Protein AF-A0AA35L5T1-F1 (afdb_monomer_lite)

Sequence (951 aa):
MEEYLWMVIVGFIIAFILAFSVGANDVANSFGTAVGSGVVTLRQACILASIFETTGSVLLGAKVGETIRKGIIDVNLYNSTVELLMAGEVSAMVGSAVWQLIASFLKLPISGTHCIVGATIGFSLVAIGTKGVQWMELVKIVASWFISPLLSGMMSGVLFLLIRFFILNKEDPVPNGLRALPVFYAATITINVFSIMYTGAPVLGIVLPMWAIALISIGVSVIFAILVWIFVCPWMKRKIASRLKKEGALSKISDESLDKIQDEDTPVFKELPGAKANDESTIPLTASGTEEAGVSDNIANGSHPRVPYGRAFSMTQSMVKSPISNGTFNFDGHMKSDIHVYHTVHKDSGLYKDLLHKIHLDRGSDNRPTQENNYKLLRRNNSYTCYTAAICGMPVHSSFKAADTSTPEDSEKLVTDTVSYSKKRVRYDSYSSYCNAVAEAEIEADEGGVEMKLASELVDPSHPPEDPAEDERDERDSSQVHLLFHFLQILTACFGSFAHGGNDVSNAIGPLVALWLIYDKGGVLQEAPTPVWLLLYGGVGICVGLWVWGRRVIQTMGKDLTPITPSSGFTIELASAFTVVIASNIGLPVSTTHCKVGSVVAVGWIRSKKAVDWHLFRNIFVAWFVTVPVAGLFSAAVMALFMYAILPSATKLILRVHHLLVPSYSTKLTTEDGVERSIAEAWTQVENFQAKKDDLLIATYPKSGTTWVSEILDMIYNDADVEKCKRDAIFNRVPFMELIIPDIINGVEQLAEIPPPRLVKTHLPVQLVPESFWENGCKMIYVARNAKDVAVSYYHFYKMAKMHPEPGTWDEFLGKFVAGEVAFGSWYDHVKGWWDKKKTHPNILYLFYEDMKEDPKREVEKVIRFLGKEVSEEVVNKILHHTSFKEMQKNPTSNYTMMAGDQMDHSVSPFMRKGIAGDWKNQFTVAQNERFDEDYAEKMKGSTLLFRTEI

Secondary structure (DSSP, 8-state):
-GGGHHHHHHHHHHHHHHHHHHHHHTHHHHHHHHHHTTSS-HHHHHHHHHHHHHHHHHHHHHHHHHHHHHSSB-GGGGTT-HHHHHHHHHHHHHHHHHHHHHHHHTT----HHHHHHHHHHHHHHHHTGGGGB-HHHHHHHHHHHHHHHHHHHHHHHHHHHHHIIIIITSSSHHHHHHHHHHHHHHHHHHHHHHHHHHTSHHHHT----HHHHHHHHHHHHHHHHHHIIIIIHHHHHHHHHHHHHHHHHHHHHHHHHHHHHHTT------PPP-----------------------------------------------------------S-------------TTSHHHHHHHHHHHHTT------------PPPP----HHHHHHHHTT------------------------------PPPPP---TTTTHHHHTTSS---S---------PPPPTTS----HHHHGGGSS--HHHHHHHHHHHHHHHHHHHHHHHHHHTHHHHHHHHHHHHHHHHSSS---SPPPHHHHHHHHHHHHHHIIIIIHHHHHHHHHHS----HHHHHHHHHHHHHHHHHHHHTT----HHHHHHHHHHHHHHHH-TTS--HHHHHHHHHHHHHHHHHHHHHHHHHHHHIIIIIS-HHHHHHHHHHHHHS-TTTTS--SS--HHHHHHHTHHHHHT----TT-EEEE-STTSSHHHHHHHHHHHHTTT-HHHHTSS-HHHHS-BTT-EETTTEEHHHHHHHSPSSPEEEE---GGGS-HHHHHTT-EEEEEE--HHHHHHHHHHHHTTBTTS----SHHHHHHHHHHT-STT--HHHHHHHHHHHHTT-TTEEEEEHHHHHH-HHHHHHHHHHHHT----HHHHHHHHHHTSHHHHHH-TTTSSTTS-TTTB-TTT--SS----S-GGGGT--HHHHHHHHHHHHHHTTT------S--

Structure (mmCIF, N/CA/C/O backbone):
data_AF-A0AA35L5T1-F1
#
_entry.id   AF-A0AA35L5T1-F1
#
loop_
_atom_site.group_PDB
_atom_site.id
_atom_site.type_symbol
_atom_site.label_atom_id
_atom_site.label_alt_id
_atom_site.label_comp_id
_atom_site.label_asym_id
_atom_site.label_entity_id
_atom_site.label_seq_id
_atom_site.pdbx_PDB_ins_code
_atom_site.Cartn_x
_atom_site.Cartn_y
_atom_site.Cartn_z
_atom_site.occupancy
_atom_site.B_iso_or_equiv
_atom_site.auth_seq_id
_atom_site.auth_comp_id
_atom_site.auth_asym_id
_atom_site.auth_atom_id
_atom_site.pdbx_PDB_model_num
ATOM 1 N N . MET A 1 1 ? -10.672 -2.564 -17.007 1.00 65.06 1 MET A N 1
ATOM 2 C CA . MET A 1 1 ? -10.766 -3.070 -15.618 1.00 65.06 1 MET A CA 1
ATOM 3 C C . MET A 1 1 ? -11.489 -4.407 -15.484 1.00 65.06 1 MET A C 1
ATOM 5 O O . MET A 1 1 ? -11.169 -5.105 -14.535 1.00 65.06 1 MET A O 1
ATOM 9 N N . GLU A 1 2 ? -12.410 -4.807 -16.376 1.00 72.00 2 GLU A N 1
ATOM 10 C CA . GLU A 1 2 ? -13.183 -6.064 -16.223 1.00 72.00 2 GLU A CA 1
ATOM 11 C C . GLU A 1 2 ? -12.317 -7.322 -16.006 1.00 72.00 2 GLU A C 1
ATOM 13 O O . GLU A 1 2 ? -12.648 -8.157 -15.168 1.00 72.00 2 GLU A O 1
ATOM 18 N N . GLU A 1 3 ? -11.151 -7.412 -16.655 1.00 77.88 3 GLU A N 1
ATOM 19 C CA . GLU A 1 3 ? -10.157 -8.486 -16.461 1.00 77.88 3 GLU A CA 1
ATOM 20 C C . GLU A 1 3 ? -9.653 -8.628 -15.009 1.00 77.88 3 GLU A C 1
ATOM 22 O O . GLU A 1 3 ? -9.173 -9.692 -14.620 1.00 77.88 3 GLU A O 1
ATOM 27 N N . TYR A 1 4 ? -9.800 -7.585 -14.186 1.00 82.69 4 TYR A N 1
ATOM 28 C CA . TYR A 1 4 ? -9.424 -7.544 -12.769 1.00 82.69 4 TYR A CA 1
ATOM 29 C C . TYR A 1 4 ? -10.624 -7.667 -11.812 1.00 82.69 4 TYR A C 1
ATOM 31 O O . TYR A 1 4 ? -10.445 -7.622 -10.594 1.00 82.69 4 TYR A O 1
ATOM 39 N N . LEU A 1 5 ? -11.846 -7.892 -12.317 1.00 88.06 5 LEU A N 1
ATOM 40 C CA . LEU A 1 5 ? -13.050 -8.098 -11.494 1.00 88.06 5 LEU A CA 1
ATOM 41 C C . LEU A 1 5 ? -12.888 -9.265 -10.500 1.00 88.06 5 LEU A C 1
ATOM 43 O O . LEU A 1 5 ? -13.408 -9.213 -9.386 1.00 88.06 5 LEU A O 1
ATOM 47 N N . TRP A 1 6 ? -12.119 -10.299 -10.854 1.00 90.38 6 TRP A N 1
ATOM 48 C CA . TRP A 1 6 ? -11.827 -11.408 -9.941 1.00 90.38 6 TRP A CA 1
ATOM 49 C C . TRP A 1 6 ? -11.039 -10.961 -8.699 1.00 90.38 6 TRP A C 1
ATOM 51 O O . TRP A 1 6 ? -11.294 -11.489 -7.617 1.00 90.38 6 TRP A O 1
ATOM 61 N N . MET A 1 7 ? -10.147 -9.963 -8.807 1.00 91.19 7 MET A N 1
ATOM 62 C CA . MET A 1 7 ? -9.441 -9.402 -7.646 1.00 91.19 7 MET A CA 1
ATOM 63 C C . MET A 1 7 ? -10.425 -8.729 -6.695 1.00 91.19 7 MET A C 1
ATOM 65 O O . MET A 1 7 ? -10.306 -8.887 -5.486 1.00 91.19 7 MET A O 1
ATOM 69 N N . VAL A 1 8 ? -11.423 -8.024 -7.237 1.00 94.00 8 VAL A N 1
ATOM 70 C CA . VAL A 1 8 ? -12.484 -7.378 -6.454 1.00 94.00 8 VAL A CA 1
ATOM 71 C C . VAL A 1 8 ? -13.331 -8.430 -5.735 1.00 94.00 8 VAL A C 1
ATOM 73 O O . VAL A 1 8 ? -13.521 -8.328 -4.527 1.00 94.00 8 VAL A O 1
ATOM 76 N N . ILE A 1 9 ? -13.773 -9.482 -6.436 1.00 95.00 9 ILE A N 1
ATOM 77 C CA . ILE A 1 9 ? -14.552 -10.589 -5.849 1.00 95.00 9 ILE A CA 1
ATOM 78 C C . ILE A 1 9 ? -13.767 -11.289 -4.727 1.00 95.00 9 ILE A C 1
ATOM 80 O O . ILE A 1 9 ? -14.302 -11.495 -3.637 1.00 95.00 9 ILE A O 1
ATOM 84 N N . VAL A 1 10 ? -12.488 -11.611 -4.957 1.00 95.00 10 VAL A N 1
ATOM 85 C CA . VAL A 1 10 ? -11.599 -12.161 -3.919 1.00 95.00 10 VAL A CA 1
ATOM 86 C C . VAL A 1 10 ? -11.444 -11.166 -2.767 1.00 95.00 10 VAL A C 1
ATOM 88 O O . VAL A 1 10 ? -11.578 -11.554 -1.610 1.00 95.00 10 VAL A O 1
ATOM 91 N N . GLY A 1 11 ? -11.246 -9.882 -3.063 1.00 96.12 11 GLY A N 1
ATOM 92 C CA . GLY A 1 11 ? -11.156 -8.805 -2.083 1.00 96.12 11 GLY A CA 1
ATOM 93 C C . GLY A 1 11 ? -12.368 -8.734 -1.158 1.00 96.12 11 GLY A C 1
ATOM 94 O O . GLY A 1 11 ? -12.185 -8.689 0.053 1.00 96.12 11 GLY A O 1
ATOM 95 N N . PHE A 1 12 ? -13.595 -8.826 -1.682 1.00 97.25 12 PHE A N 1
ATOM 96 C CA . PHE A 1 12 ? -14.812 -8.904 -0.861 1.00 97.25 12 PHE A CA 1
ATOM 97 C C . PHE A 1 12 ? -14.802 -10.105 0.090 1.00 97.25 12 PHE A C 1
ATOM 99 O O . PHE A 1 12 ? -15.148 -9.956 1.266 1.00 97.25 12 PHE A O 1
ATOM 106 N N . ILE A 1 13 ? -14.397 -11.282 -0.393 1.00 97.44 13 ILE A N 1
ATOM 107 C CA . ILE A 1 13 ? -14.343 -12.513 0.409 1.00 97.44 13 ILE A CA 1
ATOM 108 C C . ILE A 1 13 ? -13.298 -12.378 1.527 1.00 97.44 13 ILE A C 1
ATOM 110 O O . ILE A 1 13 ? -13.606 -12.635 2.691 1.00 97.44 13 ILE A O 1
ATOM 114 N N . ILE A 1 14 ? -12.082 -11.922 1.208 1.00 97.44 14 ILE A N 1
ATOM 115 C CA . ILE A 1 14 ? -11.018 -11.738 2.204 1.00 97.44 14 ILE A CA 1
ATOM 116 C C . ILE A 1 14 ? -11.364 -10.608 3.186 1.00 97.44 14 ILE A C 1
ATOM 118 O O . ILE A 1 14 ? -11.155 -10.776 4.384 1.00 97.44 14 ILE A O 1
ATOM 122 N N . ALA A 1 15 ? -11.961 -9.502 2.734 1.00 97.00 15 ALA A N 1
ATOM 123 C CA . ALA A 1 15 ? -12.421 -8.420 3.606 1.00 97.00 15 ALA A CA 1
ATOM 124 C C . ALA A 1 15 ? -13.481 -8.890 4.614 1.00 97.00 15 ALA A C 1
ATOM 126 O O . ALA A 1 15 ? -13.468 -8.459 5.764 1.00 97.00 15 ALA A O 1
ATOM 127 N N . PHE A 1 16 ? -14.369 -9.811 4.220 1.00 97.12 16 PHE A N 1
ATOM 128 C CA . PHE A 1 16 ? -15.324 -10.421 5.148 1.00 97.12 16 PHE A CA 1
ATOM 129 C C . PHE A 1 16 ? -14.628 -11.319 6.176 1.00 97.12 16 PHE A C 1
ATOM 131 O O . PHE A 1 16 ? -14.955 -11.264 7.358 1.00 97.12 16 PHE A O 1
ATOM 138 N N . ILE A 1 17 ? -13.632 -12.104 5.751 1.00 96.62 17 ILE A N 1
ATOM 139 C CA . ILE A 1 17 ? -12.809 -12.942 6.641 1.00 96.62 17 ILE A CA 1
ATOM 140 C C . ILE A 1 17 ? -11.987 -12.076 7.618 1.00 96.62 17 ILE A C 1
ATOM 142 O O . ILE A 1 17 ? -11.833 -12.442 8.781 1.00 96.62 17 ILE A O 1
ATOM 146 N N . LEU A 1 18 ? -11.519 -10.906 7.177 1.00 96.06 18 LEU A N 1
ATOM 147 C CA . LE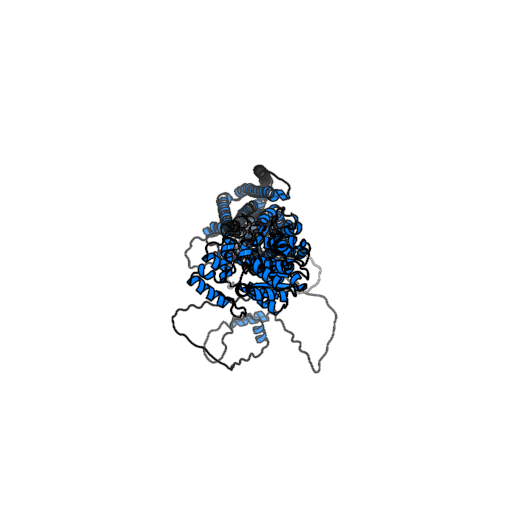U A 1 18 ? -10.805 -9.918 7.990 1.00 96.06 18 LEU A CA 1
ATOM 148 C C . LEU A 1 18 ? -11.733 -9.194 8.979 1.00 96.06 18 LEU A C 1
ATOM 150 O O . LEU A 1 18 ? -11.407 -9.054 10.154 1.00 96.06 18 LEU A O 1
ATOM 154 N N . ALA A 1 19 ? -12.929 -8.791 8.549 1.00 95.44 19 ALA A N 1
ATOM 155 C CA . ALA A 1 19 ? -13.951 -8.258 9.448 1.00 95.44 19 ALA A CA 1
ATOM 156 C C . ALA A 1 19 ? -14.370 -9.307 10.498 1.00 95.44 19 ALA A C 1
ATOM 158 O O . ALA A 1 19 ? -14.489 -9.000 11.683 1.00 95.44 19 ALA A O 1
ATOM 159 N N . PHE A 1 20 ? -14.505 -10.569 10.083 1.00 94.88 20 PHE A N 1
ATOM 160 C CA . PHE A 1 20 ? -14.734 -11.710 10.966 1.00 94.88 20 PHE A CA 1
ATOM 161 C C . PHE A 1 20 ? -13.577 -11.923 11.958 1.00 94.88 20 PHE A C 1
ATOM 163 O O . PHE A 1 20 ? -13.840 -12.198 13.128 1.00 94.88 20 PHE A O 1
ATOM 170 N N . SER A 1 21 ? -12.309 -11.766 11.556 1.00 92.81 21 SER A N 1
ATOM 171 C CA . SER A 1 21 ? -11.177 -11.906 12.484 1.00 92.81 21 SER A CA 1
ATOM 172 C C . SER A 1 21 ? -11.099 -10.762 13.500 1.00 92.81 21 SER A C 1
ATOM 174 O O . SER A 1 21 ? -10.881 -11.033 14.679 1.00 92.81 21 SER A O 1
ATOM 176 N N . VAL A 1 22 ? -11.394 -9.521 13.091 1.00 91.69 22 VAL A N 1
ATOM 177 C CA . VAL A 1 22 ? -11.556 -8.375 14.011 1.00 91.69 22 VAL A CA 1
ATOM 178 C C . VAL A 1 22 ? -12.674 -8.663 15.020 1.00 91.69 22 VAL A C 1
ATOM 180 O O . VAL A 1 22 ? -12.468 -8.559 16.228 1.00 91.69 22 VAL A O 1
ATOM 183 N N . GLY A 1 23 ? -13.841 -9.121 14.552 1.00 90.62 23 GLY A N 1
ATOM 184 C CA . GLY A 1 23 ? -14.967 -9.494 15.416 1.00 90.62 23 GLY A CA 1
ATOM 185 C C . GLY A 1 23 ? -14.691 -10.666 16.366 1.00 90.62 23 GLY A C 1
ATOM 186 O O . GLY A 1 23 ? -15.247 -10.725 17.465 1.00 90.62 23 GLY A O 1
ATOM 187 N N . ALA A 1 24 ? -13.824 -11.596 15.961 1.00 87.75 24 ALA A N 1
ATOM 188 C CA . ALA A 1 24 ? -13.391 -12.725 16.775 1.00 87.75 24 ALA A CA 1
ATOM 189 C C . ALA A 1 24 ? -12.366 -12.335 17.855 1.00 87.75 24 ALA A C 1
ATOM 191 O O . ALA A 1 24 ? -12.412 -12.896 18.950 1.00 87.75 24 ALA A O 1
ATOM 192 N N . ASN A 1 25 ? -11.458 -11.399 17.565 1.00 83.50 25 ASN A N 1
ATOM 193 C CA . ASN A 1 25 ? -10.376 -11.016 18.472 1.00 83.50 25 ASN A CA 1
ATOM 194 C C . ASN A 1 25 ? -10.765 -9.850 19.397 1.00 83.50 25 ASN A C 1
ATOM 196 O O . ASN A 1 25 ? -10.677 -9.962 20.621 1.00 83.50 25 ASN A O 1
ATOM 200 N N . ASP A 1 26 ? -11.225 -8.739 18.818 1.00 79.88 26 ASP A N 1
ATOM 201 C CA . ASP A 1 26 ? -11.153 -7.427 19.468 1.00 79.88 26 ASP A CA 1
ATOM 202 C C . ASP A 1 26 ? -12.445 -7.044 20.232 1.00 79.88 26 ASP A C 1
ATOM 204 O O . ASP A 1 26 ? -12.380 -6.283 21.196 1.00 79.88 26 ASP A O 1
ATOM 208 N N . VAL A 1 27 ? -13.608 -7.663 19.966 1.00 71.94 27 VAL A N 1
ATOM 209 C CA . VAL A 1 27 ? -14.870 -7.374 20.709 1.00 71.94 27 VAL A CA 1
ATOM 210 C C . VAL A 1 27 ? -14.787 -7.749 22.206 1.00 71.94 27 VAL A C 1
ATOM 212 O O . VAL A 1 27 ? -15.548 -7.248 23.044 1.00 71.94 27 VAL A O 1
ATOM 215 N N . ALA A 1 28 ? -13.806 -8.572 22.592 1.00 73.38 28 ALA A N 1
ATOM 216 C CA . ALA A 1 28 ? -13.463 -8.798 23.994 1.00 73.38 28 ALA A CA 1
ATOM 217 C C . ALA A 1 28 ? -13.005 -7.514 24.720 1.00 73.38 28 ALA A C 1
ATOM 219 O O . ALA A 1 28 ? -13.214 -7.398 25.929 1.00 73.38 28 ALA A O 1
ATOM 220 N N . ASN A 1 29 ? -12.479 -6.520 23.999 1.00 79.75 29 ASN A N 1
ATOM 221 C CA . ASN A 1 29 ? -12.167 -5.194 24.534 1.00 79.75 29 ASN A CA 1
ATOM 222 C C . ASN A 1 29 ? -13.436 -4.453 24.979 1.00 79.75 29 ASN A C 1
ATOM 224 O O . ASN A 1 29 ? -13.435 -3.800 26.022 1.00 79.75 29 ASN A O 1
ATOM 228 N N . SER A 1 30 ? -14.534 -4.578 24.232 1.00 82.06 30 SER A N 1
ATOM 229 C CA . SER A 1 30 ? -15.797 -3.886 24.510 1.00 82.06 30 SER A CA 1
ATOM 230 C C . SER A 1 30 ? -16.547 -4.513 25.691 1.00 82.06 30 SER A C 1
ATOM 232 O O . SER A 1 30 ? -16.860 -3.822 26.658 1.00 82.06 30 SER A O 1
ATOM 234 N N . PHE A 1 31 ? -16.783 -5.833 25.653 1.00 87.75 31 PHE A N 1
ATOM 235 C CA . PHE A 1 31 ? -17.652 -6.527 26.620 1.00 87.75 31 PHE A CA 1
ATOM 236 C C . PHE A 1 31 ? -16.942 -7.455 27.617 1.00 87.75 31 PHE A C 1
ATOM 238 O O . PHE A 1 31 ? -17.582 -7.895 28.572 1.00 87.75 31 PHE A O 1
ATOM 245 N N . GLY A 1 32 ? -15.645 -7.748 27.465 1.00 83.25 32 GLY A N 1
ATOM 246 C CA . GLY A 1 32 ? -14.920 -8.659 28.365 1.00 83.25 32 GLY A CA 1
ATOM 247 C C . GLY A 1 32 ? -14.971 -8.234 29.835 1.00 83.25 32 GLY A C 1
ATOM 248 O O . GLY A 1 32 ? -15.169 -9.069 30.711 1.00 83.25 32 GLY A O 1
ATOM 249 N N . THR A 1 33 ? -14.910 -6.929 30.105 1.00 84.81 33 THR A N 1
ATOM 250 C CA . THR A 1 33 ? -15.026 -6.361 31.458 1.00 84.81 33 THR A CA 1
ATOM 251 C C . THR A 1 33 ? -16.439 -6.440 32.040 1.00 84.81 33 THR A C 1
ATOM 253 O O . THR A 1 33 ? -16.572 -6.593 33.250 1.00 84.81 33 THR A O 1
ATOM 256 N N . ALA A 1 34 ? -17.485 -6.370 31.210 1.00 87.44 34 ALA A N 1
ATOM 257 C CA . ALA A 1 34 ? -18.887 -6.452 31.639 1.00 87.44 34 ALA A CA 1
ATOM 258 C C . ALA A 1 34 ? -19.392 -7.899 31.791 1.00 87.44 34 ALA A C 1
ATOM 260 O O . ALA A 1 34 ? -20.323 -8.161 32.552 1.00 87.44 34 ALA A O 1
ATOM 261 N N . VAL A 1 35 ? -18.761 -8.846 31.090 1.00 85.81 35 VAL A N 1
ATOM 262 C CA . VAL A 1 35 ? -18.946 -10.289 31.308 1.00 85.81 35 VAL A CA 1
ATOM 263 C C . VAL A 1 35 ? -18.120 -10.762 32.511 1.00 85.81 35 VAL A C 1
ATOM 265 O O . VAL A 1 35 ? -18.618 -11.547 33.313 1.00 85.81 35 VAL A O 1
ATOM 268 N N . GLY A 1 36 ? -16.893 -10.253 32.680 1.00 79.50 36 GLY A N 1
ATOM 269 C CA . GLY A 1 36 ? -16.017 -10.576 33.812 1.00 79.50 36 GLY A CA 1
ATOM 270 C C . GLY A 1 36 ? -16.551 -10.111 35.169 1.00 79.50 36 GLY A C 1
ATOM 271 O O . GLY A 1 36 ? -16.492 -10.862 36.137 1.00 79.50 36 GLY A O 1
ATOM 272 N N . SER A 1 37 ? -17.168 -8.926 35.228 1.00 80.94 37 SER A N 1
ATOM 273 C CA . SER A 1 37 ? -17.851 -8.420 36.430 1.00 80.94 37 SER A CA 1
ATOM 274 C C . SER A 1 37 ? -19.209 -9.087 36.714 1.00 80.94 37 SER A C 1
ATOM 276 O O . SER A 1 37 ? -19.894 -8.704 37.660 1.00 80.94 37 SER A O 1
ATOM 278 N N . GLY A 1 38 ? -19.649 -10.044 35.885 1.00 80.44 38 GLY A N 1
ATOM 279 C CA . GLY A 1 38 ? -20.948 -10.720 36.014 1.00 80.44 38 GLY A CA 1
ATOM 280 C C . GLY A 1 38 ? -22.174 -9.857 35.672 1.00 80.44 38 GLY A C 1
ATOM 281 O O . GLY A 1 38 ? -23.305 -10.318 35.819 1.00 80.44 38 GLY A O 1
ATOM 282 N N . VAL A 1 39 ? -21.974 -8.623 35.200 1.00 85.62 39 VAL A N 1
ATOM 283 C CA . VAL A 1 39 ? -23.038 -7.644 34.908 1.00 85.62 39 VAL A CA 1
ATOM 284 C C . VAL A 1 39 ? -23.833 -7.985 33.638 1.00 85.62 39 VAL A C 1
ATOM 286 O O . VAL A 1 39 ? -25.012 -7.635 33.530 1.00 85.62 39 VAL A O 1
ATOM 289 N N . VAL A 1 40 ? -23.215 -8.674 32.673 1.00 86.94 40 VAL A N 1
ATOM 290 C CA . VAL A 1 40 ? -23.830 -9.066 31.394 1.00 86.94 40 VAL A CA 1
ATOM 291 C C . VAL A 1 40 ? -23.520 -10.529 31.081 1.00 86.94 40 VAL A C 1
ATOM 293 O O . VAL A 1 40 ? -22.364 -10.943 31.083 1.00 86.94 40 VAL A O 1
ATOM 296 N N . THR A 1 41 ? -24.535 -11.329 30.739 1.00 88.94 41 THR A N 1
ATOM 297 C CA . THR A 1 41 ? -24.293 -12.700 30.250 1.00 88.94 41 THR A CA 1
ATOM 298 C C . THR A 1 41 ? -23.675 -12.685 28.851 1.00 88.94 41 THR A C 1
ATOM 300 O O . THR A 1 41 ? -23.975 -11.814 28.034 1.00 88.94 41 THR A O 1
ATOM 303 N N . LEU A 1 42 ? -22.876 -13.700 28.507 1.00 83.94 42 LEU A N 1
ATOM 304 C CA . LEU A 1 42 ? -22.209 -13.780 27.200 1.00 83.94 42 LEU A CA 1
ATOM 305 C C . LEU A 1 42 ? -23.179 -13.659 26.004 1.00 83.94 42 LEU A C 1
ATOM 307 O O . LEU A 1 42 ? -22.842 -13.048 24.990 1.00 83.94 42 LEU A O 1
ATOM 311 N N . ARG A 1 43 ? -24.405 -14.191 26.130 1.00 87.38 43 ARG A N 1
ATOM 312 C CA . ARG A 1 43 ? -25.457 -14.083 25.104 1.00 87.38 43 ARG A CA 1
ATOM 313 C C . ARG A 1 43 ? -25.977 -12.649 24.959 1.00 87.38 43 ARG A C 1
ATOM 315 O O . ARG A 1 43 ? -26.146 -12.189 23.834 1.00 87.38 43 ARG A O 1
ATOM 322 N N . GLN A 1 44 ? -26.199 -11.938 26.067 1.00 90.50 44 GLN A N 1
ATOM 323 C CA . GLN A 1 44 ? -26.592 -10.523 26.047 1.00 90.50 44 GLN A CA 1
ATOM 324 C C . GLN A 1 44 ? -25.474 -9.640 25.482 1.00 90.50 44 GLN A C 1
ATOM 326 O O . GLN A 1 44 ? -25.755 -8.776 24.657 1.00 90.50 44 GLN A O 1
ATOM 331 N N . ALA A 1 45 ? -24.217 -9.902 25.856 1.00 89.06 45 ALA A N 1
ATOM 332 C CA . ALA A 1 45 ? -23.051 -9.200 25.325 1.00 89.06 45 ALA A CA 1
ATOM 333 C C . ALA A 1 45 ? -22.957 -9.336 23.797 1.00 89.06 45 ALA A C 1
ATOM 335 O O . ALA A 1 45 ? -22.820 -8.333 23.105 1.00 89.06 45 ALA A O 1
ATOM 336 N N . CYS A 1 46 ? -23.132 -10.551 23.257 1.00 89.06 46 CYS A N 1
ATOM 337 C CA . CYS A 1 46 ? -23.143 -10.774 21.807 1.00 89.06 46 CYS A CA 1
ATOM 338 C C . CYS A 1 46 ? -24.256 -9.982 21.093 1.00 89.06 46 CYS A C 1
ATOM 340 O O . CYS A 1 46 ? -24.017 -9.407 20.033 1.00 89.06 46 CYS A O 1
ATOM 342 N N . ILE A 1 47 ? -25.465 -9.926 21.670 1.00 92.19 47 ILE A N 1
ATOM 343 C CA . ILE A 1 47 ? -26.607 -9.188 21.098 1.00 92.19 47 ILE A CA 1
ATOM 344 C C . ILE A 1 47 ? -26.352 -7.675 21.114 1.00 92.19 47 ILE A C 1
ATOM 346 O O . ILE A 1 47 ? -26.509 -7.025 20.083 1.00 92.19 47 ILE A O 1
ATOM 350 N N . LEU A 1 48 ? -25.944 -7.120 22.260 1.00 92.19 48 LEU A N 1
ATOM 351 C CA . LEU A 1 48 ? -25.686 -5.685 22.405 1.00 92.19 48 LEU A CA 1
ATOM 352 C C . LEU A 1 48 ? -24.539 -5.239 21.496 1.00 92.19 48 LEU A C 1
ATOM 354 O O . LEU A 1 48 ? -24.708 -4.286 20.739 1.00 92.19 48 LEU A O 1
ATOM 358 N N . ALA A 1 49 ? -23.422 -5.970 21.497 1.00 91.25 49 ALA A N 1
ATOM 359 C CA . ALA A 1 49 ? -22.312 -5.704 20.592 1.00 91.25 49 ALA A CA 1
ATOM 360 C C . ALA A 1 49 ? -22.764 -5.714 19.126 1.00 91.25 49 ALA A C 1
ATOM 362 O O . ALA A 1 49 ? -22.490 -4.765 18.409 1.00 91.25 49 ALA A O 1
ATOM 363 N N . SER A 1 50 ? -23.553 -6.699 18.685 1.00 92.56 50 SER A N 1
ATOM 364 C CA . SER A 1 50 ? -23.995 -6.753 17.277 1.00 92.56 50 SER A CA 1
ATOM 365 C C . SER A 1 50 ? -24.723 -5.483 16.812 1.00 92.56 50 SER A C 1
ATOM 367 O O . SER A 1 50 ? -24.594 -5.071 15.660 1.00 92.56 50 SER A O 1
ATOM 369 N N . ILE A 1 51 ? -25.471 -4.842 17.716 1.00 94.25 51 ILE A N 1
ATOM 370 C CA . ILE A 1 51 ? -26.152 -3.570 17.456 1.00 94.25 51 ILE A CA 1
ATOM 371 C C . ILE A 1 51 ? -25.138 -2.417 17.447 1.00 94.25 51 ILE A C 1
ATOM 373 O O . ILE A 1 51 ? -25.098 -1.640 16.490 1.00 94.25 51 ILE A O 1
ATOM 377 N N . PHE A 1 52 ? -24.316 -2.292 18.492 1.00 93.25 52 PHE A N 1
ATOM 378 C CA . PHE A 1 52 ? -23.439 -1.132 18.671 1.00 93.25 52 PHE A CA 1
ATOM 379 C C . PHE A 1 52 ? -22.195 -1.151 17.770 1.00 93.25 52 PHE A C 1
ATOM 381 O O . PHE A 1 52 ? -21.898 -0.109 17.190 1.00 93.25 52 PHE A O 1
ATOM 388 N N . GLU A 1 53 ? -21.562 -2.308 17.543 1.00 92.12 53 GLU A N 1
ATOM 389 C CA . GLU A 1 53 ? -20.496 -2.499 16.544 1.00 92.12 53 GLU A CA 1
ATOM 390 C C . GLU A 1 53 ? -20.963 -2.041 15.155 1.00 92.12 53 GLU A C 1
ATOM 392 O O . GLU A 1 53 ? -20.339 -1.182 14.535 1.00 92.12 53 GLU A O 1
ATOM 397 N N . THR A 1 54 ? -22.107 -2.556 14.682 1.00 92.44 54 THR A N 1
ATOM 398 C CA . THR A 1 54 ? -22.659 -2.221 13.356 1.00 92.44 54 THR A CA 1
ATOM 399 C C . THR A 1 54 ? -23.036 -0.741 13.255 1.00 92.44 54 THR A C 1
ATOM 401 O O . THR A 1 54 ? -22.772 -0.099 12.239 1.00 92.44 54 THR A O 1
ATOM 404 N N . THR A 1 55 ? -23.620 -0.169 14.312 1.00 91.94 55 THR A N 1
ATOM 405 C CA . THR A 1 55 ? -24.010 1.252 14.324 1.00 91.94 55 THR A CA 1
ATOM 406 C C . THR A 1 55 ? -22.780 2.169 14.335 1.00 91.94 55 THR A C 1
ATOM 408 O O . THR A 1 55 ? -22.750 3.158 13.605 1.00 91.94 55 THR A O 1
ATOM 411 N N . GLY A 1 56 ? -21.741 1.836 15.108 1.00 90.88 56 GLY A N 1
ATOM 412 C CA . GLY A 1 56 ? -20.474 2.574 15.133 1.00 90.88 56 GLY A CA 1
ATOM 413 C C . GLY A 1 56 ? -19.733 2.491 13.805 1.00 90.88 56 GLY A C 1
ATOM 414 O O . GLY A 1 56 ? -19.322 3.509 13.248 1.00 90.88 56 GLY A O 1
ATOM 415 N N . SER A 1 57 ? -19.662 1.282 13.251 1.00 90.94 57 SER A N 1
ATOM 416 C CA . SER A 1 57 ? -19.109 0.988 11.931 1.00 90.94 57 SER A CA 1
ATOM 417 C C . SER A 1 57 ? -19.720 1.865 10.833 1.00 90.94 57 SER A C 1
ATOM 419 O O . SER A 1 57 ? -18.983 2.503 10.082 1.00 90.94 57 SER A O 1
ATOM 421 N N . VAL A 1 58 ? -21.052 1.962 10.777 1.00 89.94 58 VAL A N 1
ATOM 422 C CA . VAL A 1 58 ? -21.768 2.757 9.766 1.00 89.94 58 VAL A CA 1
ATOM 423 C C . VAL A 1 58 ? -21.647 4.269 9.997 1.00 89.94 58 VAL A C 1
ATOM 425 O O . VAL A 1 58 ? -21.555 5.014 9.022 1.00 89.94 58 VAL A O 1
ATOM 428 N N . LEU A 1 59 ? -21.644 4.742 11.251 1.00 88.56 59 LEU A N 1
ATOM 429 C CA . LEU A 1 59 ? -21.694 6.182 11.556 1.00 88.56 59 LEU A CA 1
ATOM 430 C C . LEU A 1 59 ? -20.327 6.866 11.729 1.00 88.56 59 LEU A C 1
ATOM 432 O O . LEU A 1 59 ? -20.254 8.078 11.543 1.00 88.56 59 LEU A O 1
ATOM 436 N N . LEU A 1 60 ? -19.264 6.131 12.078 1.00 86.88 60 LEU A N 1
ATOM 437 C CA . LEU A 1 60 ? -17.915 6.682 12.312 1.00 86.88 60 LEU A CA 1
ATOM 438 C C . LEU A 1 60 ? -16.821 6.041 11.435 1.00 86.88 60 LEU A C 1
ATOM 440 O O . LEU A 1 60 ? -15.829 6.702 11.119 1.00 86.88 60 LEU A O 1
ATOM 444 N N . GLY A 1 61 ? -17.011 4.792 10.986 1.00 85.19 61 GLY A N 1
ATOM 445 C CA . GLY A 1 61 ? -15.987 3.996 10.287 1.00 85.19 61 GLY A CA 1
ATOM 446 C C . GLY A 1 61 ? -15.464 4.578 8.971 1.00 85.19 61 GLY A C 1
ATOM 447 O O . GLY A 1 61 ? -14.408 4.172 8.487 1.00 85.19 61 GLY A O 1
ATOM 448 N N . ALA A 1 62 ? -16.152 5.567 8.395 1.00 84.38 62 ALA A N 1
ATOM 449 C CA . ALA A 1 62 ? -15.697 6.246 7.188 1.00 84.38 62 ALA A CA 1
ATOM 450 C C . ALA A 1 62 ? -14.314 6.901 7.366 1.00 84.38 62 ALA A C 1
ATOM 452 O O . ALA A 1 62 ? -13.471 6.764 6.479 1.00 84.38 62 ALA A O 1
ATOM 453 N N . LYS A 1 63 ? -14.073 7.608 8.486 1.00 83.12 63 LYS A N 1
ATOM 454 C CA . LYS A 1 63 ? -12.939 8.545 8.596 1.00 83.12 63 LYS A CA 1
ATOM 455 C C . LYS A 1 63 ? -11.592 7.863 8.822 1.00 83.12 63 LYS A C 1
ATOM 457 O O . LYS A 1 63 ? -10.619 8.229 8.168 1.00 83.12 63 LYS A O 1
ATOM 462 N N . VAL A 1 64 ? -11.529 6.856 9.693 1.00 83.50 64 VAL A N 1
ATOM 463 C CA . VAL A 1 64 ? -10.298 6.072 9.918 1.00 83.50 64 VAL A CA 1
ATOM 464 C C . VAL A 1 64 ? -9.974 5.210 8.690 1.00 83.50 64 VAL A C 1
ATOM 466 O O . VAL A 1 64 ? -8.805 5.082 8.320 1.00 83.50 64 VAL A O 1
ATOM 469 N N . GLY A 1 65 ? -10.999 4.723 7.978 1.00 84.38 65 GLY A N 1
ATOM 470 C CA . GLY A 1 65 ? -10.844 4.063 6.679 1.00 84.38 65 GLY A CA 1
ATOM 471 C C . GLY A 1 65 ? -10.137 4.934 5.635 1.00 84.38 65 GLY A C 1
ATOM 472 O O . GLY A 1 65 ? -9.368 4.407 4.834 1.00 84.38 65 GLY A O 1
ATOM 473 N N . GLU A 1 66 ? -10.315 6.262 5.673 1.00 84.75 66 GLU A N 1
ATOM 474 C CA . GLU A 1 66 ? -9.595 7.177 4.777 1.00 84.75 66 GLU A CA 1
ATOM 475 C C . GLU A 1 66 ? -8.088 7.224 5.031 1.00 84.75 66 GLU A C 1
ATOM 477 O O . GLU A 1 66 ? -7.307 7.280 4.081 1.00 84.75 66 GLU A O 1
ATOM 482 N N . THR A 1 67 ? -7.677 7.188 6.297 1.00 84.25 67 THR A N 1
ATOM 483 C CA . THR A 1 67 ? -6.262 7.231 6.677 1.00 84.25 67 THR A CA 1
ATOM 484 C C . THR A 1 67 ? -5.565 5.912 6.371 1.00 84.25 67 THR A C 1
ATOM 486 O O . THR A 1 67 ? -4.434 5.926 5.899 1.00 84.25 67 THR A O 1
ATOM 489 N N . ILE A 1 68 ? -6.240 4.773 6.563 1.00 85.56 68 ILE A N 1
ATOM 490 C CA . ILE A 1 68 ? -5.683 3.457 6.211 1.00 85.56 68 ILE A CA 1
ATOM 491 C C . ILE A 1 68 ? -5.438 3.354 4.698 1.00 85.56 68 ILE A C 1
ATOM 493 O O . ILE A 1 68 ? -4.372 2.903 4.291 1.00 85.56 68 ILE A O 1
ATOM 497 N N . ARG A 1 69 ? -6.373 3.843 3.869 1.00 84.00 69 ARG A N 1
ATOM 498 C CA . ARG A 1 69 ? -6.297 3.729 2.400 1.00 84.00 69 ARG A CA 1
ATOM 499 C C . ARG A 1 69 ? -5.359 4.739 1.701 1.00 84.00 69 ARG A C 1
ATOM 501 O O . ARG A 1 69 ? -4.890 4.467 0.604 1.00 84.00 69 ARG A O 1
ATOM 508 N N . LYS A 1 70 ? -5.076 5.903 2.316 1.00 79.12 70 LYS A N 1
ATOM 509 C CA . LYS A 1 70 ? -4.238 6.986 1.727 1.00 79.12 70 LYS A CA 1
ATOM 510 C C . LYS A 1 70 ? -2.987 7.376 2.519 1.00 79.12 70 LYS A C 1
ATOM 512 O O . LYS A 1 70 ? -2.075 7.958 1.946 1.00 79.12 70 LYS A O 1
ATOM 517 N N . GLY A 1 71 ? -2.966 7.154 3.833 1.00 79.06 71 GLY A N 1
ATOM 518 C CA . GLY A 1 71 ? -1.955 7.720 4.737 1.00 79.06 71 GLY A CA 1
ATOM 519 C C . GLY A 1 71 ? -0.756 6.816 5.016 1.00 79.06 71 GLY A C 1
ATOM 520 O O . GLY A 1 71 ? 0.168 7.235 5.702 1.00 79.06 71 GLY A O 1
ATOM 521 N N . ILE A 1 72 ? -0.763 5.571 4.531 1.00 87.12 72 ILE A N 1
ATOM 522 C CA . ILE A 1 72 ? 0.326 4.606 4.768 1.00 87.12 72 ILE A CA 1
ATOM 523 C C . ILE A 1 72 ? 1.267 4.528 3.558 1.00 87.12 72 ILE A C 1
ATOM 525 O O . ILE A 1 72 ? 2.479 4.382 3.729 1.00 87.12 72 ILE A O 1
ATOM 529 N N . ILE A 1 73 ? 0.722 4.648 2.344 1.00 89.25 73 ILE A N 1
ATOM 530 C CA . ILE A 1 73 ? 1.442 4.464 1.078 1.00 89.25 73 ILE A CA 1
ATOM 531 C C . ILE A 1 73 ? 1.236 5.635 0.118 1.00 89.25 73 ILE A C 1
ATOM 533 O O . ILE A 1 73 ? 0.209 6.309 0.159 1.00 89.25 73 ILE A O 1
ATOM 537 N N . ASP A 1 74 ? 2.209 5.892 -0.753 1.00 84.25 74 ASP A N 1
ATOM 538 C CA . ASP A 1 74 ? 2.051 6.863 -1.838 1.00 84.25 74 ASP A CA 1
ATOM 539 C C . ASP A 1 74 ? 1.401 6.198 -3.059 1.00 84.25 74 ASP A C 1
ATOM 541 O O . ASP A 1 74 ? 2.056 5.532 -3.863 1.00 84.25 74 ASP A O 1
ATOM 545 N N . VAL A 1 75 ? 0.084 6.382 -3.190 1.00 84.19 75 VAL A N 1
ATOM 546 C CA . VAL A 1 75 ? -0.714 5.825 -4.294 1.00 84.19 75 VAL A CA 1
ATOM 547 C C . VAL A 1 75 ? -0.302 6.367 -5.668 1.00 84.19 75 VAL A C 1
ATOM 549 O O . VAL A 1 75 ? -0.515 5.687 -6.668 1.00 84.19 75 VAL A O 1
ATOM 552 N N . ASN A 1 76 ? 0.333 7.545 -5.742 1.00 78.88 76 ASN A N 1
ATOM 553 C CA . ASN A 1 76 ? 0.720 8.168 -7.014 1.00 78.88 76 ASN A CA 1
ATOM 554 C C . ASN A 1 76 ? 1.824 7.378 -7.736 1.00 78.88 76 ASN A C 1
ATOM 556 O O . ASN A 1 76 ? 1.892 7.389 -8.965 1.00 78.88 76 ASN A O 1
ATOM 560 N N . LEU A 1 77 ? 2.650 6.637 -6.988 1.00 73.69 77 LEU A N 1
ATOM 561 C CA . LEU A 1 77 ? 3.696 5.765 -7.536 1.00 73.69 77 LEU A CA 1
ATOM 562 C C . LEU A 1 77 ? 3.135 4.548 -8.296 1.00 73.69 77 LEU A C 1
ATOM 564 O O . LEU A 1 77 ? 3.886 3.867 -8.989 1.00 73.69 77 LEU A O 1
ATOM 568 N N . TYR A 1 78 ? 1.825 4.297 -8.198 1.00 76.44 78 TYR A N 1
ATOM 569 C CA . TYR A 1 78 ? 1.116 3.226 -8.901 1.00 76.44 78 TYR A CA 1
ATOM 570 C C . TYR A 1 78 ? 0.288 3.734 -10.100 1.00 76.44 78 TYR A C 1
ATOM 572 O O . TYR A 1 78 ? -0.471 2.959 -10.679 1.00 76.44 78 TYR A O 1
ATOM 580 N N . ASN A 1 79 ? 0.408 5.014 -10.494 1.00 69.12 79 ASN A N 1
ATOM 581 C CA . ASN A 1 79 ? -0.349 5.602 -11.616 1.00 69.12 79 ASN A CA 1
ATOM 582 C C . ASN A 1 79 ? -0.278 4.755 -12.904 1.00 69.12 79 ASN A C 1
ATOM 584 O O . ASN A 1 79 ? -1.288 4.589 -13.583 1.00 69.12 79 ASN A O 1
ATOM 588 N N . SER A 1 80 ? 0.895 4.191 -13.206 1.00 62.56 80 SER A N 1
ATOM 589 C CA . SER A 1 80 ? 1.147 3.365 -14.399 1.00 62.56 80 SER A CA 1
ATOM 590 C C . SER A 1 80 ? 0.988 1.853 -14.163 1.00 62.56 80 SER A C 1
ATOM 592 O O . SER A 1 80 ? 1.259 1.070 -15.068 1.00 62.56 80 SER A O 1
ATOM 594 N N . THR A 1 81 ? 0.603 1.428 -12.954 1.00 73.44 81 THR A N 1
ATOM 595 C CA . THR A 1 81 ? 0.523 0.019 -12.509 1.00 73.44 81 THR A CA 1
ATOM 596 C C . THR A 1 81 ? -0.670 -0.190 -11.566 1.00 73.44 81 THR A C 1
ATOM 598 O O . THR A 1 81 ? -0.562 -0.710 -10.451 1.00 73.44 81 THR A O 1
ATOM 601 N N . VAL A 1 82 ? -1.847 0.249 -12.013 1.00 82.94 82 VAL A N 1
ATOM 602 C CA . VAL A 1 82 ? -3.104 0.251 -11.244 1.00 82.94 82 VAL A CA 1
ATOM 603 C C . VAL A 1 82 ? -3.464 -1.150 -10.717 1.00 82.94 82 VAL A C 1
ATOM 605 O O . VAL A 1 82 ? -3.931 -1.300 -9.586 1.00 82.94 82 VAL A O 1
ATOM 608 N N . GLU A 1 83 ? -3.184 -2.195 -11.497 1.00 83.62 83 GLU A N 1
ATOM 609 C CA . GLU A 1 83 ? -3.386 -3.601 -11.143 1.00 83.62 83 GLU A CA 1
ATOM 610 C C . GLU A 1 83 ? -2.451 -4.093 -10.024 1.00 83.62 83 GLU A C 1
ATOM 612 O O . GLU A 1 83 ? -2.826 -4.967 -9.237 1.00 83.62 83 GLU A O 1
ATOM 617 N N . LEU A 1 84 ? -1.257 -3.502 -9.900 1.00 85.44 84 LEU A N 1
ATOM 618 C CA . LEU A 1 84 ? -0.310 -3.802 -8.824 1.00 85.44 84 LEU A CA 1
ATOM 619 C C . LEU A 1 84 ? -0.795 -3.214 -7.491 1.00 85.44 84 LEU A C 1
ATOM 621 O O . LEU A 1 84 ? -0.661 -3.865 -6.455 1.00 85.44 84 LEU A O 1
ATOM 625 N N . LEU A 1 85 ? -1.429 -2.035 -7.512 1.00 90.12 85 LEU A N 1
ATOM 626 C CA . LEU A 1 85 ? -2.079 -1.470 -6.325 1.00 90.12 85 LEU A CA 1
ATOM 627 C C . LEU A 1 85 ? -3.289 -2.313 -5.895 1.00 90.12 85 LEU A C 1
ATOM 629 O O . LEU A 1 85 ? -3.423 -2.618 -4.713 1.00 90.12 85 LEU A O 1
ATOM 633 N N . MET A 1 86 ? -4.118 -2.777 -6.841 1.00 92.19 86 MET A N 1
ATOM 634 C CA . MET A 1 86 ? -5.225 -3.703 -6.545 1.00 92.19 86 MET A CA 1
ATOM 635 C C . MET A 1 86 ? -4.733 -5.011 -5.901 1.00 92.19 86 MET A C 1
ATOM 637 O O . MET A 1 86 ? -5.279 -5.446 -4.884 1.00 92.19 86 MET A O 1
ATOM 641 N N . ALA A 1 87 ? -3.669 -5.616 -6.442 1.00 92.81 87 ALA A N 1
ATOM 642 C CA . ALA A 1 87 ? -3.014 -6.773 -5.830 1.00 92.81 87 ALA A CA 1
ATOM 643 C C . ALA A 1 87 ? -2.438 -6.451 -4.434 1.00 92.81 87 ALA A C 1
ATOM 645 O O . ALA A 1 87 ? -2.434 -7.315 -3.553 1.00 92.81 87 ALA A O 1
ATOM 646 N N . GLY A 1 88 ? -1.998 -5.210 -4.209 1.00 94.06 88 GLY A N 1
ATOM 647 C CA . GLY A 1 88 ? -1.565 -4.673 -2.918 1.00 94.06 88 GLY A CA 1
ATOM 648 C C . GLY A 1 88 ? -2.663 -4.688 -1.861 1.00 94.06 88 GLY A C 1
ATOM 649 O O . GLY A 1 88 ? -2.493 -5.324 -0.822 1.00 94.06 88 GLY A O 1
ATOM 650 N N . GLU A 1 89 ? -3.817 -4.087 -2.148 1.00 95.19 89 GLU A N 1
ATOM 651 C CA . GLU A 1 89 ? -4.953 -4.058 -1.215 1.00 95.19 89 GLU A CA 1
ATOM 652 C C . GLU A 1 89 ? -5.432 -5.477 -0.854 1.00 95.19 89 GLU A C 1
ATOM 654 O O . GLU A 1 89 ? -5.678 -5.785 0.315 1.00 95.19 89 GLU A O 1
ATOM 659 N N . VAL A 1 90 ? -5.483 -6.393 -1.833 1.00 96.31 90 VAL A N 1
ATOM 660 C CA . VAL A 1 90 ? -5.781 -7.816 -1.578 1.00 96.31 90 VAL A CA 1
ATOM 661 C C . VAL A 1 90 ? -4.702 -8.461 -0.695 1.00 96.31 90 VAL A C 1
ATOM 663 O O . VAL A 1 90 ? -5.038 -9.165 0.258 1.00 96.31 90 VAL A O 1
ATOM 666 N N . SER A 1 91 ? -3.418 -8.192 -0.949 1.00 96.75 91 SER A N 1
ATOM 667 C CA . SER A 1 91 ? -2.300 -8.708 -0.139 1.00 96.75 91 SER A CA 1
ATOM 668 C C . SER A 1 91 ? -2.355 -8.214 1.309 1.00 96.75 91 SER A C 1
ATOM 670 O O . SER A 1 91 ? -2.194 -9.016 2.233 1.00 96.75 91 SER A O 1
ATOM 672 N N . ALA A 1 92 ? -2.661 -6.928 1.519 1.00 96.94 92 ALA A N 1
ATOM 673 C CA . ALA A 1 92 ? -2.837 -6.339 2.843 1.00 96.94 92 ALA A CA 1
ATOM 674 C C . ALA A 1 92 ? -3.967 -7.022 3.622 1.00 96.94 92 ALA A C 1
ATOM 676 O O . ALA A 1 92 ? -3.783 -7.398 4.784 1.00 96.94 92 ALA A O 1
ATOM 677 N N . MET A 1 93 ? -5.116 -7.239 2.973 1.00 97.19 93 MET A N 1
ATOM 678 C CA . MET A 1 93 ? -6.244 -7.921 3.602 1.00 97.19 93 MET A CA 1
ATOM 679 C C . MET A 1 93 ? -5.914 -9.378 3.953 1.00 97.19 93 MET A C 1
ATOM 681 O O . MET A 1 93 ? -6.200 -9.804 5.072 1.00 97.19 93 MET A O 1
ATOM 685 N N . VAL A 1 94 ? -5.257 -10.132 3.058 1.00 97.38 94 VAL A N 1
ATOM 686 C CA . VAL A 1 94 ? -4.855 -11.525 3.339 1.00 97.38 94 VAL A CA 1
ATOM 687 C C . VAL A 1 94 ? -3.837 -11.584 4.481 1.00 97.38 94 VAL A C 1
ATOM 689 O O . VAL A 1 94 ? -4.030 -12.350 5.424 1.00 97.38 94 VAL A O 1
ATOM 692 N N . GLY A 1 95 ? -2.779 -10.768 4.437 1.00 97.00 95 GLY A N 1
ATOM 693 C CA . GLY A 1 95 ? -1.727 -10.769 5.458 1.00 97.00 95 GLY A CA 1
ATOM 694 C C . GLY A 1 95 ? -2.240 -10.393 6.850 1.00 97.00 95 GLY A C 1
ATOM 695 O O . GLY A 1 95 ? -1.867 -11.024 7.841 1.00 97.00 95 GLY A O 1
ATOM 696 N N . SER A 1 96 ? -3.157 -9.422 6.915 1.00 96.06 96 SER A N 1
ATOM 697 C CA . SER A 1 96 ? -3.836 -9.033 8.152 1.00 96.06 96 SER A CA 1
ATOM 698 C C . SER A 1 96 ? -4.761 -10.146 8.670 1.00 96.06 96 SER A C 1
ATOM 700 O O . SER A 1 96 ? -4.659 -10.534 9.835 1.00 96.06 96 SER A O 1
ATOM 702 N N . ALA A 1 97 ? -5.605 -10.725 7.807 1.00 96.00 97 ALA A N 1
ATOM 703 C CA . ALA A 1 97 ? -6.570 -11.758 8.192 1.00 96.00 97 ALA A CA 1
ATOM 704 C C . ALA A 1 97 ? -5.893 -13.048 8.677 1.00 96.00 97 ALA A C 1
ATOM 706 O O . ALA A 1 97 ? -6.264 -13.591 9.717 1.00 96.00 97 ALA A O 1
ATOM 707 N N . VAL A 1 98 ? -4.867 -13.525 7.960 1.00 95.62 98 VAL A N 1
ATOM 708 C CA . VAL A 1 98 ? -4.117 -14.737 8.326 1.00 95.62 98 VAL A CA 1
ATOM 709 C C . VAL A 1 98 ? -3.514 -14.597 9.724 1.00 95.62 98 VAL A C 1
ATOM 711 O O . VAL A 1 98 ? -3.692 -15.488 10.556 1.00 95.62 98 VAL A O 1
ATOM 714 N N . TRP A 1 99 ? -2.859 -13.471 10.025 1.00 94.81 99 TRP A N 1
ATOM 715 C CA . TRP A 1 99 ? -2.262 -13.271 11.345 1.00 94.81 99 TRP A CA 1
ATOM 716 C C . TRP A 1 99 ? -3.309 -13.100 12.458 1.00 94.81 99 TRP A C 1
ATOM 718 O O . TRP A 1 99 ? -3.163 -13.713 13.516 1.00 94.81 99 TRP A O 1
ATOM 728 N N . GLN A 1 100 ? -4.398 -12.360 12.223 1.00 91.19 100 GLN A N 1
ATOM 729 C CA . GLN A 1 100 ? -5.471 -12.205 13.215 1.00 91.19 100 GLN A CA 1
ATOM 730 C C . GLN A 1 100 ? -6.181 -13.524 13.548 1.00 91.19 100 GLN A C 1
ATOM 732 O O . GLN A 1 100 ? -6.470 -13.785 14.718 1.00 91.19 100 GLN A O 1
ATOM 737 N N . LEU A 1 101 ? -6.435 -14.384 12.556 1.00 91.38 101 LEU A N 1
ATOM 738 C CA . LEU A 1 101 ? -7.033 -15.705 12.780 1.00 91.38 101 LEU A CA 1
ATOM 739 C C . LEU A 1 101 ? -6.084 -16.634 13.554 1.00 91.38 101 LEU A C 1
ATOM 741 O O . LEU A 1 101 ? -6.526 -17.350 14.454 1.00 91.38 101 LEU A O 1
ATOM 745 N N . ILE A 1 102 ? -4.777 -16.586 13.264 1.00 90.25 102 ILE A N 1
ATOM 746 C CA . ILE A 1 102 ? -3.751 -17.323 14.020 1.00 90.25 102 ILE A CA 1
ATOM 747 C C . ILE A 1 102 ? -3.692 -16.829 15.474 1.00 90.25 102 ILE A C 1
ATOM 749 O O . ILE A 1 102 ? -3.719 -17.645 16.396 1.00 90.25 102 ILE A O 1
ATOM 753 N N . ALA A 1 103 ? -3.672 -15.515 15.708 1.00 86.00 103 ALA A N 1
ATOM 754 C CA . ALA A 1 103 ? -3.665 -14.948 17.056 1.00 86.00 103 ALA A CA 1
ATOM 755 C C . ALA A 1 103 ? -4.947 -15.280 17.840 1.00 86.00 103 ALA A C 1
ATOM 757 O O . ALA A 1 103 ? -4.858 -15.715 18.989 1.00 86.00 103 ALA A O 1
ATOM 758 N N . SER A 1 104 ? -6.118 -15.199 17.195 1.00 83.44 104 SER A N 1
ATOM 759 C CA . SER A 1 104 ? -7.414 -15.609 17.763 1.00 83.44 104 SER A CA 1
ATOM 760 C C . SER A 1 104 ? -7.421 -17.088 18.171 1.00 83.44 104 SER A C 1
ATOM 762 O O . SER A 1 104 ? -7.918 -17.447 19.241 1.00 83.44 104 SER A O 1
ATOM 764 N N . PHE A 1 105 ? -6.822 -17.963 17.354 1.00 83.62 105 PHE A N 1
ATOM 765 C CA . PHE A 1 105 ? -6.659 -19.386 17.665 1.00 83.62 105 PHE A CA 1
ATOM 766 C C . PHE A 1 105 ? -5.713 -19.629 18.846 1.00 83.62 105 PHE A C 1
ATOM 768 O O . PHE A 1 105 ? -6.009 -20.446 19.719 1.00 83.62 105 PHE A O 1
ATOM 775 N N . LEU A 1 106 ? -4.612 -18.879 18.913 1.00 81.25 106 LEU A N 1
ATOM 776 C CA . LEU A 1 106 ? -3.654 -18.910 20.020 1.00 81.25 106 LEU A CA 1
ATOM 777 C C . LEU A 1 106 ? -4.140 -18.159 21.279 1.00 81.25 106 LEU A C 1
ATOM 779 O O . LEU A 1 106 ? -3.444 -18.179 22.293 1.00 81.25 106 LEU A O 1
ATOM 783 N N . LYS A 1 107 ? -5.328 -17.535 21.236 1.00 77.25 107 LYS A N 1
ATOM 784 C CA . LYS A 1 107 ? -5.906 -16.672 22.286 1.00 77.25 107 LYS A CA 1
ATOM 785 C C . LYS A 1 107 ? -5.018 -15.479 22.675 1.00 77.25 107 LYS A C 1
ATOM 787 O O . LYS A 1 107 ? -4.986 -15.081 23.839 1.00 77.25 107 LYS A O 1
ATOM 792 N N . LEU A 1 108 ? -4.279 -14.922 21.719 1.00 74.62 108 LEU A N 1
ATOM 793 C CA . LEU A 1 108 ? -3.384 -13.787 21.938 1.00 74.62 108 LEU A CA 1
ATOM 794 C C . LEU A 1 108 ? -4.112 -12.472 21.604 1.00 74.62 108 LEU A C 1
ATOM 796 O O . LEU A 1 108 ? -4.393 -12.246 20.427 1.00 74.62 108 LEU A O 1
ATOM 800 N N . PRO A 1 109 ? -4.388 -11.583 22.580 1.00 73.38 109 PRO A N 1
ATOM 801 C CA . PRO A 1 109 ? -5.038 -10.301 22.318 1.00 73.38 109 PRO A CA 1
ATOM 802 C C . PRO A 1 109 ? -4.068 -9.337 21.619 1.00 73.38 109 PRO A C 1
ATOM 804 O O . PRO A 1 109 ? -3.307 -8.604 22.256 1.00 73.38 109 PRO A O 1
ATOM 807 N N . ILE A 1 110 ? -4.073 -9.376 20.286 1.00 84.81 110 ILE A N 1
ATOM 808 C CA . ILE A 1 110 ? -3.313 -8.460 19.428 1.00 84.81 110 ILE A CA 1
ATOM 809 C C . ILE A 1 110 ? -4.134 -7.204 19.063 1.00 84.81 110 ILE A C 1
ATOM 811 O O . ILE A 1 110 ? -5.075 -6.837 19.763 1.00 84.81 110 ILE A O 1
ATOM 815 N N . SER A 1 111 ? -3.739 -6.507 17.997 1.00 88.44 111 SER A N 1
ATOM 816 C CA . SER A 1 111 ? -4.405 -5.312 17.475 1.00 88.44 111 SER A CA 1
ATOM 817 C C . SER A 1 111 ? -4.673 -5.484 15.983 1.00 88.44 111 SER A C 1
ATOM 819 O O . SER A 1 111 ? -3.712 -5.574 15.211 1.00 88.44 111 SER A O 1
ATOM 821 N N . GLY A 1 112 ? -5.941 -5.484 15.554 1.00 89.06 112 GLY A N 1
ATOM 822 C CA . GLY A 1 112 ? -6.284 -5.487 14.126 1.00 89.06 112 GLY A CA 1
ATOM 823 C C . GLY A 1 112 ? -5.642 -4.325 13.353 1.00 89.06 112 GLY A C 1
ATOM 824 O O . GLY A 1 112 ? -5.166 -4.503 12.230 1.00 89.06 112 GLY A O 1
ATOM 825 N N . THR A 1 113 ? -5.508 -3.165 14.000 1.00 90.38 113 THR A N 1
ATOM 826 C CA . THR A 1 113 ? -4.875 -1.959 13.450 1.00 90.38 113 THR A CA 1
ATOM 827 C C . THR A 1 113 ? -3.380 -2.145 13.173 1.00 90.38 113 THR A C 1
ATOM 829 O O . THR A 1 113 ? -2.891 -1.764 12.110 1.00 90.38 113 THR A O 1
ATOM 832 N N . HIS A 1 114 ? -2.642 -2.796 14.082 1.00 91.88 114 HIS A N 1
ATOM 833 C CA . HIS A 1 114 ? -1.237 -3.153 13.834 1.00 91.88 114 HIS A CA 1
ATOM 834 C C . HIS A 1 114 ? -1.100 -4.162 12.687 1.00 91.88 114 HIS A C 1
ATOM 836 O O . HIS A 1 114 ? -0.139 -4.086 11.919 1.00 91.88 114 HIS A O 1
ATOM 842 N N . CYS A 1 115 ? -2.049 -5.099 12.566 1.00 93.75 115 CYS A N 1
ATOM 843 C CA . CYS A 1 115 ? -2.037 -6.105 11.507 1.00 93.75 115 CYS A CA 1
ATOM 844 C C . CYS A 1 115 ? -2.149 -5.451 10.131 1.00 93.75 115 CYS A C 1
ATOM 846 O O . CYS A 1 115 ? -1.318 -5.722 9.268 1.00 93.75 115 CYS A O 1
ATOM 848 N N . ILE A 1 116 ? -3.134 -4.567 9.928 1.00 94.44 116 ILE A N 1
ATOM 849 C CA . ILE A 1 116 ? -3.348 -3.967 8.608 1.00 94.44 116 ILE A CA 1
ATOM 850 C C . ILE A 1 116 ? -2.257 -2.959 8.236 1.00 94.44 116 ILE A C 1
ATOM 852 O O . ILE A 1 116 ? -1.800 -2.962 7.095 1.00 94.44 116 ILE A O 1
ATOM 856 N N . VAL A 1 117 ? -1.766 -2.155 9.187 1.00 93.38 117 VAL A N 1
ATOM 857 C CA . VAL A 1 117 ? -0.659 -1.218 8.927 1.00 93.38 117 VAL A CA 1
ATOM 858 C C . VAL A 1 117 ? 0.622 -1.987 8.587 1.00 93.38 117 VAL A C 1
ATOM 860 O O . VAL A 1 117 ? 1.274 -1.673 7.592 1.00 93.38 117 VAL A O 1
ATOM 863 N N . GLY A 1 118 ? 0.940 -3.053 9.333 1.00 94.75 118 GLY A N 1
ATOM 864 C CA . GLY A 1 118 ? 2.056 -3.948 9.017 1.00 94.75 118 GLY A CA 1
ATOM 865 C C . GLY A 1 118 ? 1.913 -4.624 7.652 1.00 94.75 118 GLY A C 1
ATOM 866 O O . GLY A 1 118 ? 2.853 -4.621 6.861 1.00 94.75 118 GLY A O 1
ATOM 867 N N . ALA A 1 119 ? 0.723 -5.140 7.336 1.00 97.00 119 ALA A N 1
ATOM 868 C CA . ALA A 1 119 ? 0.428 -5.778 6.056 1.00 97.00 119 ALA A CA 1
ATOM 869 C C . ALA A 1 119 ? 0.513 -4.799 4.865 1.00 97.00 119 ALA A C 1
ATOM 871 O O . ALA A 1 119 ? 1.034 -5.159 3.810 1.00 97.00 119 ALA A O 1
ATOM 872 N N . THR A 1 120 ? 0.077 -3.550 5.036 1.00 94.94 120 THR A N 1
ATOM 873 C CA . THR A 1 120 ? 0.151 -2.503 4.001 1.00 94.94 120 THR A CA 1
ATOM 874 C C . THR A 1 120 ? 1.602 -2.111 3.701 1.00 94.94 120 THR A C 1
ATOM 876 O O . THR A 1 120 ? 2.015 -2.070 2.542 1.00 94.94 120 THR A O 1
ATOM 879 N N . ILE A 1 121 ? 2.427 -1.941 4.743 1.00 94.50 121 ILE A N 1
ATOM 880 C CA . ILE A 1 121 ? 3.885 -1.782 4.598 1.00 94.50 121 ILE A CA 1
ATOM 881 C C . ILE A 1 121 ? 4.484 -3.004 3.879 1.00 94.50 121 ILE A C 1
ATOM 883 O O . ILE A 1 121 ? 5.290 -2.852 2.963 1.00 94.50 121 ILE A O 1
ATOM 887 N N . GLY A 1 122 ? 4.058 -4.212 4.263 1.00 95.25 122 GLY A N 1
ATOM 888 C CA . GLY A 1 122 ? 4.534 -5.483 3.718 1.00 95.25 122 GLY A CA 1
ATOM 889 C C . GLY A 1 122 ? 4.416 -5.601 2.199 1.00 95.25 122 GLY A C 1
ATOM 890 O O . GLY A 1 122 ? 5.413 -5.908 1.546 1.00 95.25 122 GLY A O 1
ATOM 891 N N . PHE A 1 123 ? 3.243 -5.319 1.615 1.00 94.62 123 PHE A N 1
ATOM 892 C CA . PHE A 1 123 ? 3.113 -5.363 0.152 1.00 94.62 123 PHE A CA 1
ATOM 893 C C . PHE A 1 123 ? 3.873 -4.219 -0.517 1.00 94.62 123 PHE A C 1
ATOM 895 O O . PHE A 1 123 ? 4.536 -4.437 -1.529 1.00 94.62 123 PHE A O 1
ATOM 902 N N . SER A 1 124 ? 3.819 -3.008 0.048 1.00 91.62 124 SER A N 1
ATOM 903 C CA . SER A 1 124 ? 4.415 -1.837 -0.596 1.00 91.62 124 SER A CA 1
ATOM 904 C C . SER A 1 124 ? 5.940 -1.935 -0.683 1.00 91.62 124 SER A C 1
ATOM 906 O O . SER A 1 124 ? 6.519 -1.482 -1.670 1.00 91.62 124 SER A O 1
ATOM 908 N N . LEU A 1 125 ? 6.586 -2.569 0.304 1.00 89.69 125 LEU A N 1
ATOM 909 C CA . LEU A 1 125 ? 8.020 -2.868 0.279 1.00 89.69 125 LEU A CA 1
ATOM 910 C C . LEU A 1 125 ? 8.411 -3.908 -0.786 1.00 89.69 125 LEU A C 1
ATOM 912 O O . LEU A 1 125 ? 9.570 -3.926 -1.189 1.00 89.69 125 LEU A O 1
ATOM 916 N N . VAL A 1 126 ? 7.481 -4.749 -1.252 1.00 88.88 126 VAL A N 1
ATOM 917 C CA . VAL A 1 126 ? 7.724 -5.710 -2.347 1.00 88.88 126 VAL A CA 1
ATOM 918 C C . VAL A 1 126 ? 7.404 -5.102 -3.715 1.00 88.88 126 VAL A C 1
ATOM 920 O O . VAL A 1 126 ? 8.141 -5.348 -4.663 1.00 88.88 126 VAL A O 1
ATOM 923 N N . ALA A 1 127 ? 6.341 -4.300 -3.816 1.00 83.00 127 ALA A N 1
ATOM 924 C CA . ALA A 1 127 ? 5.884 -3.713 -5.077 1.00 83.00 127 ALA A CA 1
ATOM 925 C C . ALA A 1 127 ? 6.732 -2.513 -5.544 1.00 83.00 127 ALA A C 1
ATOM 927 O O . ALA A 1 127 ? 7.105 -2.443 -6.710 1.00 83.00 127 ALA A O 1
ATOM 928 N N . ILE A 1 128 ? 7.030 -1.569 -4.639 1.00 78.69 128 ILE A N 1
ATOM 929 C CA . ILE A 1 128 ? 7.690 -0.278 -4.944 1.00 78.69 128 ILE A CA 1
ATOM 930 C C . ILE A 1 128 ? 8.945 -0.050 -4.069 1.00 78.69 128 ILE A C 1
ATOM 932 O O . ILE A 1 128 ? 9.720 0.888 -4.274 1.00 78.69 128 ILE A O 1
ATOM 936 N N . GLY A 1 129 ? 9.184 -0.912 -3.078 1.00 78.31 129 GLY A N 1
ATOM 937 C CA . GLY A 1 129 ? 10.280 -0.754 -2.125 1.00 78.31 129 GLY A CA 1
ATOM 938 C C . GLY A 1 129 ? 10.023 0.359 -1.107 1.00 78.31 129 GLY A C 1
ATOM 939 O O . GLY A 1 129 ? 8.888 0.765 -0.848 1.00 78.31 129 GLY A O 1
ATOM 940 N N . THR A 1 130 ? 11.094 0.879 -0.505 1.00 79.44 130 THR A N 1
ATOM 941 C CA . THR A 1 130 ? 11.015 1.847 0.605 1.00 79.44 130 THR A CA 1
ATOM 942 C C . THR A 1 130 ? 10.365 3.182 0.240 1.00 79.44 130 THR A C 1
ATOM 944 O O . THR A 1 130 ? 9.918 3.882 1.144 1.00 79.44 130 THR A O 1
ATOM 947 N N . LYS A 1 131 ? 10.267 3.541 -1.046 1.00 71.75 131 LYS A N 1
ATOM 948 C CA . LYS A 1 131 ? 9.589 4.771 -1.497 1.00 71.75 131 LYS A CA 1
ATOM 949 C C . LYS A 1 131 ? 8.068 4.679 -1.442 1.00 71.75 131 LYS A C 1
ATOM 951 O O . LYS A 1 131 ? 7.416 5.704 -1.308 1.00 71.75 131 LYS A O 1
ATOM 956 N N . GLY A 1 132 ? 7.509 3.470 -1.527 1.00 78.38 132 GLY A N 1
ATOM 957 C CA . GLY A 1 132 ? 6.060 3.277 -1.530 1.00 78.38 132 GLY A CA 1
ATOM 958 C C . GLY A 1 132 ? 5.385 3.616 -0.198 1.00 78.38 132 GLY A C 1
ATOM 959 O O . GLY A 1 132 ? 4.175 3.790 -0.176 1.00 78.38 132 GLY A O 1
ATOM 960 N N . VAL A 1 133 ? 6.148 3.742 0.895 1.00 88.31 133 VAL A N 1
ATOM 961 C CA . VAL A 1 133 ? 5.650 3.957 2.264 1.00 88.31 133 VAL A CA 1
ATOM 962 C C . VAL A 1 133 ? 5.845 5.414 2.698 1.00 88.31 133 VAL A C 1
ATOM 964 O O . VAL A 1 133 ? 6.955 5.945 2.654 1.00 88.31 133 VAL A O 1
ATOM 967 N N . GLN A 1 134 ? 4.786 6.053 3.203 1.00 86.69 134 GLN A N 1
ATOM 968 C CA . GLN A 1 134 ? 4.834 7.424 3.724 1.00 86.69 134 GLN A CA 1
ATOM 969 C C . GLN A 1 134 ? 5.407 7.457 5.152 1.00 86.69 134 GLN A C 1
ATOM 971 O O . GLN A 1 134 ? 4.680 7.579 6.138 1.00 86.69 134 GLN A O 1
ATOM 976 N N . TRP A 1 135 ? 6.734 7.356 5.282 1.00 87.75 135 TRP A N 1
ATOM 977 C CA . TRP A 1 135 ? 7.427 7.226 6.576 1.00 87.75 135 TRP A CA 1
ATOM 978 C C . TRP A 1 135 ? 7.053 8.281 7.631 1.00 87.75 135 TRP A C 1
ATOM 980 O O . TRP A 1 135 ? 6.973 7.946 8.810 1.00 87.75 135 TRP A O 1
ATOM 990 N N . MET A 1 136 ? 6.789 9.532 7.239 1.00 88.06 136 MET A N 1
ATOM 991 C CA . MET A 1 136 ? 6.402 10.590 8.187 1.00 88.06 136 MET A CA 1
ATOM 992 C C . MET A 1 136 ? 4.987 10.402 8.750 1.00 88.06 136 MET A C 1
ATOM 994 O O . MET A 1 136 ? 4.776 10.623 9.942 1.00 88.06 136 MET A O 1
ATOM 998 N N . GLU A 1 137 ? 4.030 9.946 7.941 1.00 85.88 137 GLU A N 1
ATOM 999 C CA . GLU A 1 137 ? 2.684 9.605 8.418 1.00 85.88 137 GLU A CA 1
ATOM 1000 C C . GLU A 1 137 ? 2.708 8.310 9.239 1.00 85.88 137 GLU A C 1
ATOM 1002 O O . GLU A 1 137 ? 2.116 8.247 10.318 1.00 85.88 137 GLU A O 1
ATOM 1007 N N . LEU A 1 138 ? 3.500 7.318 8.816 1.00 88.31 138 LEU A N 1
ATOM 1008 C CA . LEU A 1 138 ? 3.736 6.099 9.589 1.00 88.31 138 LEU A CA 1
ATOM 1009 C C . LEU A 1 138 ? 4.326 6.401 10.979 1.00 88.31 138 LEU A C 1
ATOM 1011 O O . LEU A 1 138 ? 3.896 5.801 11.960 1.00 88.31 138 LEU A O 1
ATOM 1015 N N . VAL A 1 139 ? 5.246 7.363 11.105 1.00 89.31 139 VAL A N 1
ATOM 1016 C CA . VAL A 1 139 ? 5.766 7.804 12.414 1.00 89.31 139 VAL A CA 1
ATOM 1017 C C . VAL A 1 139 ? 4.662 8.410 13.293 1.00 89.31 139 VAL A C 1
ATOM 1019 O O . VAL A 1 139 ? 4.636 8.123 14.490 1.00 89.31 139 VAL A O 1
ATOM 1022 N N . LYS A 1 140 ? 3.706 9.172 12.737 1.00 87.25 140 LYS A N 1
ATOM 1023 C CA . LYS A 1 140 ? 2.539 9.666 13.501 1.00 87.25 140 LYS A CA 1
ATOM 1024 C C . LYS A 1 140 ? 1.629 8.520 13.951 1.00 87.25 140 LYS A C 1
ATOM 1026 O O . LYS A 1 140 ? 1.194 8.509 15.103 1.00 87.25 140 LYS A O 1
ATOM 1031 N N . ILE A 1 141 ? 1.375 7.545 13.074 1.00 87.81 141 ILE A N 1
ATOM 1032 C CA . ILE A 1 141 ? 0.586 6.344 13.384 1.00 87.81 141 ILE A CA 1
ATOM 1033 C C . ILE A 1 141 ? 1.253 5.558 14.523 1.00 87.81 141 ILE A C 1
ATOM 1035 O O . ILE A 1 141 ? 0.620 5.326 15.553 1.00 87.81 141 ILE A O 1
ATOM 1039 N N . VAL A 1 142 ? 2.547 5.247 14.407 1.00 89.06 142 VAL A N 1
ATOM 1040 C CA . VAL A 1 142 ? 3.321 4.537 15.440 1.00 89.06 142 VAL A CA 1
ATOM 1041 C C . VAL A 1 142 ? 3.359 5.321 16.756 1.00 89.06 142 VAL A C 1
ATOM 1043 O O . VAL A 1 142 ? 3.166 4.732 17.818 1.00 89.06 142 VAL A O 1
ATOM 1046 N N . ALA A 1 143 ? 3.531 6.647 16.725 1.00 88.75 143 ALA A N 1
ATOM 1047 C CA . ALA A 1 143 ? 3.460 7.475 17.930 1.00 88.75 143 ALA A CA 1
ATOM 1048 C C . ALA A 1 143 ? 2.079 7.385 18.610 1.00 88.75 143 ALA A C 1
ATOM 1050 O O . ALA A 1 143 ? 1.998 7.264 19.836 1.00 88.75 143 ALA A O 1
ATOM 1051 N N . SER A 1 144 ? 0.990 7.362 17.830 1.00 87.88 144 SER A N 1
ATOM 1052 C CA . SER A 1 144 ? -0.371 7.206 18.361 1.00 87.88 144 SER A CA 1
ATOM 1053 C C . SER A 1 144 ? -0.560 5.888 19.126 1.00 87.88 144 SER A C 1
ATOM 1055 O O . SER A 1 144 ? -1.281 5.864 20.124 1.00 87.88 144 SER A O 1
ATOM 1057 N N . TRP A 1 145 ? 0.137 4.812 18.742 1.00 87.56 145 TRP A N 1
ATOM 1058 C CA . TRP A 1 145 ? 0.054 3.498 19.393 1.00 87.56 145 TRP A CA 1
ATOM 1059 C C . TRP A 1 145 ? 0.678 3.450 20.796 1.00 87.56 145 TRP A C 1
ATOM 1061 O O . TRP A 1 145 ? 0.302 2.587 21.590 1.00 87.56 145 TRP A O 1
ATOM 1071 N N . PHE A 1 146 ? 1.583 4.383 21.117 1.00 88.62 146 PHE A N 1
ATOM 1072 C CA . PHE A 1 146 ? 2.137 4.577 22.466 1.00 88.62 146 PHE A CA 1
ATOM 1073 C C . PHE A 1 146 ? 1.394 5.667 23.251 1.00 88.62 146 PHE A C 1
ATOM 1075 O O . PHE A 1 146 ? 1.179 5.526 24.455 1.00 88.62 146 PHE A O 1
ATOM 1082 N N . ILE A 1 147 ? 0.960 6.740 22.580 1.00 90.62 147 ILE A N 1
ATOM 1083 C CA . ILE A 1 147 ? 0.223 7.842 23.216 1.00 90.62 147 ILE A CA 1
ATOM 1084 C C . ILE A 1 147 ? -1.175 7.388 23.658 1.00 90.62 147 ILE A C 1
ATOM 1086 O O . ILE A 1 147 ? -1.601 7.727 24.758 1.00 90.62 147 ILE A O 1
ATOM 1090 N N . SER A 1 148 ? -1.884 6.594 22.850 1.00 91.38 148 SER A N 1
ATOM 1091 C CA . SER A 1 148 ? -3.255 6.152 23.147 1.00 91.38 148 SER A CA 1
ATOM 1092 C C . SER A 1 148 ? -3.405 5.276 24.410 1.00 91.38 148 SER A C 1
ATOM 1094 O O . SER A 1 148 ? -4.271 5.613 25.220 1.00 91.38 148 SER A O 1
ATOM 1096 N N . PRO A 1 149 ? -2.591 4.230 24.691 1.00 90.69 149 PRO A N 1
ATOM 1097 C CA . PRO A 1 149 ? -2.665 3.514 25.970 1.00 90.69 149 PRO A CA 1
ATOM 1098 C C . PRO A 1 149 ? -2.297 4.399 27.168 1.00 90.69 149 PRO A C 1
ATOM 1100 O O . PRO A 1 149 ? -2.933 4.288 28.215 1.00 90.69 149 PRO A O 1
ATOM 1103 N N . LEU A 1 150 ? -1.316 5.300 27.025 1.00 91.44 150 LEU A N 1
ATOM 1104 C CA . LEU A 1 150 ? -0.900 6.210 28.099 1.00 91.44 150 LEU A CA 1
ATOM 1105 C C . LEU A 1 150 ? -1.998 7.232 28.435 1.00 91.44 150 LEU A C 1
ATOM 1107 O O . LEU A 1 150 ? -2.334 7.418 29.604 1.00 91.44 150 LEU A O 1
ATOM 1111 N N . LEU A 1 151 ? -2.594 7.849 27.411 1.00 91.75 151 LEU A N 1
ATOM 1112 C CA . LEU A 1 151 ? -3.715 8.778 27.544 1.00 91.75 151 LEU A CA 1
ATOM 1113 C C . LEU A 1 151 ? -4.940 8.081 28.150 1.00 91.75 151 LEU A C 1
ATOM 1115 O O . LEU A 1 151 ? -5.519 8.597 29.102 1.00 91.75 151 LEU A O 1
ATOM 1119 N N . SER A 1 152 ? -5.283 6.883 27.668 1.00 93.81 152 SER A N 1
ATOM 1120 C CA . SER A 1 152 ? -6.409 6.094 28.182 1.00 93.81 152 SER A CA 1
ATOM 1121 C C . SER A 1 152 ? -6.194 5.653 29.635 1.00 93.81 152 SER A C 1
ATOM 1123 O O . SER A 1 152 ? -7.115 5.719 30.456 1.00 93.81 152 SER A O 1
ATOM 1125 N N . GLY A 1 153 ? -4.965 5.262 29.987 1.00 93.06 153 GLY A N 1
ATOM 1126 C CA . GLY A 1 153 ? -4.553 4.978 31.361 1.00 93.06 153 GLY A CA 1
ATOM 1127 C C . GLY A 1 153 ? -4.708 6.200 32.265 1.00 93.06 153 GLY A C 1
ATOM 1128 O O . GLY A 1 153 ? -5.409 6.130 33.273 1.00 93.06 153 GLY A O 1
ATOM 1129 N N . MET A 1 154 ? -4.162 7.350 31.860 1.00 93.94 154 MET A N 1
ATOM 1130 C CA . MET A 1 154 ? -4.289 8.612 32.596 1.00 93.94 154 MET A CA 1
ATOM 1131 C C . MET A 1 154 ? -5.756 9.044 32.766 1.00 93.94 154 MET A C 1
ATOM 1133 O O . MET A 1 154 ? -6.172 9.361 33.880 1.00 93.94 154 MET A O 1
ATOM 1137 N N . MET A 1 155 ? -6.561 9.007 31.697 1.00 92.50 155 MET A N 1
ATOM 1138 C CA . MET A 1 155 ? -7.988 9.350 31.739 1.00 92.50 155 MET A CA 1
ATOM 1139 C C . MET A 1 155 ? -8.767 8.428 32.680 1.00 92.50 155 MET A C 1
ATOM 1141 O O . MET A 1 155 ? -9.536 8.914 33.507 1.00 92.50 155 MET A O 1
ATOM 1145 N N . SER A 1 156 ? -8.541 7.112 32.606 1.00 93.62 156 SER A N 1
ATOM 1146 C CA . SER A 1 156 ? -9.196 6.147 33.497 1.00 93.62 156 SER A CA 1
ATOM 1147 C C . SER A 1 156 ? -8.755 6.292 34.954 1.00 93.62 156 SER A C 1
ATOM 1149 O O . SER A 1 156 ? -9.592 6.208 35.845 1.00 93.62 156 SER A O 1
ATOM 1151 N N . GLY A 1 157 ? -7.476 6.585 35.213 1.00 91.88 157 GLY A N 1
ATOM 1152 C CA . GLY A 1 157 ? -6.961 6.797 36.562 1.00 91.88 157 GLY A CA 1
ATOM 1153 C C . GLY A 1 157 ? -7.537 8.054 37.212 1.00 91.88 157 GLY A C 1
ATOM 1154 O O . GLY A 1 157 ? -8.017 7.997 38.342 1.00 91.88 157 GLY A O 1
ATOM 1155 N N . VAL A 1 158 ? -7.581 9.172 36.478 1.00 93.44 158 VAL A N 1
ATOM 1156 C CA . VAL A 1 158 ? -8.231 10.411 36.940 1.00 93.44 158 VAL A CA 1
ATOM 1157 C C . VAL A 1 158 ? -9.728 10.186 37.168 1.00 93.44 158 VAL A C 1
ATOM 1159 O O . VAL A 1 158 ? -10.244 10.554 38.221 1.00 93.44 158 VAL A O 1
ATOM 1162 N N . LEU A 1 159 ? -10.425 9.532 36.233 1.00 91.88 159 LEU A N 1
ATOM 1163 C CA . LEU A 1 159 ? -11.847 9.210 36.373 1.00 91.88 159 LEU A CA 1
ATOM 1164 C C . LEU A 1 159 ? -12.113 8.301 37.588 1.00 91.88 159 LEU A C 1
ATOM 1166 O O . LEU A 1 159 ? -13.052 8.560 38.340 1.00 91.88 159 LEU A O 1
ATOM 1170 N N . PHE A 1 160 ? -11.265 7.299 37.837 1.00 91.50 160 PHE A N 1
ATOM 1171 C CA . PHE A 1 160 ? -11.398 6.398 38.984 1.00 91.50 160 PHE A CA 1
ATOM 1172 C C . PHE A 1 160 ? -11.160 7.125 40.309 1.00 91.50 160 PHE A C 1
ATOM 1174 O O . PHE A 1 160 ? -11.929 6.943 41.247 1.00 91.50 160 PHE A O 1
ATOM 1181 N N . LEU A 1 161 ? -10.156 8.006 40.382 1.00 90.12 161 LEU A N 1
ATOM 1182 C CA . LEU A 1 161 ? -9.901 8.835 41.565 1.00 90.12 161 LEU A CA 1
ATOM 1183 C C . LEU A 1 161 ? -11.061 9.803 41.849 1.00 90.12 161 LEU A C 1
ATOM 1185 O O . LEU A 1 161 ? -11.458 9.955 43.004 1.00 90.12 161 LEU A O 1
ATOM 1189 N N . LEU A 1 162 ? -11.659 10.402 40.812 1.00 90.38 162 LEU A N 1
ATOM 1190 C CA . LEU A 1 162 ? -12.857 11.238 40.945 1.00 90.38 162 LEU A CA 1
ATOM 1191 C C . LEU A 1 162 ? -14.058 10.424 41.453 1.00 90.38 162 LEU A C 1
ATOM 1193 O O . LEU A 1 162 ? -14.730 10.846 42.392 1.00 90.38 162 LEU A O 1
ATOM 1197 N N . ILE A 1 163 ? -14.305 9.237 40.891 1.00 88.44 163 ILE A N 1
ATOM 1198 C CA . ILE A 1 163 ? -15.364 8.321 41.346 1.00 88.44 163 ILE A CA 1
ATOM 1199 C C . ILE A 1 163 ? -15.120 7.883 42.796 1.00 88.44 163 ILE A C 1
ATOM 1201 O O . ILE A 1 163 ? -16.045 7.916 43.612 1.00 88.44 163 ILE A O 1
ATOM 1205 N N . ARG A 1 164 ? -13.876 7.545 43.152 1.00 86.75 164 ARG A N 1
ATOM 1206 C CA . ARG A 1 164 ? -13.497 7.152 44.510 1.00 86.75 164 ARG A CA 1
ATOM 1207 C C . ARG A 1 164 ? -13.733 8.288 45.509 1.00 86.75 164 ARG A C 1
ATOM 1209 O O . ARG A 1 164 ? -14.360 8.065 46.537 1.00 86.75 164 ARG A O 1
ATOM 1216 N N . PHE A 1 165 ? -13.337 9.519 45.184 1.00 87.06 165 PHE A N 1
ATOM 1217 C CA . PHE A 1 165 ? -13.496 10.678 46.071 1.00 87.06 165 PHE A CA 1
ATOM 1218 C C . PHE A 1 165 ? -14.945 11.191 46.198 1.00 87.06 165 PHE A C 1
ATOM 1220 O O . PHE A 1 165 ? -15.385 11.544 47.297 1.00 87.06 165 PHE A O 1
ATOM 1227 N N . PHE A 1 166 ? -15.698 11.256 45.093 1.00 86.62 166 PHE A N 1
ATOM 1228 C CA . PHE A 1 166 ? -17.046 11.841 45.075 1.00 86.62 166 PHE A CA 1
ATOM 1229 C C . PHE A 1 166 ? -18.181 10.836 45.315 1.00 86.62 166 PHE A C 1
ATOM 1231 O O . PHE A 1 166 ? -19.256 11.257 45.746 1.00 86.62 166 PHE A O 1
ATOM 1238 N N . ILE A 1 167 ? -17.968 9.542 45.050 1.00 87.25 167 ILE A N 1
ATOM 1239 C CA . ILE A 1 167 ? -19.002 8.501 45.165 1.00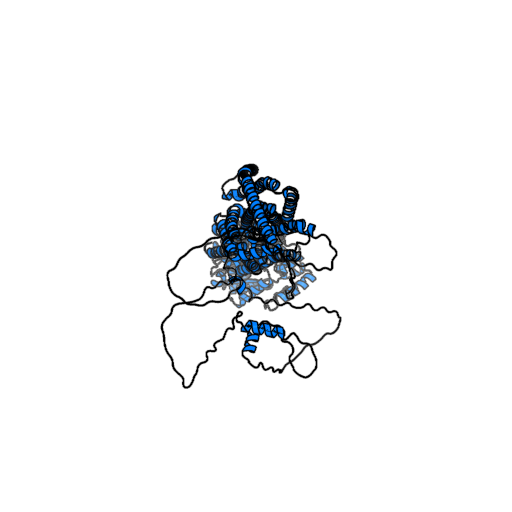 87.25 167 ILE A CA 1
ATOM 1240 C C . ILE A 1 167 ? -18.610 7.437 46.196 1.00 87.25 167 ILE A C 1
ATOM 1242 O O . ILE A 1 167 ? -19.358 7.253 47.148 1.00 87.25 167 ILE A O 1
ATOM 1246 N N . LEU A 1 168 ? -17.477 6.741 46.024 1.00 84.38 168 LEU A N 1
ATOM 1247 C CA . LEU A 1 168 ? -17.185 5.523 46.805 1.00 84.38 168 LEU A CA 1
ATOM 1248 C C . LEU A 1 168 ? -16.815 5.812 48.269 1.00 84.38 168 LEU A C 1
ATOM 1250 O O . LEU A 1 168 ? -17.358 5.180 49.168 1.00 84.38 168 LEU A O 1
ATOM 1254 N N . ASN A 1 169 ? -15.955 6.801 48.525 1.00 83.94 169 ASN A N 1
ATOM 1255 C CA . ASN A 1 169 ? -15.501 7.184 49.867 1.00 83.94 169 ASN A CA 1
ATOM 1256 C C . ASN A 1 169 ? -16.531 8.084 50.598 1.00 83.94 169 ASN A C 1
ATOM 1258 O O . ASN A 1 169 ? -16.164 9.084 51.223 1.00 83.94 169 ASN A O 1
ATOM 1262 N N . LYS A 1 170 ? -17.832 7.788 50.476 1.00 83.31 170 LYS A N 1
ATOM 1263 C CA . LYS A 1 170 ? -18.932 8.503 51.144 1.00 83.31 170 LYS A CA 1
ATOM 1264 C C . LYS A 1 170 ? -19.786 7.530 51.949 1.00 83.31 170 LYS A C 1
ATOM 1266 O O . LYS A 1 170 ? -20.091 6.446 51.471 1.00 83.31 170 LYS A O 1
ATOM 1271 N N . GLU A 1 171 ? -20.206 7.967 53.137 1.00 74.12 171 GLU A N 1
ATOM 1272 C CA . GLU A 1 171 ? -21.021 7.193 54.092 1.00 74.12 171 GLU A CA 1
ATOM 1273 C C . GLU A 1 171 ? -22.282 6.591 53.452 1.00 74.12 171 GLU A C 1
ATOM 1275 O O . GLU A 1 171 ? -22.609 5.434 53.699 1.00 74.12 171 GLU A O 1
ATOM 1280 N N . ASP A 1 172 ? -22.944 7.355 52.576 1.00 78.62 172 ASP A N 1
ATOM 1281 C CA . ASP A 1 172 ? -23.926 6.834 51.625 1.00 78.62 172 ASP A CA 1
ATOM 1282 C C . ASP A 1 172 ? -23.479 7.161 50.180 1.00 78.62 172 ASP A C 1
ATOM 1284 O O . ASP A 1 172 ? -23.533 8.326 49.748 1.00 78.62 172 ASP A O 1
ATOM 1288 N N . PRO A 1 173 ? -23.023 6.159 49.403 1.00 79.62 173 PRO A N 1
ATOM 1289 C CA . PRO A 1 173 ? -22.609 6.355 48.019 1.00 79.62 173 PRO A CA 1
ATOM 1290 C C . PRO A 1 173 ? -23.804 6.500 47.061 1.00 79.62 173 PRO A C 1
ATOM 1292 O O . PRO A 1 173 ? -23.650 7.059 45.972 1.00 79.62 173 PRO A O 1
ATOM 1295 N N . VAL A 1 174 ? -25.010 6.038 47.426 1.00 80.19 174 VAL A N 1
ATOM 1296 C CA . VAL A 1 174 ? -26.137 5.914 46.484 1.00 80.19 174 VAL A CA 1
ATOM 1297 C C . VAL A 1 174 ? -26.705 7.274 46.048 1.00 80.19 174 VAL A C 1
ATOM 1299 O O . VAL A 1 174 ? -26.825 7.482 44.840 1.00 80.19 174 VAL A O 1
ATOM 1302 N N . PRO A 1 175 ? -27.014 8.252 46.927 1.00 84.31 175 PRO A N 1
ATOM 1303 C CA . PRO A 1 175 ? -27.473 9.579 46.519 1.00 84.31 175 PRO A CA 1
ATOM 1304 C C . PRO A 1 175 ? -26.450 10.329 45.667 1.00 84.31 175 PRO A C 1
ATOM 1306 O O . PRO A 1 175 ? -26.837 11.067 44.764 1.00 84.31 175 PRO A O 1
ATOM 1309 N N . ASN A 1 176 ? -25.157 10.143 45.938 1.00 85.38 176 ASN A N 1
ATOM 1310 C CA . ASN A 1 176 ? -24.081 10.814 45.210 1.00 85.38 176 ASN A CA 1
ATOM 1311 C C . ASN A 1 176 ? -23.881 10.184 43.824 1.00 85.38 176 ASN A C 1
ATOM 1313 O O . ASN A 1 176 ? -23.840 10.900 42.826 1.00 85.38 176 ASN A O 1
ATOM 1317 N N . GLY A 1 177 ? -23.919 8.854 43.733 1.00 83.94 177 GLY A N 1
ATOM 1318 C CA . GLY A 1 177 ? -23.973 8.131 42.464 1.00 83.94 177 GLY A CA 1
ATOM 1319 C C . GLY A 1 177 ? -25.202 8.477 41.617 1.00 83.94 177 GLY A C 1
ATOM 1320 O O . GLY A 1 177 ? -25.070 8.801 40.439 1.00 83.94 177 GLY A O 1
ATOM 1321 N N . LEU A 1 178 ? -26.396 8.514 42.222 1.00 86.12 178 LEU A N 1
ATOM 1322 C CA . LEU A 1 178 ? -27.640 8.931 41.555 1.00 86.12 178 LEU A CA 1
ATOM 1323 C C . LEU A 1 178 ? -27.605 10.394 41.070 1.00 86.12 178 LEU A C 1
ATOM 1325 O O . LEU A 1 178 ? -28.296 10.726 40.108 1.00 86.12 178 LEU A O 1
ATOM 1329 N N . ARG A 1 179 ? -26.807 11.263 41.708 1.00 87.56 179 ARG A N 1
ATOM 1330 C CA . ARG A 1 179 ? -26.549 12.641 41.250 1.00 87.56 179 ARG A CA 1
ATOM 1331 C C . ARG A 1 179 ? -25.516 12.716 40.124 1.00 87.56 179 ARG A C 1
ATOM 1333 O O . ARG A 1 179 ? -25.609 13.618 39.301 1.00 87.56 179 ARG A O 1
ATOM 1340 N N . ALA A 1 180 ? -24.566 11.784 40.071 1.00 87.50 180 ALA A N 1
ATOM 1341 C CA . ALA A 1 180 ? -23.565 11.697 39.008 1.00 87.50 180 ALA A CA 1
ATOM 1342 C C . ALA A 1 180 ? -24.103 11.041 37.719 1.00 87.50 180 ALA A C 1
ATOM 1344 O O . ALA A 1 180 ? -23.641 11.377 36.629 1.00 87.50 180 ALA A O 1
ATOM 1345 N N . LEU A 1 181 ? -25.114 10.162 37.818 1.00 86.38 181 LEU A N 1
ATOM 1346 C CA . LEU A 1 181 ? -25.749 9.476 36.678 1.00 86.38 181 LEU A CA 1
ATOM 1347 C C . LEU A 1 181 ? -26.040 10.387 35.464 1.00 86.38 181 LEU A C 1
ATOM 1349 O O . LEU A 1 181 ? -25.569 10.052 34.376 1.00 86.38 181 LEU A O 1
ATOM 1353 N N . PRO A 1 182 ? -26.746 11.534 35.587 1.00 90.19 182 PRO A N 1
ATOM 1354 C CA . PRO A 1 182 ? -27.030 12.384 34.432 1.00 90.19 182 PRO A CA 1
ATOM 1355 C C . PRO A 1 182 ? -25.772 12.963 33.794 1.00 90.19 182 PRO A C 1
ATOM 1357 O O . PRO A 1 182 ? -25.768 13.177 32.591 1.00 90.19 182 PRO A O 1
ATOM 1360 N N . VAL A 1 183 ? -24.708 13.201 34.569 1.00 89.88 183 VAL A N 1
ATOM 1361 C CA . VAL A 1 183 ? -23.446 13.766 34.070 1.00 89.88 183 VAL A CA 1
ATOM 1362 C C . VAL A 1 183 ? -22.690 12.731 33.236 1.00 89.88 183 VAL A C 1
ATOM 1364 O O . VAL A 1 183 ? -22.219 13.055 32.149 1.00 89.88 183 VAL A O 1
ATOM 1367 N N . PHE A 1 184 ? -22.637 11.470 33.680 1.00 88.12 184 PHE A N 1
ATOM 1368 C CA . PHE A 1 184 ? -22.034 10.385 32.896 1.00 88.12 184 PHE A CA 1
ATOM 1369 C C . PHE A 1 184 ? -22.818 10.096 31.608 1.00 88.12 184 PHE A C 1
ATOM 1371 O O . PHE A 1 184 ? -22.217 9.957 30.539 1.00 88.12 184 PHE A O 1
ATOM 1378 N N . TYR A 1 185 ? -24.155 10.081 31.676 1.00 88.06 185 TYR A N 1
ATOM 1379 C CA . TYR A 1 185 ? -25.001 9.985 30.482 1.00 88.06 185 TYR A CA 1
ATOM 1380 C C . TYR A 1 185 ? -24.801 11.199 29.558 1.00 88.06 185 TYR A C 1
ATOM 1382 O O . TYR A 1 185 ? -24.605 11.015 28.361 1.00 88.06 185 TYR A O 1
ATOM 1390 N N . ALA A 1 186 ? -24.769 12.425 30.090 1.00 90.44 186 ALA A N 1
ATOM 1391 C CA . ALA A 1 186 ? -24.558 13.636 29.300 1.00 90.44 186 ALA A CA 1
ATOM 1392 C C . ALA A 1 186 ? -23.195 13.646 28.599 1.00 90.44 186 ALA A C 1
ATOM 1394 O O . ALA A 1 186 ? -23.139 13.928 27.406 1.00 90.44 186 ALA A O 1
ATOM 1395 N N . ALA A 1 187 ? -22.103 13.295 29.284 1.00 88.19 187 ALA A N 1
ATOM 1396 C CA . ALA A 1 187 ? -20.773 13.212 28.676 1.00 88.19 187 ALA A CA 1
ATOM 1397 C C . ALA A 1 187 ? -20.742 12.188 27.527 1.00 88.19 187 ALA A C 1
ATOM 1399 O O . ALA A 1 187 ? -20.281 12.494 26.427 1.00 88.19 187 ALA A O 1
ATOM 1400 N N . THR A 1 188 ? -21.323 11.006 27.763 1.00 87.88 188 THR A N 1
ATOM 1401 C CA . THR A 1 188 ? -21.433 9.929 26.768 1.00 87.88 188 THR A CA 1
ATOM 1402 C C . THR A 1 188 ? -22.256 10.372 25.553 1.00 87.88 188 THR A C 1
ATOM 1404 O O . THR A 1 188 ? -21.806 10.225 24.420 1.00 87.88 188 THR A O 1
ATOM 1407 N N . ILE A 1 189 ? -23.433 10.973 25.757 1.00 90.00 189 ILE A N 1
ATOM 1408 C CA . ILE A 1 189 ? -24.284 11.475 24.665 1.00 90.00 189 ILE A CA 1
ATOM 1409 C C . ILE A 1 189 ? -23.621 12.646 23.925 1.00 90.00 189 ILE A C 1
ATOM 1411 O O . ILE A 1 189 ? -23.626 12.643 22.698 1.00 90.00 189 ILE A O 1
ATOM 1415 N N . THR A 1 190 ? -22.997 13.600 24.629 1.00 91.19 190 THR A N 1
ATOM 1416 C CA . THR A 1 190 ? -22.317 14.755 24.006 1.00 91.19 190 THR A CA 1
ATOM 1417 C C . THR A 1 190 ? -21.261 14.286 23.016 1.00 91.19 190 THR A C 1
ATOM 1419 O O . THR A 1 190 ? -21.257 14.733 21.874 1.00 91.19 190 THR A O 1
ATOM 1422 N N . ILE A 1 191 ? -20.381 13.368 23.428 1.00 88.69 191 ILE A N 1
ATOM 1423 C CA . ILE A 1 191 ? -19.271 12.926 22.582 1.00 88.69 191 ILE A CA 1
ATOM 1424 C C . ILE A 1 191 ? -19.768 12.036 21.438 1.00 88.69 191 ILE A C 1
ATOM 1426 O O . ILE A 1 191 ? -19.300 12.208 20.316 1.00 88.69 191 ILE A O 1
ATOM 1430 N N . ASN A 1 192 ? -20.761 11.166 21.650 1.00 88.50 192 ASN A N 1
ATOM 1431 C CA . ASN A 1 192 ? -21.342 10.388 20.549 1.00 88.50 192 ASN A CA 1
ATOM 1432 C C . ASN A 1 192 ? -22.032 11.278 19.504 1.00 88.50 192 ASN A C 1
ATOM 1434 O O . ASN A 1 192 ? -21.725 11.165 18.320 1.00 88.50 192 ASN A O 1
ATOM 1438 N N . VAL A 1 193 ? -22.905 12.200 19.928 1.00 89.00 193 VAL A N 1
ATOM 1439 C CA . VAL A 1 193 ? -23.601 13.123 19.014 1.00 89.00 193 VAL A CA 1
ATOM 1440 C C . VAL A 1 193 ? -22.599 14.021 18.287 1.00 89.00 193 VAL A C 1
ATOM 1442 O O . VAL A 1 193 ? -22.685 14.137 17.067 1.00 89.00 193 VAL A O 1
ATOM 1445 N N . PHE A 1 194 ? -21.600 14.564 18.992 1.00 89.31 194 PHE A N 1
ATOM 1446 C CA . PHE A 1 194 ? -20.542 15.368 18.376 1.00 89.31 194 PHE A CA 1
ATOM 1447 C C . PHE A 1 194 ? -19.795 14.579 17.301 1.00 89.31 194 PHE A C 1
ATOM 1449 O O . PHE A 1 194 ? -19.599 15.085 16.203 1.00 89.31 194 PHE A O 1
ATOM 1456 N N . SER A 1 195 ? -19.428 13.327 17.586 1.00 87.31 195 SER A N 1
ATOM 1457 C CA . SER A 1 195 ? -18.686 12.473 16.649 1.00 87.31 195 SER A CA 1
ATOM 1458 C C . SER A 1 195 ? -19.508 12.165 15.399 1.00 87.31 195 SER A C 1
ATOM 1460 O O . SER A 1 195 ? -19.065 12.437 14.287 1.00 87.31 195 SER A O 1
ATOM 1462 N N . ILE A 1 196 ? -20.746 11.693 15.576 1.00 86.31 196 ILE A N 1
ATOM 1463 C CA . ILE A 1 196 ? -21.665 11.372 14.471 1.00 86.31 196 ILE A CA 1
ATOM 1464 C C . ILE A 1 196 ? -21.939 12.618 13.611 1.00 86.31 196 ILE A C 1
ATOM 1466 O O . ILE A 1 196 ? -22.011 12.523 12.390 1.00 86.31 196 ILE A O 1
ATOM 1470 N N . MET A 1 197 ? -22.046 13.800 14.221 1.00 84.19 197 MET A N 1
ATOM 1471 C CA . MET A 1 197 ? -22.248 15.058 13.495 1.00 84.19 197 MET A CA 1
ATOM 1472 C C . MET A 1 197 ? -20.966 15.663 12.901 1.00 84.19 197 MET A C 1
ATOM 1474 O O . MET A 1 197 ? -21.073 16.506 12.017 1.00 84.19 197 MET A O 1
ATOM 1478 N N . TYR A 1 198 ? -19.775 15.276 13.366 1.00 81.38 198 TYR A N 1
ATOM 1479 C CA . TYR A 1 198 ? -18.494 15.816 12.898 1.00 81.38 198 TYR A CA 1
ATOM 1480 C C . TYR A 1 198 ? -17.834 14.930 11.832 1.00 81.38 198 TYR A C 1
ATOM 1482 O O . TYR A 1 198 ? -17.461 15.429 10.773 1.00 81.38 198 TYR A O 1
ATOM 1490 N N . THR A 1 199 ? -17.733 13.617 12.067 1.00 71.25 199 THR A N 1
ATOM 1491 C CA . THR A 1 199 ? -17.170 12.651 11.104 1.00 71.25 199 THR A CA 1
ATOM 1492 C C . THR A 1 199 ? -18.224 11.864 10.330 1.00 71.25 199 THR A C 1
ATOM 1494 O O . THR A 1 199 ? -17.979 11.530 9.172 1.00 71.25 199 THR A O 1
ATOM 1497 N N . GLY A 1 200 ? -19.411 11.635 10.900 1.00 64.25 200 GLY A N 1
ATOM 1498 C CA . GLY A 1 200 ? -20.557 11.038 10.195 1.00 64.25 200 GLY A CA 1
ATOM 1499 C C . GLY A 1 200 ? -21.348 12.024 9.317 1.00 64.25 200 GLY A C 1
ATOM 1500 O O . GLY A 1 200 ? -22.192 11.604 8.525 1.00 64.25 200 GLY A O 1
ATOM 1501 N N . ALA A 1 201 ? -21.051 13.327 9.386 1.00 52.09 201 ALA A N 1
ATOM 1502 C CA . ALA A 1 201 ? -21.668 14.383 8.571 1.00 52.09 201 ALA A CA 1
ATOM 1503 C C . ALA A 1 201 ? -21.798 14.058 7.061 1.00 52.09 201 ALA A C 1
ATOM 1505 O O . ALA A 1 201 ? -22.888 14.263 6.518 1.00 52.09 201 ALA A O 1
ATOM 1506 N N . PRO A 1 202 ? -20.775 13.502 6.371 1.00 53.84 202 PRO A N 1
ATOM 1507 C CA . PRO A 1 202 ? -20.877 13.135 4.955 1.00 53.84 202 PRO A CA 1
ATOM 1508 C C . PRO A 1 202 ? -21.868 11.995 4.677 1.00 53.84 202 PRO A C 1
ATOM 1510 O O . PRO A 1 202 ? -22.479 11.973 3.614 1.00 53.84 202 PRO A O 1
ATOM 1513 N N . VAL A 1 203 ? -22.061 11.075 5.631 1.00 54.97 203 VAL A N 1
ATOM 1514 C CA . VAL A 1 203 ? -23.049 9.979 5.547 1.00 54.97 203 VAL A CA 1
ATOM 1515 C C . VAL A 1 203 ? -24.476 10.511 5.724 1.00 54.97 203 VAL A C 1
ATOM 1517 O O . VAL A 1 203 ? -25.419 9.962 5.160 1.00 54.97 203 VAL A O 1
ATOM 1520 N N . LEU A 1 204 ? -24.634 11.605 6.474 1.00 59.28 204 LEU A N 1
ATOM 1521 C CA . LEU A 1 204 ? -25.916 12.265 6.738 1.00 59.28 204 LEU A CA 1
ATOM 1522 C C . LEU A 1 204 ? -26.244 13.406 5.754 1.00 59.28 204 LEU A C 1
ATOM 1524 O O . LEU A 1 204 ? -27.356 13.926 5.783 1.00 59.28 204 LEU A O 1
ATOM 1528 N N . GLY A 1 205 ? -25.296 13.819 4.905 1.00 62.09 205 GLY A N 1
ATOM 1529 C CA . GLY A 1 205 ? -25.449 14.951 3.980 1.00 62.09 205 GLY A CA 1
ATOM 1530 C C . GLY A 1 205 ? -25.493 16.331 4.656 1.00 62.09 205 GLY A C 1
ATOM 1531 O O . GLY A 1 205 ? -25.926 17.302 4.037 1.00 62.09 205 GLY A O 1
ATOM 1532 N N . ILE A 1 206 ? -25.071 16.437 5.921 1.00 67.12 206 ILE A N 1
ATOM 1533 C CA . ILE A 1 206 ? -25.198 17.651 6.742 1.00 67.12 206 ILE A CA 1
ATOM 1534 C C . ILE A 1 206 ? -23.828 18.315 6.900 1.00 67.12 206 ILE A C 1
ATOM 1536 O O . ILE A 1 206 ? -22.941 17.764 7.544 1.00 67.12 206 ILE A O 1
ATOM 1540 N N . VAL A 1 207 ? -23.671 19.533 6.376 1.00 69.88 207 VAL A N 1
ATOM 1541 C CA . VAL A 1 207 ? -22.466 20.356 6.576 1.00 69.88 207 VAL A CA 1
ATOM 1542 C C . VAL A 1 207 ? -22.779 21.472 7.572 1.00 69.88 207 VAL A C 1
ATOM 1544 O O . VAL A 1 207 ? -23.512 22.409 7.260 1.00 69.88 207 VAL A O 1
ATOM 1547 N N . LEU A 1 208 ? -22.221 21.375 8.782 1.00 81.25 208 LEU A N 1
ATOM 1548 C CA . LEU A 1 208 ? -22.364 22.367 9.853 1.00 81.25 208 LEU A CA 1
ATOM 1549 C C . LEU A 1 208 ? -20.986 22.764 10.410 1.00 81.25 208 LEU A C 1
ATOM 1551 O O . LEU A 1 208 ? -20.090 21.923 10.480 1.00 81.25 208 LEU A O 1
ATOM 1555 N N . PRO A 1 209 ? -20.791 24.021 10.848 1.00 86.44 209 PRO A N 1
ATOM 1556 C CA . PRO A 1 209 ? -19.542 24.433 11.480 1.00 86.44 209 PRO A CA 1
ATOM 1557 C C . PRO A 1 209 ? -19.397 23.803 12.876 1.00 86.44 209 PRO A C 1
ATOM 1559 O O . PRO A 1 209 ? -20.383 23.630 13.595 1.00 86.44 209 PRO A O 1
ATOM 1562 N N . MET A 1 210 ? -18.157 23.523 13.302 1.00 85.06 210 MET A N 1
ATOM 1563 C CA . MET A 1 210 ? -17.876 22.800 14.558 1.00 85.06 210 MET A CA 1
ATOM 1564 C C . MET A 1 210 ? -18.539 23.410 15.804 1.00 85.06 210 MET A C 1
ATOM 1566 O O . MET A 1 210 ? -18.965 22.674 16.689 1.00 85.06 210 MET A O 1
ATOM 1570 N N . TRP A 1 211 ? -18.668 24.740 15.876 1.00 89.62 211 TRP A N 1
ATOM 1571 C CA . TRP A 1 211 ? -19.330 25.409 17.002 1.00 89.62 211 TRP A CA 1
ATOM 1572 C C . TRP A 1 211 ? -20.835 25.099 17.065 1.00 89.62 211 TRP A C 1
ATOM 1574 O O . TRP A 1 211 ? -21.377 24.932 18.155 1.00 89.62 211 TRP A O 1
ATOM 1584 N N . ALA A 1 212 ? -21.507 24.957 15.917 1.00 89.56 212 ALA A N 1
ATOM 1585 C CA . ALA A 1 212 ? -22.919 24.584 15.860 1.00 89.56 212 ALA A CA 1
ATOM 1586 C C . ALA A 1 212 ? -23.102 23.106 16.232 1.00 89.56 212 ALA A C 1
ATOM 1588 O O . ALA A 1 212 ? -23.997 22.777 17.007 1.00 89.56 212 ALA A O 1
ATOM 1589 N N . ILE A 1 213 ? -22.203 22.233 15.760 1.00 89.50 213 ILE A N 1
ATOM 1590 C CA . ILE A 1 213 ? -22.168 20.815 16.149 1.00 89.50 213 ILE A CA 1
ATOM 1591 C C . ILE A 1 213 ? -21.982 20.677 17.668 1.00 89.50 213 ILE A C 1
ATOM 1593 O O . ILE A 1 213 ? -22.725 19.934 18.310 1.00 89.50 213 ILE A O 1
ATOM 1597 N N . ALA A 1 214 ? -21.056 21.433 18.268 1.00 90.19 214 ALA A N 1
ATOM 1598 C CA . ALA A 1 214 ? -20.843 21.447 19.714 1.00 90.19 214 ALA A CA 1
ATOM 1599 C C . ALA A 1 214 ? -22.092 21.912 20.486 1.00 90.19 214 ALA A C 1
ATOM 1601 O O . ALA A 1 214 ? -22.516 21.232 21.421 1.00 90.19 214 ALA A O 1
ATOM 1602 N N . LEU A 1 215 ? -22.726 23.018 20.072 1.00 92.88 215 LEU A N 1
ATOM 1603 C CA . LEU A 1 215 ? -23.955 23.516 20.705 1.00 92.88 215 LEU A CA 1
ATOM 1604 C C . LEU A 1 215 ? -25.119 22.521 20.602 1.00 92.88 215 LEU A C 1
ATOM 1606 O O . LEU A 1 215 ? -25.819 22.312 21.591 1.00 92.88 215 LEU A O 1
ATOM 1610 N N . ILE A 1 216 ? -25.312 21.874 19.449 1.00 91.69 216 ILE A N 1
ATOM 1611 C CA . ILE A 1 216 ? -26.357 20.855 19.264 1.00 91.69 216 ILE A CA 1
ATOM 1612 C C . ILE A 1 216 ? -26.067 19.628 20.139 1.00 91.69 216 ILE A C 1
ATOM 1614 O O . ILE A 1 216 ? -26.962 19.144 20.830 1.00 91.69 216 ILE A O 1
ATOM 1618 N N . SER A 1 217 ? -24.813 19.174 20.189 1.00 93.00 217 SER A N 1
ATOM 1619 C CA . SER A 1 217 ? -24.392 18.027 21.008 1.00 93.00 217 SER A CA 1
ATOM 1620 C C . SER A 1 217 ? -24.612 18.265 22.505 1.00 93.00 217 SER A C 1
ATOM 1622 O O . SER A 1 217 ? -25.095 17.376 23.205 1.00 93.00 217 SER A O 1
ATOM 1624 N N . ILE A 1 218 ? -24.314 19.478 22.985 1.00 93.69 218 ILE A N 1
ATOM 1625 C CA . ILE A 1 218 ? -24.565 19.907 24.369 1.00 93.69 218 ILE A CA 1
ATOM 1626 C C . ILE A 1 218 ? -26.071 20.076 24.626 1.00 93.69 218 ILE A C 1
ATOM 1628 O O . ILE A 1 218 ? -26.569 19.655 25.666 1.00 93.69 218 ILE A O 1
ATOM 1632 N N . GLY A 1 219 ? -26.830 20.640 23.682 1.00 94.38 219 GLY A N 1
ATOM 1633 C CA . GLY A 1 219 ? -28.284 20.782 23.803 1.00 94.38 219 GLY A CA 1
ATOM 1634 C C . GLY A 1 219 ? -28.992 19.431 23.941 1.00 94.38 219 GLY A C 1
ATOM 1635 O O . GLY A 1 219 ? -29.784 19.232 24.862 1.00 94.38 219 GLY A O 1
ATOM 1636 N N . VAL A 1 220 ? -28.649 18.469 23.078 1.00 93.94 220 VAL A N 1
ATOM 1637 C CA . VAL A 1 220 ? -29.166 17.093 23.144 1.00 93.94 220 VAL A CA 1
ATOM 1638 C C . VAL A 1 220 ? -28.744 16.413 24.449 1.00 93.94 220 VAL A C 1
ATOM 1640 O O . VAL A 1 220 ? -29.580 15.792 25.106 1.00 93.94 220 VAL A O 1
ATOM 1643 N N . SER A 1 221 ? -27.487 16.549 24.879 1.00 94.19 221 SER A N 1
ATOM 1644 C CA . SER A 1 221 ? -27.023 15.891 26.104 1.00 94.19 221 SER A CA 1
ATOM 1645 C C . SER A 1 221 ? -27.621 16.479 27.385 1.00 94.19 221 SER A C 1
ATOM 1647 O O . SER A 1 221 ? -27.913 15.717 28.306 1.00 94.19 221 SER A O 1
ATOM 1649 N N . VAL A 1 222 ? -27.902 17.786 27.435 1.00 94.25 222 VAL A N 1
ATOM 1650 C CA . VAL A 1 222 ? -28.649 18.429 28.532 1.00 94.25 222 VAL A CA 1
ATOM 1651 C C . VAL A 1 222 ? -30.099 17.936 28.580 1.00 94.25 222 VAL A C 1
ATOM 1653 O O . VAL A 1 222 ? -30.595 17.622 29.663 1.00 94.25 222 VAL A O 1
ATOM 1656 N N . ILE A 1 223 ? -30.768 17.779 27.431 1.00 94.00 223 ILE A N 1
ATOM 1657 C CA . ILE A 1 223 ? -32.111 17.176 27.369 1.00 94.00 223 ILE A CA 1
ATOM 1658 C C . ILE A 1 223 ? -32.074 15.735 27.906 1.00 94.00 223 ILE A C 1
ATOM 1660 O O . ILE A 1 223 ? -32.877 15.378 28.770 1.00 94.00 223 ILE A O 1
ATOM 1664 N N . PHE A 1 224 ? -31.105 14.921 27.476 1.00 91.81 224 PHE A N 1
ATOM 1665 C CA . PHE A 1 224 ? -30.925 13.563 27.999 1.00 91.81 224 PHE A CA 1
ATOM 1666 C C . PHE A 1 224 ? -30.588 13.540 29.499 1.00 91.81 224 PHE A C 1
ATOM 1668 O O . PHE A 1 224 ? -31.112 12.688 30.215 1.00 91.81 224 PHE A O 1
ATOM 1675 N N . ALA A 1 225 ? -29.796 14.486 30.012 1.00 92.94 225 ALA A N 1
ATOM 1676 C CA . ALA A 1 225 ? -29.514 14.612 31.443 1.00 92.94 225 ALA A CA 1
ATOM 1677 C C . ALA A 1 225 ? -30.791 14.876 32.258 1.00 92.94 225 ALA A C 1
ATOM 1679 O O . ALA A 1 225 ? -31.016 14.240 33.289 1.00 92.94 225 ALA A O 1
ATOM 1680 N N . ILE A 1 226 ? -31.658 15.769 31.773 1.00 93.69 226 ILE A N 1
ATOM 1681 C CA . ILE A 1 226 ? -32.951 16.077 32.398 1.00 93.69 226 ILE A CA 1
ATOM 1682 C C . ILE A 1 226 ? -33.863 14.838 32.387 1.00 93.69 226 ILE A C 1
ATOM 1684 O O . ILE A 1 226 ? -34.455 14.507 33.415 1.00 93.69 226 ILE A O 1
ATOM 1688 N N . LEU A 1 227 ? -33.926 14.095 31.276 1.00 92.56 227 LEU A N 1
ATOM 1689 C CA . LEU A 1 227 ? -34.687 12.841 31.192 1.00 92.56 227 LEU A CA 1
ATOM 1690 C C . LEU A 1 227 ? -34.145 11.761 32.148 1.00 92.56 227 LEU A C 1
ATOM 1692 O O . LEU A 1 227 ? -34.924 11.101 32.839 1.00 92.56 227 LEU A O 1
ATOM 1696 N N . VAL A 1 228 ? -32.821 11.607 32.250 1.00 91.44 228 VAL A N 1
ATOM 1697 C CA . VAL A 1 228 ? -32.175 10.685 33.202 1.00 91.44 228 VAL A CA 1
ATOM 1698 C C . VAL A 1 228 ? -32.491 11.084 34.646 1.00 91.44 228 VAL A C 1
ATOM 1700 O O . VAL A 1 228 ? -32.882 10.229 35.439 1.00 91.44 228 VAL A O 1
ATOM 1703 N N . TRP A 1 229 ? -32.420 12.373 34.985 1.00 92.06 229 TRP A N 1
ATOM 1704 C CA . TRP A 1 229 ? -32.750 12.878 36.322 1.00 92.06 229 TRP A CA 1
ATOM 1705 C C . TRP A 1 229 ? -34.230 12.693 36.697 1.00 92.06 229 TRP A C 1
ATOM 1707 O O . TRP A 1 229 ? -34.526 12.346 37.839 1.00 92.06 229 TRP A O 1
ATOM 1717 N N . ILE A 1 230 ? -35.160 12.894 35.756 1.00 93.44 230 ILE A N 1
ATOM 1718 C CA . ILE A 1 230 ? -36.610 12.800 36.006 1.00 93.44 230 ILE A CA 1
ATOM 1719 C C . ILE A 1 230 ? -37.099 11.345 36.040 1.00 93.44 230 ILE A C 1
ATOM 1721 O O . ILE A 1 230 ? -37.904 10.994 36.902 1.00 93.44 230 ILE A O 1
ATOM 1725 N N . PHE A 1 231 ? -36.630 10.488 35.129 1.00 91.75 231 PHE A N 1
ATOM 1726 C CA . PHE A 1 231 ? -37.158 9.127 34.972 1.00 91.75 231 PHE A CA 1
ATOM 1727 C C . PHE A 1 231 ? -36.221 8.050 35.528 1.00 91.75 231 PHE A C 1
ATOM 1729 O O . PHE A 1 231 ? -36.648 7.202 36.317 1.00 91.75 231 PHE A O 1
ATOM 1736 N N . VAL A 1 232 ? -34.938 8.080 35.154 1.00 87.75 232 VAL A N 1
ATOM 1737 C CA . VAL A 1 232 ? -33.988 6.998 35.465 1.00 87.75 232 VAL A CA 1
ATOM 1738 C C . VAL A 1 232 ? -33.541 7.049 36.925 1.00 87.75 232 VAL A C 1
ATOM 1740 O O . VAL A 1 232 ? -33.610 6.027 37.604 1.00 87.75 232 VAL A O 1
ATOM 1743 N N . CYS A 1 233 ? -33.152 8.211 37.457 1.00 88.44 233 CYS A N 1
ATOM 1744 C CA . CYS A 1 233 ? -32.672 8.318 38.838 1.00 88.44 233 CYS A CA 1
ATOM 1745 C C . CYS A 1 233 ? -33.742 7.917 39.884 1.00 88.44 233 CYS A C 1
ATOM 1747 O O . CYS A 1 233 ? -33.412 7.144 40.790 1.00 88.44 233 CYS A O 1
ATOM 1749 N N . PRO A 1 234 ? -35.029 8.318 39.776 1.00 88.38 234 PRO A N 1
ATOM 1750 C CA . PRO A 1 234 ? -36.074 7.850 40.690 1.00 88.38 234 PRO A CA 1
ATOM 1751 C C . PRO A 1 234 ? -36.410 6.364 40.519 1.00 88.38 234 PRO A C 1
ATOM 1753 O O . PRO A 1 234 ? -36.672 5.685 41.515 1.00 88.38 234 PRO A O 1
ATOM 1756 N N . TRP A 1 235 ? -36.368 5.832 39.291 1.00 88.06 235 TRP A N 1
ATOM 1757 C CA . TRP A 1 235 ? -36.543 4.397 39.038 1.00 88.06 235 TRP A CA 1
ATOM 1758 C C . TRP A 1 235 ? -35.401 3.573 39.645 1.00 88.06 235 TRP A C 1
ATOM 1760 O O . TRP A 1 235 ? -35.666 2.620 40.378 1.00 88.06 235 TRP A O 1
ATOM 1770 N N . MET A 1 236 ? -34.142 3.980 39.441 1.00 84.62 236 MET A N 1
ATOM 1771 C CA . MET A 1 236 ? -32.976 3.338 40.054 1.00 84.62 236 MET A CA 1
ATOM 1772 C C . MET A 1 236 ? -33.042 3.416 41.580 1.00 84.62 236 MET A C 1
ATOM 1774 O O . MET A 1 236 ? -32.870 2.390 42.231 1.00 84.62 236 MET A O 1
ATOM 1778 N N . LYS A 1 237 ? -33.396 4.570 42.166 1.00 85.94 237 LYS A N 1
ATOM 1779 C CA . LYS A 1 237 ? -33.565 4.701 43.625 1.00 85.94 237 LYS A CA 1
ATOM 1780 C C . LYS A 1 237 ? -34.605 3.719 44.180 1.00 85.94 237 LYS A C 1
ATOM 1782 O O . LYS A 1 237 ? -34.336 3.045 45.172 1.00 85.94 237 LYS A O 1
ATOM 1787 N N . ARG A 1 238 ? -35.770 3.594 43.527 1.00 85.06 238 ARG A N 1
ATOM 1788 C CA . ARG A 1 238 ? -36.815 2.615 43.896 1.00 85.06 238 ARG A CA 1
ATOM 1789 C C . ARG A 1 238 ? -36.318 1.171 43.754 1.00 85.06 238 ARG A C 1
ATOM 1791 O O . ARG A 1 238 ? -36.553 0.358 44.643 1.00 85.06 238 ARG A O 1
ATOM 1798 N N . LYS A 1 239 ? -35.613 0.856 42.664 1.00 83.00 239 LYS A N 1
ATOM 1799 C CA . LYS A 1 239 ? -35.107 -0.491 42.354 1.00 83.00 239 LYS A CA 1
ATOM 1800 C C . LYS A 1 239 ? -34.001 -0.943 43.313 1.00 83.00 239 LYS A C 1
ATOM 1802 O O . LYS A 1 239 ? -34.044 -2.081 43.772 1.00 83.00 239 LYS A O 1
ATOM 1807 N N . ILE A 1 240 ? -33.068 -0.051 43.655 1.00 82.19 240 ILE A N 1
ATOM 1808 C CA . ILE A 1 240 ? -32.004 -0.294 44.641 1.00 82.19 240 ILE A CA 1
ATOM 1809 C C . ILE A 1 240 ? -32.626 -0.529 46.023 1.00 82.19 240 ILE A C 1
ATOM 1811 O O . ILE A 1 240 ? -32.410 -1.584 46.611 1.00 82.19 240 ILE A O 1
ATOM 1815 N N . ALA A 1 241 ? -33.497 0.373 46.494 1.00 81.19 241 ALA A N 1
ATOM 1816 C CA . ALA A 1 241 ? -34.186 0.206 47.777 1.00 81.19 241 ALA A CA 1
ATOM 1817 C C . ALA A 1 241 ? -35.016 -1.094 47.849 1.00 81.19 241 ALA A C 1
ATOM 1819 O O . ALA A 1 241 ? -35.029 -1.769 48.877 1.00 81.19 241 ALA A O 1
ATOM 1820 N N . SER A 1 242 ? -35.671 -1.486 46.749 1.00 81.62 242 SER A N 1
ATOM 1821 C CA . SER A 1 242 ? -36.430 -2.741 46.676 1.00 81.62 242 SER A CA 1
ATOM 1822 C C . SER A 1 242 ? -35.552 -3.996 46.697 1.00 81.62 242 SER A C 1
ATOM 1824 O O . SER A 1 242 ? -36.022 -5.027 47.176 1.00 81.62 242 SER A O 1
ATOM 1826 N N . ARG A 1 243 ? -34.318 -3.943 46.176 1.00 77.38 243 ARG A N 1
ATOM 1827 C CA . ARG A 1 243 ? -33.369 -5.066 46.251 1.00 77.38 243 ARG A CA 1
ATOM 1828 C C . ARG A 1 243 ? -32.754 -5.190 47.636 1.00 77.38 243 ARG A C 1
ATOM 1830 O O . ARG A 1 243 ? -32.869 -6.255 48.227 1.00 77.38 243 ARG A O 1
ATOM 1837 N N . LEU A 1 244 ? -32.270 -4.088 48.208 1.00 74.06 244 LEU A N 1
ATOM 1838 C CA . LEU A 1 244 ? -31.716 -4.068 49.567 1.00 74.06 244 LEU A CA 1
ATOM 1839 C C . LEU A 1 244 ? -32.745 -4.519 50.617 1.00 74.06 244 LEU A C 1
ATOM 1841 O O . LEU A 1 244 ? -32.403 -5.258 51.535 1.00 74.06 244 LEU A O 1
ATOM 1845 N N . LYS A 1 245 ? -34.030 -4.166 50.448 1.00 77.00 245 LYS A N 1
ATOM 1846 C CA . LYS A 1 245 ? -35.114 -4.682 51.302 1.00 77.00 245 LYS A CA 1
ATOM 1847 C C . LYS A 1 245 ? -35.363 -6.191 51.132 1.00 77.00 245 LYS A C 1
ATOM 1849 O O . LYS A 1 245 ? -35.818 -6.819 52.081 1.00 77.00 245 LYS A O 1
ATOM 1854 N N . LYS A 1 246 ? -35.096 -6.776 49.956 1.00 74.31 246 LYS A N 1
ATOM 1855 C CA . LYS A 1 246 ? -35.197 -8.231 49.739 1.00 74.31 246 LYS A CA 1
ATOM 1856 C C . LYS A 1 246 ? -33.965 -8.958 50.288 1.00 74.31 246 LYS A C 1
ATOM 1858 O O . LYS A 1 246 ? -34.122 -9.953 50.980 1.00 74.31 246 LYS A O 1
ATOM 1863 N N . GLU A 1 247 ? -32.768 -8.439 50.034 1.00 67.12 247 GLU A N 1
ATOM 1864 C CA . GLU A 1 247 ? -31.495 -8.975 50.538 1.00 67.12 247 GLU A CA 1
ATOM 1865 C C . GLU A 1 247 ? -31.470 -8.974 52.077 1.00 67.12 247 GLU A C 1
ATOM 1867 O O . GLU A 1 247 ? -31.304 -10.029 52.679 1.00 67.12 247 GLU A O 1
ATOM 1872 N N . GLY A 1 248 ? -31.795 -7.846 52.720 1.00 65.69 248 GLY A N 1
ATOM 1873 C CA . GLY A 1 248 ? -31.933 -7.739 54.182 1.00 65.69 248 GLY A CA 1
ATOM 1874 C C . GLY A 1 248 ? -33.187 -8.397 54.784 1.00 65.69 248 GLY A C 1
ATOM 1875 O O . GLY A 1 248 ? -33.433 -8.259 55.983 1.00 65.69 248 GLY A O 1
ATOM 1876 N N . ALA A 1 249 ? -34.002 -9.074 53.968 1.00 66.12 249 ALA A N 1
ATOM 1877 C CA . ALA A 1 249 ? -35.045 -9.993 54.427 1.00 66.12 249 ALA A CA 1
ATOM 1878 C C . ALA A 1 249 ? -34.585 -11.454 54.297 1.00 66.12 249 ALA A C 1
ATOM 1880 O O . ALA A 1 249 ? -34.804 -12.230 55.221 1.00 66.12 249 ALA A O 1
ATOM 1881 N N . LEU A 1 250 ? -33.897 -11.813 53.203 1.00 60.00 250 LEU A N 1
ATOM 1882 C CA . LEU A 1 250 ? -33.254 -13.123 53.067 1.00 60.00 250 LEU A CA 1
ATOM 1883 C C . LEU A 1 250 ? -32.162 -13.342 54.118 1.00 60.00 250 LEU A C 1
ATOM 1885 O O . LEU A 1 250 ? -32.115 -14.430 54.676 1.00 60.00 250 LEU A O 1
ATOM 1889 N N . SER A 1 251 ? -31.342 -12.331 54.437 1.00 61.00 251 SER A N 1
ATOM 1890 C CA . SER A 1 251 ? -30.330 -12.473 55.493 1.00 61.00 251 SER A CA 1
ATOM 1891 C C . SER A 1 251 ? -30.986 -12.821 56.829 1.00 61.00 251 SER A C 1
ATOM 1893 O O . SER A 1 251 ? -30.628 -13.816 57.431 1.00 61.00 251 SER A O 1
ATOM 1895 N N . LYS A 1 252 ? -32.056 -12.113 57.217 1.00 63.16 252 LYS A N 1
ATOM 1896 C CA . LYS A 1 252 ? -32.791 -12.402 58.457 1.00 63.16 252 LYS A CA 1
ATOM 1897 C C . LYS A 1 252 ? -33.418 -13.793 58.486 1.00 63.16 252 LYS A C 1
ATOM 1899 O O . LYS A 1 252 ? -33.424 -14.411 59.538 1.00 63.16 252 LYS A O 1
ATOM 1904 N N . ILE A 1 253 ? -33.922 -14.285 57.353 1.00 66.44 253 ILE A N 1
ATOM 1905 C CA . ILE A 1 253 ? -34.440 -15.657 57.242 1.00 66.44 253 ILE A CA 1
ATOM 1906 C C . ILE A 1 253 ? -33.297 -16.681 57.352 1.00 66.44 253 ILE A C 1
ATOM 1908 O O . ILE A 1 253 ? -33.483 -17.727 57.967 1.00 66.44 253 ILE A O 1
ATOM 1912 N N . SER A 1 254 ? -32.117 -16.375 56.800 1.00 52.53 254 SER A N 1
ATOM 1913 C CA . SER A 1 254 ? -30.901 -17.180 56.967 1.00 52.53 254 SER A CA 1
ATOM 1914 C C . SER A 1 254 ? -30.461 -17.211 58.433 1.00 52.53 254 SER A C 1
ATOM 1916 O O . SER A 1 254 ? -30.281 -18.294 58.981 1.00 52.53 254 SER A O 1
ATOM 1918 N N . ASP A 1 255 ? -30.366 -16.054 59.086 1.00 59.34 255 ASP A N 1
ATOM 1919 C CA . ASP A 1 255 ? -29.974 -15.911 60.492 1.00 59.34 255 ASP A CA 1
ATOM 1920 C C . ASP A 1 255 ? -30.971 -16.655 61.411 1.00 59.34 255 ASP A C 1
ATOM 1922 O O . ASP A 1 255 ? -30.576 -17.553 62.151 1.00 59.34 255 ASP A O 1
ATOM 1926 N N . GLU A 1 256 ? -32.286 -16.436 61.242 1.00 59.78 256 GLU A N 1
ATOM 1927 C CA . GLU A 1 256 ? -33.353 -17.184 61.939 1.00 59.78 256 GLU A CA 1
ATOM 1928 C C . GLU A 1 256 ? -33.368 -18.697 61.648 1.00 59.78 256 GLU A C 1
ATOM 1930 O O . GLU A 1 256 ? -34.081 -19.439 62.336 1.00 59.78 256 GLU A O 1
ATOM 1935 N N . SER A 1 257 ? -32.681 -19.161 60.600 1.00 55.50 257 SER A N 1
ATOM 1936 C CA . SER A 1 257 ? -32.524 -20.587 60.287 1.00 55.50 257 SER A CA 1
ATOM 1937 C C . SER A 1 257 ? -31.231 -21.173 60.854 1.00 55.50 257 SER A C 1
ATOM 1939 O O . SER A 1 257 ? -31.216 -22.346 61.209 1.00 55.50 257 SER A O 1
ATOM 1941 N N . LEU A 1 258 ? -30.183 -20.357 61.009 1.00 50.22 258 LEU A N 1
ATOM 1942 C CA . LEU A 1 258 ? -28.916 -20.736 61.634 1.00 50.22 258 LEU A CA 1
ATOM 1943 C C . LEU A 1 258 ? -29.045 -20.807 63.159 1.00 50.22 258 LEU A C 1
ATOM 1945 O O . LEU A 1 258 ? -28.606 -21.797 63.740 1.00 50.22 258 LEU A O 1
ATOM 1949 N N . ASP A 1 259 ? -29.725 -19.845 63.790 1.00 50.41 259 ASP A N 1
ATOM 1950 C CA . ASP A 1 259 ? -30.024 -19.880 65.231 1.00 50.41 259 ASP A CA 1
ATOM 1951 C C . ASP A 1 259 ? -30.787 -21.170 65.598 1.00 50.41 259 ASP A C 1
ATOM 1953 O O . ASP A 1 259 ? -30.413 -21.894 66.519 1.00 50.41 259 ASP A O 1
ATOM 1957 N N . LYS A 1 260 ? -31.787 -21.544 64.785 1.00 50.31 260 LYS A N 1
ATOM 1958 C CA . LYS A 1 260 ? -32.571 -22.785 64.952 1.00 50.31 260 LYS A CA 1
ATOM 1959 C C . LYS A 1 260 ? -31.777 -24.077 64.733 1.00 50.31 260 LYS A C 1
ATOM 1961 O O . LYS A 1 260 ? -32.267 -25.136 65.110 1.00 50.31 260 LYS A O 1
ATOM 1966 N N . ILE A 1 261 ? -30.597 -24.010 64.118 1.00 49.94 261 ILE A N 1
ATOM 1967 C CA . ILE A 1 261 ? -29.684 -25.153 63.973 1.00 49.94 261 ILE A CA 1
ATOM 1968 C C . ILE A 1 261 ? -28.706 -25.212 65.157 1.00 49.94 261 ILE A C 1
ATOM 1970 O O . ILE A 1 261 ? -28.321 -26.303 65.567 1.00 49.94 261 ILE A O 1
ATOM 1974 N N . GLN A 1 262 ? -28.337 -24.072 65.754 1.00 39.00 262 GLN A N 1
ATOM 1975 C CA . GLN A 1 262 ? -27.471 -24.045 66.940 1.00 39.00 262 GLN A CA 1
ATOM 1976 C C . GLN A 1 262 ? -28.188 -24.499 68.225 1.00 39.00 262 GLN A C 1
ATOM 1978 O O . GLN A 1 262 ? -27.544 -25.095 69.086 1.00 39.00 262 GLN A O 1
ATOM 1983 N N . ASP A 1 263 ? -29.506 -24.297 68.335 1.00 41.62 263 ASP A N 1
ATOM 1984 C CA . ASP A 1 263 ? -30.293 -24.724 69.507 1.00 41.62 263 ASP A CA 1
ATOM 1985 C C . ASP A 1 263 ? -30.515 -26.256 69.621 1.00 41.62 263 ASP A C 1
ATOM 1987 O O . ASP A 1 263 ? -30.813 -26.734 70.718 1.00 41.62 263 ASP A O 1
ATOM 1991 N N . GLU A 1 264 ? -30.372 -27.057 68.549 1.00 40.84 264 GLU A N 1
ATOM 1992 C CA . GLU A 1 264 ? -30.550 -28.529 68.630 1.00 40.84 264 GLU A CA 1
ATOM 1993 C C . GLU A 1 264 ? -29.269 -29.307 69.012 1.00 40.84 264 GLU A C 1
ATOM 1995 O O . GLU A 1 264 ? -29.376 -30.387 69.598 1.00 40.84 264 GLU A O 1
ATOM 2000 N N . ASP A 1 265 ? -28.065 -28.784 68.744 1.00 37.38 265 ASP A N 1
ATOM 2001 C CA . ASP A 1 265 ? -26.793 -29.523 68.888 1.00 37.38 265 ASP A CA 1
ATOM 2002 C C . ASP A 1 265 ? -25.999 -29.159 70.168 1.00 37.38 265 ASP A C 1
ATOM 2004 O O . ASP A 1 265 ? -24.867 -28.670 70.131 1.00 37.38 265 ASP A O 1
ATOM 2008 N N . THR A 1 266 ? -26.560 -29.473 71.346 1.00 28.27 266 THR A N 1
ATOM 2009 C CA . THR A 1 266 ? -25.786 -29.547 72.608 1.00 28.27 266 THR A CA 1
ATOM 2010 C C . THR A 1 266 ? -25.842 -30.946 73.249 1.00 28.27 266 THR A C 1
ATOM 2012 O O . THR A 1 266 ? -26.911 -31.411 73.653 1.00 28.27 266 THR A O 1
ATOM 2015 N N . PRO A 1 267 ? -24.702 -31.659 73.394 1.00 33.50 267 PRO A N 1
ATOM 2016 C CA . PRO A 1 267 ? -24.686 -33.047 73.858 1.00 33.50 267 PRO A CA 1
ATOM 2017 C C . PRO A 1 267 ? -24.809 -33.151 75.387 1.00 33.50 267 PRO A C 1
ATOM 2019 O O . PRO A 1 267 ? -23.825 -33.333 76.108 1.00 33.50 267 PRO A O 1
ATOM 2022 N N . VAL A 1 268 ? -26.039 -33.076 75.899 1.00 29.41 268 VAL A N 1
ATOM 2023 C CA . VAL A 1 268 ? -26.331 -33.349 77.314 1.00 29.41 268 VAL A CA 1
ATOM 2024 C C . VAL A 1 268 ? -26.136 -34.841 77.607 1.00 29.41 268 VAL A C 1
ATOM 2026 O O . VAL A 1 268 ? -26.952 -35.682 77.224 1.00 29.41 268 VAL A O 1
ATOM 2029 N N . PHE A 1 269 ? -25.057 -35.169 78.324 1.00 30.77 269 PHE A N 1
ATOM 2030 C CA . PHE A 1 269 ? -24.822 -36.502 78.887 1.00 30.77 269 PHE A CA 1
ATOM 2031 C C . PHE A 1 269 ? -26.040 -36.975 79.694 1.00 30.77 269 PHE A C 1
ATOM 2033 O O . PHE A 1 269 ? -26.530 -36.259 80.569 1.00 30.77 269 PHE A O 1
ATOM 2040 N N . LYS A 1 270 ? -26.495 -38.208 79.448 1.00 30.33 270 LYS A N 1
ATOM 2041 C CA . LYS A 1 270 ? -27.547 -38.843 80.247 1.00 30.33 270 LYS A CA 1
ATOM 2042 C C . LYS A 1 270 ? -27.189 -40.291 80.557 1.00 30.33 270 LYS A C 1
ATOM 2044 O O . LYS A 1 270 ? -27.067 -41.118 79.658 1.00 30.33 270 LYS A O 1
ATOM 2049 N N . GLU A 1 271 ? -26.988 -40.564 81.840 1.00 28.92 271 GLU A N 1
ATOM 2050 C CA . GLU A 1 271 ? -26.571 -41.870 82.347 1.00 28.92 271 GLU A CA 1
ATOM 2051 C C . GLU A 1 271 ? -27.691 -42.922 82.266 1.00 28.92 271 GLU A C 1
ATOM 2053 O O . GLU A 1 271 ? -28.880 -42.608 82.165 1.00 28.92 271 GLU A O 1
ATOM 2058 N N . LEU A 1 272 ? -27.295 -44.195 82.325 1.00 28.22 272 LEU A N 1
ATOM 2059 C CA . LEU A 1 272 ? -28.195 -45.349 82.317 1.00 28.22 272 LEU A CA 1
ATOM 2060 C C . LEU A 1 272 ? -28.908 -45.497 83.681 1.00 28.22 272 LEU A C 1
ATOM 2062 O O . LEU A 1 272 ? -28.229 -45.662 84.695 1.00 28.22 272 LEU A O 1
ATOM 2066 N N . PRO A 1 273 ? -30.254 -45.504 83.746 1.00 29.23 273 PRO A N 1
ATOM 2067 C CA . PRO A 1 273 ? -30.980 -45.696 85.002 1.00 29.23 273 PRO A CA 1
ATOM 2068 C C . PRO A 1 273 ? -30.994 -47.178 85.418 1.00 29.23 273 PRO A C 1
ATOM 2070 O O . PRO A 1 273 ? -31.388 -48.036 84.627 1.00 29.23 273 PRO A O 1
ATOM 2073 N N . GLY A 1 274 ? -30.597 -47.495 86.660 1.00 26.48 274 GLY A N 1
ATOM 2074 C CA . GLY A 1 274 ? -30.373 -48.900 87.042 1.00 26.48 274 GLY A CA 1
ATOM 2075 C C . GLY A 1 274 ? -30.250 -49.275 88.527 1.00 26.48 274 GLY A C 1
ATOM 2076 O O . GLY A 1 274 ? -29.691 -50.333 88.805 1.00 26.48 274 GLY A O 1
ATOM 2077 N N . ALA A 1 275 ? -30.757 -48.492 89.490 1.00 25.02 275 ALA A N 1
ATOM 2078 C CA . ALA A 1 275 ? -30.818 -48.917 90.901 1.00 25.02 275 ALA A CA 1
ATOM 2079 C C . ALA A 1 275 ? -32.027 -48.336 91.664 1.00 25.02 275 ALA A C 1
ATOM 2081 O O . ALA A 1 275 ? -32.517 -47.256 91.349 1.00 25.02 275 ALA A O 1
ATOM 2082 N N . LYS A 1 276 ? -32.518 -49.091 92.657 1.00 27.08 276 LYS A N 1
ATOM 2083 C CA . LYS A 1 276 ? -33.750 -48.844 93.435 1.00 27.08 276 LYS A CA 1
ATOM 2084 C C . LYS A 1 276 ? -33.552 -47.820 94.563 1.00 27.08 276 LYS A C 1
ATOM 2086 O O . LYS A 1 276 ? -32.558 -47.945 95.273 1.00 27.08 276 LYS A O 1
ATOM 2091 N N . ALA A 1 277 ? -34.576 -47.007 94.850 1.00 25.00 277 ALA A N 1
ATOM 2092 C CA . ALA A 1 277 ? -35.063 -46.750 96.217 1.00 25.00 277 ALA A CA 1
ATOM 2093 C C . ALA A 1 277 ? -36.454 -46.065 96.249 1.00 25.00 277 ALA A C 1
ATOM 2095 O O . ALA A 1 277 ? -36.776 -45.251 95.388 1.00 25.00 277 ALA A O 1
ATOM 2096 N N . ASN A 1 278 ? -37.220 -46.432 97.279 1.00 24.34 278 ASN A N 1
ATOM 2097 C CA . ASN A 1 278 ? -38.351 -45.769 97.956 1.00 24.34 278 ASN A CA 1
ATOM 2098 C C . ASN A 1 278 ? -38.112 -44.267 98.267 1.00 24.34 278 ASN A C 1
ATOM 2100 O O . ASN A 1 278 ? -36.948 -43.877 98.334 1.00 24.34 278 ASN A O 1
ATOM 2104 N N . ASP A 1 279 ? -39.058 -43.376 98.620 1.00 24.91 279 ASP A N 1
ATOM 2105 C CA . ASP A 1 279 ? -40.542 -43.187 98.549 1.00 24.91 279 ASP A CA 1
ATOM 2106 C C . ASP A 1 279 ? -40.758 -41.641 98.818 1.00 24.91 279 ASP A C 1
ATOM 2108 O O . ASP A 1 279 ? -39.767 -40.912 98.783 1.00 24.91 279 ASP A O 1
ATOM 2112 N N . GLU A 1 280 ? -41.894 -40.964 99.086 1.00 25.64 280 GLU A N 1
ATOM 2113 C CA . GLU A 1 280 ? -43.325 -41.260 99.331 1.00 25.64 280 GLU A CA 1
ATOM 2114 C C . GLU A 1 280 ? -44.180 -39.977 99.091 1.00 25.64 280 GLU A C 1
ATOM 2116 O O . GLU A 1 280 ? -43.648 -38.867 99.155 1.00 25.64 280 GLU A O 1
ATOM 2121 N N . SER A 1 281 ? -45.511 -40.112 98.963 1.00 26.19 281 SER A N 1
ATOM 2122 C CA . SER A 1 281 ? -46.543 -39.044 99.026 1.00 26.19 281 SER A CA 1
ATOM 2123 C C . SER A 1 281 ? -46.550 -37.974 97.896 1.00 26.19 281 SER A C 1
ATOM 2125 O O . SER A 1 281 ? -45.570 -37.804 97.182 1.00 26.19 281 SER A O 1
ATOM 2127 N N . THR A 1 282 ? -47.620 -37.202 97.632 1.00 27.22 282 THR A N 1
ATOM 2128 C CA . THR A 1 282 ? -48.986 -37.124 98.212 1.00 27.22 282 THR A CA 1
ATOM 2129 C C . THR A 1 282 ? -50.028 -36.763 97.117 1.00 27.22 282 THR A C 1
ATOM 2131 O O . THR A 1 282 ? -49.670 -36.164 96.106 1.00 27.22 282 THR A O 1
ATOM 2134 N N . ILE A 1 283 ? -51.326 -37.046 97.332 1.00 26.73 283 ILE A N 1
ATOM 2135 C CA . ILE A 1 283 ? -52.477 -36.567 96.513 1.00 26.73 283 ILE A CA 1
ATOM 2136 C C . ILE A 1 283 ? -53.488 -35.842 97.436 1.00 26.73 283 ILE A C 1
ATOM 2138 O O . ILE A 1 283 ? -53.510 -36.152 98.630 1.00 26.73 283 ILE A O 1
ATOM 2142 N N . PRO A 1 284 ? -54.310 -34.887 96.946 1.00 36.03 284 PRO A N 1
ATOM 2143 C CA . PRO A 1 284 ? -55.744 -35.165 96.666 1.00 36.03 284 PRO A CA 1
ATOM 2144 C C . PRO A 1 284 ? -56.233 -34.556 95.316 1.00 36.03 284 PRO A C 1
ATOM 2146 O O . PRO A 1 284 ? -55.672 -33.567 94.860 1.00 36.03 284 PRO A O 1
ATOM 2149 N N . LEU A 1 285 ? -57.149 -35.149 94.521 1.00 29.22 285 LEU A N 1
ATOM 2150 C CA . LEU A 1 285 ? -58.576 -35.517 94.743 1.00 29.22 285 LEU A CA 1
ATOM 2151 C C . LEU A 1 285 ? -59.484 -34.269 94.902 1.00 29.22 285 LEU A C 1
ATOM 2153 O O . LEU A 1 285 ? -59.142 -33.373 95.661 1.00 29.22 285 LEU A O 1
ATOM 2157 N N . THR A 1 286 ? -60.632 -34.092 94.223 1.00 28.19 286 THR A N 1
ATOM 2158 C CA . THR A 1 286 ? -61.765 -34.992 93.840 1.00 28.19 286 THR A CA 1
ATOM 2159 C C . THR A 1 286 ? -62.468 -34.473 92.536 1.00 28.19 286 THR A C 1
ATOM 2161 O O . THR A 1 286 ? -61.988 -33.487 91.989 1.00 28.19 286 THR A O 1
ATOM 2164 N N . ALA A 1 287 ? -63.546 -35.018 91.924 1.00 25.59 287 ALA A N 1
ATOM 2165 C CA . ALA A 1 287 ? -64.564 -36.026 92.296 1.00 25.59 287 ALA A CA 1
ATOM 2166 C C . ALA A 1 287 ? -65.227 -36.749 91.073 1.00 25.59 287 ALA A C 1
ATOM 2168 O O . ALA A 1 287 ? -65.119 -36.272 89.950 1.00 25.59 287 ALA A O 1
ATOM 2169 N N . SER A 1 288 ? -65.931 -37.866 91.351 1.00 25.92 288 SER A N 1
ATOM 2170 C CA . SER A 1 288 ? -67.067 -38.559 90.655 1.00 25.92 288 SER A CA 1
ATOM 2171 C C . SER A 1 288 ? -67.563 -38.127 89.250 1.00 25.92 288 SER A C 1
ATOM 2173 O O . SER A 1 288 ? -67.740 -36.940 89.003 1.00 25.92 288 SER A O 1
ATOM 2175 N N . GLY A 1 289 ? -68.007 -39.011 88.337 1.00 23.75 289 GLY A N 1
ATOM 2176 C CA . GLY A 1 289 ? -68.110 -40.489 88.344 1.00 23.75 289 GLY A CA 1
ATOM 2177 C C . GLY A 1 289 ? -69.517 -41.077 88.604 1.00 23.75 289 GLY A C 1
ATOM 2178 O O . GLY A 1 289 ? -69.987 -41.035 89.740 1.00 23.75 289 GLY A O 1
ATOM 2179 N N . THR A 1 290 ? -70.163 -41.672 87.585 1.00 25.78 290 THR A N 1
ATOM 2180 C CA . THR A 1 290 ? -71.283 -42.653 87.686 1.00 25.78 290 THR A CA 1
ATOM 2181 C C . THR A 1 290 ? -71.483 -43.388 86.342 1.00 25.78 290 THR A C 1
ATOM 2183 O O . THR A 1 290 ? -71.080 -42.865 85.304 1.00 25.78 290 THR A O 1
ATOM 2186 N N . GLU A 1 291 ? -72.091 -44.580 86.349 1.00 25.89 291 GLU A N 1
ATOM 2187 C CA . GLU A 1 291 ? -72.275 -45.490 85.195 1.00 25.89 291 GLU A CA 1
ATOM 2188 C C . GLU A 1 291 ? -73.757 -45.900 85.038 1.00 25.89 291 GLU A C 1
ATOM 2190 O O . GLU A 1 291 ? -74.489 -45.804 86.019 1.00 25.89 291 GLU A O 1
ATOM 2195 N N . GLU A 1 292 ? -74.183 -46.410 83.865 1.00 27.30 292 GLU A N 1
ATOM 2196 C CA . GLU A 1 292 ? -74.893 -47.710 83.754 1.00 27.30 292 GLU A CA 1
ATOM 2197 C C . GLU A 1 292 ? -75.158 -48.195 82.299 1.00 27.30 292 GLU A C 1
ATOM 2199 O O . GLU A 1 292 ? -75.000 -47.466 81.322 1.00 27.30 292 GLU A O 1
ATOM 2204 N N . ALA A 1 293 ? -75.497 -49.487 82.205 1.00 27.62 293 ALA A N 1
ATOM 2205 C CA . ALA A 1 293 ? -75.581 -50.421 81.068 1.00 27.62 293 ALA A CA 1
ATOM 2206 C C . ALA A 1 293 ? -76.626 -50.130 79.944 1.00 27.62 293 ALA A C 1
ATOM 2208 O O . ALA A 1 293 ? -77.524 -49.316 80.117 1.00 27.62 293 ALA A O 1
ATOM 2209 N N . GLY A 1 294 ? -76.630 -50.829 78.788 1.00 27.14 294 GLY A N 1
ATOM 2210 C CA . GLY A 1 294 ? -75.644 -51.790 78.248 1.00 27.14 294 GLY A CA 1
ATOM 2211 C C . GLY A 1 294 ? -76.124 -52.696 77.079 1.00 27.14 294 GLY A C 1
ATOM 2212 O O . GLY A 1 294 ? -77.308 -52.768 76.779 1.00 27.14 294 GLY A O 1
ATOM 2213 N N . VAL A 1 295 ? -75.150 -53.414 76.487 1.00 30.33 295 VAL A N 1
ATOM 2214 C CA . VAL A 1 295 ? -75.189 -54.767 75.853 1.00 30.33 295 VAL A CA 1
ATOM 2215 C C . VAL A 1 295 ? -76.105 -55.081 74.640 1.00 30.33 295 VAL A C 1
ATOM 2217 O O . VAL A 1 295 ? -77.304 -55.288 74.796 1.00 30.33 295 VAL A O 1
ATOM 2220 N N . SER A 1 296 ? -75.474 -55.375 73.484 1.00 26.44 296 SER A N 1
ATOM 2221 C CA . SER A 1 296 ? -75.622 -56.671 72.766 1.00 26.44 296 SER A CA 1
ATOM 2222 C C . SER A 1 296 ? -74.509 -56.920 71.716 1.00 26.44 296 SER A C 1
ATOM 2224 O O . SER A 1 296 ? -74.413 -56.168 70.750 1.00 26.44 296 SER A O 1
ATOM 2226 N N . ASP A 1 297 ? -73.692 -57.960 71.937 1.00 29.38 297 ASP A N 1
ATOM 2227 C CA . ASP A 1 297 ? -73.212 -59.036 71.028 1.00 29.38 297 ASP A CA 1
ATOM 2228 C C . ASP A 1 297 ? -73.096 -58.784 69.495 1.00 29.38 297 ASP A C 1
ATOM 2230 O O . ASP A 1 297 ? -74.014 -58.249 68.885 1.00 29.38 297 ASP A O 1
ATOM 2234 N N . ASN A 1 298 ? -72.099 -59.267 68.724 1.00 30.91 298 ASN A N 1
ATOM 2235 C CA . ASN A 1 298 ? -70.894 -60.126 68.908 1.00 30.91 298 ASN A CA 1
ATOM 2236 C C . ASN A 1 298 ? -70.064 -60.088 67.574 1.00 30.91 298 ASN A C 1
ATOM 2238 O O . ASN A 1 298 ? -70.558 -59.516 66.606 1.00 30.91 298 ASN A O 1
ATOM 2242 N N . ILE A 1 299 ? -68.856 -60.645 67.333 1.00 29.08 299 ILE A N 1
ATOM 2243 C CA . ILE A 1 299 ? -67.830 -61.462 68.042 1.00 29.08 299 ILE A CA 1
ATOM 2244 C C . ILE A 1 299 ? -66.451 -61.124 67.369 1.00 29.08 299 ILE A C 1
ATOM 2246 O O . ILE A 1 299 ? -66.429 -60.818 66.180 1.00 29.08 299 ILE A O 1
ATOM 2250 N N . ALA A 1 300 ? -65.335 -60.906 68.086 1.00 31.09 300 ALA A N 1
ATOM 2251 C CA . ALA A 1 300 ? -64.180 -61.818 68.322 1.00 31.09 300 ALA A CA 1
ATOM 2252 C C . ALA A 1 300 ? -63.571 -62.574 67.100 1.00 31.09 300 ALA A C 1
ATOM 2254 O O . ALA A 1 300 ? -64.300 -63.079 66.258 1.00 31.09 300 ALA A O 1
ATOM 2255 N N . ASN A 1 301 ? -62.247 -62.772 66.939 1.00 27.97 301 ASN A N 1
ATOM 2256 C CA . ASN A 1 301 ? -61.023 -62.448 67.718 1.00 27.97 301 ASN A CA 1
ATOM 2257 C C . ASN A 1 301 ? -59.870 -62.114 66.728 1.00 27.97 301 ASN A C 1
ATOM 2259 O O . ASN A 1 301 ? -59.859 -62.663 65.634 1.00 27.97 301 ASN A O 1
ATOM 2263 N N . GLY A 1 302 ? -58.935 -61.187 66.994 1.00 26.58 302 GLY A N 1
ATOM 2264 C CA . GLY A 1 302 ? -57.674 -61.408 67.745 1.00 26.58 302 GLY A CA 1
ATOM 2265 C C . GLY A 1 302 ? -56.464 -61.546 66.780 1.00 26.58 302 GLY A C 1
ATOM 2266 O O . GLY A 1 302 ? -56.640 -62.056 65.684 1.00 26.58 302 GLY A O 1
ATOM 2267 N N . SER A 1 303 ? -55.224 -61.111 67.054 1.00 24.39 303 SER A N 1
ATOM 2268 C CA . SER A 1 303 ? -54.626 -60.500 68.256 1.00 24.39 303 SER A CA 1
ATOM 2269 C C . SER A 1 303 ? -53.386 -59.629 67.935 1.00 24.39 303 SER A C 1
ATOM 2271 O O . SER A 1 303 ? -52.577 -59.978 67.080 1.00 24.39 303 SER A O 1
ATOM 2273 N N . HIS A 1 304 ? -53.192 -58.550 68.699 1.00 23.58 304 HIS A N 1
ATOM 2274 C CA . HIS A 1 304 ? -51.953 -57.746 68.835 1.00 23.58 304 HIS A CA 1
ATOM 2275 C C . HIS A 1 304 ? -50.809 -58.553 69.532 1.00 23.58 304 HIS A C 1
ATOM 2277 O O . HIS A 1 304 ? -51.153 -59.592 70.101 1.00 23.58 304 HIS A O 1
ATOM 2283 N N . PRO A 1 305 ? -49.498 -58.142 69.574 1.00 34.62 305 PRO A N 1
ATOM 2284 C CA . PRO A 1 305 ? -49.080 -56.795 70.029 1.00 34.62 305 PRO A CA 1
ATOM 2285 C C . PRO A 1 305 ? -47.697 -56.188 69.631 1.00 34.62 305 PRO A C 1
ATOM 2287 O O . PRO A 1 305 ? -46.822 -56.833 69.066 1.00 34.62 305 PRO A O 1
ATOM 2290 N N . ARG A 1 306 ? -47.501 -54.955 70.146 1.00 25.12 306 ARG A N 1
ATOM 2291 C CA . ARG A 1 306 ? -46.264 -54.168 70.402 1.00 25.12 306 ARG A CA 1
ATOM 2292 C C . ARG A 1 306 ? -45.836 -53.083 69.392 1.00 25.12 306 ARG A C 1
ATOM 2294 O O . ARG A 1 306 ? -45.956 -53.201 68.183 1.00 25.12 306 ARG A O 1
ATOM 2301 N N . VAL A 1 307 ? -45.348 -52.007 70.010 1.00 27.69 307 VAL A N 1
ATOM 2302 C CA . VAL A 1 307 ? -44.947 -50.652 69.575 1.00 27.69 307 VAL A CA 1
ATOM 2303 C C . VAL A 1 307 ? -43.612 -50.418 70.324 1.00 27.69 307 VAL A C 1
ATOM 2305 O O . VAL A 1 307 ? -43.554 -50.871 71.476 1.00 27.69 307 VAL A O 1
ATOM 2308 N N . PRO A 1 308 ? -42.527 -49.837 69.744 1.00 35.00 308 PRO A N 1
ATOM 2309 C CA . PRO A 1 308 ? -42.440 -48.371 69.593 1.00 35.00 308 PRO A CA 1
ATOM 2310 C C . PRO A 1 308 ? -41.554 -47.770 68.465 1.00 35.00 308 PRO A C 1
ATOM 2312 O O . PRO A 1 308 ? -40.728 -48.449 67.875 1.00 35.00 308 PRO A O 1
ATOM 2315 N N . TYR A 1 309 ? -41.733 -46.451 68.259 1.00 23.61 309 TYR A N 1
ATOM 2316 C CA . TYR A 1 309 ? -40.812 -45.417 67.721 1.00 23.61 309 TYR A CA 1
ATOM 2317 C C . TYR A 1 309 ? -39.833 -45.737 66.561 1.00 23.61 309 TYR A C 1
ATOM 2319 O O . TYR A 1 309 ? -38.917 -46.539 66.697 1.00 23.61 309 TYR A O 1
ATOM 2327 N N . GLY A 1 310 ? -39.882 -44.934 65.485 1.00 23.19 310 GLY A N 1
ATOM 2328 C CA . GLY A 1 310 ? -38.813 -44.866 64.471 1.00 23.19 310 GLY A CA 1
ATOM 2329 C C . GLY A 1 310 ? -39.053 -43.815 63.375 1.00 23.19 310 GLY A C 1
ATOM 2330 O O . GLY A 1 310 ? -40.189 -43.605 62.962 1.00 23.19 310 GLY A O 1
ATOM 2331 N N . ARG A 1 311 ? -37.987 -43.132 62.924 1.00 23.75 311 ARG A N 1
ATOM 2332 C CA . ARG A 1 311 ? -38.023 -42.095 61.869 1.00 23.75 311 ARG A CA 1
ATOM 2333 C C . ARG A 1 311 ? -38.349 -42.662 60.473 1.00 23.75 311 ARG A C 1
ATOM 2335 O O . ARG A 1 311 ? -38.057 -43.812 60.175 1.00 23.75 311 ARG A O 1
ATOM 2342 N N . ALA A 1 312 ? -38.887 -41.766 59.644 1.00 25.25 312 ALA A N 1
ATOM 2343 C CA . ALA A 1 312 ? -38.939 -41.725 58.178 1.00 25.25 312 ALA A CA 1
ATOM 2344 C C . ALA A 1 312 ? -38.224 -42.814 57.348 1.00 25.25 312 ALA A C 1
ATOM 2346 O O . ALA A 1 312 ? -37.031 -43.044 57.512 1.00 25.25 312 ALA A O 1
ATOM 2347 N N . PHE A 1 313 ? -38.896 -43.257 56.277 1.00 24.20 313 PHE A N 1
ATOM 2348 C CA . PHE A 1 313 ? -38.315 -43.212 54.927 1.00 24.20 313 PHE A CA 1
ATOM 2349 C C . PHE A 1 313 ? -39.409 -43.077 53.856 1.00 24.20 313 PHE A C 1
ATOM 2351 O O . PHE A 1 313 ? -40.527 -43.556 54.037 1.00 24.20 313 PHE A O 1
ATOM 2358 N N . SER A 1 314 ? -39.090 -42.424 52.735 1.00 25.31 314 SER A N 1
ATOM 2359 C CA . SER A 1 314 ? -39.974 -42.390 51.563 1.00 25.31 314 SER A CA 1
ATOM 2360 C C . SER A 1 314 ? -39.920 -43.732 50.831 1.00 25.31 314 SER A C 1
ATOM 2362 O O . SER A 1 314 ? -38.842 -44.167 50.425 1.00 25.31 314 SER A O 1
ATOM 2364 N N . MET A 1 315 ? -41.075 -44.371 50.638 1.00 23.34 315 MET A N 1
ATOM 2365 C CA . MET A 1 315 ? -41.226 -45.520 49.746 1.00 23.34 315 MET A CA 1
ATOM 2366 C C . MET A 1 315 ? -42.096 -45.138 48.551 1.00 23.34 315 MET A C 1
ATOM 2368 O O . MET A 1 315 ? -43.289 -44.887 48.698 1.00 23.34 315 MET A O 1
ATOM 2372 N N . THR A 1 316 ? -41.521 -45.198 47.352 1.00 26.95 316 THR A N 1
ATOM 2373 C CA . THR A 1 316 ? -42.281 -45.442 46.120 1.00 26.95 316 THR A CA 1
ATOM 2374 C C . THR A 1 316 ? -41.786 -46.758 45.533 1.00 26.95 316 THR A C 1
ATOM 2376 O O . THR A 1 316 ? -40.612 -46.905 45.201 1.00 26.95 316 THR A O 1
ATOM 2379 N N . GLN A 1 317 ? -42.665 -47.762 45.513 1.00 22.98 317 GLN A N 1
ATOM 2380 C CA . GLN A 1 317 ? -42.338 -49.112 45.054 1.00 22.98 317 GLN A CA 1
ATOM 2381 C C . GLN A 1 317 ? -42.803 -49.332 43.604 1.00 22.98 317 GLN A C 1
ATOM 2383 O O . GLN A 1 317 ? -43.549 -48.542 43.034 1.00 22.98 317 GLN A O 1
ATOM 2388 N N . SER A 1 318 ? -42.282 -50.392 43.000 1.00 23.06 318 SER A N 1
ATOM 2389 C CA . SER A 1 318 ? -42.266 -50.701 41.570 1.00 23.06 318 SER A CA 1
ATOM 2390 C C . SER A 1 318 ? -43.559 -51.303 40.984 1.00 23.06 318 SER A C 1
ATOM 2392 O O . SER A 1 318 ? -44.468 -51.701 41.706 1.00 23.06 318 SER A O 1
ATOM 2394 N N . MET A 1 319 ? -43.524 -51.511 39.654 1.00 24.39 319 MET A N 1
ATOM 2395 C CA . MET A 1 319 ? -44.430 -52.342 38.827 1.00 24.39 319 MET A CA 1
ATOM 2396 C C . MET A 1 319 ? -45.802 -51.709 38.471 1.00 24.39 319 MET A C 1
ATOM 2398 O O . MET A 1 319 ? -46.198 -50.711 39.054 1.00 24.39 319 MET A O 1
ATOM 2402 N N . VAL A 1 320 ? -46.564 -52.175 37.462 1.00 23.34 320 VAL A N 1
ATOM 2403 C CA . VAL A 1 320 ? -46.520 -53.434 36.675 1.00 23.34 320 VAL A CA 1
ATOM 2404 C C . VAL A 1 320 ? -46.954 -53.194 35.208 1.00 23.34 320 VAL A C 1
ATOM 2406 O O . VAL A 1 320 ? -47.961 -52.517 35.013 1.00 23.34 320 VAL A O 1
ATOM 2409 N N . LYS A 1 321 ? -46.304 -53.832 34.207 1.00 24.00 321 LYS A N 1
ATOM 2410 C CA . LYS A 1 321 ? -46.929 -54.729 33.181 1.00 24.00 321 LYS A CA 1
ATOM 2411 C C . LYS A 1 321 ? -46.016 -55.116 31.996 1.00 24.00 321 LYS A C 1
ATOM 2413 O O . LYS A 1 321 ? -45.435 -54.269 31.332 1.00 24.00 321 LYS A O 1
ATOM 2418 N N . SER A 1 322 ? -45.968 -56.425 31.735 1.00 25.34 322 SER A N 1
ATOM 2419 C CA . SER A 1 322 ? -45.537 -57.113 30.496 1.00 25.34 322 SER A CA 1
ATOM 2420 C C . SER A 1 322 ? -46.817 -57.604 29.742 1.00 25.34 322 SER A C 1
ATOM 2422 O O . SER A 1 322 ? -47.855 -57.005 30.053 1.00 25.34 322 SER A O 1
ATOM 2424 N N . PRO A 1 323 ? -46.886 -58.605 28.809 1.00 39.97 323 PRO A N 1
ATOM 2425 C CA . PRO A 1 323 ? -45.994 -59.735 28.420 1.00 39.97 323 PRO A CA 1
ATOM 2426 C C . PRO A 1 323 ? -45.576 -59.687 26.911 1.00 39.97 323 PRO A C 1
ATOM 2428 O O . PRO A 1 323 ? -45.825 -58.673 26.272 1.00 39.97 323 PRO A O 1
ATOM 2431 N N . ILE A 1 324 ? -44.852 -60.621 26.258 1.00 24.89 324 ILE A N 1
ATOM 2432 C CA . ILE A 1 324 ? -45.081 -62.058 25.902 1.00 24.89 324 ILE A CA 1
ATOM 2433 C C . ILE A 1 324 ? -43.784 -62.579 25.197 1.00 24.89 324 ILE A C 1
ATOM 2435 O O . ILE A 1 324 ? -43.103 -61.765 24.584 1.00 24.89 324 ILE A O 1
ATOM 2439 N N . SER A 1 325 ? -43.428 -63.874 25.065 1.00 24.84 325 SER A N 1
ATOM 2440 C CA . SER A 1 325 ? -43.190 -64.969 26.040 1.00 24.84 325 SER A CA 1
ATOM 2441 C C . SER A 1 325 ? -42.581 -66.214 25.334 1.00 24.84 325 SER A C 1
ATOM 2443 O O . SER A 1 325 ? -43.088 -66.585 24.279 1.00 24.84 325 SER A O 1
ATOM 2445 N N . ASN A 1 326 ? -41.648 -66.932 25.986 1.00 25.70 326 ASN A N 1
ATOM 2446 C CA . ASN A 1 326 ? -41.156 -68.308 25.682 1.00 25.70 326 ASN A CA 1
ATOM 2447 C C . ASN A 1 326 ? -40.271 -68.493 24.414 1.00 25.70 326 ASN A C 1
ATOM 2449 O O . ASN A 1 326 ? -40.414 -67.759 23.446 1.00 25.70 326 ASN A O 1
ATOM 2453 N N . GLY A 1 327 ? -39.331 -69.456 24.342 1.00 24.66 327 GLY A N 1
ATOM 2454 C CA . GLY A 1 327 ? -38.950 -70.526 25.292 1.00 24.66 327 GLY A CA 1
ATOM 2455 C C . GLY A 1 327 ? -37.562 -71.156 24.996 1.00 24.66 327 GLY A C 1
ATOM 2456 O O . GLY A 1 327 ? -36.818 -70.646 24.165 1.00 24.66 327 GLY A O 1
ATOM 2457 N N . THR A 1 328 ? -37.194 -72.240 25.696 1.00 22.00 328 THR A N 1
ATOM 2458 C CA . THR A 1 328 ? -35.822 -72.812 25.792 1.00 22.00 328 THR A CA 1
ATOM 2459 C C . THR A 1 328 ? -35.660 -74.222 25.185 1.00 22.00 328 THR A C 1
ATOM 2461 O O . THR A 1 328 ? -36.615 -74.990 25.234 1.00 22.00 328 THR A O 1
ATOM 2464 N N . PHE A 1 329 ? -34.452 -74.604 24.705 1.00 23.50 329 PHE A N 1
ATOM 2465 C CA . PHE A 1 329 ? -33.564 -75.631 25.330 1.00 23.50 329 PHE A CA 1
ATOM 2466 C C . PHE A 1 329 ? -32.267 -76.000 24.538 1.00 23.50 329 PHE A C 1
ATOM 2468 O O . PHE A 1 329 ? -32.247 -76.004 23.316 1.00 23.50 329 PHE A O 1
ATOM 2475 N N . ASN A 1 330 ? -31.209 -76.314 25.307 1.00 21.50 330 ASN A N 1
ATOM 2476 C CA . ASN A 1 330 ? -29.902 -76.984 25.077 1.00 21.50 330 ASN A CA 1
ATOM 2477 C C . ASN A 1 330 ? -29.271 -77.254 23.682 1.00 21.50 330 ASN A C 1
ATOM 2479 O O . ASN A 1 330 ? -29.754 -78.066 22.903 1.00 21.50 330 ASN A O 1
ATOM 2483 N N . PHE A 1 331 ? -28.038 -76.737 23.530 1.00 27.31 331 PHE A N 1
ATOM 2484 C CA . PHE A 1 331 ? -26.755 -77.489 23.495 1.00 27.31 331 PHE A CA 1
ATOM 2485 C C . PHE A 1 331 ? -26.658 -78.808 22.688 1.00 27.31 331 PHE A C 1
ATOM 2487 O O . PHE A 1 331 ? -27.145 -79.836 23.152 1.00 27.31 331 PHE A O 1
ATOM 2494 N N . ASP A 1 332 ? -25.861 -78.814 21.606 1.00 20.45 332 ASP A N 1
ATOM 2495 C CA . ASP A 1 332 ? -24.524 -79.455 21.601 1.00 20.45 332 ASP A CA 1
ATOM 2496 C C . ASP A 1 332 ? -23.654 -79.000 20.394 1.00 20.45 332 ASP A C 1
ATOM 2498 O O . ASP A 1 332 ? -24.188 -78.557 19.380 1.00 20.45 332 ASP A O 1
ATOM 2502 N N . GLY A 1 333 ? -22.324 -79.152 20.483 1.00 23.45 333 GLY A N 1
ATOM 2503 C CA . GLY A 1 333 ? -21.390 -79.145 19.337 1.00 23.45 333 GLY A CA 1
ATOM 2504 C C . GLY A 1 333 ? -20.916 -77.798 18.734 1.00 23.45 333 GLY A C 1
ATOM 2505 O O . GLY A 1 333 ? -21.690 -76.985 18.247 1.00 23.45 333 GLY A O 1
ATOM 2506 N N . HIS A 1 334 ? -19.587 -77.629 18.640 1.00 23.56 334 HIS A N 1
ATOM 2507 C CA . HIS A 1 334 ? -18.872 -76.679 17.757 1.00 23.56 334 HIS A CA 1
ATOM 2508 C C . HIS A 1 334 ? -19.301 -75.189 17.755 1.00 23.56 334 HIS A C 1
ATOM 2510 O O . HIS A 1 334 ? -19.608 -74.616 16.706 1.00 23.56 334 HIS A O 1
ATOM 2516 N N . MET A 1 335 ? -19.158 -74.493 18.889 1.00 23.45 335 MET A N 1
ATOM 2517 C CA . MET A 1 335 ? -19.113 -73.022 18.874 1.00 23.45 335 MET A CA 1
ATOM 2518 C C . MET A 1 335 ? -17.892 -72.502 18.099 1.00 23.45 335 MET A C 1
ATOM 2520 O O . MET A 1 335 ? -16.744 -72.795 18.432 1.00 23.45 335 MET A O 1
ATOM 2524 N N . LYS A 1 336 ? -18.153 -71.667 17.089 1.00 28.55 336 LYS A N 1
ATOM 2525 C CA . LYS A 1 336 ? -17.152 -70.859 16.381 1.00 28.55 336 LYS A CA 1
ATOM 2526 C C . LYS A 1 336 ? -17.531 -69.375 16.486 1.00 28.55 336 LYS A C 1
ATOM 2528 O O . LYS A 1 336 ? -17.818 -68.727 15.483 1.00 28.55 336 LYS A O 1
ATOM 2533 N N . SER A 1 337 ? -17.589 -68.862 17.717 1.00 31.08 337 SER A N 1
ATOM 2534 C CA . SER A 1 337 ? -18.023 -67.492 18.024 1.00 31.08 337 SER A CA 1
ATOM 2535 C C . SER A 1 337 ? -17.578 -67.037 19.418 1.00 31.08 337 SER A C 1
ATOM 2537 O O . SER A 1 337 ? -17.986 -67.659 20.388 1.00 31.08 337 SER A O 1
ATOM 2539 N N . ASP A 1 338 ? -16.835 -65.927 19.484 1.00 23.44 338 ASP A N 1
ATOM 2540 C CA . ASP A 1 338 ? -16.622 -65.054 20.658 1.00 23.44 338 ASP A CA 1
ATOM 2541 C C . ASP A 1 338 ? -16.100 -63.704 20.112 1.00 23.44 338 ASP A C 1
ATOM 2543 O O . ASP A 1 338 ? -14.905 -63.514 19.900 1.00 23.44 338 ASP A O 1
ATOM 2547 N N . ILE A 1 339 ? -16.928 -62.733 19.716 1.00 24.69 339 ILE A N 1
ATOM 2548 C CA . ILE A 1 339 ? -17.858 -61.993 20.589 1.00 24.69 339 ILE A CA 1
ATOM 2549 C C . ILE A 1 339 ? -17.260 -61.781 21.988 1.00 24.69 339 ILE A C 1
ATOM 2551 O O . ILE A 1 339 ? -17.770 -62.258 22.995 1.00 24.69 339 ILE A O 1
ATOM 2555 N N . HIS A 1 340 ? -16.165 -61.024 22.047 1.00 23.94 340 HIS A N 1
ATOM 2556 C CA . HIS A 1 340 ? -15.663 -60.488 23.309 1.00 23.94 340 HIS A CA 1
ATOM 2557 C C . HIS A 1 340 ? -16.623 -59.409 23.831 1.00 23.94 340 HIS A C 1
ATOM 2559 O O . HIS A 1 340 ? -16.539 -58.237 23.459 1.00 23.94 340 HIS A O 1
ATOM 2565 N N . VAL A 1 341 ? -17.557 -59.816 24.695 1.00 23.66 341 VAL A N 1
ATOM 2566 C CA . VAL A 1 341 ? -18.424 -58.899 25.443 1.00 23.66 341 VAL A CA 1
ATOM 2567 C C . VAL A 1 341 ? -17.581 -58.177 26.494 1.00 23.66 341 VAL A C 1
ATOM 2569 O O . VAL A 1 341 ? -17.266 -58.724 27.550 1.00 23.66 341 VAL A O 1
ATOM 2572 N N . TYR A 1 342 ? -17.215 -56.926 26.219 1.00 25.67 342 TYR A N 1
ATOM 2573 C CA . TYR A 1 342 ? -16.557 -56.072 27.204 1.00 25.67 342 TYR A CA 1
ATOM 2574 C C . TYR A 1 342 ? -17.549 -55.661 28.298 1.00 25.67 342 TYR A C 1
ATOM 2576 O O . TYR A 1 342 ? -18.328 -54.725 28.126 1.00 25.67 342 TYR A O 1
ATOM 2584 N N . HIS A 1 343 ? -17.495 -56.333 29.450 1.00 29.42 343 HIS A N 1
ATOM 2585 C CA . HIS A 1 343 ? -18.188 -55.883 30.656 1.00 29.42 343 HIS A CA 1
ATOM 2586 C C . HIS A 1 343 ? -17.585 -54.563 31.162 1.00 29.42 343 HIS A C 1
ATOM 2588 O O . HIS A 1 343 ? -16.564 -54.541 31.851 1.00 29.42 343 HIS A O 1
ATOM 2594 N N . THR A 1 344 ? -18.246 -53.448 30.857 1.00 34.91 344 THR A N 1
ATOM 2595 C CA . THR A 1 344 ? -17.961 -52.144 31.460 1.00 34.91 344 THR A CA 1
ATOM 2596 C C . THR A 1 344 ? -18.415 -52.130 32.920 1.00 34.91 344 THR A C 1
ATOM 2598 O O . THR A 1 344 ? -19.582 -51.908 33.239 1.00 34.91 344 THR A O 1
ATOM 2601 N N . VAL A 1 345 ? -17.472 -52.357 33.838 1.00 33.56 345 VAL A N 1
ATOM 2602 C CA . VAL A 1 345 ? -17.703 -52.182 35.280 1.00 33.56 345 VAL A CA 1
ATOM 2603 C C . VAL A 1 345 ? -17.999 -50.705 35.550 1.00 33.56 345 VAL A C 1
ATOM 2605 O O . VAL A 1 345 ? -17.100 -49.865 35.519 1.00 33.56 345 VAL A O 1
ATOM 2608 N N . HIS A 1 346 ? -19.271 -50.377 35.788 1.00 37.16 346 HIS A N 1
ATOM 2609 C CA . HIS A 1 346 ? -19.695 -49.006 36.073 1.00 37.16 346 HIS A CA 1
ATOM 2610 C C . HIS A 1 346 ? -19.000 -48.454 37.324 1.00 37.16 346 HIS A C 1
ATOM 2612 O O . HIS A 1 346 ? -18.837 -49.156 38.326 1.00 37.16 346 HIS A O 1
ATOM 2618 N N . LYS A 1 347 ? -18.658 -47.163 37.281 1.00 41.91 347 LYS A N 1
ATOM 2619 C CA . LYS A 1 347 ? -17.988 -46.412 38.360 1.00 41.91 347 LYS A CA 1
ATOM 2620 C C . LYS A 1 347 ? -18.765 -46.443 39.687 1.00 41.91 347 LYS A C 1
ATOM 2622 O O . LYS A 1 347 ? -18.178 -46.360 40.762 1.00 41.91 347 LYS A O 1
ATOM 2627 N N . ASP A 1 348 ? -20.081 -46.618 39.601 1.00 36.75 348 ASP A N 1
ATOM 2628 C CA . ASP A 1 348 ? -21.009 -46.660 40.734 1.00 36.75 348 ASP A CA 1
ATOM 2629 C C . ASP A 1 348 ? -21.283 -48.072 41.259 1.00 36.75 348 ASP A C 1
ATOM 2631 O O . ASP A 1 348 ? -21.920 -48.221 42.304 1.00 36.75 348 ASP A O 1
ATOM 2635 N N . SER A 1 349 ? -20.781 -49.105 40.570 1.00 43.31 349 SER A N 1
ATOM 2636 C CA . SER A 1 349 ? -20.908 -50.493 41.013 1.00 43.31 349 SER A CA 1
ATOM 2637 C C . SER A 1 349 ? -20.237 -50.702 42.373 1.00 43.31 349 SER A C 1
ATOM 2639 O O . SER A 1 349 ? -19.153 -50.177 42.644 1.00 43.31 349 SER A O 1
ATOM 2641 N N . GLY A 1 350 ? -20.865 -51.519 43.227 1.00 41.12 350 GLY A N 1
ATOM 2642 C CA . GLY A 1 350 ? -20.306 -51.868 44.536 1.00 41.12 350 GLY A CA 1
ATOM 2643 C C . GLY A 1 350 ? -18.887 -52.431 44.425 1.00 41.12 350 GLY A C 1
ATOM 2644 O O . GLY A 1 350 ? -18.025 -52.048 45.203 1.00 41.12 350 GLY A O 1
ATOM 2645 N N . LEU A 1 351 ? -18.615 -53.225 43.382 1.00 42.34 351 LEU A N 1
ATOM 2646 C CA . LEU A 1 351 ? -17.312 -53.838 43.106 1.00 42.34 351 LEU A CA 1
ATOM 2647 C C . LEU A 1 351 ? -16.167 -52.814 42.959 1.00 42.34 351 LEU A C 1
ATOM 2649 O O . LEU A 1 351 ? -15.063 -53.054 43.444 1.00 42.34 351 LEU A O 1
ATOM 2653 N N . TYR A 1 352 ? -16.422 -51.663 42.324 1.00 42.53 352 TYR A N 1
ATOM 2654 C CA . TYR A 1 352 ? -15.424 -50.597 42.170 1.00 42.53 352 TYR A CA 1
ATOM 2655 C C . TYR A 1 352 ? -15.107 -49.915 43.512 1.00 42.53 352 TYR A C 1
ATOM 2657 O O . TYR A 1 352 ? -13.946 -49.633 43.817 1.00 42.53 352 TYR A O 1
ATOM 2665 N N . LYS A 1 353 ? -16.134 -49.707 44.346 1.00 45.84 353 LYS A N 1
ATOM 2666 C CA . LYS A 1 353 ? -15.993 -49.140 45.697 1.00 45.84 353 LYS A CA 1
ATOM 2667 C C . LYS A 1 353 ? -15.306 -50.127 46.651 1.00 45.84 353 LYS A C 1
ATOM 2669 O O . LYS A 1 353 ? -14.420 -49.717 47.394 1.00 45.84 353 LYS A O 1
ATOM 2674 N N . ASP A 1 354 ? -15.614 -51.419 46.551 1.00 41.81 354 ASP A N 1
ATOM 2675 C CA . ASP A 1 354 ? -14.978 -52.498 47.320 1.00 41.81 354 ASP A CA 1
ATOM 2676 C C . ASP A 1 354 ? -13.480 -52.645 47.001 1.00 41.81 354 ASP A C 1
ATOM 2678 O O . ASP A 1 354 ? -12.669 -52.831 47.911 1.00 41.81 354 ASP A O 1
ATOM 2682 N N . LEU A 1 355 ? -13.079 -52.505 45.727 1.00 46.47 355 LEU A N 1
ATOM 2683 C CA . LEU A 1 355 ? -11.660 -52.468 45.349 1.00 46.47 355 LEU A CA 1
ATOM 2684 C C . LEU A 1 355 ? -10.944 -51.252 45.955 1.00 46.47 355 LEU A C 1
ATOM 2686 O O . LEU A 1 355 ? -9.881 -51.404 46.553 1.00 46.47 355 LEU A O 1
ATOM 2690 N N . LEU A 1 356 ? -11.531 -50.056 45.835 1.00 47.56 356 LEU A N 1
ATOM 2691 C CA . LEU A 1 356 ? -10.979 -48.824 46.417 1.00 47.56 356 LEU A CA 1
ATOM 2692 C C . LEU A 1 356 ? -10.867 -48.885 47.947 1.00 47.56 356 LEU A C 1
ATOM 2694 O O . LEU A 1 356 ? -9.924 -48.325 48.510 1.00 47.56 356 LEU A O 1
ATOM 2698 N N . HIS A 1 357 ? -11.797 -49.581 48.603 1.00 43.50 357 HIS A N 1
ATOM 2699 C CA . HIS A 1 357 ? -11.793 -49.811 50.043 1.00 43.50 357 HIS A CA 1
ATOM 2700 C C . HIS A 1 357 ? -10.703 -50.814 50.454 1.00 43.50 357 HIS A C 1
ATOM 2702 O O . HIS A 1 357 ? -9.899 -50.509 51.332 1.00 43.50 357 HIS A O 1
ATOM 2708 N N . LYS A 1 358 ? -10.574 -51.958 49.762 1.00 41.22 358 LYS A N 1
ATOM 2709 C CA . LYS A 1 358 ? -9.487 -52.929 50.007 1.00 41.22 358 LYS A CA 1
ATOM 2710 C C . LYS A 1 358 ? -8.095 -52.321 49.801 1.00 41.22 358 LYS A C 1
ATOM 2712 O O . LYS A 1 358 ? -7.217 -52.547 50.623 1.00 41.22 358 LYS A O 1
ATOM 2717 N N . ILE A 1 359 ? -7.917 -51.487 48.773 1.00 47.09 359 ILE A N 1
ATOM 2718 C CA . ILE A 1 359 ? -6.655 -50.772 48.508 1.00 47.09 359 ILE A CA 1
ATOM 2719 C C . ILE A 1 359 ? -6.343 -49.711 49.588 1.00 47.09 359 ILE A C 1
ATOM 2721 O O . ILE A 1 359 ? -5.177 -49.388 49.803 1.00 47.09 359 ILE A O 1
ATOM 2725 N N . HIS A 1 360 ? -7.346 -49.188 50.304 1.00 42.94 360 HIS A N 1
ATOM 2726 C CA . HIS A 1 360 ? -7.119 -48.332 51.478 1.00 42.94 360 HIS A CA 1
ATOM 2727 C C . HIS A 1 360 ? -6.806 -49.122 52.755 1.00 42.94 360 HIS A C 1
ATOM 2729 O O . HIS A 1 360 ? -5.998 -48.660 53.559 1.00 42.94 360 HIS A O 1
ATOM 2735 N N . LEU A 1 361 ? -7.417 -50.296 52.944 1.00 37.72 361 LEU A N 1
ATOM 2736 C CA . LEU A 1 361 ? -7.210 -51.140 54.128 1.00 37.72 361 LEU A CA 1
ATOM 2737 C C . LEU A 1 361 ? -5.806 -51.765 54.186 1.00 37.72 361 LEU A C 1
ATOM 2739 O O . LEU A 1 361 ? -5.257 -51.912 55.274 1.00 37.72 361 LEU A O 1
ATOM 2743 N N . ASP A 1 362 ? -5.188 -52.049 53.036 1.00 38.44 362 ASP A N 1
ATOM 2744 C CA . ASP A 1 362 ? -3.831 -52.624 52.923 1.00 38.44 362 ASP A CA 1
ATOM 2745 C C . ASP A 1 362 ? -2.696 -51.664 53.365 1.00 38.44 362 ASP A C 1
ATOM 2747 O O . ASP A 1 362 ? -1.509 -51.944 53.229 1.00 38.44 362 ASP A O 1
ATOM 2751 N N . ARG A 1 363 ? -3.049 -50.490 53.907 1.00 38.81 363 ARG A N 1
ATOM 2752 C CA . ARG A 1 363 ? -2.128 -49.417 54.314 1.00 38.81 363 ARG A CA 1
ATOM 2753 C C . ARG A 1 363 ? -1.927 -49.333 55.838 1.00 38.81 363 ARG A C 1
ATOM 2755 O O . ARG A 1 363 ? -1.548 -48.279 56.343 1.00 38.81 363 ARG A O 1
ATOM 2762 N N . GLY A 1 364 ? -2.234 -50.411 56.569 1.00 34.91 364 GLY A N 1
ATOM 2763 C CA . GLY A 1 364 ? -2.540 -50.369 58.007 1.00 34.91 364 GLY A CA 1
ATOM 2764 C C . GLY A 1 364 ? -1.836 -51.372 58.932 1.00 34.91 364 GLY A C 1
ATOM 2765 O O . GLY A 1 364 ? -2.377 -51.642 60.001 1.00 34.91 364 GLY A O 1
ATOM 2766 N N . SER A 1 365 ? -0.665 -51.927 58.589 1.00 28.11 365 SER A N 1
ATOM 2767 C CA . SER A 1 365 ? 0.108 -52.754 59.539 1.00 28.11 365 SER A CA 1
ATOM 2768 C C . SER A 1 365 ? 1.621 -52.755 59.281 1.00 28.11 365 SER A C 1
ATOM 2770 O O . SER A 1 365 ? 2.093 -53.401 58.347 1.00 28.11 365 SER A O 1
ATOM 2772 N N . ASP A 1 366 ? 2.388 -52.092 60.149 1.00 37.53 366 ASP A N 1
ATOM 2773 C CA . ASP A 1 366 ? 3.857 -52.133 60.152 1.00 37.53 366 ASP A CA 1
ATOM 2774 C C . ASP A 1 366 ? 4.376 -53.252 61.075 1.00 37.53 366 ASP A C 1
ATOM 2776 O O . ASP A 1 366 ? 4.180 -53.196 62.290 1.00 37.53 366 ASP A O 1
ATOM 2780 N N . ASN A 1 367 ? 5.077 -54.249 60.521 1.00 27.61 367 ASN A N 1
ATOM 2781 C CA . ASN A 1 367 ? 6.095 -55.033 61.235 1.00 27.61 367 ASN A CA 1
ATOM 2782 C C . ASN A 1 367 ? 7.008 -55.818 60.266 1.00 27.61 367 ASN A C 1
ATOM 2784 O O . ASN A 1 367 ? 6.641 -56.111 59.132 1.00 27.61 367 ASN A O 1
ATOM 2788 N N . ARG A 1 368 ? 8.238 -56.110 60.708 1.00 28.45 368 ARG A N 1
ATOM 2789 C CA . ARG A 1 368 ? 9.356 -56.680 59.909 1.00 28.45 368 ARG A CA 1
ATOM 2790 C C . ARG A 1 368 ? 9.418 -58.231 60.035 1.00 28.45 368 ARG A C 1
ATOM 2792 O O . ARG A 1 368 ? 8.692 -58.740 60.887 1.00 28.45 368 ARG A O 1
ATOM 2799 N N . PRO A 1 369 ? 10.325 -58.991 59.355 1.00 36.91 369 PRO A N 1
ATOM 2800 C CA . PRO A 1 369 ? 11.360 -58.606 58.375 1.00 36.91 369 PRO A CA 1
ATOM 2801 C C . PRO A 1 369 ? 11.478 -59.489 57.092 1.00 36.91 369 PRO A C 1
ATOM 2803 O O . PRO A 1 369 ? 10.910 -60.566 56.985 1.00 36.91 369 PRO A O 1
ATOM 2806 N N . THR A 1 370 ? 12.296 -59.013 56.142 1.00 33.69 370 THR A N 1
ATOM 2807 C CA . THR A 1 370 ? 13.052 -59.728 55.073 1.00 33.69 370 THR A CA 1
ATOM 2808 C C . THR A 1 370 ? 12.749 -61.208 54.735 1.00 33.69 370 THR A C 1
ATOM 2810 O O . THR A 1 370 ? 13.190 -62.091 55.465 1.00 33.69 370 THR A O 1
ATOM 2813 N N . GLN A 1 371 ? 12.267 -61.478 53.509 1.00 27.62 371 GLN A N 1
ATOM 2814 C CA . GLN A 1 371 ? 13.074 -62.048 52.399 1.00 27.62 371 GLN A CA 1
ATOM 2815 C C . GLN A 1 371 ? 12.343 -61.874 51.038 1.00 27.62 371 GLN A C 1
ATOM 2817 O O . GLN A 1 371 ? 11.131 -61.704 51.002 1.00 27.62 371 GLN A O 1
ATOM 2822 N N . GLU A 1 372 ? 13.110 -61.832 49.940 1.00 31.62 372 GLU A N 1
ATOM 2823 C CA . GLU A 1 372 ? 12.739 -61.930 48.507 1.00 31.62 372 GLU A CA 1
ATOM 2824 C C . GLU A 1 372 ? 11.276 -61.701 48.051 1.00 31.62 372 GLU A C 1
ATOM 2826 O O . GLU A 1 372 ? 10.443 -62.604 48.101 1.00 31.62 372 GLU A O 1
ATOM 2831 N N . ASN A 1 373 ? 11.029 -60.566 47.373 1.00 27.34 373 ASN A N 1
ATOM 2832 C CA . ASN A 1 373 ? 10.387 -60.574 46.046 1.00 27.34 373 ASN A CA 1
ATOM 2833 C C . ASN A 1 373 ? 10.561 -59.250 45.268 1.00 27.34 373 ASN A C 1
ATOM 2835 O O . ASN A 1 373 ? 10.738 -58.182 45.852 1.00 27.34 373 ASN A O 1
ATOM 2839 N N . ASN A 1 374 ? 10.508 -59.314 43.932 1.00 30.19 374 ASN A N 1
ATOM 2840 C CA . ASN A 1 374 ? 10.766 -58.172 43.041 1.00 30.19 374 ASN A CA 1
ATOM 2841 C C . ASN A 1 374 ? 9.479 -57.438 42.618 1.00 30.19 374 ASN A C 1
ATOM 2843 O O . ASN A 1 374 ? 8.947 -57.692 41.540 1.00 30.19 374 ASN A O 1
ATOM 2847 N N . TYR A 1 375 ? 9.040 -56.447 43.402 1.00 27.45 375 TYR A N 1
ATOM 2848 C CA . TYR A 1 375 ? 8.054 -55.451 42.954 1.00 27.45 375 TYR A CA 1
ATOM 2849 C C . TYR A 1 375 ? 8.492 -54.021 43.303 1.00 27.45 375 TYR A C 1
ATOM 2851 O O . TYR A 1 375 ? 8.344 -53.554 44.429 1.00 27.45 375 TYR A O 1
ATOM 2859 N N . LYS A 1 376 ? 9.014 -53.290 42.308 1.00 29.48 376 LYS A N 1
ATOM 2860 C CA . LYS A 1 376 ? 9.181 -51.827 42.388 1.00 29.48 376 LYS A CA 1
ATOM 2861 C C . LYS A 1 376 ? 7.870 -51.141 42.003 1.00 29.48 376 LYS A C 1
ATOM 2863 O O . LYS A 1 376 ? 7.265 -51.507 40.999 1.00 29.48 376 LYS A O 1
ATOM 2868 N N . LEU A 1 377 ? 7.470 -50.130 42.781 1.00 28.06 377 LEU A N 1
ATOM 2869 C CA . LEU A 1 377 ? 6.227 -49.371 42.591 1.00 28.06 377 LEU A CA 1
ATOM 2870 C C . LEU A 1 377 ? 6.014 -48.934 41.131 1.00 28.06 377 LEU A C 1
ATOM 2872 O O . LEU A 1 377 ? 6.871 -48.279 40.529 1.00 28.06 377 LEU A O 1
ATOM 2876 N N . LEU A 1 378 ? 4.820 -49.217 40.607 1.00 31.19 378 LEU A N 1
ATOM 2877 C CA . LEU A 1 378 ? 4.355 -48.704 39.321 1.00 31.19 378 LEU A CA 1
ATOM 2878 C C . LEU A 1 378 ? 4.260 -47.173 39.365 1.00 31.19 378 LEU A C 1
ATOM 2880 O O . LEU A 1 378 ? 3.485 -46.580 40.116 1.00 31.19 378 LEU A O 1
ATOM 2884 N N . ARG A 1 379 ? 5.068 -46.518 38.530 1.00 29.25 379 ARG A N 1
ATOM 2885 C CA . ARG A 1 379 ? 5.112 -45.059 38.413 1.00 29.25 379 ARG A CA 1
ATOM 2886 C C . ARG A 1 379 ? 3.854 -44.559 37.695 1.00 29.25 379 ARG A C 1
ATOM 2888 O O . ARG A 1 379 ? 3.658 -44.863 36.523 1.00 29.25 379 ARG A O 1
ATOM 2895 N N . ARG A 1 380 ? 3.039 -43.771 38.406 1.00 34.16 380 ARG A N 1
ATOM 2896 C CA . ARG A 1 380 ? 1.774 -43.143 37.965 1.00 34.16 380 ARG A CA 1
ATOM 2897 C C . ARG A 1 380 ? 1.821 -42.618 36.518 1.00 34.16 380 ARG A C 1
ATOM 2899 O O . ARG A 1 380 ? 2.299 -41.513 36.283 1.00 34.16 380 ARG A O 1
ATOM 2906 N N . ASN A 1 381 ? 1.240 -43.385 35.595 1.00 30.34 381 ASN A N 1
ATOM 2907 C CA . ASN A 1 381 ? 0.902 -42.989 34.226 1.00 30.34 381 ASN A CA 1
ATOM 2908 C C . ASN A 1 381 ? -0.570 -43.350 33.973 1.00 30.34 381 ASN A C 1
ATOM 2910 O O . ASN A 1 381 ? -0.924 -44.528 33.933 1.00 30.34 381 ASN A O 1
ATOM 2914 N N . ASN A 1 382 ? -1.431 -42.344 33.800 1.00 37.78 382 ASN A N 1
ATOM 2915 C CA . ASN A 1 382 ? -2.857 -42.561 33.558 1.00 37.78 382 ASN A CA 1
ATOM 2916 C C . ASN A 1 382 ? -3.103 -42.956 32.094 1.00 37.78 382 ASN A C 1
ATOM 2918 O O . ASN A 1 382 ? -3.316 -42.096 31.245 1.00 37.78 382 ASN A O 1
ATOM 2922 N N . SER A 1 383 ? -3.130 -44.258 31.810 1.00 36.06 383 SER A N 1
ATOM 2923 C CA . SER A 1 383 ? -3.778 -44.793 30.610 1.00 36.06 383 SER A CA 1
ATOM 2924 C C . SER A 1 383 ? -4.728 -45.917 31.015 1.00 36.06 383 SER A C 1
ATOM 2926 O O . SER A 1 383 ? -4.358 -46.789 31.804 1.00 36.06 383 SER A O 1
ATOM 2928 N N . TYR A 1 384 ? -5.957 -45.898 30.489 1.00 36.62 384 TYR A N 1
ATOM 2929 C CA . TYR A 1 384 ? -6.930 -46.972 30.725 1.00 36.62 384 TYR A CA 1
ATOM 2930 C C . TYR A 1 384 ? -6.379 -48.327 30.260 1.00 36.62 384 TYR A C 1
ATOM 2932 O O . TYR A 1 384 ? -6.592 -49.333 30.926 1.00 36.62 384 TYR A O 1
ATOM 2940 N N . THR A 1 385 ? -5.569 -48.330 29.197 1.00 36.88 385 THR A N 1
ATOM 2941 C CA . THR A 1 385 ? -4.882 -49.498 28.635 1.00 36.88 385 THR A CA 1
ATOM 2942 C C . THR A 1 385 ? -4.097 -50.306 29.673 1.00 36.88 385 THR A C 1
ATOM 2944 O O . THR A 1 385 ? -4.165 -51.531 29.648 1.00 36.88 385 THR A O 1
ATOM 2947 N N . CYS A 1 386 ? -3.402 -49.658 30.620 1.00 38.69 386 CYS A N 1
ATOM 2948 C CA . CYS A 1 386 ? -2.680 -50.367 31.685 1.00 38.69 386 CYS A CA 1
ATOM 2949 C C . CYS A 1 386 ? -3.622 -51.087 32.662 1.00 38.69 386 CYS A C 1
ATOM 2951 O O . CYS A 1 386 ? -3.335 -52.209 33.072 1.00 38.69 386 CYS A O 1
ATOM 2953 N N . TYR A 1 387 ? -4.752 -50.467 33.018 1.00 39.53 387 TYR A N 1
ATOM 2954 C CA . TYR A 1 387 ? -5.750 -51.094 33.887 1.00 39.53 387 TYR A CA 1
ATOM 2955 C C . TYR A 1 387 ? -6.475 -52.235 33.165 1.00 39.53 387 TYR A C 1
ATOM 2957 O O . TYR A 1 387 ? -6.629 -53.310 33.737 1.00 39.53 387 TYR A O 1
ATOM 2965 N N . THR A 1 388 ? -6.835 -52.058 31.889 1.00 38.78 388 THR A N 1
ATOM 2966 C CA . THR A 1 388 ? -7.430 -53.126 31.072 1.00 38.78 388 THR A CA 1
ATOM 2967 C C . THR A 1 388 ? -6.473 -54.308 30.903 1.00 38.78 388 THR A C 1
ATOM 2969 O O . THR A 1 388 ? -6.892 -55.446 31.070 1.00 38.78 388 THR A O 1
ATOM 2972 N N . ALA A 1 389 ? -5.180 -54.073 30.650 1.00 40.16 389 ALA A N 1
ATOM 2973 C CA . ALA A 1 389 ? -4.189 -55.148 30.539 1.00 40.16 389 ALA A CA 1
ATOM 2974 C C . ALA A 1 389 ? -4.038 -55.958 31.843 1.00 40.16 389 ALA A C 1
ATOM 2976 O O . ALA A 1 389 ? -3.934 -57.183 31.787 1.00 40.16 389 ALA A O 1
ATOM 2977 N N . ALA A 1 390 ? -4.089 -55.290 33.003 1.00 41.72 390 ALA A N 1
ATOM 2978 C CA . ALA A 1 390 ? -4.075 -55.946 34.310 1.00 41.72 390 ALA A CA 1
ATOM 2979 C C . ALA A 1 390 ? -5.363 -56.747 34.587 1.00 41.72 390 ALA A C 1
ATOM 2981 O O . ALA A 1 390 ? -5.291 -57.855 35.111 1.00 41.72 390 ALA A O 1
ATOM 2982 N N . ILE A 1 391 ? -6.531 -56.224 34.195 1.00 40.28 391 ILE A N 1
ATOM 2983 C CA . ILE A 1 391 ? -7.832 -56.906 34.332 1.00 40.28 391 ILE A CA 1
ATOM 2984 C C . ILE A 1 391 ? -7.931 -58.126 33.398 1.00 40.28 391 ILE A C 1
ATOM 2986 O O . ILE A 1 391 ? -8.494 -59.147 33.780 1.00 40.28 391 ILE A O 1
ATOM 2990 N N . CYS A 1 392 ? -7.355 -58.052 32.195 1.00 36.56 392 CYS A N 1
ATOM 2991 C CA . CYS A 1 392 ? -7.366 -59.137 31.207 1.00 36.56 392 CYS A CA 1
ATOM 2992 C C . CYS A 1 392 ? -6.252 -60.188 31.397 1.00 36.56 392 CYS A C 1
ATOM 2994 O O . CYS A 1 392 ? -6.126 -61.079 30.561 1.00 36.56 392 CYS A O 1
ATOM 2996 N N . GLY A 1 393 ? -5.431 -60.099 32.453 1.00 33.91 393 GLY A N 1
ATOM 2997 C CA . GLY A 1 393 ? -4.472 -61.148 32.833 1.00 33.91 393 GLY A CA 1
ATOM 2998 C C . GLY A 1 393 ? -3.353 -61.450 31.822 1.00 33.91 393 GLY A C 1
ATOM 2999 O O . GLY A 1 393 ? -2.767 -62.530 31.871 1.00 33.91 393 GLY A O 1
ATOM 3000 N N . MET A 1 394 ? -3.050 -60.536 30.892 1.00 31.86 394 MET A N 1
ATOM 3001 C CA . MET A 1 394 ? -2.071 -60.790 29.826 1.00 31.86 394 MET A CA 1
ATOM 3002 C C . MET A 1 394 ? -0.615 -60.660 30.324 1.00 31.86 394 MET A C 1
ATOM 3004 O O . MET A 1 394 ? -0.262 -59.631 30.905 1.00 31.86 394 MET A O 1
ATOM 3008 N N . PRO A 1 395 ? 0.269 -61.647 30.065 1.00 30.12 395 PRO A N 1
ATOM 3009 C CA . PRO A 1 395 ? 1.658 -61.606 30.520 1.00 30.12 395 PRO A CA 1
ATOM 3010 C C . PRO A 1 395 ? 2.512 -60.654 29.668 1.00 30.12 395 PRO A C 1
ATOM 3012 O O . PRO A 1 395 ? 2.841 -60.938 28.516 1.00 30.12 395 PRO A O 1
ATOM 3015 N N . VAL A 1 396 ? 2.926 -59.526 30.251 1.00 33.91 396 VAL A N 1
ATOM 3016 C CA . VAL A 1 396 ? 3.818 -58.555 29.595 1.00 33.91 396 VAL A CA 1
ATOM 3017 C C . VAL A 1 396 ? 5.277 -58.996 29.750 1.00 33.91 396 VAL A C 1
ATOM 3019 O O . VAL A 1 396 ? 5.950 -58.652 30.721 1.00 33.91 396 VAL A O 1
ATOM 3022 N N . HIS A 1 397 ? 5.772 -59.771 28.786 1.00 27.61 397 HIS A N 1
ATOM 3023 C CA . HIS A 1 397 ? 7.170 -60.201 28.755 1.00 27.61 397 HIS A CA 1
ATOM 3024 C C . HIS A 1 397 ? 8.110 -59.051 28.361 1.00 27.61 397 HIS A C 1
ATOM 3026 O O . HIS A 1 397 ? 7.878 -58.355 27.373 1.00 27.61 397 HIS A O 1
ATOM 3032 N N . SER A 1 398 ? 9.212 -58.889 29.093 1.00 31.06 398 SER A N 1
ATOM 3033 C CA . SER A 1 398 ? 10.301 -57.975 28.745 1.00 31.06 398 SER A CA 1
ATOM 3034 C C . SER A 1 398 ? 11.492 -58.740 28.159 1.00 31.06 398 SER A C 1
ATOM 3036 O O . SER A 1 398 ? 11.886 -59.790 28.664 1.00 31.06 398 SER A O 1
ATOM 3038 N N . SER A 1 399 ? 12.078 -58.213 27.081 1.00 24.41 399 SER A N 1
ATOM 3039 C CA . SER A 1 399 ? 13.392 -58.630 26.581 1.00 24.41 399 SER A CA 1
ATOM 3040 C C . SER A 1 399 ? 14.031 -57.508 25.761 1.00 24.41 399 SER A C 1
ATOM 3042 O O . SER A 1 399 ? 13.337 -56.690 25.160 1.00 24.41 399 SER A O 1
ATOM 3044 N N . PHE A 1 400 ? 15.359 -57.458 25.770 1.00 27.70 400 PHE A N 1
ATOM 3045 C CA . PHE A 1 400 ? 16.196 -56.390 25.223 1.00 27.70 400 PHE A CA 1
ATOM 3046 C C . PHE A 1 400 ? 17.340 -57.040 24.439 1.00 27.70 400 PHE A C 1
ATOM 3048 O O . PHE A 1 400 ? 17.959 -57.965 24.969 1.00 27.70 400 PHE A O 1
ATOM 3055 N N . LYS A 1 401 ? 17.689 -56.534 23.247 1.00 24.69 401 LYS A N 1
ATOM 3056 C CA . LYS A 1 401 ? 19.070 -56.575 22.720 1.00 24.69 401 LYS A CA 1
ATOM 3057 C C . LYS A 1 401 ? 19.262 -55.675 21.496 1.00 24.69 401 LYS A C 1
ATOM 3059 O O . LYS A 1 401 ? 18.292 -55.188 20.928 1.00 24.69 401 LYS A O 1
ATOM 3064 N N . ALA A 1 402 ? 20.527 -55.427 21.159 1.00 29.81 402 ALA A N 1
ATOM 3065 C CA . ALA A 1 402 ? 20.985 -54.463 20.159 1.00 29.81 402 ALA A CA 1
ATOM 3066 C C . ALA A 1 402 ? 22.120 -55.047 19.294 1.00 29.81 402 ALA A C 1
ATOM 3068 O O . ALA A 1 402 ? 22.787 -55.980 19.744 1.00 29.81 402 ALA A O 1
ATOM 3069 N N . ALA A 1 403 ? 22.297 -54.484 18.092 1.00 25.81 403 ALA A N 1
ATOM 3070 C CA . ALA A 1 403 ? 23.416 -54.605 17.137 1.00 25.81 403 ALA A CA 1
ATOM 3071 C C . ALA A 1 403 ? 23.006 -53.880 15.823 1.00 25.81 403 ALA A C 1
ATOM 3073 O O . ALA A 1 403 ? 21.812 -53.856 15.531 1.00 25.81 403 ALA A O 1
ATOM 3074 N N . ASP A 1 404 ? 23.871 -53.346 14.950 1.00 25.77 404 ASP A N 1
ATOM 3075 C CA . ASP A 1 404 ? 25.190 -52.692 15.107 1.00 25.77 404 ASP A CA 1
ATOM 3076 C C . ASP A 1 404 ? 25.564 -51.975 13.768 1.00 25.77 404 ASP A C 1
ATOM 3078 O O . ASP A 1 404 ? 24.773 -52.044 12.827 1.00 25.77 404 ASP A O 1
ATOM 3082 N N . THR A 1 405 ? 26.765 -51.375 13.640 1.00 25.11 405 THR A N 1
ATOM 3083 C CA . THR A 1 405 ? 27.408 -50.807 12.403 1.00 25.11 405 THR A CA 1
ATOM 3084 C C . THR A 1 405 ? 26.809 -49.512 11.785 1.00 25.11 405 THR A C 1
ATOM 3086 O O . THR A 1 405 ? 25.598 -49.330 11.792 1.00 25.11 405 THR A O 1
ATOM 3089 N N . SER A 1 406 ? 27.569 -48.552 11.210 1.00 24.78 406 SER A N 1
ATOM 3090 C CA . SER A 1 406 ? 29.041 -48.329 11.135 1.00 24.78 406 SER A CA 1
ATOM 3091 C C . SER A 1 406 ? 29.440 -46.875 10.732 1.00 24.78 406 SER A C 1
ATOM 3093 O O . SER A 1 406 ? 29.060 -46.436 9.653 1.00 24.78 406 SER A O 1
ATOM 3095 N N . THR A 1 407 ? 30.217 -46.184 11.593 1.00 25.73 407 THR A N 1
ATOM 3096 C CA . THR A 1 407 ? 31.509 -45.434 11.379 1.00 25.73 407 THR A CA 1
ATOM 3097 C C . THR A 1 407 ? 31.905 -44.759 10.035 1.00 25.73 407 THR A C 1
ATOM 3099 O O . THR A 1 407 ? 31.584 -45.330 8.995 1.00 25.73 407 THR A O 1
ATOM 3102 N N . PRO A 1 408 ? 32.846 -43.764 10.014 1.00 38.66 408 PRO A N 1
ATOM 3103 C CA . PRO A 1 408 ? 33.331 -42.832 11.072 1.00 38.66 408 PRO A CA 1
ATOM 3104 C C . PRO A 1 408 ? 33.671 -41.376 10.588 1.00 38.66 408 PRO A C 1
ATOM 3106 O O . PRO A 1 408 ? 33.375 -41.011 9.456 1.00 38.66 408 PRO A O 1
ATOM 3109 N N . GLU A 1 409 ? 34.369 -40.615 11.458 1.00 26.05 409 GLU A N 1
ATOM 3110 C CA . GLU A 1 409 ? 35.172 -39.381 11.224 1.00 26.05 409 GLU A CA 1
ATOM 3111 C C . GLU A 1 409 ? 34.399 -38.062 10.935 1.00 26.05 409 GLU A C 1
ATOM 3113 O O . GLU A 1 409 ? 33.336 -38.057 10.324 1.00 26.05 409 GLU A O 1
ATOM 3118 N N . ASP A 1 410 ? 34.809 -36.891 11.451 1.00 26.67 410 ASP A N 1
ATOM 3119 C CA . ASP A 1 410 ? 36.152 -36.475 11.907 1.00 26.67 410 ASP A CA 1
ATOM 3120 C C . ASP A 1 410 ? 36.212 -35.816 13.318 1.00 26.67 410 ASP A C 1
ATOM 3122 O O . ASP A 1 410 ? 35.188 -35.496 13.930 1.00 26.67 410 ASP A O 1
ATOM 3126 N N . SER A 1 411 ? 37.433 -35.611 13.831 1.00 26.80 411 SER A N 1
ATOM 3127 C CA . SER A 1 411 ? 37.772 -35.019 15.153 1.00 26.80 411 SER A CA 1
ATOM 3128 C C . SER A 1 411 ? 38.235 -33.541 14.997 1.00 26.80 411 SER A C 1
ATOM 3130 O O . SER A 1 411 ? 38.271 -33.037 13.883 1.00 26.80 411 SER A O 1
ATOM 3132 N N . GLU A 1 412 ? 38.622 -32.710 15.979 1.00 26.98 412 GLU A N 1
ATOM 3133 C CA . GLU A 1 412 ? 38.719 -32.748 17.450 1.00 26.98 412 GLU A CA 1
ATOM 3134 C C . GLU A 1 412 ? 38.839 -31.285 17.970 1.00 26.98 412 GLU A C 1
ATOM 3136 O O . GLU A 1 412 ? 39.482 -30.473 17.297 1.00 26.98 412 GLU A O 1
ATOM 3141 N N . LYS A 1 413 ? 38.336 -30.936 19.175 1.00 27.59 413 LYS A N 1
ATOM 3142 C CA . LYS A 1 413 ? 39.033 -29.980 20.081 1.00 27.59 413 LYS A CA 1
ATOM 3143 C C . LYS A 1 413 ? 38.474 -29.892 21.511 1.00 27.59 413 LYS A C 1
ATOM 3145 O O . LYS A 1 413 ? 37.317 -29.553 21.742 1.00 27.59 413 LYS A O 1
ATOM 3150 N N . LEU A 1 414 ? 39.373 -30.138 22.459 1.00 24.95 414 LEU A N 1
ATOM 3151 C CA . LEU A 1 414 ? 39.289 -29.912 23.910 1.00 24.95 414 LEU A CA 1
ATOM 3152 C C . LEU A 1 414 ? 39.685 -28.428 24.235 1.00 24.95 414 LEU A C 1
ATOM 3154 O O . LEU A 1 414 ? 40.188 -27.750 23.341 1.00 24.95 414 LEU A O 1
ATOM 3158 N N . VAL A 1 415 ? 39.534 -27.822 25.433 1.00 26.23 415 VAL A N 1
ATOM 3159 C CA . VAL A 1 415 ? 39.108 -28.279 26.780 1.00 26.23 415 VAL A CA 1
ATOM 3160 C C . VAL A 1 415 ? 38.620 -27.093 27.659 1.00 26.23 415 VAL A C 1
ATOM 3162 O O . VAL A 1 415 ? 39.115 -25.984 27.479 1.00 26.23 415 VAL A O 1
ATOM 3165 N N . THR A 1 416 ? 37.758 -27.353 28.663 1.00 22.69 416 THR A N 1
ATOM 3166 C CA . THR A 1 416 ? 37.369 -26.476 29.821 1.00 22.69 416 THR A CA 1
ATOM 3167 C C . THR A 1 416 ? 36.724 -25.093 29.533 1.00 22.69 416 THR A C 1
ATOM 3169 O O . THR A 1 416 ? 36.905 -24.519 28.471 1.00 22.69 416 THR A O 1
ATOM 3172 N N . ASP A 1 417 ? 35.913 -24.496 30.421 1.00 25.42 417 ASP A N 1
ATOM 3173 C CA . ASP A 1 417 ? 35.696 -24.792 31.851 1.00 25.42 417 ASP A CA 1
ATOM 3174 C C . ASP A 1 417 ? 34.216 -24.712 32.321 1.00 25.42 417 ASP A C 1
ATOM 3176 O O . ASP A 1 417 ? 33.280 -24.511 31.549 1.00 25.42 417 ASP A O 1
ATOM 3180 N N . THR A 1 418 ? 34.023 -24.950 33.616 1.00 23.03 418 THR A N 1
ATOM 3181 C CA . THR A 1 418 ? 32.823 -25.437 34.303 1.00 23.03 418 THR A CA 1
ATOM 3182 C C . THR A 1 418 ? 31.858 -24.330 34.757 1.00 23.03 418 THR A C 1
ATOM 3184 O O . THR A 1 418 ? 32.298 -23.332 35.310 1.00 23.03 418 THR A O 1
ATOM 3187 N N . VAL A 1 419 ? 30.538 -24.559 34.642 1.00 24.36 419 VAL A N 1
ATOM 3188 C CA . VAL A 1 419 ? 29.495 -24.366 35.692 1.00 24.36 419 VAL A CA 1
ATOM 3189 C C . VAL A 1 419 ? 28.147 -24.891 35.160 1.00 24.36 419 VAL A C 1
ATOM 3191 O O . VAL A 1 419 ? 27.820 -24.735 33.987 1.00 24.36 419 VAL A O 1
ATOM 3194 N N . SER A 1 420 ? 27.345 -25.530 36.018 1.00 21.56 420 SER A N 1
ATOM 3195 C CA . SER A 1 420 ? 26.080 -26.181 35.644 1.00 21.56 420 SER A CA 1
ATOM 3196 C C . SER A 1 420 ? 24.834 -25.482 36.195 1.00 21.56 420 SER A C 1
ATOM 3198 O O . SER A 1 420 ? 24.809 -25.150 37.375 1.00 21.56 420 SER A O 1
ATOM 3200 N N . TYR A 1 421 ? 23.743 -25.445 35.419 1.00 25.34 421 TYR A N 1
ATOM 3201 C CA . TYR A 1 421 ? 22.376 -25.545 35.958 1.00 25.34 421 TYR A CA 1
ATOM 3202 C C . TYR A 1 421 ? 21.418 -26.149 34.921 1.00 25.34 421 TYR A C 1
ATOM 3204 O O . TYR A 1 421 ? 21.309 -25.665 33.797 1.00 25.34 421 TYR A O 1
ATOM 3212 N N . SER A 1 422 ? 20.705 -27.219 35.287 1.00 22.30 422 SER A N 1
ATOM 3213 C CA . SER A 1 422 ? 19.779 -27.896 34.366 1.00 22.30 422 SER A CA 1
ATOM 3214 C C . SER A 1 422 ? 18.403 -27.220 34.348 1.00 22.30 422 SER A C 1
ATOM 3216 O O . SER A 1 422 ? 17.737 -27.125 35.379 1.00 22.30 422 SER A O 1
ATOM 3218 N N . LYS A 1 423 ? 17.934 -26.778 33.170 1.00 24.48 423 LYS A N 1
ATOM 3219 C CA . LYS A 1 423 ? 16.557 -26.285 32.995 1.00 24.48 423 LYS A CA 1
ATOM 3220 C C . LYS A 1 423 ? 15.710 -27.320 32.253 1.00 24.48 423 LYS A C 1
ATOM 3222 O O . LYS A 1 423 ? 15.966 -27.674 31.106 1.00 24.48 423 LYS A O 1
ATOM 3227 N N . LYS A 1 424 ? 14.715 -27.846 32.965 1.00 24.20 424 LYS A N 1
ATOM 3228 C CA . LYS A 1 424 ? 13.861 -28.972 32.563 1.00 24.20 424 LYS A CA 1
ATOM 3229 C C . LYS A 1 424 ? 12.959 -28.576 31.384 1.00 24.20 424 LYS A C 1
ATOM 3231 O O . LYS A 1 424 ? 12.239 -27.586 31.485 1.00 24.20 424 LYS A O 1
ATOM 3236 N N . ARG A 1 425 ? 12.940 -29.359 30.296 1.00 21.41 425 ARG A N 1
ATOM 3237 C CA . ARG A 1 425 ? 11.903 -29.221 29.252 1.00 21.41 425 ARG A CA 1
ATOM 3238 C C . ARG A 1 425 ? 10.535 -29.563 29.852 1.00 21.41 425 ARG A C 1
ATOM 3240 O O . ARG A 1 425 ? 10.381 -30.632 30.439 1.00 21.41 425 ARG A O 1
ATOM 3247 N N . VAL A 1 426 ? 9.550 -28.694 29.643 1.00 23.55 426 VAL A N 1
ATOM 3248 C CA . VAL A 1 426 ? 8.125 -29.005 29.820 1.00 23.55 426 VAL A CA 1
ATOM 3249 C C . VAL A 1 426 ? 7.544 -29.245 28.428 1.00 23.55 426 VAL A C 1
ATOM 3251 O O . VAL A 1 426 ? 7.781 -28.450 27.520 1.00 23.55 426 VAL A O 1
ATOM 3254 N N . ARG A 1 427 ? 6.837 -30.363 28.243 1.00 23.00 427 ARG A N 1
ATOM 3255 C CA . ARG A 1 427 ? 6.138 -30.705 26.997 1.00 23.00 427 ARG A CA 1
ATOM 3256 C C . ARG A 1 427 ? 4.656 -30.362 27.164 1.00 23.00 427 ARG A C 1
ATOM 3258 O O . ARG A 1 427 ? 4.069 -30.686 28.191 1.00 23.00 427 ARG A O 1
ATOM 3265 N N . TYR A 1 428 ? 4.094 -29.694 26.161 1.00 28.67 428 TYR A N 1
ATOM 3266 C CA . TYR A 1 428 ? 2.652 -29.512 25.996 1.00 28.67 428 TYR A CA 1
ATOM 3267 C C . TYR A 1 428 ? 2.026 -30.844 25.570 1.00 28.67 428 TYR A C 1
ATOM 3269 O O . TYR A 1 428 ? 2.524 -31.446 24.624 1.00 28.67 428 TYR A O 1
ATOM 3277 N N . ASP A 1 429 ? 0.928 -31.247 26.204 1.00 24.41 429 ASP A N 1
ATOM 3278 C CA . ASP A 1 429 ? 0.035 -32.304 25.719 1.00 24.41 429 ASP A CA 1
ATOM 3279 C C . ASP A 1 429 ? -1.406 -31.935 26.107 1.00 24.41 429 ASP A C 1
ATOM 3281 O O . ASP A 1 429 ? -1.704 -31.686 27.278 1.00 24.41 429 ASP A O 1
ATOM 3285 N N . SER A 1 430 ? -2.305 -31.853 25.125 1.00 34.00 430 SER A N 1
ATOM 3286 C CA . SER A 1 430 ? -3.684 -31.388 25.307 1.00 34.00 430 SER A CA 1
ATOM 3287 C C . SER A 1 430 ? -4.657 -32.154 24.409 1.00 34.00 430 SER A C 1
ATOM 3289 O O . SER A 1 430 ? -4.468 -32.188 23.201 1.00 34.00 430 SER A O 1
ATOM 3291 N N . TYR A 1 431 ? -5.720 -32.730 24.996 1.00 30.31 431 TYR A N 1
ATOM 3292 C CA . TYR A 1 431 ? -7.026 -32.913 24.326 1.00 30.31 431 TYR A CA 1
ATOM 3293 C C . TYR A 1 431 ? -8.139 -33.391 25.282 1.00 30.31 431 TYR A C 1
ATOM 3295 O O . TYR A 1 431 ? -9.221 -32.810 25.339 1.00 30.31 431 TYR A O 1
ATOM 3303 N N . SER A 1 432 ? -7.876 -34.439 26.074 1.00 26.50 432 SER A N 1
ATOM 3304 C CA . SER A 1 432 ? -8.940 -35.307 26.623 1.00 26.50 432 SER A CA 1
ATOM 3305 C C . SER A 1 432 ? -9.851 -34.716 27.717 1.00 26.50 432 SER A C 1
ATOM 3307 O O . SER A 1 432 ? -10.821 -35.371 28.087 1.00 26.50 432 SER A O 1
ATOM 3309 N N . SER A 1 433 ? -9.580 -33.520 28.252 1.00 30.80 433 SER A N 1
ATOM 3310 C CA . SER A 1 433 ? -10.407 -32.918 29.318 1.00 30.80 433 SER A CA 1
ATOM 3311 C C . SER A 1 433 ? -11.535 -32.012 28.808 1.00 30.80 433 SER A C 1
ATOM 3313 O O . SER A 1 433 ? -12.386 -31.610 29.598 1.00 30.80 433 SER A O 1
ATOM 3315 N N . TYR A 1 434 ? -11.548 -31.661 27.517 1.00 31.80 434 TYR A N 1
ATOM 3316 C CA . TYR A 1 434 ? -12.503 -30.685 26.975 1.00 31.80 434 TYR A CA 1
ATOM 3317 C C . TYR A 1 434 ? -13.904 -31.273 26.732 1.00 31.80 434 TYR A C 1
ATOM 3319 O O . TYR A 1 434 ? -14.884 -30.542 26.770 1.00 31.80 434 TYR A O 1
ATOM 3327 N N . CYS A 1 435 ? -14.020 -32.590 26.518 1.00 29.27 435 CYS A N 1
ATOM 3328 C CA . CYS A 1 435 ? -15.295 -33.215 26.138 1.00 29.27 435 CYS A CA 1
ATOM 3329 C C . CYS A 1 435 ? -16.257 -33.440 27.321 1.00 29.27 435 CYS A C 1
ATOM 3331 O O . CYS A 1 435 ? -17.464 -33.335 27.136 1.00 29.27 435 CYS A O 1
ATOM 3333 N N . ASN A 1 436 ? -15.757 -33.693 28.538 1.00 29.09 436 ASN A N 1
ATOM 3334 C CA . ASN A 1 436 ? -16.628 -33.897 29.706 1.00 29.09 436 ASN A CA 1
ATOM 3335 C C . ASN A 1 436 ? -17.169 -32.572 30.269 1.00 29.09 436 ASN A C 1
ATOM 3337 O O . ASN A 1 436 ? -18.341 -32.490 30.618 1.00 29.09 436 ASN A O 1
ATOM 3341 N N . ALA A 1 437 ? -16.355 -31.510 30.276 1.00 32.88 437 ALA A N 1
ATOM 3342 C CA . ALA A 1 437 ? -16.747 -30.190 30.787 1.00 32.88 437 ALA A CA 1
ATOM 3343 C C . ALA A 1 437 ? -17.785 -29.447 29.915 1.00 32.88 437 ALA A C 1
ATOM 3345 O O . ALA A 1 437 ? -18.210 -28.352 30.272 1.00 32.88 437 ALA A O 1
ATOM 3346 N N . VAL A 1 438 ? -18.162 -30.015 28.764 1.00 31.88 438 VAL A N 1
ATOM 3347 C CA . VAL A 1 438 ? -19.148 -29.455 27.823 1.00 31.88 438 VAL A CA 1
ATOM 3348 C C . VAL A 1 438 ? -20.473 -30.232 27.851 1.00 31.88 438 VAL A C 1
ATOM 3350 O O . VAL A 1 438 ? -21.489 -29.690 27.441 1.00 31.88 438 VAL A O 1
ATOM 3353 N N . ALA A 1 439 ? -20.502 -31.460 28.384 1.00 28.84 439 ALA A N 1
ATOM 3354 C CA . ALA A 1 439 ? -21.723 -32.269 28.478 1.00 28.84 439 ALA A CA 1
ATOM 3355 C C . ALA A 1 439 ? -22.519 -32.041 29.781 1.00 28.84 439 ALA A C 1
ATOM 3357 O O . ALA A 1 439 ? -23.739 -32.162 29.783 1.00 28.84 439 ALA A O 1
ATOM 3358 N N . GLU A 1 440 ? -21.846 -31.701 30.885 1.00 28.77 440 GLU A N 1
ATOM 3359 C CA . GLU A 1 440 ? -22.465 -31.544 32.218 1.00 28.77 440 GLU A CA 1
ATOM 3360 C C . GLU A 1 440 ? -22.906 -30.096 32.533 1.00 28.77 440 GLU A C 1
ATOM 3362 O O . GLU A 1 440 ? -23.365 -29.820 33.635 1.00 28.77 440 GLU A O 1
ATOM 3367 N N . ALA A 1 441 ? -22.774 -29.163 31.580 1.00 27.88 441 ALA A N 1
ATOM 3368 C CA . ALA A 1 441 ? -23.058 -27.732 31.768 1.00 27.88 441 ALA A CA 1
ATOM 3369 C C . ALA A 1 441 ? -24.275 -27.213 30.970 1.00 27.88 441 ALA A C 1
ATOM 3371 O O . ALA A 1 441 ? -24.482 -26.002 30.889 1.00 27.88 441 ALA A O 1
ATOM 3372 N N . GLU A 1 442 ? -25.053 -28.107 30.348 1.00 28.72 442 GLU A N 1
ATOM 3373 C CA . GLU A 1 442 ? -26.159 -27.754 29.435 1.00 28.72 442 GLU A CA 1
ATOM 3374 C C . GLU A 1 442 ? -27.516 -28.376 29.845 1.00 28.72 442 GLU A C 1
ATOM 3376 O O . GLU A 1 442 ? -28.456 -28.439 29.055 1.00 28.72 442 GLU A O 1
ATOM 3381 N N . ILE A 1 443 ? -27.631 -28.798 31.111 1.00 28.42 443 ILE A N 1
ATOM 3382 C CA . ILE A 1 443 ? -28.875 -29.201 31.788 1.00 28.42 443 ILE A CA 1
ATOM 3383 C C . ILE A 1 443 ? -28.942 -28.430 33.123 1.00 28.42 443 ILE A C 1
ATOM 3385 O O . ILE A 1 443 ? -27.907 -28.202 33.739 1.00 28.42 443 ILE A O 1
ATOM 3389 N N . GLU A 1 444 ? -30.146 -28.013 33.537 1.00 28.44 444 GLU A N 1
ATOM 3390 C CA . GLU A 1 444 ? -30.422 -27.142 34.703 1.00 28.44 444 GLU A CA 1
ATOM 3391 C C . GLU A 1 444 ? -29.846 -25.711 34.611 1.00 28.44 444 GLU A C 1
ATOM 3393 O O . GLU A 1 444 ? -28.919 -25.311 35.312 1.00 28.44 444 GLU A O 1
ATOM 3398 N N . ALA A 1 445 ? -30.485 -24.894 33.766 1.00 27.73 445 ALA A N 1
ATOM 3399 C CA . ALA A 1 445 ? -30.349 -23.435 33.768 1.00 27.73 445 ALA A CA 1
ATOM 3400 C C . ALA A 1 445 ? -31.701 -22.742 33.487 1.00 27.73 445 ALA A C 1
ATOM 3402 O O . ALA A 1 445 ? -31.822 -21.956 32.545 1.00 27.73 445 ALA A O 1
ATOM 3403 N N . ASP A 1 446 ? -32.713 -23.045 34.306 1.00 28.33 446 ASP A N 1
ATOM 3404 C CA . ASP A 1 446 ? -33.992 -22.320 34.346 1.00 28.33 446 ASP A CA 1
ATOM 3405 C C . ASP A 1 446 ? -34.243 -21.725 35.751 1.00 28.33 446 ASP A C 1
ATOM 3407 O O . ASP A 1 446 ? -33.649 -22.162 36.732 1.00 28.33 446 ASP A O 1
ATOM 3411 N N . GLU A 1 447 ? -35.074 -20.685 35.827 1.00 27.84 447 GLU A N 1
ATOM 3412 C CA . GLU A 1 447 ? -35.591 -20.022 37.045 1.00 27.84 447 GLU A CA 1
ATOM 3413 C C . GLU A 1 447 ? -34.626 -19.640 38.206 1.00 27.84 447 GLU A C 1
ATOM 3415 O O . GLU A 1 447 ? -34.956 -19.755 39.382 1.00 27.84 447 GLU A O 1
ATOM 3420 N N . GLY A 1 448 ? -33.535 -18.935 37.889 1.00 27.50 448 GLY A N 1
ATOM 3421 C CA . GLY A 1 448 ? -33.129 -17.740 38.656 1.00 27.50 448 GLY A CA 1
ATOM 3422 C C . GLY A 1 448 ? -32.385 -17.879 40.004 1.00 27.50 448 GLY A C 1
ATOM 3423 O O . GLY A 1 448 ? -32.251 -18.934 40.602 1.00 27.50 448 GLY A O 1
ATOM 3424 N N . GLY A 1 449 ? -31.900 -16.726 40.493 1.00 25.81 449 GLY A N 1
ATOM 3425 C CA . GLY A 1 449 ? -31.203 -16.586 41.782 1.00 25.81 449 GLY A CA 1
ATOM 3426 C C . GLY A 1 449 ? -29.697 -16.881 41.729 1.00 25.81 449 GLY A C 1
ATOM 3427 O O . GLY A 1 449 ? -29.281 -18.029 41.708 1.00 25.81 449 GLY A O 1
ATOM 3428 N N . VAL A 1 450 ? -28.861 -15.836 41.774 1.00 25.80 450 VAL A N 1
ATOM 3429 C CA . VAL A 1 450 ? -27.421 -15.998 42.051 1.00 25.80 450 VAL A CA 1
ATOM 3430 C C . VAL A 1 450 ? -27.211 -15.830 43.550 1.00 25.80 450 VAL A C 1
ATOM 3432 O O . VAL A 1 450 ? -27.356 -14.722 44.066 1.00 25.80 450 VAL A O 1
ATOM 3435 N N . GLU A 1 451 ? -26.877 -16.920 44.234 1.00 24.45 451 GLU A N 1
ATOM 3436 C CA . GLU A 1 451 ? -26.504 -16.926 45.649 1.00 24.45 451 GLU A CA 1
ATOM 3437 C C . GLU A 1 451 ? -24.984 -17.092 45.790 1.00 24.45 451 GLU A C 1
ATOM 3439 O O . GLU A 1 451 ? -24.362 -17.926 45.128 1.00 24.45 451 GLU A O 1
ATOM 3444 N N . MET A 1 452 ? -24.361 -16.253 46.618 1.00 25.62 452 MET A N 1
ATOM 3445 C CA . MET A 1 452 ? -22.905 -16.131 46.693 1.00 25.62 452 MET A CA 1
ATOM 3446 C C . MET A 1 452 ? -22.351 -16.984 47.838 1.00 25.62 452 MET A C 1
ATOM 3448 O O . MET A 1 452 ? -22.322 -16.544 48.985 1.00 25.62 452 MET A O 1
ATOM 3452 N N . LYS A 1 453 ? -21.894 -18.206 47.536 1.00 23.08 453 LYS A N 1
ATOM 3453 C CA . LYS A 1 453 ? -21.251 -19.063 48.544 1.00 23.08 453 LYS A CA 1
ATOM 3454 C C . LYS A 1 453 ? -19.924 -18.469 49.015 1.00 23.08 453 LYS A C 1
ATOM 3456 O O . LYS A 1 453 ? -18.998 -18.282 48.228 1.00 23.08 453 LYS A O 1
ATOM 3461 N N . LEU A 1 454 ? -19.844 -18.219 50.319 1.00 24.08 454 LEU A N 1
ATOM 3462 C CA . LEU A 1 454 ? -18.633 -17.802 51.012 1.00 24.08 454 LEU A CA 1
ATOM 3463 C C . LEU A 1 454 ? -17.678 -18.999 51.138 1.00 24.08 454 LEU A C 1
ATOM 3465 O O . LEU A 1 454 ? -18.035 -20.014 51.734 1.00 24.08 454 LEU A O 1
ATOM 3469 N N . ALA A 1 455 ? -16.469 -18.878 50.592 1.00 24.94 455 ALA A N 1
ATOM 3470 C CA . ALA A 1 455 ? -15.385 -19.827 50.818 1.00 24.94 455 ALA A CA 1
ATOM 3471 C C . ALA A 1 455 ? -14.395 -19.217 51.819 1.00 24.94 455 ALA A C 1
ATOM 3473 O O . ALA A 1 455 ? -13.680 -18.276 51.486 1.00 24.94 455 ALA A O 1
ATOM 3474 N N . SER A 1 456 ? -14.380 -19.731 53.048 1.00 23.86 456 SER A N 1
ATOM 3475 C CA . SER A 1 456 ? -13.376 -19.392 54.059 1.00 23.86 456 SER A CA 1
ATOM 3476 C C . SER A 1 456 ? -12.180 -20.336 53.931 1.00 23.86 456 SER A C 1
ATOM 3478 O O . SER A 1 456 ? -12.302 -21.522 54.251 1.00 23.86 456 SER A O 1
ATOM 3480 N N . GLU A 1 457 ? -11.033 -19.836 53.475 1.00 28.27 457 GLU A N 1
ATOM 3481 C CA . GLU A 1 457 ? -9.782 -20.597 53.541 1.00 28.27 457 GLU A CA 1
ATOM 3482 C C . GLU A 1 457 ? -9.226 -20.605 54.977 1.00 28.27 457 GLU A C 1
ATOM 3484 O O . GLU A 1 457 ? -9.433 -19.672 55.754 1.00 28.27 457 GLU A O 1
ATOM 3489 N N . LEU A 1 458 ? -8.555 -21.697 55.351 1.00 28.00 458 LEU A N 1
ATOM 3490 C CA . LEU A 1 458 ? -8.006 -21.895 56.694 1.00 28.00 458 LEU A CA 1
ATOM 3491 C C . LEU A 1 458 ? -6.599 -21.289 56.784 1.00 28.00 458 LEU A C 1
ATOM 3493 O O . LEU A 1 458 ? -5.717 -21.647 56.006 1.00 28.00 458 LEU A O 1
ATOM 3497 N N . VAL A 1 459 ? -6.396 -20.392 57.750 1.00 28.12 459 VAL A N 1
ATOM 3498 C CA . VAL A 1 459 ? -5.139 -19.651 57.947 1.00 28.12 459 VAL A CA 1
ATOM 3499 C C . VAL A 1 459 ? -4.117 -20.468 58.751 1.00 28.12 459 VAL A C 1
ATOM 3501 O O . VAL A 1 459 ? -4.465 -21.153 59.714 1.00 28.12 459 VAL A O 1
ATOM 3504 N N . ASP A 1 460 ? -2.843 -20.372 58.362 1.00 28.30 460 ASP A N 1
ATOM 3505 C CA . ASP A 1 460 ? -1.700 -20.972 59.063 1.00 28.30 460 ASP A CA 1
ATOM 3506 C C . ASP A 1 460 ? -1.421 -20.237 60.402 1.00 28.30 460 ASP A C 1
ATOM 3508 O O . ASP A 1 460 ? -1.268 -19.012 60.386 1.00 28.30 460 ASP A O 1
ATOM 3512 N N . PRO A 1 461 ? -1.321 -20.922 61.563 1.00 30.42 461 PRO A N 1
ATOM 3513 C CA . PRO A 1 461 ? -1.174 -20.265 62.872 1.00 30.42 461 PRO A CA 1
ATOM 3514 C C . PRO A 1 461 ? 0.164 -19.549 63.154 1.00 30.42 461 PRO A C 1
ATOM 3516 O O . PRO A 1 461 ? 0.395 -19.155 64.298 1.00 30.42 461 PRO A O 1
ATOM 3519 N N . SER A 1 462 ? 1.084 -19.448 62.189 1.00 29.91 462 SER A N 1
ATOM 3520 C CA . SER A 1 462 ? 2.497 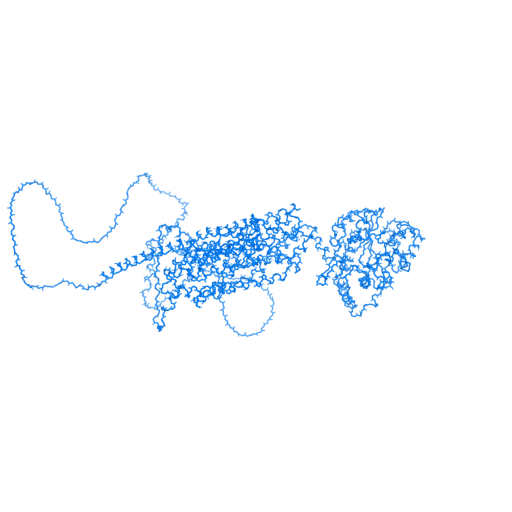-19.107 62.444 1.00 29.91 462 SER A CA 1
ATOM 3521 C C . SER A 1 462 ? 2.919 -17.641 62.230 1.00 29.91 462 SER A C 1
ATOM 3523 O O . SER A 1 462 ? 4.078 -17.316 62.494 1.00 29.91 462 SER A O 1
ATOM 3525 N N . HIS A 1 463 ? 2.016 -16.737 61.827 1.00 28.33 463 HIS A N 1
ATOM 3526 C CA . HIS A 1 463 ? 2.308 -15.299 61.674 1.00 28.33 463 HIS A CA 1
ATOM 3527 C C . HIS A 1 463 ? 1.575 -14.410 62.704 1.00 28.33 463 HIS A C 1
ATOM 3529 O O . HIS A 1 463 ? 0.434 -14.701 63.062 1.00 28.33 463 HIS A O 1
ATOM 3535 N N . PRO A 1 464 ? 2.194 -13.306 63.178 1.00 31.39 464 PRO A N 1
ATOM 3536 C CA . PRO A 1 464 ? 1.508 -12.311 64.000 1.00 31.39 464 PRO A CA 1
ATOM 3537 C C . PRO A 1 464 ? 0.485 -11.515 63.163 1.00 31.39 464 PRO A C 1
ATOM 3539 O O . PRO A 1 464 ? 0.705 -11.327 61.964 1.00 31.39 464 PRO A O 1
ATOM 3542 N N . PRO A 1 465 ? -0.607 -11.015 63.769 1.00 33.84 465 PRO A N 1
ATOM 3543 C CA . PRO A 1 465 ? -1.668 -10.331 63.036 1.00 33.84 465 PRO A CA 1
ATOM 3544 C C . PRO A 1 465 ? -1.273 -8.898 62.641 1.00 33.84 465 PRO A C 1
ATOM 3546 O O . PRO A 1 465 ? -1.392 -7.964 63.434 1.00 33.84 465 PRO A O 1
ATOM 3549 N N . GLU A 1 466 ? -0.866 -8.717 61.386 1.00 32.97 466 GLU A N 1
ATOM 3550 C CA . GLU A 1 466 ? -1.214 -7.501 60.640 1.00 32.97 466 GLU A CA 1
ATOM 3551 C C . GLU A 1 466 ? -2.716 -7.577 60.305 1.00 32.97 466 GLU A C 1
ATOM 3553 O O . GLU A 1 466 ? -3.199 -8.657 59.966 1.00 32.97 466 GLU A O 1
ATOM 3558 N N . ASP A 1 467 ? -3.470 -6.479 60.447 1.00 32.78 467 ASP A N 1
ATOM 3559 C CA . ASP A 1 467 ? -4.937 -6.490 60.299 1.00 32.78 467 ASP A CA 1
ATOM 3560 C C . ASP A 1 467 ? -5.355 -6.733 58.830 1.00 32.78 467 ASP A C 1
ATOM 3562 O O . ASP A 1 467 ? -5.189 -5.837 57.995 1.00 32.78 467 ASP A O 1
ATOM 3566 N N . PRO A 1 468 ? -5.929 -7.904 58.474 1.00 36.06 468 PRO A N 1
ATOM 3567 C CA . PRO A 1 468 ? -6.313 -8.191 57.091 1.00 36.06 468 PRO A CA 1
ATOM 3568 C C . PRO A 1 468 ? -7.551 -7.396 56.654 1.00 36.06 468 PRO A C 1
ATOM 3570 O O . PRO A 1 468 ? -7.838 -7.282 55.460 1.00 36.06 468 PRO A O 1
ATOM 3573 N N . ALA A 1 469 ? -8.314 -6.857 57.611 1.00 40.50 469 ALA A N 1
ATOM 3574 C CA . ALA A 1 469 ? -9.626 -6.291 57.359 1.00 40.50 469 ALA A CA 1
ATOM 3575 C C . ALA A 1 469 ? -9.583 -4.882 56.751 1.00 40.50 469 ALA A C 1
ATOM 3577 O O . ALA A 1 469 ? -10.643 -4.377 56.385 1.00 40.50 469 ALA A O 1
ATOM 3578 N N . GLU A 1 470 ? -8.429 -4.216 56.639 1.00 36.00 470 GLU A N 1
ATOM 3579 C CA . GLU A 1 470 ? -8.317 -2.979 55.845 1.00 36.00 470 GLU A CA 1
ATOM 3580 C C . GLU A 1 470 ? -8.064 -3.281 54.358 1.00 36.00 470 GLU A C 1
ATOM 3582 O O . GLU A 1 470 ? -8.848 -2.831 53.521 1.00 36.00 470 GLU A O 1
ATOM 3587 N N . ASP A 1 471 ? -7.068 -4.117 54.030 1.00 38.97 471 ASP A N 1
ATOM 3588 C CA . ASP A 1 471 ? -6.743 -4.508 52.643 1.00 38.97 471 ASP A CA 1
ATOM 3589 C C . ASP A 1 471 ? -7.945 -5.201 51.953 1.00 38.97 471 ASP A C 1
ATOM 3591 O O . ASP A 1 471 ? -8.296 -4.857 50.824 1.00 38.97 471 ASP A O 1
ATOM 3595 N N . GLU A 1 472 ? -8.658 -6.113 52.637 1.00 39.25 472 GLU A N 1
ATOM 3596 C CA . GLU A 1 472 ? -9.828 -6.801 52.055 1.00 39.25 472 GLU A CA 1
ATOM 3597 C C . GLU A 1 472 ? -11.032 -5.884 51.760 1.00 39.25 472 GLU A C 1
ATOM 3599 O O . GLU A 1 472 ? -11.865 -6.213 50.904 1.00 39.25 472 GLU A O 1
ATOM 3604 N N . ARG A 1 473 ? -11.164 -4.743 52.455 1.00 42.69 473 ARG A N 1
ATOM 3605 C CA . ARG A 1 473 ? -12.320 -3.840 52.294 1.00 42.69 473 ARG A CA 1
ATOM 3606 C C . ARG A 1 473 ? -12.253 -2.993 51.021 1.00 42.69 473 ARG A C 1
ATOM 3608 O O . ARG A 1 473 ? -13.303 -2.577 50.537 1.00 42.69 473 ARG A O 1
ATOM 3615 N N . ASP A 1 474 ? -11.068 -2.796 50.442 1.00 45.12 474 ASP A N 1
ATOM 3616 C CA . ASP A 1 474 ? -10.879 -2.059 49.180 1.00 45.12 474 ASP A CA 1
ATOM 3617 C C . ASP A 1 474 ? -11.117 -2.935 47.923 1.00 45.12 474 ASP A C 1
ATOM 3619 O O . ASP A 1 474 ? -11.271 -2.424 46.805 1.00 45.12 474 ASP A O 1
ATOM 3623 N N . GLU A 1 475 ? -11.194 -4.265 48.074 1.00 54.19 475 GLU A N 1
ATOM 3624 C CA . GLU A 1 475 ? -11.281 -5.194 46.938 1.00 54.19 475 GLU A CA 1
ATOM 3625 C C . GLU A 1 475 ? -12.711 -5.518 46.460 1.00 54.19 475 GLU A C 1
ATOM 3627 O O . GLU A 1 475 ? -12.877 -6.028 45.346 1.00 54.19 475 GLU A O 1
ATOM 3632 N N . ARG A 1 476 ? -13.776 -5.171 47.197 1.00 62.72 476 ARG A N 1
ATOM 3633 C CA . ARG A 1 476 ? -15.167 -5.505 46.815 1.00 62.72 476 ARG A CA 1
ATOM 3634 C C . ARG A 1 476 ? -16.109 -4.292 46.856 1.00 62.72 476 ARG A C 1
ATOM 3636 O O . ARG A 1 476 ? -16.309 -3.687 47.903 1.00 62.72 476 ARG A O 1
ATOM 3643 N N . ASP A 1 477 ? -16.740 -3.975 45.717 1.00 70.50 477 ASP A N 1
ATOM 3644 C CA . ASP A 1 477 ? -17.838 -2.995 45.645 1.00 70.50 477 ASP A CA 1
ATOM 3645 C C . ASP A 1 477 ? -18.965 -3.431 46.605 1.00 70.50 477 ASP A C 1
ATOM 3647 O O . ASP A 1 477 ? -19.460 -4.556 46.504 1.00 70.50 477 ASP A O 1
ATOM 3651 N N . SER A 1 478 ? -19.421 -2.550 47.504 1.00 74.88 478 SER A N 1
ATOM 3652 C CA . SER A 1 478 ? -20.578 -2.849 48.366 1.00 74.88 478 SER A CA 1
ATOM 3653 C C . SER A 1 478 ? -21.831 -3.118 47.521 1.00 74.88 478 SER A C 1
ATOM 3655 O O . SER A 1 478 ? -21.963 -2.566 46.428 1.00 74.88 478 SER A O 1
ATOM 3657 N N . SER A 1 479 ? -22.788 -3.925 47.999 1.00 73.50 479 SER A N 1
ATOM 3658 C CA . SER A 1 479 ? -23.957 -4.337 47.189 1.00 73.50 479 SER A CA 1
ATOM 3659 C C . SER A 1 479 ? -24.735 -3.154 46.586 1.00 73.50 479 SER A C 1
ATOM 3661 O O . SER A 1 479 ? -25.228 -3.228 45.458 1.00 73.50 479 SER A O 1
ATOM 3663 N N . GLN A 1 480 ? -24.768 -2.024 47.298 1.00 76.75 480 GLN A N 1
ATOM 3664 C CA . GLN A 1 480 ? -25.379 -0.776 46.844 1.00 76.75 480 GLN A CA 1
ATOM 3665 C C . GLN A 1 480 ? -24.604 -0.120 45.686 1.00 76.75 480 GLN A C 1
ATOM 3667 O O . GLN A 1 480 ? -25.207 0.301 44.696 1.00 76.75 480 GLN A O 1
ATOM 3672 N N . VAL A 1 481 ? -23.270 -0.060 45.793 1.00 79.94 481 VAL A N 1
ATOM 3673 C CA . VAL A 1 481 ? -22.355 0.439 44.750 1.00 79.94 481 VAL A CA 1
ATOM 3674 C C . VAL A 1 481 ? -22.395 -0.484 43.535 1.00 79.94 481 VAL A C 1
ATOM 3676 O O . VAL A 1 481 ? -22.589 -0.013 42.417 1.00 79.94 481 VAL A O 1
ATOM 3679 N N . HIS A 1 482 ? -22.306 -1.794 43.754 1.00 81.69 482 HIS A N 1
ATOM 3680 C CA . HIS A 1 482 ? -22.387 -2.814 42.717 1.00 81.69 482 HIS A CA 1
ATOM 3681 C C . HIS A 1 482 ? -23.676 -2.664 41.894 1.00 81.69 482 HIS A C 1
ATOM 3683 O O . HIS A 1 482 ? -23.627 -2.592 40.669 1.00 81.69 482 HIS A O 1
ATOM 3689 N N . LEU A 1 483 ? -24.840 -2.544 42.546 1.00 79.44 483 LEU A N 1
ATOM 3690 C CA . LEU A 1 483 ? -26.130 -2.402 41.861 1.00 79.44 483 LEU A CA 1
ATOM 3691 C C . LEU A 1 483 ? -26.312 -1.041 41.159 1.00 79.44 483 LEU A C 1
ATOM 3693 O O . LEU A 1 483 ? -27.050 -0.965 40.176 1.00 79.44 483 LEU A O 1
ATOM 3697 N N . LEU A 1 484 ? -25.642 0.020 41.619 1.00 83.81 484 LEU A N 1
ATOM 3698 C CA . LEU A 1 484 ? -25.567 1.307 40.918 1.00 83.81 484 LEU A CA 1
ATOM 3699 C C . LEU A 1 484 ? -24.711 1.188 39.644 1.00 83.81 484 LEU A C 1
ATOM 3701 O O . LEU A 1 484 ? -25.190 1.487 38.547 1.00 83.81 484 LEU A O 1
ATOM 3705 N N . PHE A 1 485 ? -23.458 0.743 39.783 1.00 86.25 485 PHE A N 1
ATOM 3706 C CA . PHE A 1 485 ? -22.503 0.685 38.675 1.00 86.25 485 PHE A CA 1
ATOM 3707 C C . PHE A 1 485 ? -22.822 -0.420 37.662 1.00 86.25 485 PHE A C 1
ATOM 3709 O O . PHE A 1 485 ? -22.517 -0.246 36.490 1.00 86.25 485 PHE A O 1
ATOM 3716 N N . HIS A 1 486 ? -23.551 -1.473 38.042 1.00 86.06 486 HIS A N 1
ATOM 3717 C CA . HIS A 1 486 ? -24.106 -2.475 37.122 1.00 86.06 486 HIS A CA 1
ATOM 3718 C C . HIS A 1 486 ? -24.893 -1.846 35.954 1.00 86.06 486 HIS A C 1
ATOM 3720 O O . HIS A 1 486 ? -24.775 -2.304 34.820 1.00 86.06 486 HIS A O 1
ATOM 3726 N N . PHE A 1 487 ? -25.708 -0.807 36.177 1.00 83.00 487 PHE A N 1
ATOM 3727 C CA . PHE A 1 487 ? -26.448 -0.169 35.071 1.00 83.00 487 PHE A CA 1
ATOM 3728 C C . PHE A 1 487 ? -25.576 0.785 34.249 1.00 83.00 487 PHE A C 1
ATOM 3730 O O . PHE A 1 487 ? -25.792 0.925 33.047 1.00 83.00 487 PHE A O 1
ATOM 3737 N N . LEU A 1 488 ? -24.579 1.411 34.879 1.00 86.00 488 LEU A N 1
ATOM 3738 C CA . LEU A 1 488 ? -23.600 2.253 34.193 1.00 86.00 488 LEU A CA 1
ATOM 3739 C C . LEU A 1 488 ? -22.653 1.430 33.309 1.00 86.00 488 LEU A C 1
ATOM 3741 O O . LEU A 1 488 ? -22.400 1.832 32.179 1.00 86.00 488 LEU A O 1
ATOM 3745 N N . GLN A 1 489 ? -22.197 0.264 33.772 1.00 90.00 489 GLN A N 1
ATOM 3746 C CA . GLN A 1 489 ? -21.286 -0.591 33.015 1.00 90.00 489 GLN A CA 1
ATOM 3747 C C . GLN A 1 489 ? -21.946 -1.154 31.743 1.00 90.00 489 GLN A C 1
ATOM 3749 O O . GLN A 1 489 ? -21.321 -1.222 30.692 1.00 90.00 489 GLN A O 1
ATOM 3754 N N . ILE A 1 490 ? -23.247 -1.475 31.777 1.00 90.06 490 ILE A N 1
ATOM 3755 C CA . ILE A 1 490 ? -23.978 -1.871 30.557 1.00 90.06 490 ILE A CA 1
ATOM 3756 C C . ILE A 1 490 ? -23.943 -0.745 29.512 1.00 90.06 490 ILE A C 1
ATOM 3758 O O . ILE A 1 490 ? -23.699 -1.013 28.336 1.00 90.06 490 ILE A O 1
ATOM 3762 N N . LEU A 1 491 ? -24.147 0.511 29.932 1.00 88.81 491 LEU A N 1
ATOM 3763 C CA . LEU A 1 491 ? -24.065 1.670 29.040 1.00 88.81 491 LEU A CA 1
ATOM 3764 C C . LEU A 1 491 ? -22.652 1.828 28.459 1.00 88.81 491 LEU A C 1
ATOM 3766 O O . LEU A 1 491 ? -22.510 2.076 27.263 1.00 88.81 491 LEU A O 1
ATOM 3770 N N . THR A 1 492 ? -21.609 1.677 29.279 1.00 91.25 492 THR A N 1
ATOM 3771 C CA . THR A 1 492 ? -20.225 1.897 28.840 1.00 91.25 492 THR A CA 1
ATOM 3772 C C . THR A 1 492 ? -19.661 0.770 27.994 1.00 91.25 492 THR A C 1
ATOM 3774 O O . THR A 1 492 ? -18.909 1.062 27.071 1.00 91.25 492 THR A O 1
ATOM 3777 N N . ALA A 1 493 ? -20.088 -0.477 28.191 1.00 91.25 493 ALA A N 1
ATOM 3778 C CA . ALA A 1 493 ? -19.776 -1.575 27.281 1.00 91.25 493 ALA A CA 1
ATOM 3779 C C . ALA A 1 493 ? -20.442 -1.373 25.905 1.00 91.25 493 ALA A C 1
ATOM 3781 O O . ALA A 1 493 ? -19.813 -1.587 24.869 1.00 91.25 493 ALA A O 1
ATOM 3782 N N . CYS A 1 494 ? -21.683 -0.865 25.878 1.00 92.50 494 CYS A N 1
ATOM 3783 C CA . CYS A 1 494 ? -22.360 -0.478 24.634 1.00 92.50 494 CYS A CA 1
ATOM 3784 C C . CYS A 1 494 ? -21.654 0.697 23.933 1.00 92.50 494 CYS A C 1
ATOM 3786 O O . CYS A 1 494 ? -21.446 0.656 22.723 1.00 92.50 494 CYS A O 1
ATOM 3788 N N . PHE A 1 495 ? -21.228 1.719 24.683 1.00 91.75 495 PHE A N 1
ATOM 3789 C CA . PHE A 1 495 ? -20.452 2.837 24.137 1.00 91.75 495 PHE A CA 1
ATOM 3790 C C . PHE A 1 495 ? -19.059 2.400 23.650 1.00 91.75 495 PHE A C 1
ATOM 3792 O O . PHE A 1 495 ? -18.644 2.800 22.567 1.00 91.75 495 PHE A O 1
ATOM 3799 N N . GLY A 1 496 ? -18.366 1.532 24.390 1.00 91.44 496 GLY A N 1
ATOM 3800 C CA . GLY A 1 496 ? -17.094 0.940 23.975 1.00 91.44 496 GLY A CA 1
ATOM 3801 C C . GLY A 1 496 ? -17.221 0.122 22.694 1.00 91.44 496 GLY A C 1
ATOM 3802 O O . GLY A 1 496 ? -16.366 0.229 21.826 1.00 91.44 496 GLY A O 1
ATOM 3803 N N . SER A 1 497 ? -18.326 -0.605 22.526 1.00 92.25 497 SER A N 1
ATOM 3804 C CA . SER A 1 497 ? -18.643 -1.340 21.298 1.00 92.25 497 SER A CA 1
ATOM 3805 C C . SER A 1 497 ? -18.963 -0.426 20.109 1.00 92.25 497 SER A C 1
ATOM 3807 O O . SER A 1 497 ? -18.514 -0.670 18.994 1.00 92.25 497 SER A O 1
ATOM 3809 N N . PHE A 1 498 ? -19.655 0.691 20.343 1.00 92.38 498 PHE A N 1
ATOM 3810 C CA . PHE A 1 498 ? -19.860 1.720 19.320 1.00 92.38 498 PHE A CA 1
ATOM 3811 C C . PHE A 1 498 ? -18.539 2.396 18.904 1.00 92.38 498 PHE A C 1
ATOM 3813 O O . PHE A 1 498 ? -18.281 2.588 17.715 1.00 92.38 498 PHE A O 1
ATOM 3820 N N . ALA A 1 499 ? -17.673 2.706 19.872 1.00 91.50 499 ALA A N 1
ATOM 3821 C CA . ALA A 1 499 ? -16.333 3.239 19.637 1.00 91.50 499 ALA A CA 1
ATOM 3822 C C . ALA A 1 499 ? -15.446 2.255 18.854 1.00 91.50 499 ALA A C 1
ATOM 3824 O O . ALA A 1 499 ? -14.786 2.642 17.892 1.00 91.50 499 ALA A O 1
ATOM 3825 N N . HIS A 1 500 ? -15.465 0.982 19.253 1.00 91.00 500 HIS A N 1
ATOM 3826 C CA . HIS A 1 500 ? -14.722 -0.107 18.632 1.00 91.00 500 HIS A CA 1
ATOM 3827 C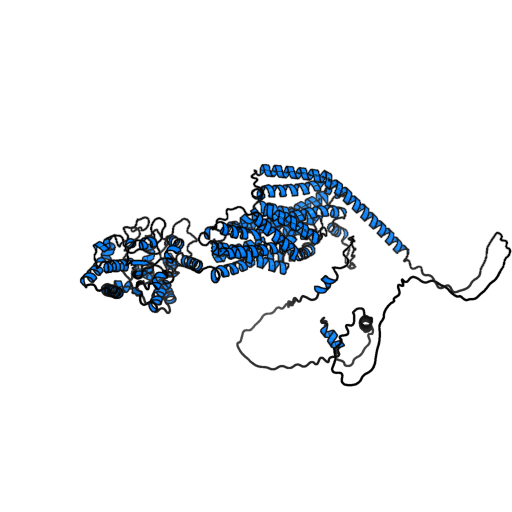 C . HIS A 1 500 ? -15.148 -0.315 17.176 1.00 91.00 500 HIS A C 1
ATOM 3829 O O . HIS A 1 500 ? -14.314 -0.182 16.284 1.00 91.00 500 HIS A O 1
ATOM 3835 N N . GLY A 1 501 ? -16.442 -0.514 16.907 1.00 90.62 501 GLY A N 1
ATOM 3836 C CA . GLY A 1 501 ? -16.950 -0.687 15.544 1.00 90.62 501 GLY A CA 1
ATOM 3837 C C . GLY A 1 501 ? -16.641 0.503 14.634 1.00 90.62 501 GLY A C 1
ATOM 3838 O O . GLY A 1 501 ? -16.314 0.314 13.464 1.00 90.62 501 GLY A O 1
ATOM 3839 N N . GLY A 1 502 ? -16.674 1.723 15.182 1.00 88.50 502 GLY A N 1
ATOM 3840 C CA . GLY A 1 502 ? -16.305 2.956 14.481 1.00 88.50 502 GLY A CA 1
ATOM 3841 C C . GLY A 1 502 ? -14.812 3.118 14.177 1.00 88.50 502 GLY A C 1
ATOM 3842 O O . GLY A 1 502 ? -14.463 3.821 13.233 1.00 88.50 502 GLY A O 1
ATOM 3843 N N . ASN A 1 503 ? -13.928 2.461 14.929 1.00 90.69 503 ASN A N 1
ATOM 3844 C CA . ASN A 1 503 ? -12.491 2.455 14.661 1.00 90.69 503 ASN A CA 1
ATOM 3845 C C . ASN A 1 503 ? -12.107 1.262 13.774 1.00 90.69 503 ASN A C 1
ATOM 3847 O O . ASN A 1 503 ? -11.564 1.438 12.682 1.00 90.69 503 ASN A O 1
ATOM 3851 N N . ASP A 1 504 ? -12.444 0.051 14.216 1.00 90.50 504 ASP A N 1
ATOM 3852 C CA . ASP A 1 504 ? -11.808 -1.186 13.768 1.00 90.50 504 ASP A CA 1
ATOM 3853 C C . ASP A 1 504 ? -12.451 -1.810 12.520 1.00 90.50 504 ASP A C 1
ATOM 3855 O O . ASP A 1 504 ? -11.791 -2.599 11.841 1.00 90.50 504 ASP A O 1
ATOM 3859 N N . VAL A 1 505 ? -13.660 -1.389 12.103 1.00 92.38 505 VAL A N 1
ATOM 3860 C CA . VAL A 1 505 ? -14.180 -1.744 10.761 1.00 92.38 505 VAL A CA 1
ATOM 3861 C C . VAL A 1 505 ? -13.240 -1.273 9.649 1.00 92.38 505 VAL A C 1
ATOM 3863 O O . VAL A 1 505 ? -13.072 -1.943 8.629 1.00 92.38 505 VAL A O 1
ATOM 3866 N N . SER A 1 506 ? -12.567 -0.145 9.874 1.00 90.44 506 SER A N 1
ATOM 3867 C CA . SER A 1 506 ? -11.603 0.460 8.956 1.00 90.44 506 SER A CA 1
ATOM 3868 C C . SER A 1 506 ? -10.450 -0.484 8.619 1.00 90.44 506 SER A C 1
ATOM 3870 O O . SER A 1 506 ? -9.948 -0.453 7.497 1.00 90.44 506 SER A O 1
ATOM 3872 N N . ASN A 1 507 ? -10.076 -1.362 9.558 1.00 92.44 507 ASN A N 1
ATOM 3873 C CA . ASN A 1 507 ? -8.992 -2.327 9.389 1.00 92.44 507 ASN A CA 1
ATOM 3874 C C . ASN A 1 507 ? -9.318 -3.408 8.344 1.00 92.44 507 ASN A C 1
ATOM 3876 O O . ASN A 1 507 ? -8.398 -3.990 7.774 1.00 92.44 507 ASN A O 1
ATOM 3880 N N . ALA A 1 508 ? -10.607 -3.661 8.088 1.00 91.62 508 ALA A N 1
ATOM 3881 C CA . ALA A 1 508 ? -11.086 -4.573 7.050 1.00 91.62 508 ALA A CA 1
ATOM 3882 C C . ALA A 1 508 ? -11.568 -3.838 5.789 1.00 91.62 508 ALA A C 1
ATOM 3884 O O . ALA A 1 508 ? -11.341 -4.297 4.672 1.00 91.62 508 ALA A O 1
ATOM 3885 N N . ILE A 1 509 ? -12.244 -2.699 5.965 1.00 92.94 509 ILE A N 1
ATOM 3886 C CA . ILE A 1 509 ? -12.984 -2.024 4.894 1.00 92.94 509 ILE A CA 1
ATOM 3887 C C . ILE A 1 509 ? -12.184 -0.911 4.207 1.00 92.94 509 ILE A C 1
ATOM 3889 O O . ILE A 1 509 ? -12.455 -0.632 3.046 1.00 92.94 509 ILE A O 1
ATOM 3893 N N . GLY A 1 510 ? -11.160 -0.325 4.838 1.00 92.25 510 GLY A N 1
ATOM 3894 C CA . GLY A 1 510 ? -10.270 0.650 4.183 1.00 92.25 510 GLY A CA 1
ATOM 3895 C C . GLY A 1 510 ? -9.655 0.121 2.872 1.00 92.25 510 GLY A C 1
ATOM 3896 O O . GLY A 1 510 ? -9.886 0.730 1.825 1.00 92.25 510 GLY A O 1
ATOM 3897 N N . PRO A 1 511 ? -8.973 -1.043 2.892 1.00 94.44 511 PRO A N 1
ATOM 3898 C CA . PRO A 1 511 ? -8.423 -1.679 1.690 1.00 94.44 511 PRO A CA 1
ATOM 3899 C C . PRO A 1 511 ? -9.493 -2.145 0.690 1.00 94.44 511 PRO A C 1
ATOM 3901 O O . PRO A 1 511 ? -9.311 -2.043 -0.521 1.00 94.44 511 PRO A O 1
ATOM 3904 N N . LEU A 1 512 ? -10.652 -2.618 1.168 1.00 95.31 512 LEU A N 1
ATOM 3905 C CA . LEU A 1 512 ? -11.764 -2.994 0.286 1.00 95.31 512 LEU A CA 1
ATOM 3906 C C . LEU A 1 512 ? -12.325 -1.777 -0.468 1.00 95.31 512 LEU A C 1
ATOM 3908 O O . LEU A 1 512 ? -12.654 -1.876 -1.646 1.00 95.31 512 LEU A O 1
ATOM 3912 N N . VAL A 1 513 ? -12.417 -0.624 0.198 1.00 92.81 513 VAL A N 1
ATOM 3913 C CA . VAL A 1 513 ? -12.857 0.649 -0.391 1.00 92.81 513 VAL A CA 1
ATOM 3914 C C . VAL A 1 513 ? -11.814 1.189 -1.367 1.00 92.81 513 VAL A C 1
ATOM 3916 O O . VAL A 1 513 ? -12.199 1.719 -2.407 1.00 92.81 513 VAL A O 1
ATOM 3919 N N . ALA A 1 514 ? -10.519 1.031 -1.081 1.00 92.56 514 ALA A N 1
ATOM 3920 C CA . ALA A 1 514 ? -9.455 1.308 -2.043 1.00 92.56 514 ALA A CA 1
ATOM 3921 C C . ALA A 1 514 ? -9.632 0.467 -3.315 1.00 92.56 514 ALA A C 1
ATOM 3923 O O . ALA A 1 514 ? -9.840 1.018 -4.394 1.00 92.56 514 ALA A O 1
ATOM 3924 N N . LEU A 1 515 ? -9.653 -0.860 -3.166 1.00 93.69 515 LEU A N 1
ATOM 3925 C CA . LEU A 1 515 ? -9.816 -1.831 -4.248 1.00 93.69 515 LEU A CA 1
ATOM 3926 C C . LEU A 1 515 ? -11.084 -1.584 -5.083 1.00 93.69 515 LEU A C 1
ATOM 3928 O O . LEU A 1 515 ? -11.028 -1.606 -6.313 1.00 93.69 515 LEU A O 1
ATOM 3932 N N . TRP A 1 516 ? -12.215 -1.310 -4.423 1.00 92.62 516 TRP A N 1
ATOM 3933 C CA . TRP A 1 516 ? -13.481 -0.981 -5.080 1.00 92.62 516 TRP A CA 1
ATOM 3934 C C . TRP A 1 516 ? -13.383 0.304 -5.905 1.00 92.62 516 TRP A C 1
ATOM 3936 O O . TRP A 1 516 ? -13.768 0.310 -7.069 1.00 92.62 516 TRP A O 1
ATOM 3946 N N . LEU A 1 517 ? -12.852 1.389 -5.332 1.00 89.38 517 LEU A N 1
ATOM 3947 C CA . LEU A 1 517 ? -12.776 2.681 -6.019 1.00 89.38 517 LEU A CA 1
ATOM 3948 C C . LEU A 1 517 ? -11.755 2.691 -7.159 1.00 89.38 517 LEU A C 1
ATOM 3950 O O . LEU A 1 517 ? -11.989 3.360 -8.162 1.00 89.38 517 LEU A O 1
ATOM 3954 N N . ILE A 1 518 ? -10.662 1.937 -7.030 1.00 90.06 518 ILE A N 1
ATOM 3955 C CA . ILE A 1 518 ? -9.687 1.743 -8.109 1.00 90.06 518 ILE A CA 1
ATOM 3956 C C . ILE A 1 518 ? -10.341 1.011 -9.292 1.00 90.06 518 ILE A C 1
ATOM 3958 O O . ILE A 1 518 ? -10.155 1.414 -10.440 1.00 90.06 518 ILE A O 1
ATOM 3962 N N . TYR A 1 519 ? -11.149 -0.021 -9.026 1.00 90.12 519 TYR A N 1
ATOM 3963 C CA . TYR A 1 519 ? -11.898 -0.740 -10.060 1.00 90.12 519 TYR A CA 1
ATOM 3964 C C . TYR A 1 519 ? -12.990 0.125 -10.716 1.00 90.12 519 TYR A C 1
ATOM 3966 O O . TYR A 1 519 ? -13.063 0.186 -11.941 1.00 90.12 519 TYR A O 1
ATOM 3974 N N . ASP A 1 520 ? -13.804 0.805 -9.902 1.00 87.06 520 ASP A N 1
ATOM 3975 C CA . ASP A 1 520 ? -14.953 1.631 -10.310 1.00 87.06 520 ASP A CA 1
ATOM 3976 C C . ASP A 1 520 ? -14.536 2.868 -11.125 1.00 87.06 520 ASP A C 1
ATOM 3978 O O . ASP A 1 520 ? -15.179 3.209 -12.116 1.00 87.06 520 ASP A O 1
ATOM 3982 N N . LYS A 1 521 ? -13.424 3.519 -10.749 1.00 84.00 521 LYS A N 1
ATOM 3983 C CA . LYS A 1 521 ? -12.921 4.729 -11.424 1.00 84.00 521 LYS A CA 1
ATOM 3984 C C . LYS A 1 521 ? -11.790 4.495 -12.425 1.00 84.00 521 LYS A C 1
ATOM 3986 O O . LYS A 1 521 ? -11.472 5.413 -13.176 1.00 84.00 521 LYS A O 1
ATOM 3991 N N . GLY A 1 522 ? -11.161 3.320 -12.426 1.00 74.00 522 GLY A N 1
ATOM 3992 C CA . GLY A 1 522 ? -10.036 3.002 -13.311 1.00 74.00 522 GLY A CA 1
ATOM 3993 C C . GLY A 1 522 ? -8.747 3.786 -13.032 1.00 74.00 522 GLY A C 1
ATOM 3994 O O . GLY A 1 522 ? -7.943 3.958 -13.942 1.00 74.00 522 GLY A O 1
ATOM 3995 N N . GLY A 1 523 ? -8.538 4.277 -11.805 1.00 75.81 523 GLY A N 1
ATOM 3996 C CA . GLY A 1 523 ? -7.358 5.071 -11.442 1.00 75.81 523 GLY A CA 1
ATOM 3997 C C . GLY A 1 523 ? -7.071 5.088 -9.938 1.00 75.81 523 GLY A C 1
ATOM 3998 O O . GLY A 1 523 ? -7.945 4.802 -9.121 1.00 75.81 523 GLY A O 1
ATOM 3999 N N . VAL A 1 524 ? -5.834 5.431 -9.563 1.00 75.88 524 VAL A N 1
ATOM 4000 C CA . VAL A 1 524 ? -5.324 5.295 -8.180 1.00 75.88 524 VAL A CA 1
ATOM 4001 C C . VAL A 1 524 ? -5.823 6.365 -7.198 1.00 75.88 524 VAL A C 1
ATOM 4003 O O . VAL A 1 524 ? -5.668 6.212 -5.987 1.00 75.88 524 VAL A O 1
ATOM 4006 N N . LEU A 1 525 ? -6.425 7.455 -7.685 1.00 74.94 525 LEU A N 1
ATOM 4007 C CA . LEU A 1 525 ? -6.892 8.565 -6.849 1.00 74.94 525 LEU A CA 1
ATOM 4008 C C . LEU A 1 525 ? -8.226 8.234 -6.161 1.00 74.94 525 LEU A C 1
ATOM 4010 O O . LEU A 1 525 ? -9.321 8.512 -6.654 1.00 74.94 525 LEU A O 1
ATOM 4014 N N . GLN A 1 526 ? -8.123 7.671 -4.956 1.00 74.69 526 GLN A N 1
ATOM 4015 C CA . GLN A 1 526 ? -9.237 7.227 -4.108 1.00 74.69 526 GLN A CA 1
ATOM 4016 C C . GLN A 1 526 ? -10.043 8.389 -3.471 1.00 74.69 526 GLN A C 1
ATOM 4018 O O . GLN A 1 526 ? -10.408 8.351 -2.294 1.00 74.69 526 GLN A O 1
ATOM 4023 N N . GLU A 1 527 ? -10.297 9.482 -4.191 1.00 73.38 527 GLU A N 1
ATOM 4024 C CA . GLU A 1 527 ? -10.909 10.703 -3.639 1.00 73.38 527 GLU A CA 1
ATOM 4025 C C . GLU A 1 527 ? -12.392 10.578 -3.274 1.00 73.38 527 GLU A C 1
ATOM 4027 O O . GLU A 1 527 ? -12.901 11.388 -2.505 1.00 73.38 527 GLU A O 1
ATOM 4032 N N . ALA A 1 528 ? -13.090 9.550 -3.763 1.00 75.62 528 ALA A N 1
ATOM 4033 C CA . ALA A 1 528 ? -14.499 9.355 -3.435 1.00 75.62 528 ALA A CA 1
ATOM 4034 C C . ALA A 1 528 ? -14.723 9.062 -1.932 1.00 75.62 528 ALA A C 1
ATOM 4036 O O . ALA A 1 528 ? -13.894 8.384 -1.303 1.00 75.62 528 ALA A O 1
ATOM 4037 N N . PRO A 1 529 ? -15.853 9.523 -1.358 1.00 79.88 529 PRO A N 1
ATOM 4038 C CA . PRO A 1 529 ? -16.251 9.174 0.001 1.00 79.88 529 PRO A CA 1
ATOM 4039 C C . PRO A 1 529 ? -16.532 7.672 0.118 1.00 79.88 529 PRO A C 1
ATOM 4041 O O . PRO A 1 529 ? -16.961 7.028 -0.838 1.00 79.88 529 PRO A O 1
ATOM 4044 N N . THR A 1 530 ? -16.305 7.119 1.308 1.00 83.75 530 THR A N 1
ATOM 4045 C CA . THR A 1 530 ? -16.528 5.699 1.608 1.00 83.75 530 THR A CA 1
ATOM 4046 C C . THR A 1 530 ? -18.010 5.312 1.450 1.00 83.75 530 THR A C 1
ATOM 4048 O O . THR A 1 530 ? -18.849 5.866 2.164 1.00 83.75 530 THR A O 1
ATOM 4051 N N . PRO A 1 531 ? -18.364 4.348 0.576 1.00 87.00 531 PRO A N 1
ATOM 4052 C CA . PRO A 1 531 ? -19.741 3.878 0.433 1.00 87.00 531 PRO A CA 1
ATOM 4053 C C . PRO A 1 531 ? -20.295 3.261 1.727 1.00 87.00 531 PRO A C 1
ATOM 4055 O O . PRO A 1 531 ? -19.731 2.315 2.275 1.00 87.00 531 PRO A O 1
ATOM 4058 N N . VAL A 1 532 ? -21.450 3.753 2.183 1.00 87.31 532 VAL A N 1
ATOM 4059 C CA . VAL A 1 532 ? -22.087 3.353 3.458 1.00 87.31 532 VAL A CA 1
ATOM 4060 C C . VAL A 1 532 ? -22.360 1.843 3.535 1.00 87.31 532 VAL A C 1
ATOM 4062 O O . VAL A 1 532 ? -22.235 1.230 4.595 1.00 87.31 532 VAL A O 1
ATOM 4065 N N . TRP A 1 533 ? -22.683 1.217 2.401 1.00 91.06 533 TRP A N 1
ATOM 4066 C CA . TRP A 1 533 ? -22.946 -0.221 2.327 1.00 91.06 533 TRP A CA 1
ATOM 4067 C C . TRP A 1 533 ? -21.690 -1.083 2.547 1.00 91.06 533 TRP A C 1
ATOM 4069 O O . TRP A 1 533 ? -21.814 -2.194 3.056 1.00 91.06 533 TRP A O 1
ATOM 4079 N N . LEU A 1 534 ? -20.489 -0.569 2.245 1.00 92.25 534 LEU A N 1
ATOM 4080 C CA . LEU A 1 534 ? -19.221 -1.250 2.540 1.00 92.25 534 LEU A CA 1
ATOM 4081 C C . LEU A 1 534 ? -18.896 -1.209 4.038 1.0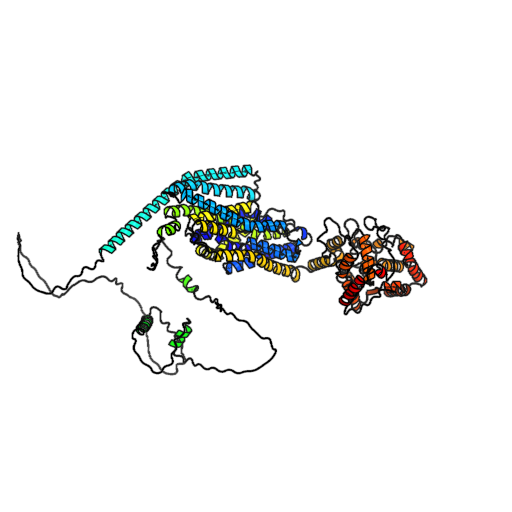0 92.25 534 LEU A C 1
ATOM 4083 O O . LEU A 1 534 ? -18.398 -2.191 4.584 1.00 92.25 534 LEU A O 1
ATOM 4087 N N . LEU A 1 535 ? -19.243 -0.116 4.727 1.00 92.00 535 LEU A N 1
ATOM 4088 C CA . LEU A 1 535 ? -19.160 -0.058 6.190 1.00 92.00 535 LEU A CA 1
ATOM 4089 C C . LEU A 1 535 ? -20.116 -1.079 6.818 1.00 92.00 535 LEU A C 1
ATOM 4091 O O . LEU A 1 535 ? -19.680 -1.908 7.612 1.00 92.00 535 LEU A O 1
ATOM 4095 N N . LEU A 1 536 ? -21.382 -1.102 6.382 1.00 93.19 536 LEU A N 1
ATOM 4096 C CA . LEU A 1 536 ? -22.370 -2.088 6.835 1.00 93.19 536 LEU A CA 1
ATOM 4097 C C . LEU A 1 536 ? -21.911 -3.538 6.587 1.00 93.19 536 LEU A C 1
ATOM 4099 O O . LEU A 1 536 ? -22.067 -4.382 7.467 1.00 93.19 536 LEU A O 1
ATOM 4103 N N . TYR A 1 537 ? -21.303 -3.824 5.431 1.00 95.25 537 TYR A N 1
ATOM 4104 C CA . TYR A 1 537 ? -20.711 -5.129 5.111 1.00 95.25 537 TYR A CA 1
ATOM 4105 C C . TYR A 1 537 ? -19.635 -5.543 6.131 1.00 95.25 537 TYR A C 1
ATOM 4107 O O . TYR A 1 537 ? -19.661 -6.665 6.642 1.00 95.25 537 TYR A O 1
ATOM 4115 N N . GLY A 1 538 ? -18.740 -4.620 6.499 1.00 94.44 538 GLY A N 1
ATOM 4116 C CA . GLY A 1 538 ? -17.745 -4.841 7.552 1.00 94.44 538 GLY A CA 1
ATOM 4117 C C . GLY A 1 538 ? -18.359 -5.030 8.941 1.00 94.44 538 GLY A C 1
ATOM 4118 O O . GLY A 1 538 ? -17.969 -5.951 9.656 1.00 94.44 538 GLY A O 1
ATOM 4119 N N . GLY A 1 539 ? -19.363 -4.226 9.307 1.00 93.50 539 GLY A N 1
ATOM 4120 C CA . GLY A 1 539 ? -20.109 -4.381 10.561 1.00 93.50 539 GLY A CA 1
ATOM 4121 C C . GLY A 1 539 ? -20.772 -5.759 10.687 1.00 93.50 539 GLY A C 1
ATOM 4122 O O . GLY A 1 539 ? -20.658 -6.411 11.726 1.00 93.50 539 GLY A O 1
ATOM 4123 N N . VAL A 1 540 ? -21.377 -6.263 9.606 1.00 95.00 540 VAL A N 1
ATOM 4124 C CA . VAL A 1 540 ? -21.932 -7.627 9.551 1.00 95.00 540 VAL A CA 1
ATOM 4125 C C . VAL A 1 540 ? -20.833 -8.687 9.696 1.00 95.00 540 VAL A C 1
ATOM 4127 O O . VAL A 1 540 ? -21.016 -9.636 10.458 1.00 95.00 540 VAL A O 1
ATOM 4130 N N . GLY A 1 541 ? -19.678 -8.524 9.040 1.00 95.31 541 GLY A N 1
ATOM 4131 C CA . GLY A 1 541 ? -18.531 -9.428 9.204 1.00 95.31 541 GLY A CA 1
ATOM 4132 C C . GLY A 1 541 ? -18.037 -9.509 10.655 1.00 95.31 541 GLY A C 1
ATOM 4133 O O . GLY A 1 541 ? -17.905 -10.608 11.199 1.00 95.31 541 GLY A O 1
ATOM 4134 N N . ILE A 1 542 ? -17.873 -8.355 11.316 1.00 93.44 542 ILE A N 1
ATOM 4135 C CA . ILE A 1 542 ? -17.529 -8.243 12.746 1.00 93.44 542 ILE A CA 1
ATOM 4136 C C . ILE A 1 542 ? -18.557 -8.982 13.615 1.00 93.44 542 ILE A C 1
ATOM 4138 O O . ILE A 1 542 ? -18.185 -9.771 14.488 1.00 93.44 542 ILE A O 1
ATOM 4142 N N . CYS A 1 543 ? -19.854 -8.812 13.341 1.00 92.69 543 CYS A N 1
ATOM 4143 C CA . CYS A 1 543 ? -20.906 -9.530 14.061 1.00 92.69 543 CYS A CA 1
ATOM 4144 C C . CYS A 1 543 ? -20.790 -11.054 13.899 1.00 92.69 543 CYS A C 1
ATOM 4146 O O . CYS A 1 543 ? -20.875 -11.784 14.888 1.00 92.69 543 CYS A O 1
ATOM 4148 N N . VAL A 1 544 ? -20.563 -11.567 12.687 1.00 94.00 544 VAL A N 1
ATOM 4149 C CA . VAL A 1 544 ? -20.429 -13.020 12.470 1.00 94.00 544 VAL A CA 1
ATOM 4150 C C . VAL A 1 544 ? -19.184 -13.574 13.182 1.00 94.00 544 VAL A C 1
ATOM 4152 O O . VAL A 1 544 ? -19.274 -14.622 13.826 1.00 94.00 544 VAL A O 1
ATOM 4155 N N . GLY A 1 545 ? -18.062 -12.845 13.170 1.00 91.62 545 GLY A N 1
ATOM 4156 C CA . GLY A 1 545 ? -16.845 -13.188 13.923 1.00 91.62 545 GLY A CA 1
ATOM 4157 C C . GLY A 1 545 ? -17.072 -13.325 15.428 1.00 91.62 545 GLY A C 1
ATOM 4158 O O . GLY A 1 545 ? -16.697 -14.328 16.049 1.00 91.62 545 GLY A O 1
ATOM 4159 N N . LEU A 1 546 ? -17.776 -12.352 16.005 1.00 89.50 546 LEU A N 1
ATOM 4160 C CA . LEU A 1 546 ? -18.187 -12.341 17.406 1.00 89.50 546 LEU A CA 1
ATOM 4161 C C . LEU A 1 546 ? -19.051 -13.559 17.774 1.00 89.50 546 LEU A C 1
ATOM 4163 O O . LEU A 1 546 ? -18.766 -14.251 18.758 1.00 89.50 546 LEU A O 1
ATOM 4167 N N . TRP A 1 547 ? -20.105 -13.828 16.996 1.00 89.81 547 TRP A N 1
ATOM 4168 C CA . TRP A 1 547 ? -21.059 -14.901 17.299 1.00 89.81 547 TRP A CA 1
ATOM 4169 C C . TRP A 1 547 ? -20.450 -16.299 17.170 1.00 89.81 547 TRP A C 1
ATOM 4171 O O . TRP A 1 547 ? -20.798 -17.174 17.966 1.00 89.81 547 TRP A O 1
ATOM 4181 N N . VAL A 1 548 ? -19.544 -16.502 16.208 1.00 90.06 548 VAL A N 1
ATOM 4182 C CA . VAL A 1 548 ? -18.902 -17.800 15.946 1.00 90.06 548 VAL A CA 1
ATOM 4183 C C . VAL A 1 548 ? -17.712 -18.052 16.876 1.00 90.06 548 VAL A C 1
ATOM 4185 O O . VAL A 1 548 ? -17.607 -19.141 17.441 1.00 90.06 548 VAL A O 1
ATOM 4188 N N . TRP A 1 549 ? -16.818 -17.072 17.061 1.00 86.81 549 TRP A N 1
ATOM 4189 C CA . TRP A 1 549 ? -15.535 -17.288 17.748 1.00 86.81 549 TRP A CA 1
ATOM 4190 C C . TRP A 1 549 ? -15.289 -16.324 18.916 1.00 86.81 549 TRP A C 1
ATOM 4192 O O . TRP A 1 549 ? -14.829 -16.778 19.969 1.00 86.81 549 TRP A O 1
ATOM 4202 N N . GLY A 1 550 ? -15.668 -15.045 18.800 1.00 81.69 550 GLY A N 1
ATOM 4203 C CA . GLY A 1 550 ? -15.407 -14.019 19.827 1.00 81.69 550 GLY A CA 1
ATOM 4204 C C . GLY A 1 550 ? -15.899 -14.389 21.230 1.00 81.69 550 GLY A C 1
ATOM 4205 O O . GLY A 1 550 ? -15.237 -14.092 22.225 1.00 81.69 550 GLY A O 1
ATOM 4206 N N . ARG A 1 551 ? -16.977 -15.181 21.318 1.00 76.00 551 ARG A N 1
ATOM 4207 C CA . ARG A 1 551 ? -17.441 -15.854 22.548 1.00 76.00 551 ARG A CA 1
ATOM 4208 C C . ARG A 1 551 ? -16.324 -16.478 23.400 1.00 76.00 551 ARG A C 1
ATOM 4210 O O . ARG A 1 551 ? -16.362 -16.356 24.622 1.00 76.00 551 ARG A O 1
ATOM 4217 N N . ARG A 1 552 ? -15.347 -17.148 22.777 1.00 72.69 552 ARG A N 1
ATOM 4218 C CA . ARG A 1 552 ? -14.234 -17.823 23.474 1.00 72.69 552 ARG A CA 1
ATOM 4219 C C . ARG A 1 552 ? -13.196 -16.829 23.999 1.00 72.69 552 ARG A C 1
ATOM 4221 O O . ARG A 1 552 ? -12.674 -17.031 25.091 1.00 72.69 552 ARG A O 1
ATOM 4228 N N . VAL A 1 553 ? -12.915 -15.763 23.248 1.00 72.56 553 VAL A N 1
ATOM 4229 C CA . VAL A 1 553 ? -11.936 -14.731 23.630 1.00 72.56 553 VAL A CA 1
ATOM 4230 C C . VAL A 1 553 ? -12.486 -13.874 24.774 1.00 72.56 553 VAL A C 1
ATOM 4232 O O . VAL A 1 553 ? -11.788 -13.662 25.762 1.00 72.56 553 VAL A O 1
ATOM 4235 N N . ILE A 1 554 ? -13.772 -13.499 24.715 1.00 75.00 554 ILE A N 1
ATOM 4236 C CA . ILE A 1 554 ? -14.490 -12.795 25.796 1.00 75.00 554 ILE A CA 1
ATOM 4237 C C . ILE A 1 554 ? -14.402 -13.568 27.125 1.00 75.00 554 ILE A C 1
ATOM 4239 O O . ILE A 1 554 ? -14.138 -12.967 28.164 1.00 75.00 554 ILE A O 1
ATOM 4243 N N . GLN A 1 555 ? -14.584 -14.895 27.105 1.00 69.31 555 GLN A N 1
ATOM 4244 C CA . GLN A 1 555 ? -14.520 -15.741 28.308 1.00 69.31 555 GLN A CA 1
ATOM 4245 C C . GLN A 1 555 ? -13.121 -15.836 28.939 1.00 69.31 555 GLN A C 1
ATOM 4247 O O . GLN A 1 555 ? -13.032 -15.992 30.154 1.00 69.31 555 GLN A O 1
ATOM 4252 N N . THR A 1 556 ? -12.055 -15.769 28.137 1.00 64.00 556 THR A N 1
ATOM 4253 C CA . THR A 1 556 ? -10.659 -15.761 28.611 1.00 64.00 556 THR A CA 1
ATOM 4254 C C . THR A 1 556 ? -10.294 -14.368 29.142 1.00 64.00 556 THR A C 1
ATOM 4256 O O . THR A 1 556 ? -9.956 -14.220 30.314 1.00 64.00 556 THR A O 1
ATOM 4259 N N . MET A 1 557 ? -10.493 -13.316 28.340 1.00 63.66 557 MET A N 1
ATOM 4260 C CA . MET A 1 557 ? -10.204 -11.925 28.728 1.00 63.66 557 MET A CA 1
ATOM 4261 C C . MET A 1 557 ? -10.966 -11.489 29.991 1.00 63.66 557 MET A C 1
ATOM 4263 O O . MET A 1 557 ? -10.397 -10.829 30.854 1.00 63.66 557 MET A O 1
ATOM 4267 N N . GLY A 1 558 ? -12.235 -11.884 30.134 1.00 61.16 558 GLY A N 1
ATOM 4268 C CA . GLY A 1 558 ? -13.059 -11.550 31.301 1.00 61.16 558 GLY A CA 1
ATOM 4269 C C . GLY A 1 558 ? -12.715 -12.303 32.593 1.00 61.16 558 GLY A C 1
ATOM 4270 O O . GLY A 1 558 ? -13.301 -11.991 33.624 1.00 61.16 558 GLY A O 1
ATOM 4271 N N . LYS A 1 559 ? -11.808 -13.289 32.562 1.00 60.91 559 LYS A N 1
ATOM 4272 C CA . LYS A 1 559 ? -11.398 -14.074 33.743 1.00 60.91 559 LYS A CA 1
ATOM 4273 C C . LYS A 1 559 ? -9.931 -13.888 34.117 1.00 60.91 559 LYS A C 1
ATOM 4275 O O . LYS A 1 559 ? -9.615 -13.854 35.301 1.00 60.91 559 LYS A O 1
ATOM 4280 N N . ASP A 1 560 ? -9.060 -13.736 33.123 1.00 56.47 560 ASP A N 1
ATOM 4281 C CA . ASP A 1 560 ? -7.613 -13.864 33.317 1.00 56.47 560 ASP A CA 1
ATOM 4282 C C . ASP A 1 560 ? -6.889 -12.509 33.508 1.00 56.47 560 ASP A C 1
ATOM 4284 O O . ASP A 1 560 ? -5.695 -12.491 33.798 1.00 56.47 560 ASP A O 1
ATOM 4288 N N . LEU A 1 561 ? -7.579 -11.365 33.345 1.00 52.91 561 LEU A N 1
ATOM 4289 C CA . LEU A 1 561 ? -6.956 -10.026 33.350 1.00 52.91 561 LEU A CA 1
ATOM 4290 C C . LEU A 1 561 ? -6.883 -9.321 34.717 1.00 52.91 561 LEU A C 1
ATOM 4292 O O . LEU A 1 561 ? -5.963 -8.531 34.917 1.00 52.91 561 LEU A O 1
ATOM 4296 N N . THR A 1 562 ? -7.873 -9.498 35.602 1.00 57.22 562 THR A N 1
ATOM 4297 C CA . THR A 1 562 ? -7.945 -9.002 37.005 1.00 57.22 562 THR A CA 1
ATOM 4298 C C . THR A 1 562 ? -9.350 -9.280 37.578 1.00 57.22 562 THR A C 1
ATOM 4300 O O . THR A 1 562 ? -10.306 -9.372 36.802 1.00 57.22 562 THR A O 1
ATOM 4303 N N . PRO A 1 563 ? -9.545 -9.339 38.913 1.00 62.56 563 PRO A N 1
ATOM 4304 C CA . PRO A 1 563 ? -10.875 -9.277 39.524 1.00 62.56 563 PRO A CA 1
ATOM 4305 C C . PRO A 1 563 ? -11.466 -7.857 39.405 1.00 62.56 563 PRO A C 1
ATOM 4307 O O . PRO A 1 563 ? -11.218 -6.976 40.237 1.00 62.56 563 PRO A O 1
ATOM 4310 N N . ILE A 1 564 ? -12.240 -7.637 38.337 1.00 71.38 564 ILE A N 1
ATOM 4311 C CA . ILE A 1 564 ? -12.846 -6.347 37.974 1.00 71.38 564 ILE A CA 1
ATOM 4312 C C . ILE A 1 564 ? -14.262 -6.235 38.552 1.00 71.38 564 ILE A C 1
ATOM 4314 O O . ILE A 1 564 ? -15.159 -6.999 38.199 1.00 71.38 564 ILE A O 1
ATOM 4318 N N . THR A 1 565 ? -14.478 -5.238 39.410 1.00 82.88 565 THR A N 1
ATOM 4319 C CA . THR A 1 565 ? -15.808 -4.871 39.919 1.00 82.88 565 THR A CA 1
ATOM 4320 C C . THR A 1 565 ? -16.529 -3.903 38.969 1.00 82.88 565 THR A C 1
ATOM 4322 O O . THR A 1 565 ? -15.870 -3.247 38.157 1.00 82.88 565 THR A O 1
ATOM 4325 N N . PRO A 1 566 ? -17.865 -3.741 39.055 1.00 84.56 566 PRO A N 1
ATOM 4326 C CA . PRO A 1 566 ? -18.591 -2.845 38.155 1.00 84.56 566 PRO A CA 1
ATOM 4327 C C . PRO A 1 566 ? -18.112 -1.386 38.183 1.00 84.56 566 PRO A C 1
ATOM 4329 O O . PRO A 1 566 ? -18.106 -0.740 37.136 1.00 84.56 566 PRO A O 1
ATOM 4332 N N . SER A 1 567 ? -17.667 -0.863 39.335 1.00 86.44 567 SER A N 1
ATOM 4333 C CA . SER A 1 567 ? -17.131 0.505 39.443 1.00 86.44 567 SER A CA 1
ATOM 4334 C C . SER A 1 567 ? -15.832 0.716 38.645 1.00 86.44 567 SER A C 1
ATOM 4336 O O . SER A 1 567 ? -15.677 1.720 37.938 1.00 86.44 567 SER A O 1
ATOM 4338 N N . SER A 1 568 ? -14.914 -0.252 38.695 1.00 87.56 568 SER A N 1
ATOM 4339 C CA . SER A 1 568 ? -13.662 -0.232 37.928 1.00 87.56 568 SER A CA 1
ATOM 4340 C C . SER A 1 568 ? -13.902 -0.554 36.450 1.00 87.56 568 SER A C 1
ATOM 4342 O O . SER A 1 568 ? -13.394 0.160 35.586 1.00 87.56 568 SER A O 1
ATOM 4344 N N . GLY A 1 569 ? -14.752 -1.539 36.144 1.00 88.25 569 GLY A N 1
ATOM 4345 C CA . GLY A 1 569 ? -15.150 -1.906 34.782 1.00 88.25 569 GLY A CA 1
ATOM 4346 C C . GLY A 1 569 ? -15.779 -0.746 34.004 1.00 88.25 569 GLY A C 1
ATOM 4347 O O . GLY A 1 569 ? -15.302 -0.415 32.918 1.00 88.25 569 GLY A O 1
ATOM 4348 N N . PHE A 1 570 ? -16.756 -0.055 34.605 1.00 90.94 570 PHE A N 1
ATOM 4349 C CA . PHE A 1 570 ? -17.344 1.188 34.082 1.00 90.94 570 PHE A CA 1
ATOM 4350 C C . PHE A 1 570 ? -16.277 2.235 33.732 1.00 90.94 570 PHE A C 1
ATOM 4352 O O . PHE A 1 570 ? -16.296 2.836 32.657 1.00 90.94 570 PHE A O 1
ATOM 4359 N N . THR A 1 571 ? -15.320 2.437 34.638 1.00 91.00 571 THR A N 1
ATOM 4360 C CA . THR A 1 571 ? -14.273 3.454 34.496 1.00 91.00 571 THR A CA 1
ATOM 4361 C C . THR A 1 571 ? -13.295 3.123 33.365 1.00 91.00 571 THR A C 1
ATOM 4363 O O . THR A 1 571 ? -12.927 3.997 32.577 1.00 91.00 571 THR A O 1
ATOM 4366 N N . ILE A 1 572 ? -12.905 1.850 33.262 1.00 90.56 572 ILE A N 1
ATOM 4367 C CA . ILE A 1 572 ? -12.029 1.318 32.214 1.00 90.56 572 ILE A CA 1
ATOM 4368 C C . ILE A 1 572 ? -12.705 1.435 30.842 1.00 90.56 572 ILE A C 1
ATOM 4370 O O . ILE A 1 572 ? -12.081 1.883 29.881 1.00 90.56 572 ILE A O 1
ATOM 4374 N N . GLU A 1 573 ? -13.980 1.058 30.739 1.00 90.69 573 GLU A N 1
ATOM 4375 C CA . GLU A 1 573 ? -14.771 1.154 29.508 1.00 90.69 573 GLU A CA 1
ATOM 4376 C C . GLU A 1 573 ? -14.971 2.604 29.058 1.00 90.69 573 GLU A C 1
ATOM 4378 O O . GLU A 1 573 ? -14.659 2.922 27.913 1.00 90.69 573 GLU A O 1
ATOM 4383 N N . LEU A 1 574 ? -15.421 3.500 29.943 1.00 91.81 574 LEU A N 1
ATOM 4384 C CA . LEU A 1 574 ? -15.727 4.887 29.579 1.00 91.81 574 LEU A CA 1
ATOM 4385 C C . LEU A 1 574 ? -14.491 5.650 29.076 1.00 91.81 574 LEU A C 1
ATOM 4387 O O . LEU A 1 574 ? -14.553 6.336 28.057 1.00 91.81 574 LEU A O 1
ATOM 4391 N N . ALA A 1 575 ? -13.357 5.511 29.767 1.00 92.88 575 ALA A N 1
ATOM 4392 C CA . ALA A 1 575 ? -12.118 6.199 29.406 1.00 92.88 575 ALA A CA 1
ATOM 4393 C C . ALA A 1 575 ? -11.478 5.659 28.115 1.00 92.88 575 ALA A C 1
ATOM 4395 O O . ALA A 1 575 ? -10.999 6.446 27.292 1.00 92.88 575 ALA A O 1
ATOM 4396 N N . SER A 1 576 ? -11.498 4.335 27.913 1.00 92.62 576 SER A N 1
ATOM 4397 C CA . SER A 1 576 ? -10.985 3.730 26.678 1.00 92.62 576 SER A CA 1
ATOM 4398 C C . SER A 1 576 ? -11.875 4.039 25.477 1.00 92.62 576 SER A C 1
ATOM 4400 O O . SER A 1 576 ? -11.353 4.462 24.447 1.00 92.62 576 SER A O 1
ATOM 4402 N N . ALA A 1 577 ? -13.201 3.979 25.630 1.00 92.50 577 ALA A N 1
ATOM 4403 C CA . ALA A 1 577 ? -14.146 4.400 24.598 1.00 92.50 577 ALA A CA 1
ATOM 4404 C C . ALA A 1 577 ? -13.964 5.879 24.206 1.00 92.50 577 ALA A C 1
ATOM 4406 O O . ALA A 1 577 ? -13.899 6.190 23.018 1.00 92.50 577 ALA A O 1
ATOM 4407 N N . PHE A 1 578 ? -13.795 6.794 25.173 1.00 91.75 578 PHE A N 1
ATOM 4408 C CA . PHE A 1 578 ? -13.504 8.201 24.864 1.00 91.75 578 PHE A CA 1
ATOM 4409 C C . PHE A 1 578 ? -12.167 8.389 24.136 1.00 91.75 578 PHE A C 1
ATOM 4411 O O . PHE A 1 578 ? -12.112 9.164 23.183 1.00 91.75 578 PHE A O 1
ATOM 4418 N N . THR A 1 579 ? -11.109 7.676 24.536 1.00 92.19 579 THR A N 1
ATOM 4419 C CA . THR A 1 579 ? -9.799 7.767 23.865 1.00 92.19 579 THR A CA 1
ATOM 4420 C C . THR A 1 579 ? -9.886 7.298 22.410 1.00 92.19 579 THR A C 1
ATOM 4422 O O . THR A 1 579 ? -9.374 7.974 21.517 1.00 92.19 579 THR A O 1
ATOM 4425 N N . VAL A 1 580 ? -10.582 6.182 22.165 1.00 92.06 580 VAL A N 1
ATOM 4426 C CA . VAL A 1 580 ? -10.817 5.635 20.820 1.00 92.06 580 VAL A CA 1
ATOM 4427 C C . VAL A 1 580 ? -11.631 6.613 19.972 1.00 92.06 580 VAL A C 1
ATOM 4429 O O . VAL A 1 580 ? -11.164 7.011 18.913 1.00 92.06 580 VAL A O 1
ATOM 4432 N N . VAL A 1 581 ? -12.786 7.092 20.448 1.00 90.31 581 VAL A N 1
ATOM 4433 C CA . VAL A 1 581 ? -13.647 8.009 19.672 1.00 90.31 581 VAL A CA 1
ATOM 4434 C C . VAL A 1 581 ? -12.950 9.331 19.337 1.00 90.31 581 VAL A C 1
ATOM 4436 O O . VAL A 1 581 ? -13.112 9.849 18.232 1.00 90.31 581 VAL A O 1
ATOM 4439 N N . ILE A 1 582 ? -12.145 9.884 20.250 1.00 89.19 582 ILE A N 1
ATOM 4440 C CA . ILE A 1 582 ? -11.347 11.086 19.964 1.00 89.19 582 ILE A CA 1
ATOM 4441 C C . ILE A 1 582 ? -10.334 10.805 18.846 1.00 89.19 582 ILE A C 1
ATOM 4443 O O . ILE A 1 582 ? -10.230 11.608 17.919 1.00 89.19 582 ILE A O 1
ATOM 4447 N N . ALA A 1 583 ? -9.642 9.661 18.886 1.00 88.69 583 ALA A N 1
ATOM 4448 C CA . ALA A 1 583 ? -8.704 9.256 17.842 1.00 88.69 583 ALA A CA 1
ATOM 4449 C C . ALA A 1 583 ? -9.390 9.002 16.486 1.00 88.69 583 ALA A C 1
ATOM 4451 O O . ALA A 1 583 ? -8.914 9.492 15.460 1.00 88.69 583 ALA A O 1
ATOM 4452 N N . SER A 1 584 ? -10.544 8.326 16.472 1.00 86.88 584 SER A N 1
ATOM 4453 C CA . SER A 1 584 ? -11.305 8.079 15.244 1.00 86.88 584 SER A CA 1
ATOM 4454 C C . SER A 1 584 ? -11.835 9.378 14.620 1.00 86.88 584 SER A C 1
ATOM 4456 O O . SER A 1 584 ? -11.814 9.523 13.398 1.00 86.88 584 SER A O 1
ATOM 4458 N N . ASN A 1 585 ? -12.217 10.371 15.436 1.00 85.31 585 ASN A N 1
ATOM 4459 C CA . ASN A 1 585 ? -12.646 11.691 14.953 1.00 85.31 585 ASN A CA 1
ATOM 4460 C C . ASN A 1 585 ? -11.538 12.492 14.254 1.00 85.31 585 ASN A C 1
ATOM 4462 O O . ASN A 1 585 ? -11.816 13.210 13.295 1.00 85.31 585 ASN A O 1
ATOM 4466 N N . ILE A 1 586 ? -10.289 12.374 14.715 1.00 87.06 586 ILE A N 1
ATOM 4467 C CA . ILE A 1 586 ? -9.116 12.952 14.033 1.00 87.06 586 ILE A CA 1
ATOM 4468 C C . ILE A 1 586 ? -8.558 12.028 12.936 1.00 87.06 586 ILE A C 1
ATOM 4470 O O . ILE A 1 586 ? -7.556 12.358 12.308 1.00 87.06 586 ILE A O 1
ATOM 4474 N N . GLY A 1 587 ? -9.206 10.885 12.688 1.00 83.69 587 GLY A N 1
ATOM 4475 C CA . GLY A 1 587 ? -8.826 9.912 11.667 1.00 83.69 587 GLY A CA 1
ATOM 4476 C C . GLY A 1 587 ? -7.552 9.122 11.975 1.00 83.69 587 GLY A C 1
ATOM 4477 O O . GLY A 1 587 ? -7.012 8.511 11.057 1.00 83.69 587 GLY A O 1
ATOM 4478 N N . LEU A 1 588 ? -7.044 9.115 13.213 1.00 85.06 588 LEU A N 1
ATOM 4479 C CA . LEU A 1 588 ? -5.844 8.345 13.555 1.00 85.06 588 LEU A CA 1
ATOM 4480 C C . LEU A 1 588 ? -6.199 6.872 13.835 1.00 85.06 588 LEU A C 1
ATOM 4482 O O . LEU A 1 588 ? -6.972 6.611 14.759 1.00 85.06 588 LEU A O 1
ATOM 4486 N N . PRO A 1 589 ? -5.616 5.902 13.100 1.00 83.94 589 PRO A N 1
ATOM 4487 C CA . PRO A 1 589 ? -5.842 4.480 13.336 1.00 83.94 589 PRO A CA 1
ATOM 4488 C C . PRO A 1 589 ? -5.114 4.023 14.612 1.00 83.94 589 PRO A C 1
ATOM 4490 O O . PRO A 1 589 ? -3.935 3.655 14.595 1.00 83.94 589 PRO A O 1
ATOM 4493 N N . VAL A 1 590 ? -5.838 4.047 15.734 1.00 89.06 590 VAL A N 1
ATOM 4494 C CA . VAL A 1 590 ? -5.380 3.562 17.047 1.00 89.06 590 VAL A CA 1
ATOM 4495 C C . VAL A 1 590 ? -5.766 2.103 17.293 1.00 89.06 590 VAL A C 1
ATOM 4497 O O . VAL A 1 590 ? -6.521 1.500 16.532 1.00 89.06 590 VAL A O 1
ATOM 4500 N N . SER A 1 591 ? -5.240 1.533 18.376 1.00 89.38 591 SER A N 1
ATOM 4501 C CA . SER A 1 591 ? -5.527 0.170 18.819 1.00 89.38 591 SER A CA 1
ATOM 4502 C C . SER A 1 591 ? -6.474 0.174 20.022 1.00 89.38 591 SER A C 1
ATOM 4504 O O . SER A 1 591 ? -6.098 0.606 21.117 1.00 89.38 591 SER A O 1
ATOM 4506 N N . THR A 1 592 ? -7.691 -0.341 19.838 1.00 89.25 592 THR A N 1
ATOM 4507 C CA . THR A 1 592 ? -8.708 -0.462 20.898 1.00 89.25 592 THR A CA 1
ATOM 4508 C C . THR A 1 592 ? -8.223 -1.346 22.051 1.00 89.25 592 THR A C 1
ATOM 4510 O O . THR A 1 592 ? -8.335 -0.953 23.218 1.00 89.25 592 THR A O 1
ATOM 4513 N N . THR A 1 593 ? -7.558 -2.464 21.734 1.00 86.62 593 THR A N 1
ATOM 4514 C CA . THR A 1 593 ? -6.873 -3.344 22.696 1.00 86.62 593 THR A CA 1
ATOM 4515 C C . THR A 1 593 ? -5.876 -2.574 23.569 1.00 86.62 593 THR A C 1
ATOM 4517 O O . THR A 1 593 ? -5.812 -2.796 24.777 1.00 86.62 593 THR A O 1
ATOM 4520 N N . HIS A 1 594 ? -5.121 -1.622 23.006 1.00 86.56 594 HIS A N 1
ATOM 4521 C CA . HIS A 1 594 ? -4.113 -0.875 23.771 1.00 86.56 594 HIS A CA 1
ATOM 4522 C C . HIS A 1 594 ? -4.763 0.133 24.715 1.00 86.56 594 HIS A C 1
ATOM 4524 O O . HIS A 1 594 ? -4.389 0.191 25.886 1.00 86.56 594 HIS A O 1
ATOM 4530 N N . CYS A 1 595 ? -5.759 0.893 24.243 1.00 90.94 595 CYS A N 1
ATOM 4531 C CA . CYS A 1 595 ? -6.531 1.803 25.092 1.00 90.94 595 CYS A CA 1
ATOM 4532 C C . CYS A 1 595 ? -7.130 1.051 26.289 1.00 90.94 595 CYS A C 1
ATOM 4534 O O . CYS A 1 595 ? -6.984 1.483 27.435 1.00 90.94 595 CYS A O 1
ATOM 4536 N N . LYS A 1 596 ? -7.728 -0.121 26.034 1.00 88.31 596 LYS A N 1
ATOM 4537 C CA . LYS A 1 596 ? -8.298 -0.984 27.071 1.00 88.31 596 LYS A CA 1
ATOM 4538 C C . LYS A 1 596 ? -7.242 -1.455 28.074 1.00 88.31 596 LYS A C 1
ATOM 4540 O O . LYS A 1 596 ? -7.433 -1.261 29.272 1.00 88.31 596 LYS A O 1
ATOM 4545 N N . VAL A 1 597 ? -6.120 -2.014 27.609 1.00 85.69 597 VAL A N 1
ATOM 4546 C CA . VAL A 1 597 ? -5.020 -2.492 28.472 1.00 85.69 597 VAL A CA 1
ATOM 4547 C C . VAL A 1 597 ? -4.418 -1.354 29.302 1.00 85.69 597 VAL A C 1
ATOM 4549 O O . VAL A 1 597 ? -4.221 -1.522 30.503 1.00 85.69 597 VAL A O 1
ATOM 4552 N N . GLY A 1 598 ? -4.191 -0.179 28.706 1.00 89.19 598 GLY A N 1
ATOM 4553 C CA . GLY A 1 598 ? -3.704 1.006 29.420 1.00 89.19 598 GLY A CA 1
ATOM 4554 C C . GLY A 1 598 ? -4.640 1.430 30.555 1.00 89.19 598 GLY A C 1
ATOM 4555 O O . GLY A 1 598 ? -4.183 1.706 31.665 1.00 89.19 598 GLY A O 1
ATOM 4556 N N . SER A 1 599 ? -5.956 1.400 30.315 1.00 91.06 599 SER A N 1
ATOM 4557 C CA . SER A 1 599 ? -6.950 1.683 31.353 1.00 91.06 599 SER A CA 1
ATOM 4558 C C . SER A 1 599 ? -7.041 0.598 32.434 1.00 91.06 599 SER A C 1
ATOM 4560 O O . SER A 1 599 ? -7.128 0.937 33.613 1.00 91.06 599 SER A O 1
ATOM 4562 N N . VAL A 1 600 ? -6.966 -0.690 32.073 1.00 85.75 600 VAL A N 1
ATOM 4563 C CA . VAL A 1 600 ? -6.932 -1.805 33.044 1.00 85.75 600 VAL A CA 1
ATOM 4564 C C . VAL A 1 600 ? -5.725 -1.676 33.978 1.00 85.75 600 VAL A C 1
ATOM 4566 O O . VAL A 1 600 ? -5.893 -1.740 35.193 1.00 85.75 600 VAL A O 1
ATOM 4569 N N . VAL A 1 601 ? -4.525 -1.433 33.438 1.00 85.00 601 VAL A N 1
ATOM 4570 C CA . VAL A 1 601 ? -3.293 -1.298 34.238 1.00 85.00 601 VAL A CA 1
ATOM 4571 C C . VAL A 1 601 ? -3.368 -0.099 35.189 1.00 85.00 601 VAL A C 1
ATOM 4573 O O . VAL A 1 601 ? -3.030 -0.235 36.364 1.00 85.00 601 VAL A O 1
ATOM 4576 N N . ALA A 1 602 ? -3.841 1.060 34.720 1.00 89.56 602 ALA A N 1
ATOM 4577 C CA . ALA A 1 602 ? -3.931 2.262 35.549 1.00 89.56 602 ALA A CA 1
ATOM 4578 C C . ALA A 1 602 ? -4.944 2.114 36.700 1.00 89.56 602 ALA A C 1
ATOM 4580 O O . ALA A 1 602 ? -4.610 2.385 37.855 1.00 89.56 602 ALA A O 1
ATOM 4581 N N . VAL A 1 603 ? -6.164 1.647 36.408 1.00 88.25 603 VAL A N 1
ATOM 4582 C CA . VAL A 1 603 ? -7.210 1.455 37.428 1.00 88.25 603 VAL A CA 1
ATOM 4583 C C . VAL A 1 603 ? -6.852 0.308 38.378 1.00 88.25 603 VAL A C 1
ATOM 4585 O O . VAL A 1 603 ? -7.035 0.445 39.586 1.00 88.25 603 VAL A O 1
ATOM 4588 N N . GLY A 1 604 ? -6.267 -0.779 37.862 1.00 82.88 604 GLY A N 1
ATOM 4589 C CA . GLY A 1 604 ? -5.757 -1.893 38.663 1.00 82.88 604 GLY A CA 1
ATOM 4590 C C . GLY A 1 604 ? -4.705 -1.447 39.679 1.00 82.88 604 GLY A C 1
ATOM 4591 O O . GLY A 1 604 ? -4.855 -1.727 40.865 1.00 82.88 604 GLY A O 1
ATOM 4592 N N . TRP A 1 605 ? -3.702 -0.670 39.252 1.00 83.19 605 TRP A N 1
ATOM 4593 C CA . TRP A 1 605 ? -2.659 -0.136 40.140 1.00 83.19 605 TRP A CA 1
ATOM 4594 C C . TRP A 1 605 ? -3.243 0.794 41.219 1.00 83.19 605 TRP A C 1
ATOM 4596 O O . TRP A 1 605 ? -2.900 0.655 42.393 1.00 83.19 605 TRP A O 1
ATOM 4606 N N . ILE A 1 606 ? -4.147 1.715 40.856 1.00 84.88 606 ILE A N 1
ATOM 4607 C CA . ILE A 1 606 ? -4.774 2.652 41.815 1.00 84.88 606 ILE A CA 1
ATOM 4608 C C . ILE A 1 606 ? -5.650 1.921 42.851 1.00 84.88 606 ILE A C 1
ATOM 4610 O O . ILE A 1 606 ? -5.812 2.413 43.969 1.00 84.88 606 ILE A O 1
ATOM 4614 N N . ARG A 1 607 ? -6.206 0.757 42.495 1.00 77.44 607 ARG A N 1
ATOM 4615 C CA . ARG A 1 607 ? -7.015 -0.095 43.379 1.00 77.44 607 ARG A CA 1
ATOM 4616 C C . ARG A 1 607 ? -6.158 -0.993 44.276 1.00 77.44 607 ARG A C 1
ATOM 4618 O 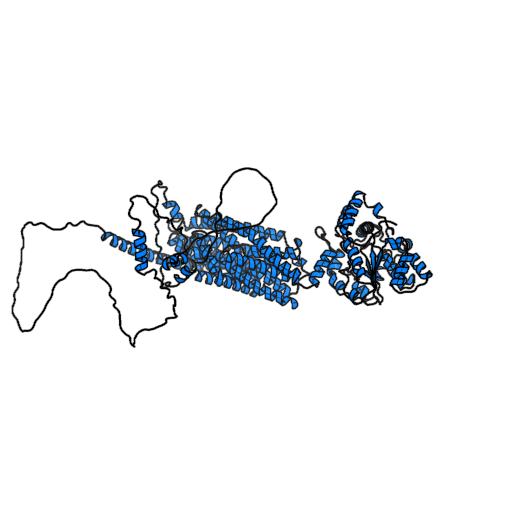O . ARG A 1 607 ? -6.326 -0.945 45.484 1.00 77.44 607 ARG A O 1
ATOM 4625 N N . SER A 1 608 ? -5.234 -1.776 43.715 1.00 71.50 608 SER A N 1
ATOM 4626 C CA . SER A 1 608 ? -4.326 -2.637 44.485 1.00 71.50 608 SER A CA 1
ATOM 4627 C C . SER A 1 608 ? -3.017 -2.876 43.730 1.00 71.50 608 SER A C 1
ATOM 4629 O O . SER A 1 608 ? -2.988 -3.468 42.650 1.00 71.50 608 SER A O 1
ATOM 4631 N N . LYS A 1 609 ? -1.888 -2.475 44.332 1.00 65.81 609 LYS A N 1
ATOM 4632 C CA . LYS A 1 609 ? -0.540 -2.679 43.759 1.00 65.81 609 LYS A CA 1
ATOM 4633 C C . LYS A 1 609 ? -0.180 -4.161 43.578 1.00 65.81 609 LYS A C 1
ATOM 4635 O O . LYS A 1 609 ? 0.711 -4.465 42.791 1.00 65.81 609 LYS A O 1
ATOM 4640 N N . LYS A 1 610 ? -0.850 -5.062 44.310 1.00 61.91 610 LYS A N 1
ATOM 4641 C CA . LYS A 1 610 ? -0.658 -6.521 44.250 1.00 61.91 610 LYS A CA 1
ATOM 4642 C C . LYS A 1 610 ? -1.394 -7.165 43.059 1.00 61.91 610 LYS A C 1
ATOM 4644 O O . LYS A 1 610 ? -1.038 -8.269 42.668 1.00 61.91 610 LYS A O 1
ATOM 4649 N N . ALA A 1 611 ? -2.393 -6.491 42.476 1.00 61.00 611 ALA A N 1
ATOM 4650 C CA . ALA A 1 611 ? -3.342 -7.097 41.534 1.00 61.00 611 ALA A CA 1
ATOM 4651 C C . ALA A 1 611 ? -2.915 -7.095 40.049 1.00 61.00 611 ALA A C 1
ATOM 4653 O O . ALA A 1 611 ? -3.585 -7.717 39.228 1.00 61.00 611 ALA A O 1
ATOM 4654 N N . VAL A 1 612 ? -1.838 -6.397 39.669 1.00 66.81 612 VAL A N 1
ATOM 4655 C CA . VAL A 1 612 ? -1.420 -6.255 38.258 1.00 66.81 612 VAL A CA 1
ATOM 4656 C C . VAL A 1 612 ? -0.372 -7.310 37.884 1.00 66.81 612 VAL A C 1
ATOM 4658 O O . VAL A 1 612 ? 0.771 -7.230 38.337 1.00 66.81 612 VAL A O 1
ATOM 4661 N N . ASP A 1 613 ? -0.720 -8.258 37.002 1.00 71.38 613 ASP A N 1
ATOM 4662 C CA . ASP A 1 613 ? 0.268 -9.194 36.448 1.00 71.38 613 ASP A CA 1
ATOM 4663 C C . ASP A 1 613 ? 1.149 -8.540 35.366 1.00 71.38 613 ASP A C 1
ATOM 4665 O O . ASP A 1 613 ? 0.804 -8.429 34.183 1.00 71.38 613 ASP A O 1
ATOM 4669 N N . TRP A 1 614 ? 2.355 -8.166 35.783 1.00 79.25 614 TRP A N 1
ATOM 4670 C CA . TRP A 1 614 ? 3.417 -7.663 34.915 1.00 79.25 614 TRP A CA 1
ATOM 4671 C C . TRP A 1 614 ? 3.898 -8.679 33.868 1.00 79.25 614 TRP A C 1
ATOM 4673 O O . TRP A 1 614 ? 4.418 -8.273 32.824 1.00 79.25 614 TRP A O 1
ATOM 4683 N N . HIS A 1 615 ? 3.730 -9.985 34.099 1.00 76.94 615 HIS A N 1
ATOM 4684 C CA . HIS A 1 615 ? 4.091 -11.020 33.133 1.00 76.94 615 HIS A CA 1
ATOM 4685 C C . HIS A 1 615 ? 3.135 -11.012 31.933 1.00 76.94 615 HIS A C 1
ATOM 4687 O O . HIS A 1 615 ? 3.596 -10.963 30.789 1.00 76.94 615 HIS A O 1
ATOM 4693 N N . LEU A 1 616 ? 1.822 -10.987 32.182 1.00 70.25 616 LEU A N 1
ATOM 4694 C CA . LEU A 1 616 ? 0.790 -10.824 31.159 1.00 70.25 616 LEU A CA 1
ATOM 4695 C C . LEU A 1 616 ? 0.979 -9.521 30.367 1.00 70.25 616 LEU A C 1
ATOM 4697 O O . LEU A 1 616 ? 1.061 -9.574 29.139 1.00 70.25 616 LEU A O 1
ATOM 4701 N N . PHE A 1 617 ? 1.163 -8.378 31.041 1.00 73.12 617 PHE A N 1
ATOM 4702 C CA . PHE A 1 617 ? 1.396 -7.090 30.368 1.00 73.12 617 PHE A CA 1
ATOM 4703 C C . PHE A 1 617 ? 2.636 -7.106 29.454 1.00 73.12 617 PHE A C 1
ATOM 4705 O O . PHE A 1 617 ? 2.572 -6.668 28.304 1.00 73.12 617 PHE A O 1
ATOM 4712 N N . ARG A 1 618 ? 3.760 -7.674 29.916 1.00 81.75 618 ARG A N 1
ATOM 4713 C CA . ARG A 1 618 ? 4.979 -7.815 29.101 1.00 81.75 618 ARG A CA 1
ATOM 4714 C C . ARG A 1 618 ? 4.736 -8.675 27.856 1.00 81.75 618 ARG A C 1
ATOM 4716 O O . ARG A 1 618 ? 5.231 -8.346 26.782 1.00 81.75 618 ARG A O 1
ATOM 4723 N N . ASN A 1 619 ? 3.992 -9.773 27.985 1.00 75.81 619 ASN A N 1
ATOM 4724 C CA . ASN A 1 619 ? 3.711 -10.670 26.860 1.00 75.81 619 ASN A CA 1
ATOM 4725 C C . ASN A 1 619 ? 2.785 -10.004 25.824 1.00 75.81 619 ASN A C 1
ATOM 4727 O O . ASN A 1 619 ? 3.007 -10.158 24.624 1.00 75.81 619 ASN A O 1
ATOM 4731 N N . ILE A 1 620 ? 1.814 -9.209 26.284 1.00 72.56 620 ILE A N 1
ATOM 4732 C CA . ILE A 1 620 ? 0.957 -8.359 25.445 1.00 72.56 620 ILE A CA 1
ATOM 4733 C C . ILE A 1 620 ? 1.812 -7.347 24.655 1.00 72.56 620 ILE A C 1
ATOM 4735 O O . ILE A 1 620 ? 1.728 -7.300 23.430 1.00 72.56 620 ILE A O 1
ATOM 4739 N N . PHE A 1 621 ? 2.718 -6.620 25.319 1.00 80.44 621 PHE A N 1
ATOM 4740 C CA . PHE A 1 621 ? 3.622 -5.662 24.664 1.00 80.44 621 PHE A CA 1
ATOM 4741 C C . PHE A 1 621 ? 4.534 -6.316 23.605 1.00 80.44 621 PHE A C 1
ATOM 4743 O O . PHE A 1 621 ? 4.740 -5.762 22.525 1.00 80.44 621 PHE A O 1
ATOM 4750 N N . VAL A 1 622 ? 5.042 -7.527 23.871 1.00 84.44 622 VAL A N 1
ATOM 4751 C CA . VAL A 1 622 ? 5.806 -8.312 22.881 1.00 84.44 622 VAL A CA 1
ATOM 4752 C C . VAL A 1 622 ? 4.933 -8.693 21.679 1.00 84.44 622 VAL A C 1
ATOM 4754 O O . VAL A 1 622 ? 5.381 -8.566 20.540 1.00 84.44 622 VAL A O 1
ATOM 4757 N N . ALA A 1 623 ? 3.680 -9.102 21.897 1.00 79.94 623 ALA A N 1
ATOM 4758 C CA . ALA A 1 623 ? 2.758 -9.437 20.812 1.00 79.94 623 ALA A CA 1
ATOM 4759 C C . ALA A 1 623 ? 2.457 -8.230 19.898 1.00 79.94 623 ALA A C 1
ATOM 4761 O O . ALA A 1 623 ? 2.343 -8.403 18.682 1.00 79.94 623 ALA A O 1
ATOM 4762 N N . TRP A 1 624 ? 2.402 -7.008 20.442 1.00 80.38 624 TRP A N 1
ATOM 4763 C CA . TRP A 1 624 ? 2.228 -5.773 19.662 1.00 80.38 624 TRP A CA 1
ATOM 4764 C C . TRP A 1 624 ? 3.398 -5.511 18.702 1.00 80.38 624 TRP A C 1
ATOM 4766 O O . TRP A 1 624 ? 3.173 -5.154 17.543 1.00 80.38 624 TRP A O 1
ATOM 4776 N N . PHE A 1 625 ? 4.634 -5.733 19.167 1.00 85.12 625 PHE A N 1
ATOM 4777 C CA . PHE A 1 625 ? 5.855 -5.590 18.364 1.00 85.12 625 PHE A CA 1
ATOM 4778 C C . PHE A 1 625 ? 6.032 -6.705 17.327 1.00 85.12 625 PHE A C 1
ATOM 4780 O O . PHE A 1 625 ? 6.521 -6.439 16.234 1.00 85.12 625 PHE A O 1
ATOM 4787 N N . VAL A 1 626 ? 5.622 -7.940 17.638 1.00 90.19 626 VAL A N 1
ATOM 4788 C CA . VAL A 1 626 ? 5.683 -9.080 16.701 1.00 90.19 626 VAL A CA 1
ATOM 4789 C C . VAL A 1 626 ? 4.597 -8.992 15.620 1.00 90.19 626 VAL A C 1
ATOM 4791 O O . VAL A 1 626 ? 4.820 -9.414 14.489 1.00 90.19 626 VAL A O 1
ATOM 4794 N N . THR A 1 627 ? 3.440 -8.402 15.930 1.00 91.81 627 THR A N 1
ATOM 4795 C CA . THR A 1 627 ? 2.288 -8.344 15.013 1.00 91.81 627 THR A CA 1
ATOM 4796 C C . THR A 1 627 ? 2.581 -7.606 13.707 1.00 91.81 627 THR A C 1
ATOM 4798 O O . THR A 1 627 ? 2.255 -8.115 12.636 1.00 91.81 627 THR A O 1
ATOM 4801 N N . VAL A 1 628 ? 3.224 -6.436 13.776 1.00 93.06 628 VAL A N 1
ATOM 4802 C CA . VAL A 1 628 ? 3.511 -5.595 12.600 1.00 93.06 628 VAL A CA 1
ATOM 4803 C C . VAL A 1 628 ? 4.401 -6.317 11.567 1.00 93.06 628 VAL A C 1
ATOM 4805 O O . VAL A 1 628 ? 3.968 -6.439 10.419 1.00 93.06 628 VAL A O 1
ATOM 4808 N N . PRO A 1 629 ? 5.595 -6.850 11.914 1.00 95.12 629 PRO A N 1
ATOM 4809 C CA . PRO A 1 629 ? 6.432 -7.559 10.950 1.00 95.12 629 PRO A CA 1
ATOM 4810 C C . PRO A 1 629 ? 5.833 -8.896 10.499 1.00 95.12 629 PRO A C 1
ATOM 4812 O O . PRO A 1 629 ? 6.031 -9.261 9.347 1.00 95.12 629 PRO A O 1
ATOM 4815 N N . VAL A 1 630 ? 5.084 -9.627 11.337 1.00 95.75 630 VAL A N 1
ATOM 4816 C CA . VAL A 1 630 ? 4.503 -10.919 10.918 1.00 95.75 630 VAL A CA 1
ATOM 4817 C C . VAL A 1 630 ? 3.352 -10.731 9.923 1.00 95.75 630 VAL A C 1
ATOM 4819 O O . VAL A 1 630 ? 3.347 -11.386 8.881 1.00 95.75 630 VAL A O 1
ATOM 4822 N N . ALA A 1 631 ? 2.428 -9.796 10.169 1.00 96.25 631 ALA A N 1
ATOM 4823 C CA . ALA A 1 631 ? 1.390 -9.448 9.192 1.00 96.25 631 ALA A CA 1
ATOM 4824 C C . ALA A 1 631 ? 1.997 -8.854 7.903 1.00 96.25 631 ALA A C 1
ATOM 4826 O O . ALA A 1 631 ? 1.551 -9.168 6.796 1.00 96.25 631 ALA A O 1
ATOM 4827 N N . GLY A 1 632 ? 3.072 -8.066 8.041 1.00 96.81 632 GLY A N 1
ATOM 4828 C CA . GLY A 1 632 ? 3.877 -7.574 6.923 1.00 96.81 632 GLY A CA 1
ATOM 4829 C C . GLY A 1 632 ? 4.506 -8.688 6.087 1.00 96.81 632 GLY A C 1
ATOM 4830 O O . GLY A 1 632 ? 4.393 -8.652 4.867 1.00 96.81 632 GLY A O 1
ATOM 4831 N N . LEU A 1 633 ? 5.096 -9.710 6.711 1.00 97.25 633 LEU A N 1
ATOM 4832 C CA . LEU A 1 633 ? 5.698 -10.853 6.015 1.00 97.25 633 LEU A CA 1
ATOM 4833 C C . LEU A 1 633 ? 4.662 -11.701 5.264 1.00 97.25 633 LEU A C 1
ATOM 4835 O O . LEU A 1 633 ? 4.925 -12.102 4.131 1.00 97.25 633 LEU A O 1
ATOM 4839 N N . PHE A 1 634 ? 3.477 -11.939 5.841 1.00 97.62 634 PHE A N 1
ATOM 4840 C CA . PHE A 1 634 ? 2.401 -12.629 5.119 1.00 97.62 634 PHE A CA 1
ATOM 4841 C C . PHE A 1 634 ? 1.920 -11.822 3.905 1.00 97.62 634 PHE A C 1
ATOM 4843 O O . PHE A 1 634 ? 1.790 -12.379 2.817 1.00 97.62 634 PHE A O 1
ATOM 4850 N N . SER A 1 635 ? 1.718 -10.510 4.057 1.00 97.81 635 SER A N 1
ATOM 4851 C CA . SER A 1 635 ? 1.333 -9.628 2.947 1.00 97.81 635 SER A CA 1
ATOM 4852 C C . SER A 1 635 ? 2.411 -9.548 1.858 1.00 97.81 635 SER A C 1
ATOM 4854 O O . SER A 1 635 ? 2.113 -9.694 0.675 1.00 97.81 635 SER A O 1
ATOM 4856 N N . ALA A 1 636 ? 3.682 -9.419 2.248 1.00 96.00 636 ALA A N 1
ATOM 4857 C CA . ALA A 1 636 ? 4.830 -9.429 1.345 1.00 96.00 636 ALA A CA 1
ATOM 4858 C C . ALA A 1 636 ? 4.914 -10.732 0.529 1.00 96.00 636 ALA A C 1
ATOM 4860 O O . ALA A 1 636 ? 5.158 -10.691 -0.676 1.00 96.00 636 ALA A O 1
ATOM 4861 N N . ALA A 1 637 ? 4.664 -11.888 1.156 1.00 95.62 637 ALA A N 1
ATOM 4862 C CA . ALA A 1 637 ? 4.644 -13.180 0.471 1.00 95.62 637 ALA A CA 1
ATOM 4863 C C . ALA A 1 637 ? 3.484 -13.300 -0.538 1.00 95.62 637 ALA A C 1
ATOM 4865 O O . ALA A 1 637 ? 3.673 -13.841 -1.628 1.00 95.62 637 ALA A O 1
ATOM 4866 N N . VAL A 1 638 ? 2.302 -12.765 -0.209 1.00 95.62 638 VAL A N 1
ATOM 4867 C CA . VAL A 1 638 ? 1.139 -12.742 -1.115 1.00 95.62 638 VAL A CA 1
ATOM 4868 C C . VAL A 1 638 ? 1.362 -11.770 -2.281 1.00 95.62 638 VAL A C 1
ATOM 4870 O O . VAL A 1 638 ? 1.104 -12.133 -3.428 1.00 95.62 638 VAL A O 1
ATOM 4873 N N . MET A 1 639 ? 1.942 -10.593 -2.032 1.00 93.62 639 MET A N 1
ATOM 4874 C CA . MET A 1 639 ? 2.342 -9.653 -3.085 1.00 93.62 639 MET A CA 1
ATOM 4875 C C . MET A 1 639 ? 3.409 -10.256 -4.007 1.00 93.62 639 MET A C 1
ATOM 4877 O O . MET A 1 639 ? 3.277 -10.183 -5.225 1.00 93.62 639 MET A O 1
ATOM 4881 N N . ALA A 1 640 ? 4.427 -10.927 -3.460 1.00 88.44 640 ALA A N 1
ATOM 4882 C CA . ALA A 1 640 ? 5.420 -11.632 -4.269 1.00 88.44 640 ALA A CA 1
ATOM 4883 C C . ALA A 1 640 ? 4.772 -12.718 -5.153 1.00 88.44 640 ALA A C 1
ATOM 4885 O O . ALA A 1 640 ? 5.133 -12.855 -6.323 1.00 88.44 640 ALA A O 1
ATOM 4886 N N . LEU A 1 641 ? 3.774 -13.450 -4.640 1.00 90.81 641 LEU A N 1
ATOM 4887 C CA . LEU A 1 641 ? 3.006 -14.409 -5.437 1.00 90.81 641 LEU A CA 1
ATOM 4888 C C . LEU A 1 641 ? 2.237 -13.716 -6.576 1.00 90.81 641 LEU A C 1
ATOM 4890 O O . LEU A 1 641 ? 2.299 -14.185 -7.715 1.00 90.81 641 LEU A O 1
ATOM 4894 N N . PHE A 1 642 ? 1.566 -12.590 -6.313 1.00 89.06 642 PHE A N 1
ATOM 4895 C CA . PHE A 1 642 ? 0.909 -11.816 -7.369 1.00 89.06 642 PHE A CA 1
ATOM 4896 C C . PHE A 1 642 ? 1.912 -11.321 -8.420 1.00 89.06 642 PHE A C 1
ATOM 4898 O O . PHE A 1 642 ? 1.731 -11.595 -9.607 1.00 89.06 642 PHE A O 1
ATOM 4905 N N . MET A 1 643 ? 2.994 -10.665 -7.995 1.00 78.44 643 MET A N 1
ATOM 4906 C CA . MET A 1 643 ? 3.967 -10.023 -8.881 1.00 78.44 643 MET A CA 1
ATOM 4907 C C . MET A 1 643 ? 4.758 -11.019 -9.739 1.00 78.44 643 MET A C 1
ATOM 4909 O O . MET A 1 643 ? 5.002 -10.747 -10.913 1.00 78.44 643 MET A O 1
ATOM 4913 N N . TYR A 1 644 ? 5.131 -12.187 -9.203 1.00 76.06 644 TYR A N 1
ATOM 4914 C CA . TYR A 1 644 ? 5.923 -13.175 -9.946 1.00 76.06 644 TYR A CA 1
ATOM 4915 C C . TYR A 1 644 ? 5.079 -14.240 -10.657 1.00 76.06 644 TYR A C 1
ATOM 4917 O O . TYR A 1 644 ? 5.395 -14.590 -11.798 1.00 76.06 644 TYR A O 1
ATOM 4925 N N . ALA A 1 645 ? 3.993 -14.734 -10.051 1.00 77.81 645 ALA A N 1
ATOM 4926 C CA . ALA A 1 645 ? 3.211 -15.838 -10.616 1.00 77.81 645 ALA A CA 1
ATOM 4927 C C . ALA A 1 645 ? 1.945 -15.385 -11.362 1.00 77.81 645 ALA A C 1
ATOM 4929 O O . ALA A 1 645 ? 1.708 -15.872 -12.463 1.00 77.81 645 ALA A O 1
ATOM 4930 N N . ILE A 1 646 ? 1.156 -14.453 -10.811 1.00 78.75 646 ILE A N 1
ATOM 4931 C CA . ILE A 1 646 ? -0.244 -14.246 -11.243 1.00 78.75 646 ILE A CA 1
ATOM 4932 C C . ILE A 1 646 ? -0.422 -13.076 -12.227 1.00 78.75 646 ILE A C 1
ATOM 4934 O O . ILE A 1 646 ? -1.191 -13.206 -13.176 1.00 78.75 646 ILE A O 1
ATOM 4938 N N . LEU A 1 647 ? 0.266 -11.946 -12.033 1.00 74.06 647 LEU A N 1
ATOM 4939 C CA . LEU A 1 647 ? 0.116 -10.768 -12.901 1.00 74.06 647 LEU A CA 1
ATOM 4940 C C . LEU A 1 647 ? 0.677 -11.009 -14.324 1.00 74.06 647 LEU A C 1
ATOM 4942 O O . LEU A 1 647 ? 1.553 -11.870 -14.491 1.00 74.06 647 LEU A O 1
ATOM 4946 N N . PRO A 1 648 ? 0.201 -10.277 -15.354 1.00 58.62 648 PRO A N 1
ATOM 4947 C CA . PRO A 1 648 ? 0.595 -10.494 -16.748 1.00 58.62 648 PRO A CA 1
ATOM 4948 C C . PRO A 1 648 ? 2.086 -10.270 -17.042 1.00 58.62 648 PRO A C 1
ATOM 4950 O O . PRO A 1 648 ? 2.809 -9.583 -16.317 1.00 58.62 648 PRO A O 1
ATOM 4953 N N . SER A 1 649 ? 2.544 -10.824 -18.168 1.00 45.06 649 SER A N 1
ATOM 4954 C CA . SER A 1 649 ? 3.923 -10.660 -18.649 1.00 45.06 649 SER A CA 1
ATOM 4955 C C . SER A 1 649 ? 4.291 -9.204 -18.951 1.00 45.06 649 SER A C 1
ATOM 4957 O O . SER A 1 649 ? 5.436 -8.837 -18.714 1.00 45.06 649 SER A O 1
ATOM 4959 N N . ALA A 1 650 ? 3.338 -8.373 -19.392 1.00 42.69 650 ALA A N 1
ATOM 4960 C CA . ALA A 1 650 ? 3.556 -6.949 -19.658 1.00 42.69 650 ALA A CA 1
ATOM 4961 C C . ALA A 1 650 ? 3.977 -6.188 -18.388 1.00 42.69 650 ALA A C 1
ATOM 4963 O O . ALA A 1 650 ? 5.035 -5.570 -18.372 1.00 42.69 650 ALA A O 1
ATOM 4964 N N . THR A 1 651 ? 3.253 -6.329 -17.269 1.00 48.69 651 THR A N 1
ATOM 4965 C CA . THR A 1 651 ? 3.636 -5.726 -15.975 1.00 48.69 651 THR A CA 1
ATOM 4966 C C . THR A 1 651 ? 5.023 -6.206 -15.516 1.00 48.69 651 THR A C 1
ATOM 4968 O O . THR A 1 651 ? 5.831 -5.424 -15.012 1.00 48.69 651 THR A O 1
ATOM 4971 N N . LYS A 1 652 ? 5.355 -7.486 -15.752 1.00 47.84 652 LYS A N 1
ATOM 4972 C CA . LYS A 1 652 ? 6.686 -8.060 -15.464 1.00 47.84 652 LYS A CA 1
ATOM 4973 C C . LYS A 1 652 ? 7.780 -7.526 -16.398 1.00 47.84 652 LYS A C 1
ATOM 4975 O O . LYS A 1 652 ? 8.934 -7.440 -15.974 1.00 47.84 652 LYS A O 1
ATOM 4980 N N . LEU A 1 653 ? 7.447 -7.173 -17.641 1.00 47.16 653 LEU A N 1
ATOM 4981 C CA . LEU A 1 653 ? 8.370 -6.540 -18.579 1.00 47.16 653 LEU A CA 1
ATOM 4982 C C . LEU A 1 653 ? 8.568 -5.065 -18.231 1.00 47.16 653 LEU A C 1
ATOM 4984 O O . LEU A 1 653 ? 9.713 -4.668 -18.083 1.00 47.16 653 LEU A O 1
ATOM 4988 N N . ILE A 1 654 ? 7.504 -4.297 -17.983 1.00 49.31 654 ILE A N 1
ATOM 4989 C CA . ILE A 1 654 ? 7.558 -2.889 -17.549 1.00 49.31 654 ILE A CA 1
ATOM 4990 C C . ILE A 1 654 ? 8.430 -2.737 -16.294 1.00 49.31 654 ILE A C 1
ATOM 4992 O O . ILE A 1 654 ? 9.314 -1.883 -16.261 1.00 49.31 654 ILE A O 1
ATOM 4996 N N . LEU A 1 655 ? 8.280 -3.617 -15.295 1.00 50.00 655 LEU A N 1
ATOM 4997 C CA . LEU A 1 655 ? 9.147 -3.619 -14.109 1.00 50.00 655 LEU A CA 1
ATOM 4998 C C . LEU A 1 655 ? 10.621 -3.919 -14.449 1.00 50.00 655 LEU A C 1
ATOM 5000 O O . LEU A 1 655 ? 11.516 -3.279 -13.900 1.00 50.00 655 LEU A O 1
ATOM 5004 N N . ARG A 1 656 ? 10.904 -4.845 -15.378 1.00 51.88 656 ARG A N 1
ATOM 5005 C CA . ARG A 1 656 ? 12.277 -5.119 -15.853 1.00 51.88 656 ARG A CA 1
ATOM 5006 C C . ARG A 1 656 ? 12.854 -3.974 -16.684 1.00 51.88 656 ARG A C 1
ATOM 5008 O O . ARG A 1 656 ? 14.027 -3.661 -16.530 1.00 51.88 656 ARG A O 1
ATOM 5015 N N . VAL A 1 657 ? 12.047 -3.358 -17.541 1.00 52.09 657 VAL A N 1
ATOM 5016 C CA . VAL A 1 657 ? 12.391 -2.210 -18.388 1.00 52.09 657 VAL A CA 1
ATOM 5017 C C . VAL A 1 657 ? 12.725 -1.016 -17.511 1.00 52.09 657 VAL A C 1
ATOM 5019 O O . VAL A 1 657 ? 13.811 -0.465 -17.649 1.00 52.09 657 VAL A O 1
ATOM 5022 N N . HIS A 1 658 ? 11.875 -0.682 -16.537 1.00 53.84 658 HIS A N 1
ATOM 5023 C CA . HIS A 1 658 ? 12.178 0.357 -15.557 1.00 53.84 658 HIS A CA 1
ATOM 5024 C C . HIS A 1 658 ? 13.494 0.050 -14.829 1.00 53.84 658 HIS A C 1
ATOM 5026 O O . HIS A 1 658 ? 14.315 0.944 -14.667 1.00 53.84 658 HIS A O 1
ATOM 5032 N N . HIS A 1 659 ? 13.751 -1.201 -14.435 1.00 52.19 659 HIS A N 1
ATOM 5033 C CA . HIS A 1 659 ? 14.984 -1.560 -13.723 1.00 52.19 659 HIS A CA 1
ATOM 5034 C C . HIS A 1 659 ? 16.251 -1.624 -14.611 1.00 52.19 659 HIS A C 1
ATOM 5036 O O . HIS A 1 659 ? 17.361 -1.626 -14.073 1.00 52.19 659 HIS A O 1
ATOM 5042 N N . LEU A 1 660 ? 16.101 -1.680 -15.943 1.00 52.53 660 LEU A N 1
ATOM 5043 C CA . LEU A 1 660 ? 17.186 -1.714 -16.942 1.00 52.53 660 LEU A CA 1
ATOM 5044 C C . LEU A 1 660 ? 17.458 -0.349 -17.601 1.00 52.53 660 LEU A C 1
ATOM 5046 O O . LEU A 1 660 ? 18.593 -0.078 -17.987 1.00 52.53 660 LEU A O 1
ATOM 5050 N N . LEU A 1 661 ? 16.431 0.492 -17.753 1.00 52.97 661 LEU A N 1
ATOM 5051 C CA . LEU A 1 661 ? 16.532 1.841 -18.316 1.00 52.97 661 LEU A CA 1
ATOM 5052 C C . LEU A 1 661 ? 16.747 2.903 -17.233 1.00 52.97 661 LEU A C 1
ATOM 5054 O O . LEU A 1 661 ? 17.497 3.847 -17.468 1.00 52.97 661 LEU A O 1
ATOM 5058 N N . VAL A 1 662 ? 16.144 2.732 -16.050 1.00 52.53 662 VAL A N 1
ATOM 5059 C CA . VAL A 1 662 ? 16.240 3.656 -14.908 1.00 52.53 662 VAL A CA 1
ATOM 5060 C C . VAL A 1 662 ? 16.924 2.955 -13.720 1.00 52.53 662 VAL A C 1
ATOM 5062 O O . VAL A 1 662 ? 16.252 2.378 -12.860 1.00 52.53 662 VAL A O 1
ATOM 5065 N N . PRO A 1 663 ? 18.269 3.009 -13.633 1.00 45.94 663 PRO A N 1
ATOM 5066 C CA . PRO A 1 663 ? 19.011 2.557 -12.459 1.00 45.94 663 PRO A CA 1
ATOM 5067 C C . PRO A 1 663 ? 18.576 3.246 -11.156 1.00 45.94 663 PRO A C 1
ATOM 5069 O O . PRO A 1 663 ? 17.929 4.294 -11.156 1.00 45.94 663 PRO A O 1
ATOM 5072 N N . SER A 1 664 ? 19.017 2.699 -10.021 1.00 40.19 664 SER A N 1
ATOM 5073 C CA . SER A 1 664 ? 18.617 3.061 -8.646 1.00 40.19 664 SER A CA 1
ATOM 5074 C C . SER A 1 664 ? 18.896 4.511 -8.185 1.00 40.19 664 SER A C 1
ATOM 5076 O O . SER A 1 664 ? 18.686 4.838 -7.016 1.00 40.19 664 SER A O 1
ATOM 5078 N N . TYR A 1 665 ? 19.316 5.414 -9.077 1.00 39.88 665 TYR A N 1
ATOM 5079 C CA . TYR A 1 665 ? 19.743 6.794 -8.801 1.00 39.88 665 TYR A CA 1
ATOM 5080 C C . TYR A 1 665 ? 18.654 7.760 -8.303 1.00 39.88 665 TYR A C 1
ATOM 5082 O O . TYR A 1 665 ? 18.947 8.874 -7.865 1.00 39.88 665 TYR A O 1
ATOM 5090 N N . SER A 1 666 ? 17.393 7.330 -8.296 1.00 34.97 666 SER A N 1
ATOM 5091 C CA . SER A 1 666 ? 16.225 8.102 -7.849 1.00 34.97 666 SER A CA 1
ATOM 5092 C C . SER A 1 666 ? 16.141 8.228 -6.303 1.00 34.97 666 SER A C 1
ATOM 5094 O O . SER A 1 666 ? 15.147 7.871 -5.676 1.00 34.97 666 SER A O 1
ATOM 5096 N N . THR A 1 667 ? 17.198 8.725 -5.652 1.00 29.69 667 THR A N 1
ATOM 5097 C CA . THR A 1 667 ? 17.187 9.139 -4.227 1.00 29.69 667 THR A CA 1
ATOM 5098 C C . THR A 1 667 ? 17.634 10.587 -3.994 1.00 29.69 667 THR A C 1
ATOM 5100 O O . THR A 1 667 ? 17.447 11.101 -2.892 1.00 29.69 667 THR A O 1
ATOM 5103 N N . LYS A 1 668 ? 18.163 11.275 -5.019 1.00 30.72 668 LYS A N 1
ATOM 5104 C CA . LYS A 1 668 ? 18.486 12.719 -4.997 1.00 30.72 668 LYS A CA 1
ATOM 5105 C C . LYS A 1 668 ? 18.163 13.438 -6.319 1.00 30.72 668 LYS A C 1
ATOM 5107 O O . LYS A 1 668 ? 18.920 14.295 -6.759 1.00 30.72 668 LYS A O 1
ATOM 5112 N N . LEU A 1 669 ? 17.031 13.102 -6.935 1.00 33.78 669 LEU A N 1
ATOM 5113 C CA . LEU A 1 669 ? 16.444 13.887 -8.027 1.00 33.78 669 LEU A CA 1
ATOM 5114 C C . LEU A 1 669 ? 15.139 14.521 -7.541 1.00 33.78 669 LEU A C 1
ATOM 5116 O O . LEU A 1 669 ? 14.070 13.917 -7.595 1.00 33.78 669 LEU A O 1
ATOM 5120 N N . THR A 1 670 ? 15.261 15.732 -7.004 1.00 29.77 670 THR A N 1
ATOM 5121 C CA . THR A 1 670 ? 14.169 16.711 -6.975 1.00 29.77 670 THR A CA 1
ATOM 5122 C C . THR A 1 670 ? 14.024 17.324 -8.367 1.00 29.77 670 THR A C 1
ATOM 5124 O O . THR A 1 670 ? 15.051 17.543 -9.001 1.00 29.77 670 THR A O 1
ATOM 5127 N N . THR A 1 671 ? 12.784 17.634 -8.769 1.00 29.53 671 THR A N 1
ATOM 5128 C CA . THR A 1 671 ? 12.370 18.266 -10.047 1.00 29.53 671 THR A CA 1
ATOM 5129 C C . THR A 1 671 ? 12.785 17.540 -11.337 1.00 29.53 671 THR A C 1
ATOM 5131 O O . THR A 1 671 ? 13.947 17.570 -11.714 1.00 29.53 671 THR A O 1
ATOM 5134 N N . GLU A 1 672 ? 11.767 16.971 -11.997 1.00 39.75 672 GLU A N 1
ATOM 5135 C CA . GLU A 1 672 ? 11.522 16.983 -13.457 1.00 39.75 672 GLU A CA 1
ATOM 5136 C C . GLU A 1 672 ? 12.508 16.297 -14.450 1.00 39.75 672 GLU A C 1
ATOM 5138 O O . GLU A 1 672 ? 13.727 16.356 -14.356 1.00 39.75 672 GLU A O 1
ATOM 5143 N N . ASP A 1 673 ? 11.899 15.607 -15.424 1.00 48.81 673 ASP A N 1
ATOM 5144 C CA . ASP A 1 673 ? 12.318 15.412 -16.824 1.00 48.81 673 ASP A CA 1
ATOM 5145 C C . ASP A 1 673 ? 13.706 14.811 -17.149 1.00 48.81 673 ASP A C 1
ATOM 5147 O O . ASP A 1 673 ? 14.540 15.408 -17.828 1.00 48.81 673 ASP A O 1
ATOM 5151 N N . GLY A 1 674 ? 13.911 13.541 -16.772 1.00 60.69 674 GLY A N 1
ATOM 5152 C CA . GLY A 1 674 ? 14.960 12.681 -17.348 1.00 60.69 674 GLY A CA 1
ATOM 5153 C C . GLY A 1 674 ? 14.453 11.830 -18.524 1.00 60.69 674 GLY A C 1
ATOM 5154 O O . GLY A 1 674 ? 13.362 11.252 -18.456 1.00 60.69 674 GLY A O 1
ATOM 5155 N N . VAL A 1 675 ? 15.242 11.685 -19.594 1.00 64.31 675 VAL A N 1
ATOM 5156 C CA . VAL A 1 675 ? 14.812 10.927 -20.789 1.00 64.31 675 VAL A CA 1
ATOM 5157 C C . VAL A 1 675 ? 14.641 9.437 -20.520 1.00 64.31 675 VAL A C 1
ATOM 5159 O O . VAL A 1 675 ? 13.696 8.838 -21.021 1.00 64.31 675 VAL A O 1
ATOM 5162 N N . GLU A 1 676 ? 15.478 8.832 -19.680 1.00 68.00 676 GLU A N 1
ATOM 5163 C CA . GLU A 1 676 ? 15.358 7.419 -19.300 1.00 68.00 676 GLU A CA 1
ATOM 5164 C C . GLU A 1 676 ? 13.977 7.098 -18.700 1.00 68.00 676 GLU A C 1
ATOM 5166 O O . GLU A 1 676 ? 13.430 6.016 -18.921 1.00 68.00 676 GLU A O 1
ATOM 5171 N N . ARG A 1 677 ? 13.391 8.068 -17.985 1.00 65.56 677 ARG A N 1
ATOM 5172 C CA . ARG A 1 677 ? 12.031 7.994 -17.446 1.00 65.56 677 ARG A CA 1
ATOM 5173 C C . ARG A 1 677 ? 10.976 8.158 -18.541 1.00 65.56 677 ARG A C 1
ATOM 5175 O O . ARG A 1 677 ? 10.042 7.367 -18.571 1.00 65.56 677 ARG A O 1
ATOM 5182 N N . SER A 1 678 ? 11.150 9.117 -19.452 1.00 68.81 678 SER A N 1
ATOM 5183 C CA . SER A 1 678 ? 10.218 9.346 -20.574 1.00 68.81 678 SER A CA 1
ATOM 5184 C C . SER A 1 678 ? 10.079 8.098 -21.459 1.00 68.81 678 SER A C 1
ATOM 5186 O O . SER A 1 678 ? 8.970 7.695 -21.806 1.00 68.81 678 SER A O 1
ATOM 5188 N N . ILE A 1 679 ? 11.197 7.415 -21.738 1.00 72.31 679 ILE A N 1
ATOM 5189 C CA . ILE A 1 679 ? 11.221 6.149 -22.489 1.00 72.31 679 ILE A CA 1
ATOM 5190 C C . ILE A 1 679 ? 10.517 5.021 -21.714 1.00 72.31 679 ILE A C 1
ATOM 5192 O O . ILE A 1 679 ? 9.797 4.223 -22.312 1.00 72.31 679 ILE A O 1
ATOM 5196 N N . ALA A 1 680 ? 10.695 4.948 -20.391 1.00 67.81 680 ALA A N 1
ATOM 5197 C CA . ALA A 1 680 ? 10.029 3.945 -19.557 1.00 67.81 680 ALA A CA 1
ATOM 5198 C C . ALA A 1 680 ? 8.510 4.190 -19.428 1.00 67.81 680 ALA A C 1
ATOM 5200 O O . ALA A 1 680 ? 7.738 3.235 -19.434 1.00 67.81 680 ALA A O 1
ATOM 5201 N N . GLU A 1 681 ? 8.071 5.450 -19.352 1.00 67.88 681 GLU A N 1
ATOM 5202 C CA . GLU A 1 681 ? 6.651 5.830 -19.296 1.00 67.88 681 GLU A CA 1
ATOM 5203 C C . GLU A 1 681 ? 5.944 5.639 -20.651 1.00 67.88 681 GLU A C 1
ATOM 5205 O O . GLU A 1 681 ? 4.784 5.233 -20.686 1.00 67.88 681 GLU A O 1
ATOM 5210 N N . ALA A 1 682 ? 6.649 5.839 -21.770 1.00 74.38 682 ALA A N 1
ATOM 5211 C CA . ALA A 1 682 ? 6.134 5.603 -23.121 1.00 74.38 682 ALA A CA 1
ATOM 5212 C C . ALA A 1 682 ? 6.364 4.170 -23.656 1.00 74.38 682 ALA A C 1
ATOM 5214 O O . ALA A 1 682 ? 6.021 3.887 -24.810 1.00 74.38 682 ALA A O 1
ATOM 5215 N N . TRP A 1 683 ? 6.925 3.259 -22.846 1.00 81.69 683 TRP A N 1
ATOM 5216 C CA . TRP A 1 683 ? 7.454 1.961 -23.294 1.00 81.69 683 TRP A CA 1
ATOM 5217 C C . TRP A 1 683 ? 6.475 1.125 -24.130 1.00 81.69 683 TRP A C 1
ATOM 5219 O O . TRP A 1 683 ? 6.873 0.504 -25.114 1.00 81.69 683 TRP A O 1
ATOM 5229 N N . THR A 1 684 ? 5.184 1.160 -23.797 1.00 75.25 684 THR A N 1
ATOM 5230 C CA . THR A 1 684 ? 4.119 0.429 -24.500 1.00 75.25 684 THR A CA 1
ATOM 5231 C C . THR A 1 684 ? 4.076 0.726 -26.006 1.00 75.25 684 THR A C 1
ATOM 5233 O O . THR A 1 684 ? 3.697 -0.150 -26.783 1.00 75.25 684 THR A O 1
ATOM 5236 N N . GLN A 1 685 ? 4.490 1.921 -26.451 1.00 85.56 685 GLN A N 1
ATOM 5237 C CA . GLN A 1 685 ? 4.594 2.246 -27.882 1.00 85.56 685 GLN A CA 1
ATOM 5238 C C . GLN A 1 685 ? 5.755 1.508 -28.566 1.00 85.56 685 GLN A C 1
ATOM 5240 O O . GLN A 1 685 ? 5.631 1.072 -29.710 1.00 85.56 685 GLN A O 1
ATOM 5245 N N . VAL A 1 686 ? 6.875 1.355 -27.854 1.00 87.69 686 VAL A N 1
ATOM 5246 C CA . VAL A 1 686 ? 8.087 0.675 -28.324 1.00 87.69 686 VAL A CA 1
ATOM 5247 C C . VAL A 1 686 ? 7.865 -0.837 -28.347 1.00 87.69 686 VAL A C 1
ATOM 5249 O O . VAL A 1 686 ? 8.160 -1.482 -29.346 1.00 87.69 686 VAL A O 1
ATOM 5252 N N . GLU A 1 687 ? 7.279 -1.400 -27.287 1.00 85.25 687 GLU A N 1
ATOM 5253 C CA . GLU A 1 687 ? 6.963 -2.831 -27.172 1.00 85.25 687 GLU A CA 1
ATOM 5254 C C . GLU A 1 687 ? 6.038 -3.317 -28.297 1.00 85.25 687 GLU A C 1
ATOM 5256 O O . GLU A 1 687 ? 6.294 -4.350 -28.912 1.00 85.25 687 GLU A O 1
ATOM 5261 N N . ASN A 1 688 ? 5.007 -2.531 -28.624 1.00 87.06 688 ASN A N 1
ATOM 5262 C CA . ASN A 1 688 ? 4.052 -2.840 -29.691 1.00 87.06 688 ASN A CA 1
ATOM 5263 C C . ASN A 1 688 ? 4.532 -2.418 -31.096 1.00 87.06 688 ASN A C 1
ATOM 5265 O O . ASN A 1 688 ? 3.765 -2.532 -32.060 1.00 87.06 688 ASN A O 1
ATOM 5269 N N . PHE A 1 689 ? 5.774 -1.939 -31.249 1.00 92.94 689 PHE A N 1
ATOM 5270 C CA . PHE A 1 689 ? 6.294 -1.471 -32.534 1.00 92.94 689 PHE A CA 1
ATOM 5271 C C . PHE A 1 689 ? 6.228 -2.561 -33.611 1.00 92.94 689 PHE A C 1
ATOM 5273 O O . PHE A 1 689 ? 6.691 -3.688 -33.423 1.00 92.94 689 PHE A O 1
ATOM 5280 N N . GLN A 1 690 ? 5.699 -2.198 -34.780 1.00 92.75 690 GLN A N 1
ATOM 5281 C CA . GLN A 1 690 ? 5.573 -3.096 -35.926 1.00 92.75 690 GLN A CA 1
ATOM 5282 C C . GLN A 1 690 ? 6.725 -2.877 -36.914 1.00 92.75 690 GLN A C 1
ATOM 5284 O O . GLN A 1 690 ? 6.722 -1.946 -37.734 1.00 92.75 690 GLN A O 1
ATOM 5289 N N . ALA A 1 691 ? 7.724 -3.756 -36.829 1.00 94.44 691 ALA A N 1
ATOM 5290 C CA . ALA A 1 691 ? 8.778 -3.872 -37.823 1.00 94.44 691 ALA A CA 1
ATOM 5291 C C . ALA A 1 691 ? 8.220 -4.368 -39.167 1.00 94.44 691 ALA A C 1
ATOM 5293 O O . ALA A 1 691 ? 7.266 -5.144 -39.230 1.00 94.44 691 ALA A O 1
ATOM 5294 N N . LYS A 1 692 ? 8.844 -3.921 -40.254 1.00 93.44 692 LYS A N 1
ATOM 5295 C CA . LYS A 1 692 ? 8.594 -4.368 -41.626 1.00 93.44 692 LYS A CA 1
ATOM 5296 C C . LYS A 1 692 ? 9.762 -5.255 -42.059 1.00 93.44 692 LYS A C 1
ATOM 5298 O O . LYS A 1 692 ? 10.898 -5.070 -41.626 1.00 93.44 692 LYS A O 1
ATOM 5303 N N . LYS A 1 693 ? 9.495 -6.230 -42.927 1.00 91.06 693 LYS A N 1
ATOM 5304 C CA . LYS A 1 693 ? 10.469 -7.257 -43.346 1.00 91.06 693 LYS A CA 1
ATOM 5305 C C . LYS A 1 693 ? 11.761 -6.702 -43.966 1.00 91.06 693 LYS A C 1
ATOM 5307 O O . LYS A 1 693 ? 12.798 -7.361 -43.914 1.00 91.06 693 LYS A O 1
ATOM 5312 N N . ASP A 1 694 ? 11.692 -5.520 -44.562 1.00 93.00 694 ASP A N 1
ATOM 5313 C CA . ASP A 1 694 ? 12.792 -4.804 -45.203 1.00 93.00 694 ASP A CA 1
ATOM 5314 C C . ASP A 1 694 ? 13.405 -3.685 -44.337 1.00 93.00 694 ASP A C 1
ATOM 5316 O O . ASP A 1 694 ? 14.321 -2.997 -44.791 1.00 93.00 694 ASP A O 1
ATOM 5320 N N . ASP A 1 695 ? 12.969 -3.540 -43.080 1.00 96.44 695 ASP A N 1
ATOM 5321 C CA . ASP A 1 695 ? 13.663 -2.709 -42.095 1.00 96.44 695 ASP A CA 1
ATOM 5322 C C . ASP A 1 695 ? 15.053 -3.276 -41.766 1.00 96.44 695 ASP A C 1
ATOM 5324 O O . ASP A 1 695 ? 15.270 -4.495 -41.706 1.00 96.44 695 ASP A O 1
ATOM 5328 N N . LEU A 1 696 ? 15.985 -2.372 -41.459 1.00 97.81 696 LEU A N 1
ATOM 5329 C CA . LEU A 1 696 ? 17.292 -2.707 -40.910 1.00 97.81 696 LEU A CA 1
ATOM 5330 C C . LEU A 1 696 ? 17.493 -2.046 -39.546 1.00 97.81 696 LEU A C 1
ATOM 5332 O O . LEU A 1 696 ? 17.479 -0.820 -39.429 1.00 97.81 696 LEU A O 1
ATOM 5336 N N . LEU A 1 697 ? 17.736 -2.870 -38.526 1.00 98.25 697 LEU A N 1
ATOM 5337 C CA . LEU A 1 697 ? 17.973 -2.427 -37.155 1.00 98.25 697 LEU A CA 1
ATOM 5338 C C . LEU A 1 697 ? 19.468 -2.181 -36.902 1.00 98.25 697 LEU A C 1
ATOM 5340 O O . LEU A 1 697 ? 20.298 -3.081 -37.029 1.00 98.25 697 LEU A O 1
ATOM 5344 N N . ILE A 1 698 ? 19.805 -0.959 -36.511 1.00 98.69 698 ILE A N 1
ATOM 5345 C CA . ILE A 1 698 ? 21.141 -0.497 -36.138 1.00 98.69 698 ILE A CA 1
ATOM 5346 C C . ILE A 1 698 ? 21.186 -0.439 -34.612 1.00 98.69 698 ILE A C 1
ATOM 5348 O O . ILE A 1 698 ? 20.740 0.535 -34.000 1.00 98.69 698 ILE A O 1
ATOM 5352 N N . ALA A 1 699 ? 21.713 -1.494 -33.999 1.00 98.25 699 ALA A N 1
ATOM 5353 C CA . ALA A 1 699 ? 21.792 -1.633 -32.552 1.00 98.25 699 ALA A CA 1
ATOM 5354 C C . ALA A 1 699 ? 23.218 -1.368 -32.054 1.00 98.25 699 ALA A C 1
ATOM 5356 O O . ALA A 1 699 ? 24.198 -1.848 -32.618 1.00 98.25 699 ALA A O 1
ATOM 5357 N N . THR A 1 700 ? 23.367 -0.614 -30.970 1.00 98.50 700 THR A N 1
ATOM 5358 C CA . THR A 1 700 ? 24.670 -0.401 -30.318 1.00 98.50 700 THR A CA 1
ATOM 5359 C C . THR A 1 700 ? 24.465 -0.108 -28.846 1.00 98.50 700 THR A C 1
ATOM 5361 O O . THR A 1 700 ? 23.585 0.691 -28.540 1.00 98.50 700 THR A O 1
ATOM 5364 N N . TYR A 1 701 ? 25.346 -0.572 -27.958 1.00 97.81 701 TYR A N 1
ATOM 5365 C CA . TYR A 1 701 ? 25.471 0.114 -26.668 1.00 97.81 701 TYR A CA 1
ATOM 5366 C C . TYR A 1 701 ? 25.852 1.596 -26.917 1.00 97.81 701 TYR A C 1
ATOM 5368 O O . TYR A 1 701 ? 26.675 1.853 -27.812 1.00 97.81 701 TYR A O 1
ATOM 5376 N N . PRO A 1 702 ? 25.297 2.573 -26.174 1.00 96.31 702 PRO A N 1
ATOM 5377 C CA . PRO A 1 702 ? 25.561 3.997 -26.371 1.00 96.31 702 PRO A CA 1
ATOM 5378 C C . PRO A 1 702 ? 27.037 4.361 -26.603 1.00 96.31 702 PRO A C 1
ATOM 5380 O O . PRO A 1 702 ? 27.956 3.847 -25.973 1.00 96.31 702 PRO A O 1
ATOM 5383 N N . LYS A 1 703 ? 27.268 5.297 -27.532 1.00 97.56 703 LYS A N 1
ATOM 5384 C CA . LYS A 1 703 ? 28.594 5.850 -27.902 1.00 97.56 703 LYS A CA 1
ATOM 5385 C C . LYS A 1 703 ? 29.590 4.851 -28.538 1.00 97.56 703 LYS A C 1
ATOM 5387 O O . LYS A 1 703 ? 30.751 5.210 -28.761 1.00 97.56 703 LYS A O 1
ATOM 5392 N N . SER A 1 704 ? 29.132 3.662 -28.943 1.00 98.31 704 SER A N 1
ATOM 5393 C CA . SER A 1 704 ? 29.946 2.650 -29.652 1.00 98.31 704 SER A CA 1
ATOM 5394 C C . SER A 1 704 ? 30.153 2.911 -31.156 1.00 98.31 704 SER A C 1
ATOM 5396 O O . SER A 1 704 ? 30.699 2.065 -31.850 1.00 98.31 704 SER A O 1
ATOM 5398 N N . GLY A 1 705 ? 29.747 4.078 -31.676 1.00 96.94 705 GLY A N 1
ATOM 5399 C CA . GLY A 1 705 ? 29.933 4.457 -33.089 1.00 96.94 705 GLY A CA 1
ATOM 5400 C C . GLY A 1 705 ? 28.659 4.505 -33.940 1.00 96.94 705 GLY A C 1
ATOM 5401 O O . GLY A 1 705 ? 28.760 4.616 -35.157 1.00 96.94 705 GLY A O 1
ATOM 5402 N N . THR A 1 706 ? 27.473 4.471 -33.326 1.00 97.81 706 THR A N 1
ATOM 5403 C CA . THR A 1 706 ? 26.155 4.416 -33.993 1.00 97.81 706 THR A CA 1
ATOM 5404 C C . THR A 1 706 ? 26.019 5.374 -35.178 1.00 97.81 706 THR A C 1
ATOM 5406 O O . THR A 1 706 ? 25.782 4.931 -36.292 1.00 97.81 706 THR A O 1
ATOM 5409 N N . THR A 1 707 ? 26.252 6.675 -34.975 1.00 97.94 707 THR A N 1
ATOM 5410 C CA . THR A 1 707 ? 26.112 7.696 -36.030 1.00 97.94 707 THR A CA 1
ATOM 5411 C C . THR A 1 707 ? 26.995 7.422 -37.249 1.00 97.94 707 THR A C 1
ATOM 5413 O O . THR A 1 707 ? 26.612 7.749 -38.366 1.00 97.94 707 THR A O 1
ATOM 5416 N N . TRP A 1 708 ? 28.165 6.809 -37.048 1.00 98.31 708 TRP A N 1
ATOM 5417 C CA . TRP A 1 708 ? 29.101 6.500 -38.125 1.00 98.31 708 TRP A CA 1
ATOM 5418 C C . TRP A 1 708 ? 28.581 5.359 -39.003 1.00 98.31 708 TRP A C 1
ATOM 5420 O O . TRP A 1 708 ? 28.536 5.502 -40.222 1.00 98.31 708 TRP A O 1
ATOM 5430 N N . VAL A 1 709 ? 28.100 4.267 -38.395 1.00 98.19 709 VAL A N 1
ATOM 5431 C CA . VAL A 1 709 ? 27.470 3.171 -39.150 1.00 98.19 709 VAL A CA 1
ATOM 5432 C C . VAL A 1 709 ? 26.131 3.597 -39.767 1.00 98.19 709 VAL A C 1
ATOM 5434 O O . VAL A 1 709 ? 25.836 3.188 -40.884 1.00 98.19 709 VAL A O 1
ATOM 5437 N N . SER A 1 710 ? 25.357 4.475 -39.117 1.00 98.19 710 SER A N 1
ATOM 5438 C CA . SER A 1 710 ? 24.126 5.040 -39.688 1.00 98.19 710 SER A CA 1
ATOM 5439 C C . SER A 1 710 ? 24.386 5.878 -40.946 1.00 98.19 710 SER A C 1
ATOM 5441 O O . SER A 1 710 ? 23.650 5.731 -41.915 1.00 98.19 710 SER A O 1
ATOM 5443 N N . GLU A 1 711 ? 25.441 6.701 -40.976 1.00 97.94 711 GLU A N 1
ATOM 5444 C CA . GLU A 1 711 ? 25.811 7.473 -42.176 1.00 97.94 711 GLU A CA 1
ATOM 5445 C C . GLU A 1 711 ? 26.363 6.566 -43.290 1.00 97.94 711 GLU A C 1
ATOM 5447 O O . GLU A 1 711 ? 25.992 6.726 -44.451 1.00 97.94 711 GLU A O 1
ATOM 5452 N N . ILE A 1 712 ? 27.185 5.561 -42.945 1.00 97.81 712 ILE A N 1
ATOM 5453 C CA . ILE A 1 712 ? 27.625 4.515 -43.890 1.00 97.81 712 ILE A CA 1
ATOM 5454 C C . ILE A 1 712 ? 26.410 3.832 -44.530 1.00 97.81 712 ILE A C 1
ATOM 5456 O O . ILE A 1 712 ? 26.385 3.636 -45.744 1.00 97.81 712 ILE A O 1
ATOM 5460 N N . LEU A 1 713 ? 25.390 3.498 -43.738 1.00 97.06 713 LEU A N 1
ATOM 5461 C CA . LEU A 1 713 ? 24.180 2.847 -44.230 1.00 97.06 713 LEU A CA 1
ATOM 5462 C C . LEU A 1 713 ? 23.320 3.776 -45.086 1.00 97.06 713 LEU A C 1
ATOM 5464 O O . LEU A 1 713 ? 22.963 3.373 -46.187 1.00 97.06 713 LEU A O 1
ATOM 5468 N N . ASP A 1 714 ? 23.035 5.010 -44.663 1.00 95.94 714 ASP A N 1
ATOM 5469 C CA . ASP A 1 714 ? 22.252 5.944 -45.486 1.00 95.94 714 ASP A CA 1
ATOM 5470 C C . ASP A 1 714 ? 22.960 6.238 -46.822 1.00 95.94 714 ASP A C 1
ATOM 5472 O O . ASP A 1 714 ? 22.309 6.242 -47.868 1.00 95.94 714 ASP A O 1
ATOM 5476 N N . MET A 1 715 ? 24.298 6.343 -46.834 1.00 95.69 715 MET A N 1
ATOM 5477 C CA . MET A 1 715 ? 25.066 6.432 -48.081 1.00 95.69 715 MET A CA 1
ATOM 5478 C C . MET A 1 715 ? 24.971 5.164 -48.938 1.00 95.69 715 MET A C 1
ATOM 5480 O O . MET A 1 715 ? 24.796 5.283 -50.147 1.00 95.69 715 MET A O 1
ATOM 5484 N N . ILE A 1 716 ? 25.051 3.955 -48.368 1.00 95.25 716 ILE A N 1
ATOM 5485 C CA . ILE A 1 716 ? 24.892 2.711 -49.146 1.00 95.25 716 ILE A CA 1
ATOM 5486 C C . ILE A 1 716 ? 23.460 2.571 -49.684 1.00 95.25 716 ILE A C 1
ATOM 5488 O O . ILE A 1 716 ? 23.272 2.074 -50.793 1.00 95.25 716 ILE A O 1
ATOM 5492 N N . TYR A 1 717 ? 22.438 3.007 -48.946 1.00 93.38 717 TYR A N 1
ATOM 5493 C CA . TYR A 1 717 ? 21.048 2.950 -49.404 1.00 93.38 717 TYR A CA 1
ATOM 5494 C C . TYR A 1 717 ? 20.757 3.980 -50.507 1.00 93.38 717 TYR A C 1
ATOM 5496 O O . TYR A 1 717 ? 20.034 3.642 -51.441 1.00 93.38 717 TYR A O 1
ATOM 5504 N N . ASN A 1 718 ? 21.395 5.156 -50.469 1.00 93.50 718 ASN A N 1
ATOM 5505 C CA . ASN A 1 718 ? 21.292 6.217 -51.483 1.00 93.50 718 ASN A CA 1
ATOM 5506 C C . ASN A 1 718 ? 22.388 6.161 -52.577 1.00 93.50 718 ASN A C 1
ATOM 5508 O O . ASN A 1 718 ? 22.610 7.156 -53.266 1.00 93.50 718 ASN A O 1
ATOM 5512 N N . ASP A 1 719 ? 23.088 5.031 -52.730 1.00 90.88 719 ASP A N 1
ATOM 5513 C CA . ASP A 1 719 ? 24.119 4.780 -53.757 1.00 90.88 719 ASP A CA 1
ATOM 5514 C C . ASP A 1 719 ? 25.250 5.842 -53.798 1.00 90.88 719 ASP A C 1
ATOM 5516 O O . ASP A 1 719 ? 25.772 6.216 -54.848 1.00 90.88 719 ASP A O 1
ATOM 5520 N N . ALA A 1 720 ? 25.633 6.322 -52.609 1.00 91.06 720 ALA A N 1
ATOM 5521 C CA . ALA A 1 720 ? 26.564 7.419 -52.330 1.00 91.06 720 ALA A CA 1
ATOM 5522 C C . ALA A 1 720 ? 26.177 8.797 -52.910 1.00 91.06 720 ALA A C 1
ATOM 5524 O O . ALA A 1 720 ? 27.041 9.659 -53.092 1.00 91.06 720 ALA A O 1
ATOM 5525 N N . ASP A 1 721 ? 24.883 9.045 -53.133 1.00 93.44 721 ASP A N 1
ATOM 5526 C CA . ASP A 1 721 ? 24.351 10.387 -53.373 1.00 93.44 721 ASP A CA 1
ATOM 5527 C C . ASP A 1 721 ? 24.451 11.246 -52.097 1.00 93.44 721 ASP A C 1
ATOM 5529 O O . ASP A 1 721 ? 23.663 11.135 -51.152 1.00 93.44 721 ASP A O 1
ATOM 5533 N N . VAL A 1 722 ? 25.469 12.105 -52.081 1.00 92.06 722 VAL A N 1
ATOM 5534 C CA . VAL A 1 722 ? 25.824 12.971 -50.951 1.00 92.06 722 VAL A CA 1
ATOM 5535 C C . VAL A 1 722 ? 24.733 13.999 -50.643 1.00 92.06 722 VAL A C 1
ATOM 5537 O O . VAL A 1 722 ? 24.542 14.340 -49.477 1.00 92.06 722 VAL A O 1
ATOM 5540 N N . GLU A 1 723 ? 23.988 14.475 -51.642 1.00 93.31 723 GLU A N 1
ATOM 5541 C CA . GLU A 1 723 ? 22.945 15.481 -51.421 1.00 93.31 723 GLU A CA 1
ATOM 5542 C C . GLU A 1 723 ? 21.667 14.834 -50.877 1.00 93.31 723 GLU A C 1
ATOM 5544 O O . GLU A 1 723 ? 21.064 15.377 -49.951 1.00 93.31 723 GLU A O 1
ATOM 5549 N N . LYS A 1 724 ? 21.327 13.605 -51.306 1.00 92.81 724 LYS A N 1
ATOM 5550 C CA . LYS A 1 724 ? 20.315 12.798 -50.596 1.00 92.81 724 LYS A CA 1
ATOM 5551 C C . LYS A 1 724 ? 20.713 12.539 -49.144 1.00 92.81 724 LYS A C 1
ATOM 5553 O O . LYS A 1 724 ? 19.854 12.612 -48.268 1.00 92.81 724 LYS A O 1
ATOM 5558 N N . CYS A 1 725 ? 21.986 12.279 -48.847 1.00 91.81 725 CYS A N 1
ATOM 5559 C CA . CYS A 1 725 ? 22.437 12.058 -47.465 1.00 91.81 725 CYS A CA 1
ATOM 5560 C C . CYS A 1 725 ? 22.438 13.340 -46.609 1.00 91.81 725 CYS A C 1
ATOM 5562 O O . CYS A 1 725 ? 22.402 13.253 -45.389 1.00 91.81 725 CYS A O 1
ATOM 5564 N N . LYS A 1 726 ? 22.394 14.531 -47.221 1.00 93.31 726 LYS A N 1
ATOM 5565 C CA . LYS A 1 726 ? 22.220 15.821 -46.525 1.00 93.31 726 LYS A CA 1
ATOM 5566 C C . LYS A 1 726 ? 20.766 16.309 -46.461 1.00 93.31 726 LYS A C 1
ATOM 5568 O O . LYS A 1 726 ? 20.538 17.409 -45.965 1.00 93.31 726 LYS A O 1
ATOM 5573 N N . ARG A 1 727 ? 19.789 15.531 -46.953 1.00 94.25 727 ARG A N 1
ATOM 5574 C CA . ARG A 1 727 ? 18.367 15.938 -47.033 1.00 94.25 727 ARG A CA 1
ATOM 5575 C C . ARG A 1 727 ? 17.781 16.426 -45.704 1.00 94.25 727 ARG A C 1
ATOM 5577 O O . ARG A 1 727 ? 16.908 17.284 -45.717 1.00 94.25 727 ARG A O 1
ATOM 5584 N N . ASP A 1 728 ? 18.255 15.863 -44.594 1.00 93.88 728 ASP A N 1
ATOM 5585 C CA . ASP A 1 728 ? 17.870 16.210 -43.225 1.00 93.88 728 ASP A CA 1
ATOM 5586 C C . ASP A 1 728 ? 18.929 15.685 -42.229 1.00 93.88 728 ASP A C 1
ATOM 5588 O O . ASP A 1 728 ? 19.853 14.955 -42.609 1.00 93.88 728 ASP A O 1
ATOM 5592 N N . ALA A 1 729 ? 18.809 16.020 -40.947 1.00 94.31 729 ALA A N 1
ATOM 5593 C CA . ALA A 1 729 ? 19.647 15.506 -39.872 1.00 94.31 729 ALA A CA 1
ATOM 5594 C C . ALA A 1 729 ? 19.546 13.975 -39.716 1.00 94.31 729 ALA A C 1
ATOM 5596 O O . ALA A 1 729 ? 18.495 13.360 -39.901 1.00 94.31 729 ALA A O 1
ATOM 5597 N N . ILE A 1 730 ? 20.652 13.343 -39.317 1.00 95.50 730 ILE A N 1
ATOM 5598 C CA . ILE A 1 730 ? 20.788 11.884 -39.192 1.00 95.50 730 ILE A CA 1
ATOM 5599 C C . ILE A 1 730 ? 19.760 11.256 -38.241 1.00 95.50 730 ILE A C 1
ATOM 5601 O O . ILE A 1 730 ? 19.349 10.124 -38.464 1.00 95.50 730 ILE A O 1
ATOM 5605 N N . PHE A 1 731 ? 19.317 11.982 -37.211 1.00 91.50 731 PHE A N 1
ATOM 5606 C CA . PHE A 1 731 ? 18.305 11.503 -36.263 1.00 91.50 731 PHE A CA 1
ATOM 5607 C C . PHE A 1 731 ? 16.869 11.541 -36.816 1.00 91.50 731 PHE A C 1
ATOM 5609 O O . PHE A 1 731 ? 16.022 10.843 -36.276 1.00 91.50 731 PHE A O 1
ATOM 5616 N N . ASN A 1 732 ? 16.616 12.272 -37.907 1.00 93.06 732 ASN A N 1
ATOM 5617 C CA . ASN A 1 732 ? 15.363 12.204 -38.669 1.00 93.06 732 ASN A CA 1
ATOM 5618 C C . ASN A 1 732 ? 15.474 11.184 -39.816 1.00 93.06 732 ASN A C 1
ATOM 5620 O O . ASN A 1 732 ? 14.551 10.415 -40.064 1.00 93.06 732 ASN A O 1
ATOM 5624 N N . ARG A 1 733 ? 16.633 11.124 -40.497 1.00 94.31 733 ARG A N 1
ATOM 5625 C CA . ARG A 1 733 ? 16.913 10.133 -41.558 1.00 94.31 733 ARG A CA 1
ATOM 5626 C C . ARG A 1 733 ? 16.935 8.689 -41.050 1.00 94.31 733 ARG A C 1
ATOM 5628 O O . ARG A 1 733 ? 16.605 7.777 -41.804 1.00 94.31 733 ARG A O 1
ATOM 5635 N N . VAL A 1 734 ? 17.371 8.496 -39.806 1.00 96.81 734 VAL A N 1
ATOM 5636 C CA . VAL A 1 734 ? 17.510 7.207 -39.118 1.00 96.81 734 VAL A CA 1
ATOM 5637 C C . VAL A 1 734 ? 16.939 7.368 -37.699 1.00 96.81 734 VAL A C 1
ATOM 5639 O O . VAL A 1 734 ? 17.708 7.600 -36.756 1.00 96.81 734 VAL A O 1
ATOM 5642 N N . PRO A 1 735 ? 15.602 7.307 -37.529 1.00 96.19 735 PRO A N 1
ATOM 5643 C CA . PRO A 1 735 ? 14.963 7.578 -36.246 1.00 96.19 735 PRO A CA 1
ATOM 5644 C C . PRO A 1 735 ? 15.440 6.660 -35.129 1.00 96.19 735 PRO A C 1
ATOM 5646 O O . PRO A 1 735 ? 15.723 5.473 -35.329 1.00 96.19 735 PRO A O 1
ATOM 5649 N N . PHE A 1 736 ? 15.507 7.227 -33.928 1.00 95.19 736 PHE A N 1
ATOM 5650 C CA . PHE A 1 736 ? 15.883 6.519 -32.714 1.00 95.19 736 PHE A CA 1
ATOM 5651 C C . PHE A 1 736 ? 14.618 5.944 -32.074 1.00 95.19 736 PHE A C 1
ATOM 5653 O O . PHE A 1 736 ? 13.917 6.660 -31.370 1.00 95.19 736 PHE A O 1
ATOM 5660 N N . MET A 1 737 ? 14.320 4.675 -32.362 1.00 95.19 737 MET A N 1
ATOM 5661 C CA . MET A 1 737 ? 13.017 4.037 -32.130 1.00 95.19 737 MET A CA 1
ATOM 5662 C C . MET A 1 737 ? 12.455 4.264 -30.725 1.00 95.19 737 MET A C 1
ATOM 5664 O O . MET A 1 737 ? 11.319 4.703 -30.590 1.00 95.19 737 MET A O 1
ATOM 5668 N N . GLU A 1 738 ? 13.241 3.974 -29.688 1.00 91.69 738 GLU A N 1
ATOM 5669 C CA . GLU A 1 738 ? 12.791 4.108 -28.304 1.00 91.69 738 GLU A CA 1
ATOM 5670 C C . GLU A 1 738 ? 12.861 5.540 -27.749 1.00 91.69 738 GLU A C 1
ATOM 5672 O O . GLU A 1 738 ? 12.435 5.755 -26.621 1.00 91.69 738 GLU A O 1
ATOM 5677 N N . LEU A 1 739 ? 13.387 6.526 -28.489 1.00 89.44 739 LEU A N 1
ATOM 5678 C CA . LEU A 1 739 ? 13.443 7.906 -28.007 1.00 89.44 739 LEU A CA 1
ATOM 5679 C C . LEU A 1 739 ? 12.071 8.568 -28.142 1.00 89.44 739 LEU A C 1
ATOM 5681 O O . LEU A 1 739 ? 11.696 9.052 -29.211 1.00 89.44 739 LEU A O 1
ATOM 5685 N N . ILE A 1 740 ? 11.356 8.612 -27.022 1.00 84.12 740 ILE A N 1
ATOM 5686 C CA . ILE A 1 740 ? 10.082 9.308 -26.883 1.00 84.12 740 ILE A CA 1
ATOM 5687 C C . ILE A 1 740 ? 10.238 10.351 -25.774 1.00 84.12 740 ILE A C 1
ATOM 5689 O O . ILE A 1 740 ? 10.554 10.014 -24.633 1.00 84.12 740 ILE A O 1
ATOM 5693 N N . ILE A 1 741 ? 10.052 11.620 -26.133 1.00 77.69 741 ILE A N 1
ATOM 5694 C CA . ILE A 1 741 ? 10.027 12.778 -25.238 1.00 77.69 741 ILE A CA 1
ATOM 5695 C C . ILE A 1 741 ? 8.758 13.572 -25.592 1.00 77.69 741 ILE A C 1
ATOM 5697 O O . ILE A 1 741 ? 8.652 14.012 -26.745 1.00 77.69 741 ILE A O 1
ATOM 5701 N N . PRO A 1 742 ? 7.804 13.749 -24.655 1.00 68.81 742 PRO A N 1
ATOM 5702 C CA . PRO A 1 742 ? 6.555 14.469 -24.903 1.00 68.81 742 PRO A CA 1
ATOM 5703 C C . PRO A 1 742 ? 6.770 15.826 -25.579 1.00 68.81 742 PRO A C 1
ATOM 5705 O O . PRO A 1 742 ? 7.714 16.541 -25.250 1.00 68.81 742 PRO A O 1
ATOM 5708 N N . ASP A 1 743 ? 5.914 16.142 -26.553 1.00 71.00 743 ASP A N 1
ATOM 5709 C CA . ASP A 1 743 ? 5.899 17.379 -27.352 1.00 71.00 743 ASP A CA 1
ATOM 5710 C C . ASP A 1 743 ? 7.210 17.747 -28.095 1.00 71.00 743 ASP A C 1
ATOM 5712 O O . ASP A 1 743 ? 7.279 18.799 -28.733 1.00 71.00 743 ASP A O 1
ATOM 5716 N N . ILE A 1 744 ? 8.240 16.886 -28.067 1.00 76.12 744 ILE A N 1
ATOM 5717 C CA . ILE A 1 744 ? 9.570 17.152 -28.647 1.00 76.12 744 ILE A CA 1
ATOM 5718 C C . ILE A 1 744 ? 9.946 16.136 -29.734 1.00 76.12 744 ILE A C 1
ATOM 5720 O O . ILE A 1 744 ? 10.358 16.540 -30.822 1.00 76.12 744 ILE A O 1
ATOM 5724 N N . ILE A 1 745 ? 9.862 14.829 -29.458 1.00 83.38 745 ILE A N 1
ATOM 5725 C CA . ILE A 1 745 ? 10.222 13.776 -30.426 1.00 83.38 745 ILE A CA 1
ATOM 5726 C C . ILE A 1 745 ? 9.585 12.432 -30.058 1.00 83.38 745 ILE A C 1
ATOM 5728 O O . ILE A 1 745 ? 9.632 12.015 -28.904 1.00 83.38 745 ILE A O 1
ATOM 5732 N N . ASN A 1 746 ? 9.052 11.715 -31.050 1.00 90.31 746 ASN A N 1
ATOM 5733 C CA . ASN A 1 746 ? 8.616 10.328 -30.901 1.00 90.31 746 ASN A CA 1
ATOM 5734 C C . ASN A 1 746 ? 9.194 9.463 -32.033 1.00 90.31 746 ASN A C 1
ATOM 5736 O O . ASN A 1 746 ? 8.748 9.527 -33.181 1.00 90.31 746 ASN A O 1
ATOM 5740 N N . GLY A 1 747 ? 10.187 8.631 -31.706 1.00 92.94 747 GLY A N 1
ATOM 5741 C CA . GLY A 1 747 ? 10.836 7.732 -32.661 1.00 92.94 747 GLY A CA 1
ATOM 5742 C C . GLY A 1 747 ? 9.902 6.692 -33.292 1.00 92.94 747 GLY A C 1
ATOM 5743 O O . GLY A 1 747 ? 10.127 6.294 -34.435 1.00 92.94 747 GLY A O 1
ATOM 5744 N N . VAL A 1 748 ? 8.832 6.280 -32.602 1.00 93.62 748 VAL A N 1
ATOM 5745 C CA . VAL A 1 748 ? 7.828 5.338 -33.131 1.00 93.62 748 VAL A CA 1
ATOM 5746 C C . VAL A 1 748 ? 6.959 6.004 -34.201 1.00 93.62 748 VAL A C 1
ATOM 5748 O O . VAL A 1 748 ? 6.742 5.416 -35.262 1.00 93.62 748 VAL A O 1
ATOM 5751 N N . GLU A 1 749 ? 6.525 7.245 -33.968 1.00 93.12 749 GLU A N 1
ATOM 5752 C CA . GLU A 1 749 ? 5.757 8.041 -34.939 1.00 93.12 749 GLU A CA 1
ATOM 5753 C C . GLU A 1 749 ? 6.603 8.391 -36.172 1.00 93.12 749 GLU A C 1
ATOM 5755 O O . GLU A 1 749 ? 6.179 8.126 -37.297 1.00 93.12 749 GLU A O 1
ATOM 5760 N N . GLN A 1 750 ? 7.847 8.855 -35.982 1.00 94.00 750 GLN A N 1
ATOM 5761 C CA . GLN A 1 750 ? 8.783 9.111 -37.089 1.00 94.00 750 GLN A CA 1
ATOM 5762 C C . GLN A 1 750 ? 8.970 7.872 -37.986 1.00 94.00 750 GLN A C 1
ATOM 5764 O O . GLN A 1 750 ? 8.999 7.968 -39.213 1.00 94.00 750 GLN A O 1
ATOM 5769 N N . LEU A 1 751 ? 9.061 6.675 -37.395 1.00 94.50 751 LEU A N 1
ATOM 5770 C CA . LEU A 1 751 ? 9.173 5.425 -38.151 1.00 94.50 751 LEU A CA 1
ATOM 5771 C C . LEU A 1 751 ? 7.877 5.024 -38.865 1.00 94.50 751 LEU A C 1
ATOM 5773 O O . LEU A 1 751 ? 7.948 4.258 -39.831 1.00 94.50 751 LEU A O 1
ATOM 5777 N N . ALA A 1 752 ? 6.709 5.490 -38.421 1.00 91.12 752 ALA A N 1
ATOM 5778 C CA . ALA A 1 752 ? 5.445 5.248 -39.110 1.00 91.12 752 ALA A CA 1
ATOM 5779 C C . ALA A 1 752 ? 5.356 6.044 -40.424 1.00 91.12 752 ALA A C 1
ATOM 5781 O O . ALA A 1 752 ? 4.903 5.493 -41.430 1.00 91.12 752 ALA A O 1
ATOM 5782 N N . GLU A 1 753 ? 5.848 7.288 -40.431 1.00 91.00 753 GLU A N 1
ATOM 5783 C CA . GLU A 1 753 ? 5.839 8.178 -41.601 1.00 91.00 753 GLU A CA 1
ATOM 5784 C C . GLU A 1 753 ? 6.871 7.796 -42.676 1.00 91.00 753 GLU A C 1
ATOM 5786 O O . GLU A 1 753 ? 6.615 7.966 -43.871 1.00 91.00 753 GLU A O 1
ATOM 5791 N N . ILE A 1 754 ? 8.033 7.255 -42.287 1.00 89.69 754 ILE A N 1
ATOM 5792 C CA . ILE A 1 754 ? 9.107 6.938 -43.241 1.00 89.69 754 ILE A CA 1
ATOM 5793 C C . ILE A 1 754 ? 8.742 5.726 -44.132 1.00 89.69 754 ILE A C 1
ATOM 5795 O O . ILE A 1 754 ? 8.435 4.634 -43.623 1.00 89.69 754 ILE A O 1
ATOM 5799 N N . PRO A 1 755 ? 8.821 5.866 -45.475 1.00 88.25 755 PRO A N 1
ATOM 5800 C CA . PRO A 1 755 ? 8.580 4.766 -46.400 1.00 88.25 755 PRO A CA 1
ATOM 5801 C C . PRO A 1 755 ? 9.694 3.703 -46.312 1.00 88.25 755 PRO A C 1
ATOM 5803 O O . PRO A 1 755 ? 10.853 4.049 -46.077 1.00 88.25 755 PRO A O 1
ATOM 5806 N N . PRO A 1 756 ? 9.384 2.410 -46.518 1.00 87.88 756 PRO A N 1
ATOM 5807 C CA . PRO A 1 756 ? 10.396 1.354 -46.506 1.00 87.88 756 PRO A CA 1
ATOM 5808 C C . PRO A 1 756 ? 11.355 1.435 -47.711 1.00 87.88 756 PRO A C 1
ATOM 5810 O O . PRO A 1 756 ? 10.958 1.948 -48.763 1.00 87.88 756 PRO A O 1
ATOM 5813 N N . PRO A 1 757 ? 12.588 0.904 -47.603 1.00 91.19 757 PRO A N 1
ATOM 5814 C CA . PRO A 1 757 ? 13.164 0.226 -46.433 1.00 91.19 757 PRO A CA 1
ATOM 5815 C C . PRO A 1 757 ? 13.624 1.216 -45.348 1.00 91.19 757 PRO A C 1
ATOM 5817 O O . PRO A 1 757 ? 14.347 2.169 -45.640 1.00 91.19 757 PRO A O 1
ATOM 5820 N N . ARG A 1 758 ? 13.234 0.994 -44.082 1.00 95.56 758 ARG A N 1
ATOM 5821 C CA . ARG A 1 758 ? 13.571 1.909 -42.974 1.00 95.56 758 ARG A CA 1
ATOM 5822 C C . ARG A 1 758 ? 14.911 1.537 -42.334 1.00 95.56 758 ARG A C 1
ATOM 5824 O O . ARG A 1 758 ? 15.150 0.374 -42.006 1.00 95.56 758 ARG A O 1
ATOM 5831 N N . LEU A 1 759 ? 15.759 2.534 -42.082 1.00 97.69 759 LEU A N 1
ATOM 5832 C CA . LEU A 1 759 ? 16.912 2.402 -41.188 1.00 97.69 759 LEU A CA 1
ATOM 5833 C C . LEU A 1 759 ? 16.470 2.784 -39.768 1.00 97.69 759 LEU A C 1
ATOM 5835 O O . LEU A 1 759 ? 16.110 3.933 -39.520 1.00 97.69 759 LEU A O 1
ATOM 5839 N N . VAL A 1 760 ? 16.497 1.828 -38.841 1.00 98.06 760 VAL A N 1
ATOM 5840 C CA . VAL A 1 760 ? 16.018 1.999 -37.462 1.00 98.06 760 VAL A CA 1
ATOM 5841 C C . VAL A 1 760 ? 17.208 2.039 -36.510 1.00 98.06 760 VAL A C 1
ATOM 5843 O O . VAL A 1 760 ? 17.981 1.087 -36.471 1.00 98.06 760 VAL A O 1
ATOM 5846 N N . LYS A 1 761 ? 17.374 3.093 -35.707 1.00 98.19 761 LYS A N 1
ATOM 5847 C CA . LYS A 1 761 ? 18.395 3.142 -34.646 1.00 98.19 761 LYS A CA 1
ATOM 5848 C C . LYS A 1 761 ? 17.809 2.654 -33.321 1.00 98.19 761 LYS A C 1
ATOM 5850 O O . LYS A 1 761 ? 16.727 3.087 -32.939 1.00 98.19 761 LYS A O 1
ATOM 5855 N N . THR A 1 762 ? 18.581 1.861 -32.573 1.00 97.25 762 THR A N 1
ATOM 5856 C CA . THR A 1 762 ? 18.286 1.522 -31.173 1.00 97.25 762 THR A CA 1
ATOM 5857 C C . THR A 1 762 ? 19.547 1.404 -30.302 1.00 97.25 762 THR A C 1
ATOM 5859 O O . THR A 1 762 ? 20.669 1.193 -30.782 1.00 97.25 762 THR A O 1
ATOM 5862 N N . HIS A 1 763 ? 19.367 1.562 -28.997 1.00 96.19 763 HIS A N 1
ATOM 5863 C CA . HIS A 1 763 ? 20.324 1.310 -27.921 1.00 96.19 763 HIS A CA 1
ATOM 5864 C C . HIS A 1 763 ? 19.807 0.249 -26.936 1.00 96.19 763 HIS A C 1
ATOM 5866 O O . HIS A 1 763 ? 20.401 0.054 -25.880 1.00 96.19 763 HIS A O 1
ATOM 5872 N N . LEU A 1 764 ? 18.730 -0.464 -27.283 1.00 93.69 764 LEU A N 1
ATOM 5873 C CA . LEU A 1 764 ? 18.167 -1.513 -26.443 1.00 93.69 764 LEU A CA 1
ATOM 5874 C C . LEU A 1 764 ? 19.085 -2.750 -26.345 1.00 93.69 764 LEU A C 1
ATOM 5876 O O . LEU A 1 764 ? 19.617 -3.232 -27.360 1.00 93.69 764 LEU A O 1
ATOM 5880 N N . PRO A 1 765 ? 19.218 -3.341 -25.141 1.00 90.69 765 PRO A N 1
ATOM 5881 C CA . PRO A 1 765 ? 19.828 -4.651 -24.991 1.00 90.69 765 PRO A CA 1
ATOM 5882 C C . PRO A 1 765 ? 18.938 -5.706 -25.662 1.00 90.69 765 PRO A C 1
ATOM 5884 O O . PRO A 1 765 ? 17.721 -5.547 -25.765 1.00 90.69 765 PRO A O 1
ATOM 5887 N N . VAL A 1 766 ? 19.542 -6.799 -26.129 1.00 91.19 766 VAL A N 1
ATOM 5888 C CA . VAL A 1 766 ? 18.917 -7.721 -27.098 1.00 91.19 766 VAL A CA 1
ATOM 5889 C C . VAL A 1 766 ? 17.577 -8.326 -26.646 1.00 91.19 766 VAL A C 1
ATOM 5891 O O . VAL A 1 766 ? 16.748 -8.676 -27.480 1.00 91.19 766 VAL A O 1
ATOM 5894 N N . GLN A 1 767 ? 17.356 -8.434 -25.333 1.00 86.25 767 GLN A N 1
ATOM 5895 C CA . GLN A 1 767 ? 16.132 -8.947 -24.713 1.00 86.25 767 GLN A CA 1
ATOM 5896 C C . GLN A 1 767 ? 14.971 -7.936 -24.627 1.00 86.25 767 GLN A C 1
ATOM 5898 O O . GLN A 1 767 ? 13.900 -8.315 -24.167 1.00 86.25 767 GLN A O 1
ATOM 5903 N N . LEU A 1 768 ? 15.182 -6.673 -25.017 1.00 87.19 768 LEU A N 1
ATOM 5904 C CA . LEU A 1 768 ? 14.153 -5.622 -25.067 1.00 87.19 768 LEU A CA 1
ATOM 5905 C C . LEU A 1 768 ? 13.814 -5.174 -26.502 1.00 87.19 768 LEU A C 1
ATOM 5907 O O . LEU A 1 768 ? 12.966 -4.307 -26.685 1.00 87.19 768 LEU A O 1
ATOM 5911 N N . VAL A 1 769 ? 14.461 -5.746 -27.524 1.00 92.00 769 VAL A N 1
ATOM 5912 C CA . VAL A 1 769 ? 14.135 -5.476 -28.936 1.00 92.00 769 VAL A CA 1
ATOM 5913 C C . VAL A 1 769 ? 12.744 -6.049 -29.256 1.00 92.00 769 VAL A C 1
ATOM 5915 O O . VAL A 1 769 ? 12.563 -7.251 -29.031 1.00 92.00 769 VAL A O 1
ATOM 5918 N N . PRO A 1 770 ? 11.801 -5.254 -29.810 1.00 93.31 770 PRO A N 1
ATOM 5919 C CA . PRO A 1 770 ? 10.420 -5.679 -30.060 1.00 93.31 770 PRO A CA 1
ATOM 5920 C C . PRO A 1 770 ? 10.314 -6.963 -30.887 1.00 93.31 770 PRO A C 1
ATOM 5922 O O . PRO A 1 770 ? 11.074 -7.164 -31.841 1.00 93.31 770 PRO A O 1
ATOM 5925 N N . GLU A 1 771 ? 9.358 -7.832 -30.539 1.00 89.75 771 GLU A N 1
ATOM 5926 C CA . GLU A 1 771 ? 9.306 -9.199 -31.081 1.00 89.75 771 GLU A CA 1
ATOM 5927 C C . GLU A 1 771 ? 9.121 -9.241 -32.604 1.00 89.75 771 GLU A C 1
ATOM 5929 O O . GLU A 1 771 ? 9.741 -10.070 -33.277 1.00 89.75 771 GLU A O 1
ATOM 5934 N N . SER A 1 772 ? 8.411 -8.256 -33.160 1.00 94.44 772 SER A N 1
ATOM 5935 C CA . SER A 1 772 ? 8.166 -8.105 -34.597 1.00 94.44 772 SER A CA 1
ATOM 5936 C C . SER A 1 772 ? 9.445 -8.064 -35.452 1.00 94.44 772 SER A C 1
ATOM 5938 O O . SER A 1 772 ? 9.420 -8.523 -36.597 1.00 94.44 772 SER A O 1
ATOM 5940 N N . PHE A 1 773 ? 10.585 -7.585 -34.927 1.00 95.31 773 PHE A N 1
ATOM 5941 C CA . PHE A 1 773 ? 11.870 -7.622 -35.645 1.00 95.31 773 PHE A CA 1
ATOM 5942 C C . PHE A 1 773 ? 12.431 -9.043 -35.782 1.00 95.31 773 PHE A C 1
ATOM 5944 O O . PHE A 1 773 ? 13.062 -9.369 -36.793 1.00 95.31 773 PHE A O 1
ATOM 5951 N N . TRP A 1 774 ? 12.226 -9.886 -34.765 1.00 93.25 774 TRP A N 1
ATOM 5952 C CA . TRP A 1 774 ? 12.657 -11.284 -34.779 1.00 93.25 774 TRP A CA 1
ATOM 5953 C C . TRP A 1 774 ? 11.736 -12.117 -35.676 1.00 93.25 774 TRP A C 1
ATOM 5955 O O . TRP A 1 774 ? 12.231 -12.890 -36.494 1.00 93.25 774 TRP A O 1
ATOM 5965 N N . GLU A 1 775 ? 10.419 -11.908 -35.580 1.00 92.25 775 GLU A N 1
ATOM 5966 C CA . GLU A 1 775 ? 9.401 -12.607 -36.377 1.00 92.25 775 GLU A CA 1
ATOM 5967 C C . GLU A 1 775 ? 9.521 -12.327 -37.881 1.00 92.25 775 GLU A C 1
ATOM 5969 O O . GLU A 1 775 ? 9.516 -13.253 -38.693 1.00 92.25 775 GLU A O 1
ATOM 5974 N N . ASN A 1 776 ? 9.688 -11.058 -38.271 1.00 92.75 776 ASN A N 1
ATOM 5975 C CA . ASN A 1 776 ? 9.871 -10.680 -39.675 1.00 92.75 776 ASN A CA 1
ATOM 5976 C C . ASN A 1 776 ? 11.264 -11.049 -40.225 1.00 92.75 776 ASN A C 1
ATOM 5978 O O . ASN A 1 776 ? 11.490 -10.967 -41.436 1.00 92.75 776 ASN A O 1
ATOM 5982 N N . GLY A 1 777 ? 12.197 -11.462 -39.358 1.00 92.25 777 GLY A N 1
ATOM 5983 C CA . GLY A 1 777 ? 13.564 -11.826 -39.728 1.00 92.25 777 GLY A CA 1
ATOM 5984 C C . GLY A 1 777 ? 14.390 -10.647 -40.252 1.00 92.25 777 GLY A C 1
ATOM 5985 O O . GLY A 1 777 ? 15.241 -10.851 -41.121 1.00 92.25 777 GLY A O 1
ATOM 5986 N N . CYS A 1 778 ? 14.133 -9.431 -39.759 1.00 95.75 778 CYS A N 1
ATOM 5987 C CA . CYS A 1 778 ? 14.782 -8.195 -40.203 1.00 95.75 778 CYS A CA 1
ATOM 5988 C C . CYS A 1 778 ? 16.319 -8.290 -40.136 1.00 95.75 778 CYS A C 1
ATOM 5990 O O . CYS A 1 778 ? 16.885 -9.003 -39.300 1.00 95.75 778 CYS A O 1
ATOM 5992 N N . LYS A 1 779 ? 17.023 -7.549 -41.002 1.00 97.25 779 LYS A N 1
ATOM 5993 C CA . LYS A 1 779 ? 18.492 -7.479 -40.928 1.00 97.25 779 LYS A CA 1
ATOM 5994 C C . LYS A 1 779 ? 18.908 -6.603 -39.752 1.00 97.25 779 LYS A C 1
ATOM 5996 O O . LYS A 1 779 ? 18.340 -5.539 -39.532 1.00 97.25 779 LYS A O 1
ATOM 6001 N N . MET A 1 780 ? 19.931 -7.028 -39.019 1.00 98.06 780 MET A N 1
ATOM 6002 C CA . MET A 1 780 ? 20.457 -6.291 -37.875 1.00 98.06 780 MET A CA 1
ATOM 6003 C C . MET A 1 780 ? 21.957 -6.073 -38.014 1.00 98.06 780 MET A C 1
ATOM 6005 O O . MET A 1 780 ? 22.694 -6.984 -38.396 1.00 98.06 780 MET A O 1
ATOM 6009 N N . ILE A 1 781 ? 22.418 -4.876 -37.666 1.00 98.50 781 ILE A N 1
ATOM 6010 C CA . ILE A 1 781 ? 23.837 -4.544 -37.567 1.00 98.50 781 ILE A CA 1
ATOM 6011 C C . ILE A 1 781 ? 24.106 -4.071 -36.143 1.00 98.50 781 ILE A C 1
ATOM 6013 O O . ILE A 1 781 ? 23.564 -3.057 -35.706 1.00 98.50 781 ILE A O 1
ATOM 6017 N N . TYR A 1 782 ? 24.947 -4.820 -35.433 1.00 98.62 782 TYR A N 1
ATOM 6018 C CA . TYR A 1 782 ? 25.428 -4.467 -34.107 1.00 98.62 782 TYR A CA 1
ATOM 6019 C C . TYR A 1 782 ? 26.851 -3.919 -34.183 1.00 98.62 782 TYR A C 1
ATOM 6021 O O . TYR A 1 782 ? 27.729 -4.592 -34.725 1.00 98.62 782 TYR A O 1
ATOM 6029 N N . VAL A 1 783 ? 27.103 -2.738 -33.610 1.00 98.69 783 VAL A N 1
ATOM 6030 C CA . VAL A 1 783 ? 28.470 -2.200 -33.468 1.00 98.69 783 VAL A CA 1
ATOM 6031 C C . VAL A 1 783 ? 28.859 -2.135 -31.998 1.00 98.69 783 VAL A C 1
ATOM 6033 O O . VAL A 1 783 ? 28.259 -1.409 -31.201 1.00 98.69 783 VAL A O 1
ATOM 6036 N N . ALA A 1 784 ? 29.893 -2.896 -31.656 1.00 98.31 784 ALA A N 1
ATOM 6037 C CA . ALA A 1 784 ? 30.527 -2.893 -30.351 1.00 98.31 784 ALA A CA 1
ATOM 6038 C C . ALA A 1 784 ? 31.768 -1.988 -30.345 1.00 98.31 784 ALA A C 1
ATOM 6040 O O . ALA A 1 784 ? 32.375 -1.743 -31.384 1.00 98.31 784 ALA A O 1
ATOM 6041 N N . ARG A 1 785 ? 32.174 -1.522 -29.165 1.00 98.62 785 ARG A N 1
ATOM 6042 C CA . ARG A 1 785 ? 33.404 -0.751 -28.939 1.00 98.62 785 ARG A CA 1
ATOM 6043 C C . ARG A 1 785 ? 33.944 -1.073 -27.551 1.00 98.62 785 ARG A C 1
ATOM 6045 O O . ARG A 1 785 ? 33.149 -1.387 -26.664 1.00 98.62 785 ARG A O 1
ATOM 6052 N N . ASN A 1 786 ? 35.259 -0.995 -27.357 1.00 98.38 786 ASN A N 1
ATOM 6053 C CA . ASN A 1 786 ? 35.884 -1.306 -26.072 1.00 98.38 786 ASN A CA 1
ATOM 6054 C C . ASN A 1 786 ? 35.318 -0.453 -24.920 1.00 98.38 786 ASN A C 1
ATOM 6056 O O . ASN A 1 786 ? 35.085 0.751 -25.062 1.00 98.38 786 ASN A O 1
ATOM 6060 N N . ALA A 1 787 ? 35.112 -1.090 -23.766 1.00 98.00 787 ALA A N 1
ATOM 6061 C CA . ALA A 1 787 ? 34.396 -0.502 -22.637 1.00 98.00 787 ALA A CA 1
ATOM 6062 C C . ALA A 1 787 ? 35.037 0.792 -22.102 1.00 98.00 787 ALA A C 1
ATOM 6064 O O . ALA A 1 787 ? 34.324 1.704 -21.689 1.00 98.00 787 ALA A O 1
ATOM 6065 N N . LYS A 1 788 ? 36.372 0.904 -22.153 1.00 98.31 788 LYS A N 1
ATOM 6066 C CA . LYS A 1 788 ? 37.115 2.058 -21.626 1.00 98.31 788 LYS A CA 1
ATOM 6067 C C . LYS A 1 788 ? 36.887 3.317 -22.469 1.00 98.31 788 LYS A C 1
ATOM 6069 O O . LYS A 1 788 ? 36.539 4.366 -21.928 1.00 98.31 788 LYS A O 1
ATOM 6074 N N . ASP A 1 789 ? 37.009 3.221 -23.796 1.00 98.44 789 ASP A N 1
ATOM 6075 C CA . ASP A 1 789 ? 36.684 4.341 -24.693 1.00 98.44 789 ASP A CA 1
ATOM 6076 C C . ASP A 1 789 ? 35.188 4.675 -24.697 1.00 98.44 789 ASP A C 1
ATOM 6078 O O . ASP A 1 789 ? 34.824 5.845 -24.856 1.00 98.44 789 ASP A O 1
ATOM 6082 N N . VAL A 1 790 ? 34.319 3.671 -24.525 1.00 98.50 790 VAL A N 1
ATOM 6083 C CA . VAL A 1 790 ? 32.879 3.890 -24.336 1.00 98.50 790 VAL A CA 1
ATOM 6084 C C . VAL A 1 790 ? 32.639 4.715 -23.073 1.00 98.50 790 VAL A C 1
ATOM 6086 O O . VAL A 1 790 ? 32.023 5.770 -23.185 1.00 98.50 790 VAL A O 1
ATOM 6089 N N . ALA A 1 791 ? 33.183 4.324 -21.915 1.00 97.94 791 ALA A N 1
ATOM 6090 C CA . ALA A 1 791 ? 33.022 5.045 -20.650 1.00 97.94 791 ALA A CA 1
ATOM 6091 C C . ALA A 1 791 ? 33.446 6.522 -20.760 1.00 97.94 791 ALA A C 1
ATOM 6093 O O . ALA A 1 791 ? 32.668 7.416 -20.424 1.00 97.94 791 ALA A O 1
ATOM 6094 N N . VAL A 1 792 ? 34.626 6.807 -21.328 1.00 98.06 792 VAL A N 1
ATOM 6095 C CA . VAL A 1 792 ? 35.085 8.192 -21.567 1.00 98.06 792 VAL A CA 1
ATOM 6096 C C . VAL A 1 792 ? 34.165 8.933 -22.536 1.00 98.06 792 VAL A C 1
ATOM 6098 O O . VAL A 1 792 ? 33.795 10.086 -22.307 1.00 98.06 792 VAL A O 1
ATOM 6101 N N . SER A 1 793 ? 33.763 8.284 -23.631 1.00 98.00 793 SER A N 1
ATOM 6102 C CA . SER A 1 793 ? 32.870 8.893 -24.617 1.00 98.00 793 SER A CA 1
ATOM 6103 C C . SER A 1 793 ? 31.438 9.086 -24.106 1.00 98.00 793 SER A C 1
ATOM 6105 O O . SER A 1 793 ? 30.708 9.879 -24.707 1.00 98.00 793 SER A O 1
ATOM 6107 N N . TYR A 1 794 ? 31.039 8.383 -23.043 1.00 97.00 794 TYR A N 1
ATOM 6108 C CA . TYR A 1 794 ? 29.735 8.498 -22.397 1.00 97.00 794 TYR A CA 1
ATOM 6109 C C . TYR A 1 794 ? 29.754 9.567 -21.300 1.00 97.00 794 TYR A C 1
ATOM 6111 O O . TYR A 1 794 ? 28.865 10.409 -21.288 1.00 97.00 794 TYR A O 1
ATOM 6119 N N . TYR A 1 795 ? 30.818 9.653 -20.494 1.00 96.75 795 TYR A N 1
ATOM 6120 C CA . TYR A 1 795 ? 31.022 10.735 -19.518 1.00 96.75 795 TYR A CA 1
ATOM 6121 C C . TYR A 1 795 ? 30.950 12.125 -20.167 1.00 96.75 795 TYR A C 1
ATOM 6123 O O . TYR A 1 795 ? 30.206 12.993 -19.719 1.00 96.75 795 TYR A O 1
ATOM 6131 N N . HIS A 1 796 ? 31.658 12.326 -21.285 1.00 96.81 796 HIS A N 1
ATOM 6132 C CA . HIS A 1 796 ? 31.572 13.576 -22.049 1.00 96.81 796 HIS A CA 1
ATOM 6133 C C . HIS A 1 796 ? 30.202 13.808 -22.704 1.00 96.81 796 HIS A C 1
ATOM 6135 O O . HIS A 1 796 ? 29.868 14.953 -22.995 1.00 96.81 796 HIS A O 1
ATOM 6141 N N . PHE A 1 797 ? 29.421 12.753 -22.953 1.00 95.25 797 PHE A N 1
ATOM 6142 C CA . PHE A 1 797 ? 28.073 12.884 -23.505 1.00 95.25 797 PHE A CA 1
ATOM 6143 C C . PHE A 1 797 ? 27.068 13.302 -22.432 1.00 95.25 797 PHE A C 1
ATOM 6145 O O . PHE A 1 797 ? 26.350 14.267 -22.651 1.00 95.25 797 PHE A O 1
ATOM 6152 N N . TYR A 1 798 ? 27.105 12.674 -21.253 1.00 91.38 798 TYR A N 1
ATOM 6153 C CA . TYR A 1 798 ? 26.333 13.083 -20.074 1.00 91.38 798 TYR A CA 1
ATOM 6154 C C . TYR A 1 798 ? 26.577 14.557 -19.680 1.00 91.38 798 TYR A C 1
ATOM 6156 O O . TYR A 1 798 ? 25.689 15.189 -19.131 1.00 91.38 798 TYR A O 1
ATOM 6164 N N . LYS A 1 799 ? 27.753 15.133 -19.986 1.00 91.44 799 LYS A N 1
ATOM 6165 C CA . LYS A 1 799 ? 28.042 16.565 -19.751 1.00 91.44 799 LYS A CA 1
ATOM 6166 C C . LYS A 1 799 ? 27.499 17.539 -20.797 1.00 91.44 799 LYS A C 1
ATOM 6168 O O . LYS A 1 799 ? 27.463 18.731 -20.522 1.00 91.44 799 LYS A O 1
ATOM 6173 N N . MET A 1 800 ? 27.169 17.078 -22.004 1.00 93.00 800 MET A N 1
ATOM 6174 C CA . MET A 1 800 ? 26.704 17.957 -23.089 1.00 93.00 800 MET A CA 1
ATOM 6175 C C . MET A 1 800 ? 25.236 17.733 -23.439 1.00 93.00 800 MET A C 1
ATOM 6177 O O . MET A 1 800 ? 24.537 18.689 -23.753 1.00 93.00 800 MET A O 1
ATOM 6181 N N . ALA A 1 801 ? 24.743 16.503 -23.337 1.00 87.81 801 ALA A N 1
ATOM 6182 C CA . ALA A 1 801 ? 23.345 16.170 -23.533 1.00 87.81 801 ALA A CA 1
ATOM 6183 C C . ALA A 1 801 ? 22.578 16.396 -22.221 1.00 87.81 801 ALA A C 1
ATOM 6185 O O . ALA A 1 801 ? 22.496 15.504 -21.380 1.00 87.81 801 ALA A O 1
ATOM 6186 N N . LYS A 1 802 ? 22.013 17.600 -22.070 1.00 81.38 802 LYS A N 1
ATOM 6187 C CA . LYS A 1 802 ? 21.257 18.075 -20.889 1.00 81.38 802 LYS A CA 1
ATOM 6188 C C . LYS A 1 802 ? 20.001 17.244 -20.582 1.00 81.38 802 LYS A C 1
ATOM 6190 O O . LYS A 1 802 ? 19.443 17.342 -19.501 1.00 81.38 802 LYS A O 1
ATOM 6195 N N . MET A 1 803 ? 19.612 16.392 -21.529 1.00 74.25 803 MET A N 1
ATOM 6196 C CA . MET A 1 803 ? 18.596 15.341 -21.422 1.00 74.25 803 MET A CA 1
ATOM 6197 C C . MET A 1 803 ? 18.932 14.211 -20.418 1.00 74.25 803 MET A C 1
ATOM 6199 O O . MET A 1 803 ? 18.091 13.350 -20.161 1.00 74.25 803 MET A O 1
ATOM 6203 N N . HIS A 1 804 ? 20.169 14.179 -19.909 1.00 76.56 804 HIS A N 1
ATOM 6204 C CA . HIS A 1 804 ? 20.668 13.231 -18.914 1.00 76.56 804 HIS A CA 1
ATOM 6205 C C . HIS A 1 804 ? 21.016 13.943 -17.588 1.00 76.56 804 HIS A C 1
ATOM 6207 O O . HIS A 1 804 ? 21.429 15.104 -17.609 1.00 76.56 804 HIS A O 1
ATOM 6213 N N . PRO A 1 805 ? 20.945 13.255 -16.430 1.00 75.56 805 PRO A N 1
ATOM 6214 C CA . PRO A 1 805 ? 21.360 13.818 -15.144 1.00 75.56 805 PRO A CA 1
ATOM 6215 C C . PRO A 1 805 ? 22.874 14.079 -15.075 1.00 75.56 805 PRO A C 1
ATOM 6217 O O . PRO A 1 805 ? 23.667 13.329 -15.642 1.00 75.56 805 PRO A O 1
ATOM 6220 N N . GLU A 1 806 ? 23.288 15.085 -14.298 1.00 82.06 806 GLU A N 1
ATOM 6221 C CA . GLU A 1 806 ? 24.704 15.434 -14.090 1.00 82.06 806 GLU A CA 1
ATOM 6222 C C . GLU A 1 806 ? 25.576 14.202 -13.741 1.00 82.06 806 GLU A C 1
ATOM 6224 O O . GLU A 1 806 ? 25.326 13.518 -12.737 1.00 82.06 806 GLU A O 1
ATOM 6229 N N . PRO A 1 807 ? 26.628 13.887 -14.528 1.00 85.25 807 PRO A N 1
ATOM 6230 C CA . PRO A 1 807 ? 27.404 12.664 -14.327 1.00 85.25 807 PRO A CA 1
ATOM 6231 C C . PRO A 1 807 ? 28.216 12.668 -13.027 1.00 85.25 807 PRO A C 1
ATOM 6233 O O . PRO A 1 807 ? 28.503 11.589 -12.501 1.00 85.25 807 PRO A O 1
ATOM 6236 N N . GLY A 1 808 ? 28.553 13.852 -12.505 1.00 90.69 808 GLY A N 1
ATOM 6237 C CA . GLY A 1 808 ? 29.462 14.047 -11.376 1.00 90.69 808 GLY A CA 1
ATOM 6238 C C . GLY A 1 808 ? 30.930 14.116 -11.808 1.00 90.69 808 GLY A C 1
ATOM 6239 O O . GLY A 1 808 ? 31.263 14.550 -12.918 1.00 90.69 808 GLY A O 1
ATOM 6240 N N . THR A 1 809 ? 31.827 13.699 -10.917 1.00 95.19 809 THR A N 1
ATOM 6241 C CA . THR A 1 809 ? 33.245 13.505 -11.238 1.00 95.19 809 THR A CA 1
ATOM 6242 C C . THR A 1 809 ? 33.454 12.289 -12.147 1.00 95.19 809 THR A C 1
ATOM 6244 O O . THR A 1 809 ? 32.578 11.441 -12.322 1.00 95.19 809 THR A O 1
ATOM 6247 N N . TRP A 1 810 ? 34.648 12.188 -12.736 1.00 96.19 810 TRP A N 1
ATOM 6248 C CA . TRP A 1 810 ? 35.012 11.044 -13.575 1.00 96.19 810 TRP A CA 1
ATOM 6249 C C . TRP A 1 810 ? 35.045 9.725 -12.785 1.00 96.19 810 TRP A C 1
ATOM 6251 O O . TRP A 1 810 ? 34.615 8.707 -13.313 1.00 96.19 810 TRP A O 1
ATOM 6261 N N . ASP A 1 811 ? 35.503 9.737 -11.528 1.00 94.50 811 ASP A N 1
ATOM 6262 C CA . ASP A 1 811 ? 35.580 8.525 -10.699 1.00 94.50 811 ASP A CA 1
ATOM 6263 C C . ASP A 1 811 ? 34.186 8.010 -10.307 1.00 94.50 811 ASP A C 1
ATOM 6265 O O . ASP A 1 811 ? 33.892 6.827 -10.469 1.00 94.50 811 ASP A O 1
ATOM 6269 N N . GLU A 1 812 ? 33.283 8.916 -9.910 1.00 92.31 812 GLU A N 1
ATOM 6270 C CA . GLU A 1 812 ? 31.875 8.585 -9.658 1.00 92.31 812 GLU A CA 1
ATOM 6271 C C . GLU A 1 812 ? 31.200 8.020 -10.914 1.00 92.31 812 GLU A C 1
ATOM 6273 O O . GLU A 1 812 ? 30.526 6.993 -10.841 1.00 92.31 812 GLU A O 1
ATOM 6278 N N . PHE A 1 813 ? 31.398 8.648 -12.080 1.00 94.56 813 PHE A N 1
ATOM 6279 C CA . PHE A 1 813 ? 30.830 8.154 -13.335 1.00 94.56 813 PHE A CA 1
ATOM 6280 C C . PHE A 1 813 ? 31.412 6.799 -13.759 1.00 94.56 813 PHE A C 1
ATOM 6282 O O . PHE A 1 813 ? 30.672 5.933 -14.224 1.00 94.56 813 PHE A O 1
ATOM 6289 N N . LEU A 1 814 ? 32.718 6.584 -13.576 1.00 95.88 814 LEU A N 1
ATOM 6290 C CA . LEU A 1 814 ? 33.360 5.302 -13.860 1.00 95.88 814 LEU A CA 1
ATOM 6291 C C . LEU A 1 814 ? 32.811 4.197 -12.945 1.00 95.88 814 LEU A C 1
ATOM 6293 O O . LEU A 1 814 ? 32.532 3.100 -13.425 1.00 95.88 814 LEU A O 1
ATOM 6297 N N . GLY A 1 815 ? 32.572 4.503 -11.664 1.00 91.94 815 GLY A N 1
ATOM 6298 C CA . GLY A 1 815 ? 31.890 3.613 -10.722 1.00 91.94 815 GLY A CA 1
ATOM 6299 C C . GLY A 1 815 ? 30.480 3.226 -11.183 1.00 91.94 815 GLY A C 1
ATOM 6300 O O . GLY A 1 815 ? 30.178 2.035 -11.260 1.00 91.94 815 GLY A O 1
ATOM 6301 N N . LYS A 1 816 ? 29.654 4.210 -11.574 1.00 87.19 816 LYS A N 1
ATOM 6302 C CA . LYS A 1 816 ? 28.312 3.980 -12.153 1.00 87.19 816 LYS A CA 1
ATOM 6303 C C . LYS A 1 816 ? 28.375 3.075 -13.381 1.00 87.19 816 LYS A C 1
ATOM 6305 O O . LYS A 1 816 ? 27.659 2.083 -13.461 1.00 87.19 816 LYS A O 1
ATOM 6310 N N . PHE A 1 817 ? 29.259 3.394 -14.328 1.00 94.00 817 PHE A N 1
ATOM 6311 C CA . PHE A 1 817 ? 29.424 2.642 -15.572 1.00 94.00 817 PHE A CA 1
ATOM 6312 C C . PHE A 1 817 ? 29.826 1.182 -15.312 1.00 94.00 817 PHE A C 1
ATOM 6314 O O . PHE A 1 817 ? 29.244 0.268 -15.891 1.00 94.00 817 PHE A O 1
ATOM 6321 N N . VAL A 1 818 ? 30.773 0.956 -14.396 1.00 92.00 818 VAL A N 1
ATOM 6322 C CA . VAL A 1 818 ? 31.206 -0.380 -13.955 1.00 92.00 818 VAL A CA 1
ATOM 6323 C C . VAL A 1 818 ? 30.062 -1.165 -13.302 1.00 92.00 818 VAL A C 1
ATOM 6325 O O . VAL A 1 818 ? 29.913 -2.361 -13.564 1.00 92.00 818 VAL A O 1
ATOM 6328 N N . ALA A 1 819 ? 29.231 -0.513 -12.488 1.00 86.50 819 ALA A N 1
ATOM 6329 C CA . ALA A 1 819 ? 28.059 -1.125 -11.861 1.00 86.50 819 ALA A CA 1
ATOM 6330 C C . ALA A 1 819 ? 26.886 -1.376 -12.836 1.00 86.50 819 ALA A C 1
ATOM 6332 O O . ALA A 1 819 ? 25.950 -2.092 -12.488 1.00 86.50 819 ALA A O 1
ATOM 6333 N N . GLY A 1 820 ? 26.925 -0.811 -14.049 1.00 83.12 820 GLY A N 1
ATOM 6334 C CA . GLY A 1 820 ? 25.785 -0.793 -14.972 1.00 83.12 820 GLY A CA 1
ATOM 6335 C C . GLY A 1 820 ? 24.693 0.208 -14.575 1.00 83.12 820 GLY A C 1
ATOM 6336 O O . GLY A 1 820 ? 23.581 0.131 -15.083 1.00 83.12 820 GLY A O 1
ATOM 6337 N N . GLU A 1 821 ? 24.995 1.158 -13.687 1.00 83.44 821 GLU A N 1
ATOM 6338 C CA . GLU A 1 821 ? 24.072 2.187 -13.190 1.00 83.44 821 GLU A CA 1
ATOM 6339 C C . GLU A 1 821 ? 24.071 3.451 -14.073 1.00 83.44 821 GLU A C 1
ATOM 6341 O O . GLU A 1 821 ? 24.101 4.586 -13.594 1.00 83.44 821 GLU A O 1
ATOM 6346 N N . VAL A 1 822 ? 24.039 3.244 -15.390 1.00 83.56 822 VAL A N 1
ATOM 6347 C CA . VAL A 1 822 ? 23.903 4.278 -16.429 1.00 83.56 822 VAL A CA 1
ATOM 6348 C C . VAL A 1 822 ? 22.769 3.898 -17.387 1.00 83.56 822 VAL A C 1
ATOM 6350 O O . VAL A 1 822 ? 22.284 2.766 -17.356 1.00 83.56 822 VAL A O 1
ATOM 6353 N N . ALA A 1 823 ? 22.318 4.825 -18.235 1.00 83.62 823 ALA A N 1
ATOM 6354 C CA . ALA A 1 823 ? 21.249 4.541 -19.191 1.00 83.62 823 ALA A CA 1
ATOM 6355 C C . ALA A 1 823 ? 21.618 3.373 -20.126 1.00 83.62 823 ALA A C 1
ATOM 6357 O O . ALA A 1 823 ? 22.757 3.258 -20.579 1.00 83.62 823 ALA A O 1
ATOM 6358 N N . PHE A 1 824 ? 20.633 2.514 -20.407 1.00 85.44 824 PHE A N 1
ATOM 6359 C CA . PHE A 1 824 ? 20.783 1.229 -21.114 1.00 85.44 824 PHE A CA 1
ATOM 6360 C C . PHE A 1 824 ? 21.623 0.158 -20.375 1.00 85.44 824 PHE A C 1
ATOM 6362 O O . PHE A 1 824 ? 21.855 -0.929 -20.911 1.00 85.44 824 PHE A O 1
ATOM 6369 N N . GLY A 1 825 ? 21.993 0.411 -19.114 1.00 86.00 825 GLY A N 1
ATOM 6370 C CA . GLY A 1 825 ? 22.428 -0.599 -18.152 1.00 86.00 825 GLY A CA 1
ATOM 6371 C C . GLY A 1 825 ? 23.877 -1.077 -18.301 1.00 86.00 825 GLY A C 1
ATOM 6372 O O . GLY A 1 825 ? 24.790 -0.330 -18.645 1.00 86.00 825 GLY A O 1
ATOM 6373 N N . SER A 1 826 ? 24.104 -2.359 -18.006 1.00 90.06 826 SER A N 1
ATOM 6374 C CA . SER A 1 826 ? 25.425 -3.001 -18.058 1.00 90.06 826 SER A CA 1
ATOM 6375 C C . SER A 1 826 ? 25.951 -3.131 -19.493 1.00 90.06 826 SER A C 1
ATOM 6377 O O . SER A 1 826 ? 25.458 -3.954 -20.270 1.00 90.06 826 SER A O 1
ATOM 6379 N N . TRP A 1 827 ? 27.022 -2.392 -19.825 1.00 96.88 827 TRP A N 1
ATOM 6380 C CA . TRP A 1 827 ? 27.769 -2.556 -21.085 1.00 96.88 827 TRP A CA 1
ATOM 6381 C C . TRP A 1 827 ? 28.147 -4.021 -21.332 1.00 96.88 827 TRP A C 1
ATOM 6383 O O . TRP A 1 827 ? 27.979 -4.522 -22.444 1.00 96.88 827 TRP A O 1
ATOM 6393 N N . TYR A 1 828 ? 28.607 -4.715 -20.284 1.00 92.56 828 TYR A N 1
ATOM 6394 C CA . TYR A 1 828 ? 29.067 -6.102 -20.347 1.00 92.56 828 TYR A CA 1
ATOM 6395 C C . TYR A 1 828 ? 27.972 -7.032 -20.863 1.00 92.56 828 TYR A C 1
ATOM 6397 O O . TYR A 1 828 ? 28.186 -7.813 -21.791 1.00 92.56 828 TYR A O 1
ATOM 6405 N N . ASP A 1 829 ? 26.786 -6.953 -20.266 1.00 91.19 829 ASP A N 1
ATOM 6406 C CA . ASP A 1 829 ? 25.681 -7.857 -20.579 1.00 91.19 829 ASP A CA 1
ATOM 6407 C C . ASP A 1 829 ? 24.988 -7.457 -21.886 1.00 91.19 829 ASP A C 1
ATOM 6409 O O . ASP A 1 829 ? 24.543 -8.326 -22.635 1.00 91.19 829 ASP A O 1
ATOM 6413 N N . HIS A 1 830 ? 25.026 -6.168 -22.237 1.00 95.00 830 HIS A N 1
ATOM 6414 C CA . HIS A 1 830 ? 24.609 -5.671 -23.543 1.00 95.00 830 HIS A CA 1
ATOM 6415 C C . HIS A 1 830 ? 25.464 -6.255 -24.682 1.00 95.00 830 HIS A C 1
ATOM 6417 O O . HIS A 1 830 ? 24.917 -6.802 -25.642 1.00 95.00 830 HIS A O 1
ATOM 6423 N N . VAL A 1 831 ? 26.803 -6.195 -24.592 1.00 97.25 831 VAL A N 1
ATOM 6424 C CA . VAL A 1 831 ? 27.678 -6.747 -25.647 1.00 97.25 831 VAL A CA 1
ATOM 6425 C C . VAL A 1 831 ? 27.656 -8.279 -25.679 1.00 97.25 831 VAL A C 1
ATOM 6427 O O . VAL A 1 831 ? 27.607 -8.853 -26.767 1.00 97.25 831 VAL A O 1
ATOM 6430 N N . LYS A 1 832 ? 27.615 -8.953 -24.518 1.00 94.62 832 LYS A N 1
ATOM 6431 C CA . LYS A 1 832 ? 27.487 -10.421 -24.438 1.00 94.62 832 LYS A CA 1
ATOM 6432 C C . LYS A 1 832 ? 26.161 -10.901 -25.038 1.00 94.62 832 LYS A C 1
ATOM 6434 O O . LYS A 1 832 ? 26.177 -11.763 -25.910 1.00 94.62 832 LYS A O 1
ATOM 6439 N N . GLY A 1 833 ? 25.031 -10.299 -24.658 1.00 93.56 833 GLY A N 1
ATOM 6440 C CA . GLY A 1 833 ? 23.706 -10.688 -25.150 1.00 93.56 833 GLY A CA 1
ATOM 6441 C C . GLY A 1 833 ? 23.584 -10.592 -26.674 1.00 93.56 833 GLY A C 1
ATOM 6442 O O . GLY A 1 833 ? 23.164 -11.550 -27.327 1.00 93.56 833 GLY A O 1
ATOM 6443 N N . TRP A 1 834 ? 24.021 -9.476 -27.265 1.00 96.31 834 TRP A N 1
ATOM 6444 C CA . TRP A 1 834 ? 24.040 -9.312 -28.723 1.00 96.31 834 TRP A CA 1
ATOM 6445 C C . TRP A 1 834 ? 25.024 -10.273 -29.425 1.00 96.31 834 TRP A C 1
ATOM 6447 O O . TRP A 1 834 ? 24.720 -10.778 -30.510 1.00 96.31 834 TRP A O 1
ATOM 6457 N N . TRP A 1 835 ? 26.166 -10.594 -28.803 1.00 95.25 835 TRP A N 1
ATOM 6458 C CA . TRP A 1 835 ? 27.123 -11.587 -29.315 1.00 95.25 835 TRP A CA 1
ATOM 6459 C C . TRP A 1 835 ? 26.587 -13.025 -29.268 1.00 95.25 835 TRP A C 1
ATOM 6461 O O . TRP A 1 835 ? 26.829 -13.803 -30.191 1.00 95.25 835 TRP A O 1
ATOM 6471 N N . ASP A 1 836 ? 25.830 -13.386 -28.233 1.00 93.25 836 ASP A N 1
ATOM 6472 C CA . ASP A 1 836 ? 25.246 -14.720 -28.093 1.00 93.25 836 ASP A CA 1
ATOM 6473 C C . ASP A 1 836 ? 23.995 -14.903 -28.967 1.00 93.25 836 ASP A C 1
ATOM 6475 O O . ASP A 1 836 ? 23.846 -15.943 -29.614 1.00 93.25 836 ASP A O 1
ATOM 6479 N N . LYS A 1 837 ? 23.146 -13.874 -29.115 1.00 92.94 837 LYS A N 1
ATOM 6480 C CA . LYS A 1 837 ? 22.011 -13.892 -30.061 1.00 92.94 837 LYS A CA 1
ATOM 6481 C C . LYS A 1 837 ? 22.485 -14.110 -31.507 1.00 92.94 837 LYS A C 1
ATOM 6483 O O . LYS A 1 837 ? 21.880 -14.901 -32.229 1.00 92.94 837 LYS A O 1
ATOM 6488 N N . LYS A 1 838 ? 23.621 -13.521 -31.907 1.00 92.06 838 LYS A N 1
ATOM 6489 C CA . LYS A 1 838 ? 24.267 -13.748 -33.220 1.00 92.06 838 LYS A CA 1
ATOM 6490 C C . LYS A 1 838 ? 24.529 -15.233 -33.521 1.00 92.06 838 LYS A C 1
ATOM 6492 O O . LYS A 1 838 ? 24.452 -15.647 -34.673 1.00 92.06 838 LYS A O 1
ATOM 6497 N N . LYS A 1 839 ? 24.817 -16.055 -32.504 1.00 88.31 839 LYS A N 1
ATOM 6498 C CA . LYS A 1 839 ? 25.084 -17.500 -32.667 1.00 88.31 839 LYS A CA 1
ATOM 6499 C C . LYS A 1 839 ? 23.836 -18.297 -33.058 1.00 88.31 839 LYS A C 1
ATOM 6501 O O . LYS A 1 839 ? 23.964 -19.400 -33.574 1.00 88.31 839 LYS A O 1
ATOM 6506 N N . THR A 1 840 ? 22.646 -17.749 -32.806 1.00 86.56 840 THR A N 1
ATOM 6507 C CA . THR A 1 840 ? 21.349 -18.378 -33.111 1.00 86.56 840 THR A CA 1
ATOM 6508 C C . THR A 1 840 ? 20.587 -17.675 -34.238 1.00 86.56 840 THR A C 1
ATOM 6510 O O . THR A 1 840 ? 19.709 -18.286 -34.837 1.00 86.56 840 THR A O 1
ATOM 6513 N N . HIS A 1 841 ? 20.917 -16.416 -34.551 1.00 86.88 841 HIS A N 1
ATOM 6514 C CA . HIS A 1 841 ? 20.226 -15.593 -35.547 1.00 86.88 841 HIS A CA 1
ATOM 6515 C C . HIS A 1 841 ? 21.224 -15.136 -36.633 1.00 86.88 841 HIS A C 1
ATOM 6517 O O . HIS A 1 841 ? 22.011 -14.220 -36.383 1.00 86.88 841 HIS A O 1
ATOM 6523 N N . PRO A 1 842 ? 21.209 -15.728 -37.848 1.00 85.31 842 PRO A N 1
ATOM 6524 C CA . PRO A 1 842 ? 22.202 -15.437 -38.891 1.00 85.31 842 PRO A CA 1
ATOM 6525 C C . PRO A 1 842 ? 22.078 -14.024 -39.485 1.00 85.31 842 PRO A C 1
ATOM 6527 O O . PRO A 1 842 ? 23.032 -13.519 -40.072 1.00 85.31 842 PRO A O 1
ATOM 6530 N N . ASN A 1 843 ? 20.937 -13.356 -39.292 1.00 93.88 843 ASN A N 1
ATOM 6531 C CA . ASN A 1 843 ? 20.665 -12.008 -39.801 1.00 93.88 843 ASN A CA 1
ATOM 6532 C C . ASN A 1 843 ? 21.267 -10.892 -38.916 1.00 93.88 843 ASN A C 1
ATOM 6534 O O . ASN A 1 843 ? 20.813 -9.753 -38.990 1.00 93.88 843 ASN A O 1
ATOM 6538 N N . ILE A 1 844 ? 22.281 -11.197 -38.092 1.00 97.31 844 ILE A N 1
ATOM 6539 C CA . ILE A 1 844 ? 22.994 -10.232 -37.239 1.00 97.31 844 ILE A CA 1
ATOM 6540 C C . ILE A 1 844 ? 24.453 -10.088 -37.700 1.00 97.31 844 ILE A C 1
ATOM 6542 O O . ILE A 1 844 ? 25.304 -10.944 -37.434 1.00 97.31 844 ILE A O 1
ATOM 6546 N N . LEU A 1 845 ? 24.780 -8.960 -38.333 1.00 97.88 845 LEU A N 1
ATOM 6547 C CA . LEU A 1 845 ? 26.165 -8.559 -38.571 1.00 97.88 845 LEU A CA 1
ATOM 6548 C C . LEU A 1 845 ? 26.718 -7.879 -37.316 1.00 97.88 845 LEU A C 1
ATOM 6550 O O . LEU A 1 845 ? 26.267 -6.807 -36.935 1.00 97.88 845 LEU A O 1
ATOM 6554 N N . TYR A 1 846 ? 27.721 -8.488 -36.691 1.00 97.81 846 TYR A N 1
ATOM 6555 C CA . TYR A 1 846 ? 28.398 -7.927 -35.519 1.00 97.81 846 TYR A CA 1
ATOM 6556 C C . TYR A 1 846 ? 29.751 -7.345 -35.944 1.00 97.81 846 TYR A C 1
ATOM 6558 O O . TYR A 1 846 ? 30.584 -8.071 -36.497 1.00 97.81 846 TYR A O 1
ATOM 6566 N N . LEU A 1 847 ? 29.946 -6.053 -35.687 1.00 98.31 847 LEU A N 1
ATOM 6567 C CA . LEU A 1 847 ? 31.119 -5.248 -36.032 1.00 98.31 847 LEU A CA 1
ATOM 6568 C C . LEU A 1 847 ? 31.789 -4.692 -34.770 1.00 98.31 847 LEU A C 1
ATOM 6570 O O . LEU A 1 847 ? 31.148 -4.541 -33.727 1.00 98.31 847 LEU A O 1
ATOM 6574 N N . PHE A 1 848 ? 33.061 -4.321 -34.900 1.00 98.50 848 PHE A N 1
ATOM 6575 C CA . PHE A 1 848 ? 33.803 -3.589 -33.879 1.00 98.50 848 PHE A CA 1
ATOM 6576 C C . PHE A 1 848 ? 34.185 -2.212 -34.418 1.00 98.50 848 PHE A C 1
ATOM 6578 O O . PHE A 1 848 ? 34.680 -2.087 -35.539 1.00 98.50 848 PHE A O 1
ATOM 6585 N N . TYR A 1 849 ? 33.992 -1.179 -33.605 1.00 98.44 849 TYR A N 1
ATOM 6586 C CA . TYR A 1 849 ? 34.439 0.181 -33.890 1.00 98.44 849 TYR A CA 1
ATOM 6587 C C . TYR A 1 849 ? 35.949 0.225 -34.156 1.00 98.44 849 TYR A C 1
ATOM 6589 O O . TYR A 1 849 ? 36.412 0.984 -35.003 1.00 98.44 849 TYR A O 1
ATOM 6597 N N . GLU A 1 850 ? 36.717 -0.614 -33.461 1.00 98.38 850 GLU A N 1
ATOM 6598 C CA . GLU A 1 850 ? 38.158 -0.745 -33.637 1.00 98.38 850 GLU A CA 1
ATOM 6599 C C . GLU A 1 850 ? 38.524 -1.306 -35.020 1.00 98.38 850 GLU A C 1
ATOM 6601 O O . GLU A 1 850 ? 39.392 -0.751 -35.688 1.00 98.38 850 GLU A O 1
ATOM 6606 N N . ASP A 1 851 ? 37.805 -2.322 -35.507 1.00 98.12 851 ASP A N 1
ATOM 6607 C CA . ASP A 1 851 ? 37.998 -2.860 -36.861 1.00 98.12 851 ASP A CA 1
ATOM 6608 C C . ASP A 1 851 ? 37.664 -1.803 -37.926 1.00 98.12 851 ASP A C 1
ATOM 6610 O O . ASP A 1 851 ? 38.411 -1.633 -38.887 1.00 98.12 851 ASP A O 1
ATOM 6614 N N . MET A 1 852 ? 36.581 -1.040 -37.724 1.00 97.69 852 MET A N 1
ATOM 6615 C CA . MET A 1 852 ? 36.199 0.070 -38.610 1.00 97.69 852 MET A CA 1
ATOM 6616 C C . MET A 1 852 ? 37.239 1.200 -38.601 1.00 97.69 852 MET A C 1
ATOM 6618 O O . MET A 1 852 ? 37.407 1.899 -39.598 1.00 97.69 852 MET A O 1
ATOM 6622 N N . LYS A 1 853 ? 37.929 1.413 -37.473 1.00 97.25 853 LYS A N 1
ATOM 6623 C CA . LYS A 1 853 ? 38.992 2.418 -37.321 1.00 97.25 853 LYS A CA 1
ATOM 6624 C C . LYS A 1 853 ? 40.319 1.999 -37.952 1.00 97.25 853 LYS A C 1
ATOM 6626 O O . LYS A 1 853 ? 41.041 2.888 -38.399 1.00 97.25 853 LYS A O 1
ATOM 6631 N N . GLU A 1 854 ? 40.622 0.706 -37.951 1.00 97.12 854 GLU A N 1
ATOM 6632 C CA . GLU A 1 854 ? 41.804 0.092 -38.562 1.00 97.12 854 GLU A CA 1
ATOM 6633 C C . GLU A 1 854 ? 41.679 0.019 -40.091 1.00 97.12 854 GLU A C 1
ATOM 6635 O O . GLU A 1 854 ? 42.539 0.521 -40.810 1.00 97.12 854 GLU A O 1
ATOM 6640 N N . ASP A 1 855 ? 40.595 -0.586 -40.583 1.00 97.44 855 ASP A N 1
ATOM 6641 C CA . ASP A 1 855 ? 40.368 -0.854 -42.003 1.00 97.44 855 ASP A CA 1
ATOM 6642 C C . ASP A 1 855 ? 38.905 -0.552 -42.373 1.00 97.44 855 ASP A C 1
ATOM 6644 O O . ASP A 1 855 ? 38.063 -1.451 -42.495 1.00 97.44 855 ASP A O 1
ATOM 6648 N N . PRO A 1 856 ? 38.563 0.737 -42.554 1.00 96.31 856 PRO A N 1
ATOM 6649 C CA . PRO A 1 856 ? 37.200 1.130 -42.881 1.00 96.31 856 PRO A CA 1
ATOM 6650 C C . PRO A 1 856 ? 36.743 0.576 -44.238 1.00 96.31 856 PRO A C 1
ATOM 6652 O O . PRO A 1 856 ? 35.544 0.385 -44.422 1.00 96.31 856 PRO A O 1
ATOM 6655 N N . LYS A 1 857 ? 37.657 0.273 -45.178 1.00 96.75 857 LYS A N 1
ATOM 6656 C CA . LYS A 1 857 ? 37.292 -0.298 -46.486 1.00 96.75 857 LYS A CA 1
ATOM 6657 C C . LYS A 1 857 ? 36.766 -1.720 -46.325 1.00 96.75 857 LYS A C 1
ATOM 6659 O O . LYS A 1 857 ? 35.645 -1.995 -46.752 1.00 96.75 857 LYS A O 1
ATOM 6664 N N . ARG A 1 858 ? 37.515 -2.588 -45.637 1.00 97.25 858 ARG A N 1
ATOM 6665 C CA . ARG A 1 858 ? 37.107 -3.968 -45.326 1.00 97.25 858 ARG A CA 1
ATOM 6666 C C . ARG A 1 858 ? 35.764 -4.027 -44.607 1.00 97.25 858 ARG A C 1
ATOM 6668 O O . ARG A 1 858 ? 34.915 -4.845 -44.957 1.00 97.25 858 ARG A O 1
ATOM 6675 N N . GLU A 1 859 ? 35.552 -3.164 -43.616 1.00 97.81 859 GLU A N 1
ATOM 6676 C CA . GLU A 1 859 ? 34.312 -3.169 -42.838 1.00 97.81 859 GLU A CA 1
ATOM 6677 C C . GLU A 1 859 ? 33.115 -2.592 -43.624 1.00 97.81 859 GLU A C 1
ATOM 6679 O O . GLU A 1 859 ? 32.010 -3.127 -43.519 1.00 97.81 859 GLU A O 1
ATOM 6684 N N . VAL A 1 860 ? 33.317 -1.593 -44.495 1.00 97.00 860 VAL A N 1
ATOM 6685 C CA . VAL A 1 860 ? 32.278 -1.106 -45.428 1.00 97.00 860 VAL A CA 1
ATOM 6686 C C . VAL A 1 860 ? 31.915 -2.176 -46.470 1.00 97.00 860 VAL A C 1
ATOM 6688 O O . VAL A 1 860 ? 30.732 -2.454 -46.667 1.00 97.00 860 VAL A O 1
ATOM 6691 N N . GLU A 1 861 ? 32.891 -2.853 -47.081 1.00 96.25 861 GLU A N 1
ATOM 6692 C CA . GLU A 1 861 ? 32.651 -3.965 -48.021 1.00 96.25 861 GLU A CA 1
ATOM 6693 C C . GLU A 1 861 ? 31.908 -5.144 -47.368 1.00 96.25 861 GLU A C 1
ATOM 6695 O O . GLU A 1 861 ? 31.041 -5.773 -47.980 1.00 96.25 861 GLU A O 1
ATOM 6700 N N . LYS A 1 862 ? 32.212 -5.428 -46.098 1.00 96.94 862 LYS A N 1
ATOM 6701 C CA . LYS A 1 862 ? 31.539 -6.430 -45.257 1.00 96.94 862 LYS A CA 1
ATOM 6702 C C . LYS A 1 862 ? 30.081 -6.050 -44.963 1.00 96.94 862 LYS A C 1
ATOM 6704 O O . LYS A 1 862 ? 29.218 -6.926 -45.035 1.00 96.94 862 LYS A O 1
ATOM 6709 N N . VAL A 1 863 ? 29.784 -4.768 -44.717 1.00 97.44 863 VAL A N 1
ATOM 6710 C CA . VAL A 1 863 ? 28.402 -4.253 -44.620 1.00 97.44 863 VAL A CA 1
ATOM 6711 C C . VAL A 1 863 ? 27.671 -4.396 -45.958 1.00 97.44 863 VAL A C 1
ATOM 6713 O O . VAL A 1 863 ? 26.595 -4.984 -45.991 1.00 97.44 863 VAL A O 1
ATOM 6716 N N . ILE A 1 864 ? 28.264 -3.946 -47.068 1.00 96.38 864 ILE A N 1
ATOM 6717 C CA . ILE A 1 864 ? 27.690 -4.053 -48.425 1.00 96.38 864 ILE A CA 1
ATOM 6718 C C . ILE A 1 864 ? 27.317 -5.510 -48.756 1.00 96.38 864 ILE A C 1
ATOM 6720 O O . ILE A 1 864 ? 26.185 -5.795 -49.158 1.00 96.38 864 ILE A O 1
ATOM 6724 N N . ARG A 1 865 ? 28.234 -6.452 -48.498 1.00 95.94 865 ARG A N 1
ATOM 6725 C CA . ARG A 1 865 ? 28.021 -7.892 -48.714 1.00 95.94 865 ARG A CA 1
ATOM 6726 C C . ARG A 1 865 ? 26.902 -8.465 -47.841 1.00 95.94 865 ARG A C 1
ATOM 6728 O O . ARG A 1 865 ? 26.129 -9.289 -48.315 1.00 95.94 865 ARG A O 1
ATOM 6735 N N . PHE A 1 866 ? 26.790 -8.027 -46.587 1.00 96.25 866 PHE A N 1
ATOM 6736 C CA . PHE A 1 866 ? 25.704 -8.430 -45.685 1.00 96.25 866 PHE A CA 1
ATOM 6737 C C . PHE A 1 866 ? 24.341 -7.857 -46.107 1.00 96.25 866 PHE A C 1
ATOM 6739 O O . PHE A 1 866 ? 23.318 -8.544 -46.022 1.00 96.25 866 PHE A O 1
ATOM 6746 N N . LEU A 1 867 ? 24.309 -6.624 -46.619 1.00 94.94 867 LEU A N 1
ATOM 6747 C CA . LEU A 1 867 ? 23.112 -6.039 -47.228 1.00 94.94 867 LEU A CA 1
ATOM 6748 C C . LEU A 1 867 ? 22.687 -6.806 -48.485 1.00 94.94 867 LEU A C 1
ATOM 6750 O O . LEU A 1 867 ? 21.487 -6.956 -48.713 1.00 94.94 867 LEU A O 1
ATOM 6754 N N . GLY A 1 868 ? 23.643 -7.364 -49.230 1.00 93.62 868 GLY A N 1
ATOM 6755 C CA . GLY A 1 868 ? 23.402 -8.027 -50.512 1.00 93.62 868 GLY A CA 1
ATOM 6756 C C . GLY A 1 868 ? 23.312 -7.041 -51.678 1.00 93.62 868 GLY A C 1
ATOM 6757 O O . GLY A 1 868 ? 22.680 -7.352 -52.682 1.00 93.62 868 GLY A O 1
ATOM 6758 N N . LYS A 1 869 ? 23.912 -5.848 -51.537 1.00 90.44 869 LYS A N 1
ATOM 6759 C CA . LYS A 1 869 ? 24.103 -4.899 -52.642 1.00 90.44 869 LYS A CA 1
ATOM 6760 C C . LYS A 1 869 ? 25.421 -5.191 -53.363 1.00 90.44 869 LYS A C 1
ATOM 6762 O O . LYS A 1 869 ? 26.411 -5.555 -52.733 1.00 90.44 869 LYS A O 1
ATOM 6767 N N . GLU A 1 870 ? 25.445 -4.924 -54.662 1.00 87.62 870 GLU A N 1
ATOM 6768 C CA . GLU A 1 870 ? 26.674 -4.719 -55.431 1.00 87.62 870 GLU A CA 1
ATOM 6769 C C . GLU A 1 870 ? 26.854 -3.210 -55.642 1.00 87.62 870 GLU A C 1
ATOM 6771 O O . GLU A 1 870 ? 25.902 -2.517 -55.997 1.00 87.62 870 GLU A O 1
ATOM 6776 N N . VAL A 1 871 ? 28.057 -2.683 -55.397 1.00 88.19 871 VAL A N 1
ATOM 6777 C CA . VAL A 1 871 ? 28.401 -1.269 -55.635 1.00 88.19 871 VAL A CA 1
ATOM 6778 C C . VAL A 1 871 ? 29.805 -1.176 -56.230 1.00 88.19 871 VAL A C 1
ATOM 6780 O O . VAL A 1 871 ? 30.639 -2.052 -55.999 1.00 88.19 871 VAL A O 1
ATOM 6783 N N . SER A 1 872 ? 30.087 -0.120 -56.996 1.00 90.06 872 SER A N 1
ATOM 6784 C CA . SER A 1 872 ? 31.413 0.079 -57.588 1.00 90.06 872 SER A CA 1
ATOM 6785 C C . SER A 1 872 ? 32.444 0.549 -56.555 1.00 90.06 872 SER A C 1
ATOM 6787 O O . SER A 1 872 ? 32.108 1.169 -55.545 1.00 90.06 872 SER A O 1
ATOM 6789 N N . GLU A 1 873 ? 33.730 0.326 -56.835 1.00 90.88 873 GLU A N 1
ATOM 6790 C CA . GLU A 1 873 ? 34.821 0.821 -55.983 1.00 90.88 873 GLU A CA 1
ATOM 6791 C C . GLU A 1 873 ? 34.820 2.360 -55.857 1.00 90.88 873 GLU A C 1
ATOM 6793 O O . GLU A 1 873 ? 35.198 2.900 -54.820 1.00 90.88 873 GLU A O 1
ATOM 6798 N N . GLU A 1 874 ? 34.314 3.084 -56.860 1.00 91.00 874 GLU A N 1
ATOM 6799 C CA . GLU A 1 874 ? 34.105 4.535 -56.776 1.00 91.00 874 GLU A CA 1
ATOM 6800 C C . GLU A 1 874 ? 33.064 4.909 -55.702 1.00 91.00 874 GLU A C 1
ATOM 6802 O O . GLU A 1 874 ? 33.284 5.840 -54.926 1.00 91.00 874 GLU A O 1
ATOM 6807 N N . VAL A 1 875 ? 31.960 4.157 -55.613 1.00 91.31 875 VAL A N 1
ATOM 6808 C CA . VAL A 1 875 ? 30.927 4.325 -54.575 1.00 91.31 875 VAL A CA 1
ATOM 6809 C C . VAL A 1 875 ? 31.500 3.997 -53.193 1.00 91.31 875 VAL A C 1
ATOM 6811 O O . VAL A 1 875 ? 31.303 4.778 -52.262 1.00 91.31 875 VAL A O 1
ATOM 6814 N N . VAL A 1 876 ? 32.294 2.924 -53.061 1.00 94.38 876 VAL A N 1
ATOM 6815 C CA . VAL A 1 876 ? 33.014 2.605 -51.809 1.00 94.38 876 VAL A CA 1
ATOM 6816 C C . VAL A 1 876 ? 33.941 3.756 -51.401 1.00 94.38 876 VAL A C 1
ATOM 6818 O O . VAL A 1 876 ? 33.879 4.222 -50.265 1.00 94.38 876 VAL A O 1
ATOM 6821 N N . ASN A 1 877 ? 34.751 4.282 -52.322 1.00 95.06 877 ASN A N 1
ATOM 6822 C CA . ASN A 1 877 ? 35.670 5.389 -52.039 1.00 95.06 877 ASN A CA 1
ATOM 6823 C C . ASN A 1 877 ? 34.933 6.690 -51.652 1.00 95.06 877 ASN A C 1
ATOM 6825 O O . ASN A 1 877 ? 35.388 7.406 -50.757 1.00 95.06 877 ASN A O 1
ATOM 6829 N N . LYS A 1 878 ? 33.768 6.976 -52.253 1.00 95.69 878 LYS A N 1
ATOM 6830 C CA . LYS A 1 878 ? 32.885 8.088 -51.851 1.00 95.69 878 LYS A CA 1
ATOM 6831 C C . LYS A 1 878 ? 32.348 7.914 -50.427 1.00 95.69 878 LYS A C 1
ATOM 6833 O O . LYS A 1 878 ? 32.426 8.859 -49.641 1.00 95.69 878 LYS A O 1
ATOM 6838 N N . ILE A 1 879 ? 31.870 6.716 -50.071 1.00 96.44 879 ILE A N 1
ATOM 6839 C CA . ILE A 1 879 ? 31.428 6.389 -48.702 1.00 96.44 879 ILE A CA 1
ATOM 6840 C C . ILE A 1 879 ? 32.581 6.608 -47.713 1.00 96.44 879 ILE A C 1
ATOM 6842 O O . ILE A 1 879 ? 32.413 7.317 -46.722 1.00 96.44 879 ILE A O 1
ATOM 6846 N N . LEU A 1 880 ? 33.770 6.068 -47.996 1.00 96.62 880 LEU A N 1
ATOM 6847 C CA . LEU A 1 880 ? 34.947 6.188 -47.126 1.00 96.62 880 LEU A CA 1
ATOM 6848 C C . LEU A 1 880 ? 35.394 7.641 -46.911 1.00 96.62 880 LEU A C 1
ATOM 6850 O O . LEU A 1 880 ? 35.817 7.996 -45.812 1.00 96.62 880 LEU A O 1
ATOM 6854 N N . HIS A 1 881 ? 35.285 8.492 -47.934 1.00 97.00 881 HIS A N 1
ATOM 6855 C CA . HIS A 1 881 ? 35.623 9.908 -47.815 1.00 97.00 881 HIS A CA 1
ATOM 6856 C C . HIS A 1 881 ? 34.618 10.668 -46.933 1.00 97.00 881 HIS A C 1
ATOM 6858 O O . HIS A 1 881 ? 35.014 11.282 -45.937 1.00 97.00 881 HIS A O 1
ATOM 6864 N N . HIS A 1 882 ? 33.325 10.607 -47.261 1.00 96.50 882 HIS A N 1
ATOM 6865 C CA . HIS A 1 882 ? 32.298 11.414 -46.592 1.00 96.50 882 HIS A CA 1
ATOM 6866 C C . HIS A 1 882 ? 31.941 10.912 -45.186 1.00 96.50 882 HIS A C 1
ATOM 6868 O O . HIS A 1 882 ? 31.670 11.725 -44.305 1.00 96.50 882 HIS A O 1
ATOM 6874 N N . THR A 1 883 ? 32.045 9.604 -44.932 1.00 97.12 883 THR A N 1
ATOM 6875 C CA . THR A 1 883 ? 31.903 9.031 -43.580 1.00 97.12 883 THR A CA 1
ATOM 6876 C C . THR A 1 883 ? 33.193 9.100 -42.759 1.00 97.12 883 THR A C 1
ATOM 6878 O O . THR A 1 883 ? 33.237 8.630 -41.623 1.00 97.12 883 THR A O 1
ATOM 6881 N N . SER A 1 884 ? 34.270 9.703 -43.276 1.00 97.50 884 SER A N 1
ATOM 6882 C CA . SER A 1 884 ? 35.464 9.940 -42.465 1.00 97.50 884 SER A CA 1
ATOM 6883 C C . SER A 1 884 ? 35.165 10.945 -41.345 1.00 97.50 884 SER A C 1
ATOM 6885 O O . SER A 1 884 ? 34.462 11.938 -41.542 1.00 97.50 884 SER A O 1
ATOM 6887 N N . PHE A 1 885 ? 35.740 10.727 -40.156 1.00 96.44 885 PHE A N 1
ATOM 6888 C CA . PHE A 1 885 ? 35.475 11.565 -38.976 1.00 96.44 885 PHE A CA 1
ATOM 6889 C C . PHE A 1 885 ? 35.694 13.069 -39.231 1.00 96.44 885 PHE A C 1
ATOM 6891 O O . PHE A 1 885 ? 34.952 13.890 -38.700 1.00 96.44 885 PHE A O 1
ATOM 6898 N N . LYS A 1 886 ? 36.671 13.439 -40.073 1.00 96.38 886 LYS A N 1
ATOM 6899 C CA . LYS A 1 886 ? 36.957 14.843 -40.414 1.00 96.38 886 LYS A CA 1
ATOM 6900 C C . LYS A 1 886 ? 35.850 15.508 -41.233 1.00 96.38 886 LYS A C 1
ATOM 6902 O O . LYS A 1 886 ? 35.652 16.707 -41.072 1.00 96.38 886 LYS A O 1
ATOM 6907 N N . GLU A 1 887 ? 35.135 14.767 -42.077 1.00 97.19 887 GLU A N 1
ATOM 6908 C CA . GLU A 1 887 ? 34.008 15.312 -42.841 1.00 97.19 887 GLU A CA 1
ATOM 6909 C C . GLU A 1 887 ? 32.706 15.224 -42.037 1.00 97.19 887 GLU A C 1
ATOM 6911 O O . GLU A 1 887 ? 31.998 16.225 -41.918 1.00 97.19 887 GLU A O 1
ATOM 6916 N N . MET A 1 888 ? 32.456 14.103 -41.350 1.00 97.25 888 MET A N 1
ATOM 6917 C CA . MET A 1 888 ? 31.301 13.953 -40.452 1.00 97.25 888 MET A CA 1
ATOM 6918 C C . MET A 1 888 ? 31.280 14.958 -39.290 1.00 97.25 888 MET A C 1
ATOM 6920 O O . MET A 1 888 ? 30.203 15.282 -38.797 1.00 97.25 888 MET A O 1
ATOM 6924 N N . GLN A 1 889 ? 32.440 15.459 -38.845 1.00 96.25 889 GLN A N 1
ATOM 6925 C CA . GLN A 1 889 ? 32.548 16.519 -37.833 1.00 96.25 889 GLN A CA 1
ATOM 6926 C C . GLN A 1 889 ? 32.106 17.894 -38.366 1.00 96.25 889 GLN A C 1
ATOM 6928 O O . GLN A 1 889 ? 31.521 18.677 -37.616 1.00 96.25 889 GLN A O 1
ATOM 6933 N N . LYS A 1 890 ? 32.350 18.180 -39.652 1.00 95.50 890 LYS A N 1
ATOM 6934 C CA . LYS A 1 890 ? 31.944 19.432 -40.316 1.00 95.50 890 LYS A CA 1
ATOM 6935 C C . LYS A 1 890 ? 30.490 19.404 -40.786 1.00 95.50 890 LYS A C 1
ATOM 6937 O O . LYS A 1 890 ? 29.866 20.455 -40.863 1.00 95.50 890 LYS A O 1
ATOM 6942 N N . ASN A 1 891 ? 29.976 18.228 -41.151 1.00 95.06 891 ASN A N 1
ATOM 6943 C CA . ASN A 1 891 ? 28.637 18.067 -41.706 1.00 95.06 891 ASN A CA 1
ATOM 6944 C C . ASN A 1 891 ? 27.556 18.299 -40.622 1.00 95.06 891 ASN A C 1
ATOM 6946 O O . ASN A 1 891 ? 27.421 17.457 -39.726 1.00 95.06 891 ASN A O 1
ATOM 6950 N N . PRO A 1 892 ? 26.746 19.380 -40.703 1.00 94.62 892 PRO A N 1
ATOM 6951 C CA . PRO A 1 892 ? 25.718 19.681 -39.702 1.00 94.62 892 PRO A CA 1
ATOM 6952 C C . PRO A 1 892 ? 24.636 18.595 -39.622 1.00 94.62 892 PRO A C 1
ATOM 6954 O O . PRO A 1 892 ? 24.062 18.364 -38.560 1.00 94.62 892 PRO A O 1
ATOM 6957 N N . THR A 1 893 ? 24.405 17.870 -40.724 1.00 94.69 893 THR A N 1
ATOM 6958 C CA . THR A 1 893 ? 23.415 16.785 -40.780 1.00 94.69 893 THR A CA 1
ATOM 6959 C C . THR A 1 893 ? 23.879 15.496 -40.094 1.00 94.69 893 THR A C 1
ATOM 6961 O O . THR A 1 893 ? 23.059 14.605 -39.896 1.00 94.69 893 THR A O 1
ATOM 6964 N N . SER A 1 894 ? 25.153 15.378 -39.692 1.00 93.56 894 SER A N 1
ATOM 6965 C CA . SER A 1 894 ? 25.683 14.201 -38.979 1.00 93.56 894 SER A CA 1
ATOM 6966 C C . SER A 1 894 ? 26.337 14.514 -37.631 1.00 93.56 894 SER A C 1
ATOM 6968 O O . SER A 1 894 ? 26.445 13.626 -36.787 1.00 93.56 894 SER A O 1
ATOM 6970 N N . ASN A 1 895 ? 26.788 15.751 -37.400 1.00 94.62 895 ASN A N 1
ATOM 6971 C CA . ASN A 1 895 ? 27.519 16.138 -36.188 1.00 94.62 895 ASN A CA 1
ATOM 6972 C C . ASN A 1 895 ? 26.627 16.537 -34.991 1.00 94.62 895 ASN A C 1
ATOM 6974 O O . ASN A 1 895 ? 27.180 16.839 -33.936 1.00 94.62 895 ASN A O 1
ATOM 6978 N N . TYR A 1 896 ? 25.297 16.519 -35.158 1.00 94.06 896 TYR A N 1
ATOM 6979 C CA . TYR A 1 896 ? 24.250 16.921 -34.201 1.00 94.06 896 TYR A CA 1
ATOM 6980 C C . TYR A 1 896 ? 24.115 18.435 -33.909 1.00 94.06 896 TYR A C 1
ATOM 6982 O O . TYR A 1 896 ? 23.216 18.803 -33.164 1.00 94.06 896 TYR A O 1
ATOM 6990 N N . THR A 1 897 ? 24.855 19.345 -34.562 1.00 93.25 897 THR A N 1
ATOM 6991 C CA . THR A 1 897 ? 24.711 20.807 -34.325 1.00 93.25 897 THR A CA 1
ATOM 6992 C C . THR A 1 897 ? 23.422 21.429 -34.887 1.00 93.25 897 THR A C 1
ATOM 6994 O O . THR A 1 897 ? 23.254 22.643 -34.823 1.00 93.25 897 THR A O 1
ATOM 6997 N N . MET A 1 898 ? 22.533 20.625 -35.478 1.00 91.94 898 MET A N 1
ATOM 6998 C CA . MET A 1 898 ? 21.148 21.000 -35.806 1.00 91.94 898 MET A CA 1
ATOM 6999 C C . MET A 1 898 ? 20.178 20.786 -34.628 1.00 91.94 898 MET A C 1
ATOM 7001 O O . MET A 1 898 ? 19.039 21.234 -34.695 1.00 91.94 898 MET A O 1
ATOM 7005 N N . MET A 1 899 ? 20.614 20.107 -33.562 1.00 85.81 899 MET A N 1
ATOM 7006 C CA . MET A 1 899 ? 19.863 19.958 -32.316 1.00 85.81 899 MET A CA 1
ATOM 7007 C C . MET A 1 899 ? 20.014 21.220 -31.452 1.00 85.81 899 MET A C 1
ATOM 7009 O O . MET A 1 899 ? 21.046 21.893 -31.499 1.00 85.81 899 MET A O 1
ATOM 7013 N N . ALA A 1 900 ? 18.982 21.562 -30.680 1.00 83.62 900 ALA A N 1
ATOM 7014 C CA . ALA A 1 900 ? 18.956 22.799 -29.907 1.00 83.62 900 ALA A CA 1
ATOM 7015 C C . ALA A 1 900 ? 19.912 22.755 -28.692 1.00 83.62 900 ALA A C 1
ATOM 7017 O O . ALA A 1 900 ? 20.188 21.697 -28.124 1.00 83.62 900 ALA A O 1
ATOM 7018 N N . GLY A 1 901 ? 20.471 23.912 -28.311 1.00 78.75 901 GLY A N 1
ATOM 7019 C CA . GLY A 1 901 ? 21.548 24.014 -27.307 1.00 78.75 901 GLY A CA 1
ATOM 7020 C C . GLY A 1 901 ? 21.109 23.810 -25.849 1.00 78.75 901 GLY A C 1
ATOM 7021 O O . GLY A 1 901 ? 21.942 23.644 -24.956 1.00 78.75 901 GLY A O 1
ATOM 7022 N N . ASP A 1 902 ? 19.804 23.820 -25.605 1.00 77.50 902 ASP A N 1
ATOM 7023 C CA . ASP A 1 902 ? 19.126 23.370 -24.388 1.00 77.50 902 ASP A CA 1
ATOM 7024 C C . ASP A 1 902 ? 19.046 21.836 -24.292 1.00 77.50 902 ASP A C 1
ATOM 7026 O O . ASP A 1 902 ? 19.049 21.312 -23.184 1.00 77.50 902 ASP A O 1
ATOM 7030 N N . GLN A 1 903 ? 19.074 21.116 -25.419 1.00 80.75 903 GLN A N 1
ATOM 7031 C CA . GLN A 1 903 ? 19.139 19.651 -25.484 1.00 80.75 903 GLN A CA 1
ATOM 7032 C C . GLN A 1 903 ? 20.589 19.134 -25.547 1.00 80.75 903 GLN A C 1
ATOM 7034 O O . GLN A 1 903 ? 20.962 18.235 -24.790 1.00 80.75 903 GLN A O 1
ATOM 7039 N N . MET A 1 904 ? 21.423 19.706 -26.427 1.00 89.44 904 MET A N 1
ATOM 7040 C CA . MET A 1 904 ? 22.832 19.333 -26.614 1.00 89.44 904 MET A CA 1
ATOM 7041 C C . MET A 1 904 ? 23.761 20.554 -26.667 1.00 89.44 904 MET A C 1
ATOM 7043 O O . MET A 1 904 ? 23.828 21.289 -27.649 1.00 89.44 904 MET A O 1
ATOM 7047 N N . ASP A 1 905 ? 24.555 20.738 -25.615 1.00 92.44 905 ASP A N 1
ATOM 7048 C CA . ASP A 1 905 ? 25.496 21.843 -25.467 1.00 92.44 905 ASP A CA 1
ATOM 7049 C C . ASP A 1 905 ? 26.882 21.499 -26.026 1.00 92.44 905 ASP A C 1
ATOM 7051 O O . ASP A 1 905 ? 27.811 21.079 -25.325 1.00 92.44 905 ASP A O 1
ATOM 7055 N N . HIS A 1 906 ? 27.034 21.711 -27.331 1.00 93.19 906 HIS A N 1
ATOM 7056 C CA . HIS A 1 906 ? 28.295 21.489 -28.036 1.00 93.19 906 HIS A CA 1
ATOM 7057 C C . HIS A 1 906 ? 29.455 22.376 -27.538 1.00 93.19 906 HIS A C 1
ATOM 7059 O O . HIS A 1 906 ? 30.599 22.095 -27.902 1.00 93.19 906 HIS A O 1
ATOM 7065 N N . SER A 1 907 ? 29.204 23.402 -26.707 1.00 92.44 907 SER A N 1
ATOM 7066 C CA . SER A 1 907 ? 30.267 24.213 -26.095 1.00 92.44 907 SER A CA 1
ATOM 7067 C C . SER A 1 907 ? 30.940 23.506 -24.910 1.00 92.44 907 SER A C 1
ATOM 7069 O O . SER A 1 907 ? 32.145 23.662 -24.712 1.00 92.44 907 SER A O 1
ATOM 7071 N N . VAL A 1 908 ? 30.199 22.660 -24.180 1.00 93.19 908 VAL A N 1
ATOM 7072 C CA . VAL A 1 908 ? 30.731 21.829 -23.084 1.00 93.19 908 VAL A CA 1
ATOM 7073 C C . VAL A 1 908 ? 31.477 20.610 -23.635 1.00 93.19 908 VAL A C 1
ATOM 7075 O O . VAL A 1 908 ? 32.569 20.263 -23.176 1.00 93.19 908 VAL A O 1
ATOM 7078 N N . SER A 1 909 ? 30.913 19.949 -24.650 1.00 95.00 909 SER A N 1
ATOM 7079 C CA . SER A 1 909 ? 31.640 18.953 -25.441 1.00 95.00 909 SER A CA 1
ATOM 7080 C C . SER A 1 909 ? 30.979 18.734 -26.802 1.00 95.00 909 SER A C 1
ATOM 7082 O O . SER A 1 909 ? 29.789 18.427 -26.847 1.00 95.00 909 SER A O 1
ATOM 7084 N N . PRO A 1 910 ? 31.710 18.812 -27.928 1.00 95.62 910 PRO A N 1
ATOM 7085 C CA . PRO A 1 910 ? 31.132 18.514 -29.232 1.00 95.62 910 PRO A CA 1
ATOM 7086 C C . PRO A 1 910 ? 30.848 17.012 -29.363 1.00 95.62 910 PRO A C 1
ATOM 7088 O O . PRO A 1 910 ? 31.716 16.184 -29.081 1.00 95.62 910 PRO A O 1
ATOM 7091 N N . PHE A 1 911 ? 29.660 16.652 -29.864 1.00 96.12 911 PHE A N 1
ATOM 7092 C CA . PHE A 1 911 ? 29.258 15.257 -30.105 1.00 96.12 911 PHE A CA 1
ATOM 7093 C C . PHE A 1 911 ? 30.317 14.475 -30.910 1.00 96.12 911 PHE A C 1
ATOM 7095 O O . PHE A 1 911 ? 30.717 13.368 -30.538 1.00 96.12 911 PHE A O 1
ATOM 7102 N N . MET A 1 912 ? 30.845 15.085 -31.977 1.00 96.31 912 MET A N 1
ATOM 7103 C CA . MET A 1 912 ? 31.994 14.585 -32.740 1.00 96.31 912 MET A CA 1
ATOM 7104 C C . MET A 1 912 ? 33.313 14.938 -32.027 1.00 96.31 912 MET A C 1
ATOM 7106 O O . MET A 1 912 ? 34.075 15.789 -32.486 1.00 96.31 912 MET A O 1
ATOM 7110 N N . ARG A 1 913 ? 33.564 14.291 -30.876 1.00 96.31 913 ARG A N 1
ATOM 7111 C CA . ARG A 1 913 ? 34.615 14.671 -29.905 1.00 96.31 913 ARG A CA 1
ATOM 7112 C C . ARG A 1 913 ? 36.059 14.409 -30.362 1.00 96.31 913 ARG A C 1
ATOM 7114 O O . ARG A 1 913 ? 36.871 15.326 -30.336 1.00 96.31 913 ARG A O 1
ATOM 7121 N N . LYS A 1 914 ? 36.405 13.162 -30.727 1.00 95.25 914 LYS A N 1
ATOM 7122 C CA . LYS A 1 914 ? 37.783 12.766 -31.134 1.00 95.25 914 LYS A CA 1
ATOM 7123 C C . LYS A 1 914 ? 37.886 11.685 -32.223 1.00 95.25 914 LYS A C 1
ATOM 7125 O O . LYS A 1 914 ? 38.838 11.714 -32.991 1.00 95.25 914 LYS A O 1
ATOM 7130 N N . GLY A 1 915 ? 36.962 10.720 -32.291 1.00 93.50 915 GLY A N 1
ATOM 7131 C CA . GLY A 1 915 ? 36.933 9.732 -33.387 1.00 93.50 915 GLY A CA 1
ATOM 7132 C C . GLY A 1 915 ? 38.109 8.739 -33.443 1.00 93.50 915 GLY A C 1
ATOM 7133 O O . GLY A 1 915 ? 38.482 8.295 -34.531 1.00 93.50 915 GLY A O 1
ATOM 7134 N N . ILE A 1 916 ? 38.700 8.387 -32.294 1.00 95.75 916 ILE A N 1
ATOM 7135 C CA . ILE A 1 916 ? 39.836 7.450 -32.159 1.00 95.75 916 ILE A CA 1
ATOM 7136 C C . ILE A 1 916 ? 39.497 6.264 -31.239 1.00 95.75 916 ILE A C 1
ATOM 7138 O O . ILE A 1 916 ? 38.496 6.309 -30.517 1.00 95.75 916 ILE A O 1
ATOM 7142 N N . ALA A 1 917 ? 40.324 5.219 -31.281 1.00 95.62 917 ALA A N 1
ATOM 7143 C CA . ALA A 1 917 ? 40.439 4.216 -30.223 1.00 95.62 917 ALA A CA 1
ATOM 7144 C C . ALA A 1 917 ? 41.651 4.558 -29.333 1.00 95.62 917 ALA A C 1
ATOM 7146 O O . ALA A 1 917 ? 42.573 5.231 -29.796 1.00 95.62 917 ALA A O 1
ATOM 7147 N N . GLY A 1 918 ? 41.645 4.130 -28.072 1.00 96.12 918 GLY A N 1
ATOM 7148 C CA . GLY A 1 918 ? 42.728 4.375 -27.114 1.00 96.12 918 GLY A CA 1
ATOM 7149 C C . GLY A 1 918 ? 42.700 5.740 -26.412 1.00 96.12 918 GLY A C 1
ATOM 7150 O O . GLY A 1 918 ? 43.676 6.091 -25.752 1.00 96.12 918 GLY A O 1
ATOM 7151 N N . ASP A 1 919 ? 41.612 6.518 -26.507 1.00 96.81 919 ASP A N 1
ATOM 7152 C CA . ASP A 1 919 ? 41.516 7.813 -25.807 1.00 96.81 919 ASP A CA 1
ATOM 7153 C C . ASP A 1 919 ? 41.380 7.654 -24.290 1.00 96.81 919 ASP A C 1
ATOM 7155 O O . ASP A 1 919 ? 41.728 8.564 -23.539 1.00 96.81 919 ASP A O 1
ATOM 7159 N N . TRP A 1 920 ? 40.910 6.494 -23.830 1.00 97.31 920 TRP A N 1
ATOM 7160 C CA . TRP A 1 920 ? 40.844 6.153 -22.411 1.00 97.31 920 TRP A CA 1
ATOM 7161 C C . TRP A 1 920 ? 42.172 6.348 -21.664 1.00 97.31 920 TRP A C 1
ATOM 7163 O O . TRP A 1 920 ? 42.157 6.763 -20.504 1.00 97.31 920 TRP A O 1
ATOM 7173 N N . LYS A 1 921 ? 43.314 6.168 -22.345 1.00 96.50 921 LYS A N 1
ATOM 7174 C CA . LYS A 1 921 ? 44.664 6.410 -21.805 1.00 96.50 921 LYS A CA 1
ATOM 7175 C C . LYS A 1 921 ? 44.893 7.857 -21.344 1.00 96.50 921 LYS A C 1
ATOM 7177 O O . LYS A 1 921 ? 45.782 8.103 -20.540 1.00 96.50 921 LYS A O 1
ATOM 7182 N N . ASN A 1 922 ? 44.091 8.807 -21.834 1.00 96.31 922 ASN A N 1
ATOM 7183 C CA . ASN A 1 922 ? 44.158 10.226 -21.471 1.00 96.31 922 ASN A CA 1
ATOM 7184 C C . ASN A 1 922 ? 43.237 10.604 -20.293 1.00 96.31 922 ASN A C 1
ATOM 7186 O O . ASN A 1 922 ? 43.182 11.778 -19.930 1.00 96.31 922 ASN A O 1
ATOM 7190 N N . GLN A 1 923 ? 42.461 9.658 -19.748 1.00 96.00 923 GLN A N 1
ATOM 7191 C CA . GLN A 1 923 ? 41.375 9.937 -18.798 1.00 96.00 923 GLN A CA 1
ATOM 7192 C C . GLN A 1 923 ? 41.343 8.985 -17.591 1.00 96.00 923 GLN A C 1
ATOM 7194 O O . GLN A 1 923 ? 40.991 9.422 -16.496 1.00 96.00 923 GLN A O 1
ATOM 7199 N N . PHE A 1 924 ? 41.713 7.714 -17.766 1.00 97.44 924 PHE A N 1
ATOM 7200 C CA . PHE A 1 924 ? 41.896 6.765 -16.665 1.00 97.44 924 PHE A CA 1
ATOM 7201 C C . PHE A 1 924 ? 43.211 7.049 -15.926 1.00 97.44 924 PHE A C 1
ATOM 7203 O O . PHE A 1 924 ? 44.256 7.220 -16.553 1.00 97.44 924 PHE A O 1
ATOM 7210 N N . THR A 1 925 ? 43.188 7.030 -14.592 1.00 97.19 925 THR A N 1
ATOM 7211 C CA . THR A 1 925 ? 44.422 6.876 -13.801 1.00 97.19 925 THR A CA 1
ATOM 7212 C C . THR A 1 925 ? 44.891 5.416 -13.817 1.00 97.19 925 THR A C 1
ATOM 7214 O O . THR A 1 925 ? 44.116 4.518 -14.146 1.00 97.19 925 THR A O 1
ATOM 7217 N N . VAL A 1 926 ? 46.145 5.150 -13.432 1.00 96.19 926 VAL A N 1
ATOM 7218 C CA . VAL A 1 926 ? 46.690 3.776 -13.370 1.00 96.19 926 VAL A CA 1
ATOM 7219 C C . VAL A 1 926 ? 45.841 2.885 -12.451 1.00 96.19 926 VAL A C 1
ATOM 7221 O O . VAL A 1 926 ? 45.348 1.856 -12.899 1.00 96.19 926 VAL A O 1
ATOM 7224 N N . ALA A 1 927 ? 45.545 3.343 -11.230 1.00 95.62 927 ALA A N 1
ATOM 7225 C CA . ALA A 1 927 ? 44.723 2.597 -10.272 1.00 95.62 927 ALA A CA 1
ATOM 7226 C C . ALA A 1 927 ? 43.260 2.408 -10.730 1.00 95.62 927 ALA A C 1
ATOM 7228 O O . ALA A 1 927 ? 42.655 1.369 -10.468 1.00 95.62 927 ALA A O 1
ATOM 7229 N N . GLN A 1 928 ? 42.682 3.386 -11.443 1.00 96.38 928 GLN A N 1
ATOM 7230 C CA . GLN A 1 928 ? 41.371 3.211 -12.082 1.00 96.38 928 GLN A CA 1
ATOM 7231 C C . GLN A 1 928 ? 41.422 2.164 -13.196 1.00 96.38 928 GLN A C 1
ATOM 7233 O O . GLN A 1 928 ? 40.475 1.400 -13.352 1.00 96.38 928 GLN A O 1
ATOM 7238 N N . ASN A 1 929 ? 42.507 2.131 -13.974 1.00 97.50 929 ASN A N 1
ATOM 7239 C CA . ASN A 1 929 ? 42.687 1.155 -15.037 1.00 97.50 929 ASN A CA 1
ATOM 7240 C C . ASN A 1 929 ? 42.835 -0.266 -14.481 1.00 97.50 929 ASN A C 1
ATOM 7242 O O . ASN A 1 929 ? 42.145 -1.160 -14.953 1.00 97.50 929 ASN A O 1
ATOM 7246 N N . GLU A 1 930 ? 43.700 -0.462 -13.486 1.00 96.06 930 GLU A N 1
ATOM 7247 C CA . GLU A 1 930 ? 43.938 -1.761 -12.840 1.00 96.06 930 GLU A CA 1
ATOM 7248 C C . GLU A 1 930 ? 42.631 -2.337 -12.276 1.00 96.06 930 GLU A C 1
ATOM 7250 O O . GLU A 1 930 ? 42.213 -3.423 -12.673 1.00 96.06 930 GLU A O 1
ATOM 7255 N N . ARG A 1 931 ? 41.904 -1.547 -11.472 1.00 95.06 931 ARG A N 1
ATOM 7256 C CA . ARG A 1 931 ? 40.587 -1.922 -10.931 1.00 95.06 931 ARG A CA 1
ATOM 7257 C C . ARG A 1 931 ? 39.548 -2.218 -12.022 1.00 95.06 931 ARG A C 1
ATOM 7259 O O . ARG A 1 931 ? 38.694 -3.082 -11.839 1.00 95.06 931 ARG A O 1
ATOM 7266 N N . PHE A 1 932 ? 39.584 -1.490 -13.140 1.00 97.31 932 PHE A N 1
ATOM 7267 C CA . PHE A 1 932 ? 38.677 -1.728 -14.264 1.00 97.31 932 PHE A CA 1
ATOM 7268 C C . PHE A 1 932 ? 39.022 -3.022 -15.010 1.00 97.31 932 PHE A C 1
ATOM 7270 O O . PHE A 1 932 ? 38.117 -3.746 -15.408 1.00 97.31 932 PHE A O 1
ATOM 7277 N N . ASP A 1 933 ? 40.307 -3.330 -15.196 1.00 96.94 933 ASP A N 1
ATOM 7278 C CA . ASP A 1 933 ? 40.747 -4.553 -15.872 1.00 96.94 933 ASP A CA 1
ATOM 7279 C C . ASP A 1 933 ? 40.468 -5.813 -15.034 1.00 96.94 933 ASP A C 1
ATOM 7281 O O . ASP A 1 933 ? 40.108 -6.842 -15.604 1.00 96.94 933 ASP A O 1
ATOM 7285 N N . GLU A 1 934 ? 40.530 -5.727 -13.700 1.00 95.12 934 GLU A N 1
ATOM 7286 C CA . GLU A 1 934 ? 40.065 -6.786 -12.788 1.00 95.12 934 GLU A CA 1
ATOM 7287 C C . GLU A 1 934 ? 38.552 -7.051 -12.939 1.00 95.12 934 GLU A C 1
ATOM 7289 O O . GLU A 1 934 ? 38.141 -8.180 -13.219 1.00 95.12 934 GLU A O 1
ATOM 7294 N N . ASP A 1 935 ? 37.726 -6.004 -12.831 1.00 94.19 935 ASP A N 1
ATOM 7295 C CA . ASP A 1 935 ? 36.262 -6.072 -12.982 1.00 94.19 935 ASP A CA 1
ATOM 7296 C C . ASP A 1 935 ? 35.840 -6.589 -14.370 1.00 94.19 935 ASP A C 1
ATOM 7298 O O . ASP A 1 935 ? 34.955 -7.441 -14.503 1.00 94.19 935 ASP A O 1
ATOM 7302 N N . TYR A 1 936 ? 36.527 -6.120 -15.413 1.00 96.00 936 TYR A N 1
ATOM 7303 C CA . TYR A 1 936 ? 36.325 -6.551 -16.790 1.00 96.00 936 TYR A CA 1
ATOM 7304 C C . TYR A 1 936 ? 36.688 -8.030 -16.975 1.00 96.00 936 TYR A C 1
ATOM 7306 O O . TYR A 1 936 ? 35.927 -8.774 -17.602 1.00 96.00 936 TYR A O 1
ATOM 7314 N N . ALA A 1 937 ? 37.818 -8.480 -16.419 1.00 94.62 937 ALA A N 1
ATOM 7315 C CA . ALA A 1 937 ? 38.249 -9.873 -16.493 1.00 94.62 937 ALA A CA 1
ATOM 7316 C C . ALA A 1 937 ? 37.271 -10.826 -15.787 1.00 94.62 937 ALA A C 1
ATOM 7318 O O . ALA A 1 937 ? 37.069 -11.945 -16.264 1.00 94.62 937 ALA A O 1
ATOM 7319 N N . GLU A 1 938 ? 36.620 -10.392 -14.702 1.00 94.12 938 GLU A N 1
ATOM 7320 C CA . GLU A 1 938 ? 35.548 -11.156 -14.060 1.00 94.12 938 GLU A CA 1
ATOM 7321 C C . GLU A 1 938 ? 34.258 -11.160 -14.900 1.00 94.12 938 GLU A C 1
ATOM 7323 O O . GLU A 1 938 ? 33.753 -12.230 -15.246 1.00 94.12 938 GLU A O 1
ATOM 7328 N N . LYS A 1 939 ? 33.735 -9.993 -15.297 1.00 91.06 939 LYS A N 1
ATOM 7329 C CA . LYS A 1 939 ? 32.428 -9.885 -15.982 1.00 91.06 939 LYS A CA 1
ATOM 7330 C C . LYS A 1 939 ? 32.415 -10.398 -17.422 1.00 91.06 939 LYS A C 1
ATOM 7332 O O . LYS A 1 939 ? 31.340 -10.725 -17.940 1.00 91.06 939 LYS A O 1
ATOM 7337 N N . MET A 1 940 ? 33.580 -10.487 -18.065 1.00 94.00 940 MET A N 1
ATOM 7338 C CA . MET A 1 940 ? 33.758 -11.076 -19.400 1.00 94.00 940 MET A CA 1
ATOM 7339 C C . MET A 1 940 ? 34.227 -12.540 -19.359 1.00 94.00 940 MET A C 1
ATOM 7341 O O . MET A 1 940 ? 34.346 -13.175 -20.410 1.00 94.00 940 MET A O 1
ATOM 7345 N N . LYS A 1 941 ? 34.461 -13.112 -18.169 1.00 91.81 941 LYS A N 1
ATOM 7346 C CA . LYS A 1 941 ? 34.899 -14.502 -17.982 1.00 91.81 941 LYS A CA 1
ATOM 7347 C C . LYS A 1 941 ? 33.938 -15.490 -18.648 1.00 91.81 941 LYS A C 1
ATOM 7349 O O . LYS A 1 941 ? 32.726 -15.420 -18.472 1.00 91.81 941 LYS A O 1
ATOM 7354 N N . GLY A 1 942 ? 34.487 -16.426 -19.421 1.00 87.62 942 GLY A N 1
ATOM 7355 C CA . GLY A 1 942 ? 33.706 -17.406 -20.188 1.00 87.62 942 GLY A CA 1
ATOM 7356 C C . GLY A 1 942 ? 33.089 -16.866 -21.486 1.00 87.62 942 GLY A C 1
ATOM 7357 O O . GLY A 1 942 ? 32.579 -17.655 -22.280 1.00 87.62 942 GLY A O 1
ATOM 7358 N N . SER A 1 943 ? 33.174 -15.558 -21.755 1.00 91.56 943 SER A N 1
ATOM 7359 C CA . SER A 1 943 ? 32.813 -15.015 -23.063 1.00 91.56 943 SER A CA 1
ATOM 7360 C C . SER A 1 943 ? 33.853 -15.380 -24.126 1.00 91.56 943 SER A C 1
ATOM 7362 O O . SER A 1 943 ? 35.044 -15.522 -23.861 1.00 91.56 943 SER A O 1
ATOM 7364 N N . THR A 1 944 ? 33.383 -15.494 -25.366 1.00 93.44 944 THR A N 1
ATOM 7365 C CA . THR A 1 944 ? 34.211 -15.639 -26.582 1.00 93.44 944 THR A CA 1
ATOM 7366 C C . THR A 1 944 ? 34.454 -14.298 -27.280 1.00 93.44 944 THR A C 1
ATOM 7368 O O . THR A 1 944 ? 35.085 -14.250 -28.333 1.00 93.44 944 THR A O 1
ATOM 7371 N N . LEU A 1 945 ? 33.923 -13.213 -26.715 1.00 94.25 945 LEU A N 1
ATOM 7372 C CA . LEU A 1 945 ? 34.001 -11.864 -27.251 1.00 94.25 945 LEU A CA 1
ATOM 7373 C C . LEU A 1 945 ? 35.283 -11.172 -26.766 1.00 94.25 945 LEU A C 1
ATOM 7375 O O . LEU A 1 945 ? 35.428 -10.887 -25.578 1.00 94.25 945 LEU A O 1
ATOM 7379 N N . LEU A 1 946 ? 36.191 -10.885 -27.697 1.00 93.94 946 LEU A N 1
ATOM 7380 C CA . LEU A 1 946 ? 37.432 -10.151 -27.445 1.00 93.94 946 LEU A CA 1
ATOM 7381 C C . LEU A 1 946 ? 37.315 -8.717 -27.973 1.00 93.94 946 LEU A C 1
ATOM 7383 O O . LEU A 1 946 ? 36.679 -8.481 -28.997 1.00 93.94 946 LEU A O 1
ATOM 7387 N N . PHE A 1 947 ? 37.956 -7.774 -27.285 1.00 97.12 947 PHE A N 1
ATOM 7388 C CA . PHE A 1 947 ? 38.028 -6.366 -27.674 1.00 97.12 947 PHE A CA 1
ATOM 7389 C C . PHE A 1 947 ? 39.482 -5.905 -27.722 1.00 97.12 947 PHE A C 1
ATOM 7391 O O . PHE A 1 947 ? 40.308 -6.354 -26.929 1.00 97.12 947 PHE A O 1
ATOM 7398 N N . ARG A 1 948 ? 39.772 -4.962 -28.619 1.00 97.12 948 ARG A N 1
ATOM 7399 C CA . ARG A 1 948 ? 41.039 -4.227 -28.650 1.00 97.12 948 ARG A CA 1
ATOM 7400 C C . ARG A 1 948 ? 40.862 -2.894 -27.928 1.00 97.12 948 ARG A C 1
ATOM 7402 O O . ARG A 1 948 ? 39.872 -2.210 -28.150 1.00 97.12 948 ARG A O 1
ATOM 7409 N N . THR A 1 949 ? 41.804 -2.518 -27.071 1.00 93.94 949 THR A N 1
ATOM 7410 C CA . THR A 1 949 ? 41.810 -1.211 -26.379 1.00 93.94 949 THR A CA 1
ATOM 7411 C C . THR A 1 949 ? 42.683 -0.166 -27.081 1.00 93.94 949 THR A C 1
ATOM 7413 O O . THR A 1 949 ? 42.773 0.969 -26.619 1.00 93.94 949 THR A O 1
ATOM 7416 N N . GLU A 1 950 ? 43.341 -0.545 -28.176 1.00 88.50 950 GLU A N 1
ATOM 7417 C CA . GLU A 1 950 ? 44.186 0.290 -29.032 1.00 88.50 950 GLU A CA 1
ATOM 7418 C C . GLU A 1 950 ? 44.301 -0.328 -30.438 1.00 88.50 950 GLU A C 1
ATOM 7420 O O . GLU A 1 950 ? 43.830 -1.448 -30.661 1.00 88.50 950 GLU A O 1
ATOM 7425 N N . ILE A 1 951 ? 44.881 0.429 -31.375 1.00 85.56 951 ILE A N 1
ATOM 7426 C CA . ILE A 1 951 ? 45.124 0.084 -32.787 1.00 85.56 951 ILE A CA 1
ATOM 7427 C C . ILE A 1 951 ? 46.490 0.662 -33.162 1.00 85.56 951 ILE A C 1
ATOM 7429 O O . ILE A 1 951 ? 46.700 1.844 -32.802 1.00 85.56 951 ILE A O 1
#

Radius of gyration: 47.15 Å; chains: 1; bounding box: 122×105×157 Å

pLDDT: mean 73.65, std 26.1, range [20.45, 98.69]

InterPro domains:
  IPR000863 Sulfotransferase domain [PF00685] (693-943)
  IPR001204 Phosphate transporter [PF01384] (22-635)
  IPR001204 Phosphate transporter [PTHR11101] (1-646)
  IPR027417 P-loop containing nucleoside triphosphate hydrolase [G3DSA:3.40.50.300] (672-951)
  IPR027417 P-loop containing nucleoside triphosphate hydrolase [SSF52540] (680-950)

Organism: NCBI:txid74358

Foldseek 3Di:
DVVCVVLLVLLLVLLLLLLLLCLQFPLLLLCLLCVLQVLDPLVRSLVLLLVQLLLLLLQQQQQLLQCLQPVWFPLVVCFVPLVLLSLLLSLLSQLLSVLSVVCSVVLFREFLLLLSSLLSLLLQCQRPRPRGTPVVSVVVLVVQQVVQLQQLLVQLLVVLVCCCVQAVVDPHNLVSLLVCVLVLQLVLQLLVQLLSVQRSCVVVVHDDDSVVSNVVSNVVSVVSSVVCNPPVSVVLVVVLVVVVVVVVVVVVVVVVVVVVVVVPDDDDDDDDDDDDDDDDDDDDDDDDDDDDDDDDDDDDDDDDDDDDDDDDDDDDDDDDDDDDDDDDDDDDDDDPDDDPDDPDPDCPDPVVVVVVVVVVVVVDDDDDDDDDDDDDDDDDDDDVVVVVCVVVVDDDDDDDDDDDDDDDDDDDDDDDDDDDDDDDDDDDDDDDPPVVVVPVPPPDDDDDDDDDDDDDDDDDPPDDDDDVVVLVVLQDDDPSRLSSLSVLLVVLSSLLSSLSSSQSLSSSQSSSLQSVQCVVVVGNPSPDGRDSVSSSSSSVSSSSSNVPNSSPSSVCSSHPFFSNGSSLSSSLSNSLSSSSSVCSSVSRRYGSSSSSSSSSQSSQCSRPVVTGDPVSVVVSVVSNVVSSNSSSNSSNVSSCCCQPPNDDVVSVVLVVLCCQQAPPPPPPDDDDAAQSVQLSSVVVLQQPQADDLLEEEEEEAPPQCSLLVLLLVQLVVVLNPVVSSLVAASCLQAPAQSRDDPPPDHSSVSVVPDDPPHRYYYHAQPVSHHVNCVVSLHAYEYEYEDLLVNLVLVLLQLQFQLSHPNCPDSVSSLVCQLQLVHGSGHSLNSVLRLVVVCVVRVSYHYHYLVCCQVCVLVVSVVVCVSSVHDHDVVSSVSSCVCSPLVNLCVSCSRQVVVPDRSRGPCVSPGNSHPSFAQCSVVPDDPVSVVVSVVSCCVSCPPPPDDHDRHD